Protein AF-0000000080738991 (afdb_homodimer)

Foldseek 3Di:
DWDKDFQAFLLALSVLVVVLQVVLPPPVVVLPPDDDDPPDPDDDDDDDPPPPDDDDDPDPPPPPPPDRIDTAPDLDDDDDPDDDPCNQDPDDLVLLLLFFFFPVLLVLLLVQLVAFACQQQVQDAPVVQVVQCPPQVRHPDSLLSLLSSLLSLLRGPPPVSLVPSQLLSVSSCSSNVVCLVVCVDVPLSSNLSSLLSQLLDDASQDPPCGHLQNSLVVSQVSLVVVVLLEDDPPDDPLVVLNSQSSNLSSLLSQLLSCSHRNHDGPDDPVSGDRDQHDLCSRNVDDCPPPVPSVPGRDSVLSSLSSLVSNLSNLLSLVRDPPRDDDDDLVVSVVSLVVSCVVSVLPDDDPPDDLSSLVSLLSSLLSLLSRLVPPPDPVSLVSNQVSLLSLLVSLVSCVVVVSLSNDGPSNLSSLSSSLSSLLVQLVVCVSVVVLVSNVVSLVSLVSSLVSLVVNCSSPVLSVLSSQQSVVSSVQSVQQSVCVVVVHDRPRDDDHRPCSPNRNRHRPPVSPVPPPPPVSGRDNRPPVVD/DWDKDFQAFLLALSVLVVVLQVVLPPPPVVLPPDDDDPDDPDDDDDDDDPPPDDDDDPDPPPPPPPDRIDTAPDLDDDDDPDDDPCNQDPDDLLLLLLFFFFPVLLVLLLVQLVAFACLQQVQDAPVVQVVQCVPQVRHPDSLLSLLSSLLSLLGGPPPVSLVPSQLLSVSSCSSNVVCLVVCVDVPLSSNLSSLLSQLLDDASQDPPCGHLQNSLVVSQVSLVVVVLLEDDPPDDPLVVLNSQSSNLSSLLSQLLSCSHRNHDGPDDPVSGDRDQHDLCSRNVDDCPPVVPSPPGRDSVLSSLSSLVSNLSNLLSLVRDPPRDDDDDLVVSVVSLVVSCVVSVLPDDDPPDDLSSLVSLLVSLLSLLSRLVPPPDPVSLVSNQVSLLSLLVSLVSCVVVVSLSNDGPSNLSSLSSSLSSLLVQLVVCVSVVVLVSNVVSLVSLVSSLVSLVVNCSSPVLSVLSSQQSVVSSVQSVQQSVCVVVVHDRPSPPDHRPCSCNRNRHRPPVSPCPDPPPVSGRDSGPPVVD

Sequence (1056 aa):
SFRIAYVGTPVSNLVHLVDLHRSFRQPYSSILGDQRPLSAPTGPDTHGSFQESADGSTSSDRIGGKPLHYPYPPIRQVKSWKPTPNSWVTQDLVTEVSSFPAQEVRDALVQAYFDHIHPFLPIVSKPEFLARYRTPDNPPPLLLFQSVLMAGAHACAHPLVATDRHAVQNRLFRRASMLYHMRHESDRMHLLQAAALFTWHIGDGDTVAGGPWYWAGIAVRIGTGLGAHRRSSQLPATEMAQYRRCWWSAFFCEVFSSLETGRPCAVRAEDIDQLPLQQEDITDTPVTDPTIAESGVSPDFLNHLVDLAYIGLDVISLNAPARDRLIDVASIDARLGLWSLRSGISTVAEDDDSWTCHLRMHYNLLLLHLHRNLHEQSSQSICSAAAQAIVTSLEKLTARDELRQCHFTSVSAVTAAGIQFAGEIRAAVTSQTFLVAINALERLSRLLRSTILLARHWPNAEAVHSVFEELHREYETLVTQRLQGEQVMVPESPPDWNRLLGGEGLHQFSNFTSDQDWMNINSWTDLLSFRIAYVGTPVSNLVHLVDLHRSFRQPYSSILGDQRPLSAPTGPDTHGSFQESADGSTSSDRIGGKPLHYPYPPIRQVKSWKPTPNSWVTQDLVTEVSSFPAQEVRDALVQAYFDHIHPFLPIVSKPEFLARYRTPDNPPPLLLFQSVLMAGAHACAHPLVATDRHAVQNRLFRRASMLYHMRHESDRMHLLQAAALFTWHIGDGDTVAGGPWYWAGIAVRIGTGLGAHRRSSQLPATEMAQYRRCWWSAFFCEVFSSLETGRPCAVRAEDIDQLPLQQEDITDTPVTDPTIAESGVSPDFLNHLVDLAYIGLDVISLNAPARDRLIDVASIDARLGLWSLRSGISTVAEDDDSWTCHLRMHYNLLLLHLHRNLHEQSSQSICSAAAQAIVTSLEKLTARDELRQCHFTSVSAVTAAGIQFAGEIRAAVTSQTFLVAINALERLSRLLRSTILLARHWPNAEAVHSVFEELHREYETLVTQRLQGEQVMVPESPPDWNRLLGGEGLHQFSNFTSDQDWMNINSWTDLL

Secondary structure (DSSP, 8-state):
-PEEEE--STTSHHHHHHHHHHHHHS-HHHHTT-------------------------------PPPSEEEE---SPPPPSSPPHHHH-SS-HHHHHT-B--HHHHHHHHHHIIIIITTTS--S-HHHHHHHHT-TTSPPPHHHHHHHHHHHHTT---HHHHTTHHHHHHHHHHHHHHHHHTTS---HHHHHHHHHHGGG---SS-SSSSHHHHHHHHHHHHHHHHTTTS--TTS-HHHHHHHHHHHHHHHHHHHHHHHHHTPPPS--GGG--PPPP-HHHHH-S--SSTT---SS--HHHHHHHHHHHHHHHHHHHHT-TT--S---HHHHHHHHHHHHHHHT-SS--TT--HHHHHHHHHHHHHHHHHHTT--SHHHHHHHHHHHHHHHHHHHHHHHTT-GGG--HHHHHHHHHHHHHHHHHHHHHHHTT-HHHHHHHHHHHHHHHHHHHHHTTT-HHHHHHHHHHHHHHHHHHHHHHHHHTT------SS---HHHHHS-----------TT-GGG-BS-SSTT-/-PEEEE--STTSHHHHHHHHHHHHHS-TTTTSS--------------------------S-------SEEEE---SPPPPSSPPHHHH-SS-HHHHHT-B--HHHHHHHHHHIIIIITTTS--S-HHHHHHHHT-TTSPPPHHHHHHHHHHHHTT---HHHHTTHHHHHHHHHHHHHHHHHTTS---HHHHHHHHHHGGG---SS-SSSSHHHHHHHHHHHHHHHHTTTS--TTS-HHHHHHHHHHHHHHHHHHHHHHHHHTPPPS--GGG--PPPP-HHHHH-S--SSTT---SS--HHHHHHHHHHHHHHHHHHHHT-TT--S---HHHHHHHHHHHHHHHT-SS--TT--HHHHHHHHHHHHHHHHHHTT--SHHHHHHHHHHHHHHHHHHHHHHHTT-GGG--HHHHHHHHHHHHHHHHHHHHHHHTT-HHHHHHHHHHHHHHHHHHHHHTTT-HHHHHHHHHHHHHHHHHHHHHHHHHTT------SS---HHHHHS-----------TT-GGG-BS-SSTT-

Radius of gyration: 30.53 Å; Cα contacts (8 Å, |Δi|>4): 1530; chains: 2; bounding box: 95×79×72 Å

pLDDT: mean 81.95, std 21.44, range [19.89, 98.75]

InterPro domains:
  IPR007219 Xylanolytic transcriptional activator, regulatory domain [PF04082] (111-284)
  IPR007219 Xylanolytic transcriptional activator, regulatory domain [SM00906] (212-282)
  IPR052073 Amide and Lactam Catabolism Regulators [PTHR47171] (67-475)

Solvent-accessible surface area (backbone atoms only — not comparable to full-atom values): 57435 Å² total; per-residue (Å²): 119,71,38,71,39,39,32,50,29,81,45,7,50,49,40,53,49,52,50,53,53,54,60,65,69,49,62,68,57,71,77,44,86,70,75,81,79,87,65,78,74,67,86,70,83,80,80,92,60,92,72,75,70,84,86,79,83,73,82,76,82,70,77,76,74,79,81,52,63,42,84,18,56,64,53,66,79,86,65,66,80,61,73,44,74,64,65,77,41,81,57,63,58,50,56,56,57,48,31,28,49,40,61,71,57,41,52,45,17,50,48,24,19,61,69,39,47,30,50,66,45,49,51,68,53,55,61,62,45,52,56,19,65,72,29,84,92,50,53,50,59,54,48,47,46,34,29,46,41,22,44,2,35,48,44,25,75,53,64,87,42,50,78,43,25,66,62,52,26,48,52,32,40,51,33,21,48,48,33,58,51,64,48,67,66,77,52,62,68,53,51,24,44,33,27,44,42,45,31,72,42,73,73,61,49,48,62,39,91,26,27,37,48,30,25,12,47,50,13,41,50,35,30,44,42,54,38,27,41,43,65,56,85,83,50,56,67,65,57,43,25,47,29,39,34,37,32,52,42,21,50,36,42,29,43,54,36,18,43,46,44,23,36,79,51,59,72,56,74,31,60,41,60,44,66,78,66,45,70,56,42,63,52,65,44,79,70,78,61,71,80,68,55,69,90,71,64,53,42,62,62,45,45,51,50,41,55,50,34,58,55,46,52,52,53,51,52,68,49,30,80,41,54,81,72,89,71,57,67,65,58,54,49,50,51,52,52,53,47,38,64,72,71,59,55,76,63,88,53,94,77,59,52,65,67,52,32,50,51,45,29,53,51,27,40,50,47,37,49,58,26,70,79,43,85,48,70,70,30,51,53,49,35,54,52,25,33,52,48,35,41,52,27,46,50,52,24,50,76,67,70,44,56,55,51,57,57,67,62,50,51,47,37,53,50,47,30,47,53,51,33,52,50,49,25,50,54,18,54,77,67,66,37,58,70,59,21,54,53,30,48,50,52,44,51,55,40,43,58,47,31,53,61,47,23,72,62,35,68,70,28,42,32,51,32,53,42,53,48,43,48,49,53,50,51,52,50,50,52,51,31,54,72,69,71,42,84,77,74,74,78,85,74,73,62,66,56,54,39,58,65,20,20,56,65,58,61,70,68,65,75,72,54,89,72,51,63,52,54,58,31,74,46,83,55,74,71,108,121,72,38,70,39,39,32,49,30,81,44,7,51,50,40,53,49,51,50,53,54,54,59,65,69,49,62,70,59,73,80,43,86,75,76,83,78,86,69,83,80,60,87,70,80,80,83,90,66,88,73,74,72,81,87,80,85,73,82,74,82,69,78,77,72,79,80,51,63,42,85,19,55,63,55,67,79,86,64,67,80,62,72,46,73,64,65,77,42,81,57,61,58,53,56,56,57,45,32,29,49,39,62,71,58,43,51,45,16,51,48,24,19,60,68,40,46,31,51,65,44,50,52,66,54,54,61,63,46,52,55,19,65,71,29,85,92,48,53,52,59,54,48,48,47,33,28,44,40,22,43,1,35,48,42,24,75,53,64,88,41,49,77,44,27,65,62,51,26,50,52,31,40,52,32,21,48,48,33,58,51,65,47,68,65,76,53,60,67,54,51,26,45,33,27,44,41,44,31,72,42,72,76,59,50,48,61,38,91,26,26,38,48,30,24,13,46,51,13,41,50,35,30,45,43,53,38,29,41,43,66,57,85,83,51,56,69,65,57,42,24,47,29,39,34,36,33,51,43,21,51,36,43,32,41,54,35,19,42,46,43,23,35,79,52,59,72,58,74,32,61,41,60,43,67,78,65,45,68,55,42,63,53,67,44,78,68,76,61,72,80,68,56,70,90,72,68,53,40,61,62,45,43,51,50,42,55,51,33,57,53,47,51,52,51,53,51,68,48,31,80,40,54,81,72,90,71,59,66,65,58,55,50,51,52,52,52,52,48,38,63,72,71,60,55,76,60,87,53,95,77,58,52,66,68,54,32,50,52,44,30,53,51,27,40,50,47,37,48,58,24,70,78,42,86,48,70,68,30,52,53,49,35,54,52,24,34,50,48,36,42,52,28,46,49,51,23,50,76,67,71,44,57,55,50,57,56,67,63,50,52,48,37,52,51,47,28,47,51,51,34,53,50,48,27,51,52,20,54,77,68,67,37,58,69,58,21,53,52,33,48,48,51,45,49,54,39,42,58,48,30,52,60,46,22,73,63,34,66,68,29,42,32,52,32,52,42,52,48,43,48,49,53,52,50,52,51,50,53,51,30,54,74,67,70,43,84,78,75,72,79,86,74,73,62,67,57,53,39,58,65,21,19,56,65,59,61,70,68,64,74,73,53,88,72,50,62,52,54,58,29,72,44,85,57,72,73,106

Organism: Fusarium oxysporum (strain Fo5176) (NCBI:txid660025)

Structure (mmCIF, N/CA/C/O backbone):
data_AF-0000000080738991-model_v1
#
loop_
_entity.id
_entity.type
_entity.pdbx_description
1 polymer 'Transcription factor domain-containing protein'
#
loop_
_atom_site.group_PDB
_atom_site.id
_atom_site.type_symbol
_atom_site.label_atom_id
_atom_site.label_alt_id
_atom_site.label_comp_id
_atom_site.label_asym_id
_atom_site.label_entity_id
_atom_site.label_seq_id
_atom_site.pdbx_PDB_ins_code
_atom_site.Cartn_x
_atom_site.Cartn_y
_atom_site.Cartn_z
_atom_site.occupancy
_atom_site.B_iso_or_equiv
_atom_site.auth_seq_id
_atom_site.auth_comp_id
_atom_site.auth_asym_id
_atom_site.auth_atom_id
_atom_site.pdbx_PDB_model_num
ATOM 1 N N . SER A 1 1 ? -24.594 7.113 -7.207 1 38.38 1 SER A N 1
ATOM 2 C CA . SER A 1 1 ? -24.484 6.078 -6.184 1 38.38 1 SER A CA 1
ATOM 3 C C . SER A 1 1 ? -23.656 6.551 -5 1 38.38 1 SER A C 1
ATOM 5 O O . SER A 1 1 ? -22.703 7.32 -5.176 1 38.38 1 SER A O 1
ATOM 7 N N . PHE A 1 2 ? -24.266 6.574 -3.904 1 47.69 2 PHE A N 1
ATOM 8 C CA . PHE A 1 2 ? -23.641 6.996 -2.656 1 47.69 2 PHE A CA 1
ATOM 9 C C . PHE A 1 2 ? -22.344 6.234 -2.416 1 47.69 2 PHE A C 1
ATOM 11 O O . PHE A 1 2 ? -22.234 5.051 -2.748 1 47.69 2 PHE A O 1
ATOM 18 N N . ARG A 1 3 ? -21.328 7.012 -2.164 1 65.94 3 ARG A N 1
ATOM 19 C CA . ARG A 1 3 ? -20.062 6.398 -1.773 1 65.94 3 ARG A CA 1
ATOM 20 C C . ARG A 1 3 ? -20.047 6.059 -0.286 1 65.94 3 ARG A C 1
ATOM 22 O O . ARG A 1 3 ? -20.781 6.672 0.5 1 65.94 3 ARG A O 1
ATOM 29 N N . ILE A 1 4 ? -19.828 4.914 0.108 1 74.69 4 ILE A N 1
ATOM 30 C CA . ILE A 1 4 ? -19.719 4.387 1.464 1 74.69 4 ILE A CA 1
ATOM 31 C C . ILE A 1 4 ? -18.359 4.75 2.059 1 74.69 4 ILE A C 1
ATOM 33 O O . ILE A 1 4 ? -17.328 4.582 1.406 1 74.69 4 ILE A O 1
ATOM 37 N N . ALA A 1 5 ? -18.531 5.523 3.184 1 84.19 5 ALA A N 1
ATOM 38 C CA . ALA A 1 5 ? -17.297 5.879 3.891 1 84.19 5 ALA A CA 1
ATOM 39 C C . ALA A 1 5 ? -17.094 4.98 5.105 1 84.19 5 ALA A C 1
ATOM 41 O O . ALA A 1 5 ? -18.047 4.66 5.82 1 84.19 5 ALA A O 1
ATOM 42 N N . TYR A 1 6 ? -15.953 4.527 5.262 1 90.94 6 TYR A N 1
ATOM 43 C CA . TYR A 1 6 ? -15.523 3.789 6.445 1 90.94 6 TYR A CA 1
ATOM 44 C C . TYR A 1 6 ? -14.945 4.734 7.496 1 90.94 6 TYR A C 1
ATOM 46 O O . TYR A 1 6 ? -14.016 5.488 7.219 1 90.94 6 TYR A O 1
ATOM 54 N N . VAL A 1 7 ? -15.492 4.684 8.719 1 90.06 7 VAL A N 1
ATOM 55 C CA . VAL A 1 7 ? -15.172 5.695 9.719 1 90.06 7 VAL A CA 1
ATOM 56 C C . VAL A 1 7 ? -13.883 5.32 10.445 1 90.06 7 VAL A C 1
ATOM 58 O O . VAL A 1 7 ? -13.281 6.156 11.125 1 90.06 7 VAL A O 1
ATOM 61 N N . GLY A 1 8 ? -13.422 4.07 10.359 1 92.69 8 GLY A N 1
ATOM 62 C CA . GLY A 1 8 ? -12.203 3.654 11.023 1 92.69 8 GLY A CA 1
ATOM 63 C C . GLY A 1 8 ? -12.43 3.162 12.438 1 92.69 8 GLY A C 1
ATOM 64 O O . GLY A 1 8 ? -13.547 2.797 12.805 1 92.69 8 GLY A O 1
ATOM 65 N N . THR A 1 9 ? -11.383 3.02 13.203 1 94.44 9 THR A N 1
ATOM 66 C CA . THR A 1 9 ? -11.414 2.617 14.602 1 94.44 9 THR A CA 1
ATOM 67 C C . THR A 1 9 ? -11.648 3.822 15.508 1 94.44 9 THR A C 1
ATOM 69 O O . THR A 1 9 ? -11.664 4.965 15.039 1 94.44 9 THR A O 1
ATOM 72 N N . PRO A 1 10 ? -11.773 3.625 16.734 1 90.81 10 PRO A N 1
ATOM 73 C CA . PRO A 1 10 ? -12.047 4.734 17.656 1 90.81 10 PRO A CA 1
ATOM 74 C C . PRO A 1 10 ? -10.883 5.715 17.75 1 9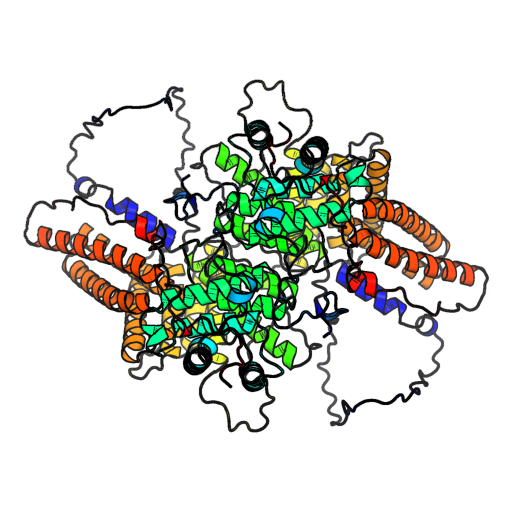0.81 10 PRO A C 1
ATOM 76 O O . PRO A 1 10 ? -11.023 6.789 18.344 1 90.81 10 PRO A O 1
ATOM 79 N N . VAL A 1 11 ? -9.82 5.426 17.156 1 93.25 11 VAL A N 1
ATOM 80 C CA . VAL A 1 11 ? -8.695 6.355 17.188 1 93.25 11 VAL A CA 1
ATOM 81 C C . VAL A 1 11 ? -8.945 7.492 16.203 1 93.25 11 VAL A C 1
ATOM 83 O O . VAL A 1 11 ? -8.375 8.578 16.328 1 93.25 11 VAL A O 1
ATOM 86 N N . SER A 1 12 ? -9.82 7.301 15.273 1 93.88 12 SER A N 1
ATOM 87 C CA . SER A 1 12 ? -10.008 8.211 14.148 1 93.88 12 SER A CA 1
ATOM 88 C C . SER A 1 12 ? -10.789 9.453 14.57 1 93.88 12 SER A C 1
ATOM 90 O O . SER A 1 12 ? -11.672 9.383 15.422 1 93.88 12 SER A O 1
ATOM 92 N N . ASN A 1 13 ? -10.469 10.57 13.93 1 92.38 13 ASN A N 1
ATOM 93 C CA . ASN A 1 13 ? -11.258 11.781 14.102 1 92.38 13 ASN A CA 1
ATOM 94 C C . ASN A 1 13 ? -12.672 11.609 13.555 1 92.38 13 ASN A C 1
ATOM 96 O O . ASN A 1 13 ? -13.633 12.133 14.125 1 92.38 13 ASN A O 1
ATOM 100 N N . LEU A 1 14 ? -12.781 10.828 12.547 1 87.31 14 LEU A N 1
ATOM 101 C CA . LEU A 1 14 ? -14.062 10.703 11.867 1 87.31 14 LEU A CA 1
ATOM 102 C C . LEU A 1 14 ? -15.086 10.008 12.758 1 87.31 14 LEU A C 1
ATOM 104 O O . LEU A 1 14 ? -16.266 10.367 12.758 1 87.31 14 LEU A O 1
ATOM 108 N N . VAL A 1 15 ? -14.711 9.047 13.484 1 88.81 15 VAL A N 1
ATOM 109 C CA . VAL A 1 15 ? -15.625 8.344 14.383 1 88.81 15 VAL A CA 1
ATOM 110 C C . VAL A 1 15 ? -16.219 9.328 15.391 1 88.81 15 VAL A C 1
ATOM 112 O O . VAL A 1 15 ? -17.422 9.289 15.672 1 88.81 15 VAL A O 1
ATOM 115 N N . HIS A 1 16 ? -15.438 10.164 15.812 1 88.94 16 HIS A N 1
ATOM 116 C CA . HIS A 1 16 ? -15.875 11.109 16.828 1 88.94 16 HIS A CA 1
ATOM 117 C C . HIS A 1 16 ? -16.703 12.234 16.219 1 88.94 16 HIS A C 1
ATOM 119 O O . HIS A 1 16 ? -17.594 12.781 16.859 1 88.94 16 HIS A O 1
ATOM 125 N N . LEU A 1 17 ? -16.375 12.516 15.016 1 86.12 17 LEU A N 1
ATOM 126 C CA . LEU A 1 17 ? -17.188 13.508 14.305 1 86.12 17 LEU A CA 1
ATOM 127 C C . LEU A 1 17 ? -18.594 12.969 14.047 1 86.12 17 LEU A C 1
ATOM 129 O O . LEU A 1 17 ? -19.562 13.703 14.18 1 86.12 17 LEU A O 1
ATOM 133 N N . VAL A 1 18 ? -18.641 11.75 13.672 1 83.19 18 VAL A N 1
ATOM 134 C CA . VAL A 1 18 ? -19.922 11.117 13.43 1 83.19 18 VAL A CA 1
ATOM 135 C C . VAL A 1 18 ? -20.719 11.047 14.734 1 83.19 18 VAL A C 1
ATOM 137 O O . VAL A 1 18 ? -21.938 11.273 14.742 1 83.19 18 VAL A O 1
ATOM 140 N N . ASP A 1 19 ? -20.062 10.766 15.773 1 83 19 ASP A N 1
ATOM 141 C CA . ASP A 1 19 ? -20.719 10.719 17.078 1 83 19 ASP A CA 1
ATOM 142 C C . ASP A 1 19 ? -21.234 12.094 17.484 1 83 19 ASP A C 1
ATOM 144 O O . ASP A 1 19 ? -22.312 12.211 18.078 1 83 19 ASP A O 1
ATOM 148 N N . LEU A 1 20 ? -20.422 13.039 17.203 1 81.62 20 LEU A N 1
ATOM 149 C CA . LEU A 1 20 ? -20.844 14.406 17.484 1 81.62 20 LEU A CA 1
ATOM 150 C C . LEU A 1 20 ? -22.078 14.773 16.656 1 81.62 20 LEU A C 1
ATOM 152 O O . LEU A 1 20 ? -23 15.438 17.156 1 81.62 20 LEU A O 1
ATOM 156 N N . HIS A 1 21 ? -22.141 14.305 15.461 1 77 21 HIS A N 1
ATOM 157 C CA . HIS A 1 21 ? -23.266 14.57 14.57 1 77 21 HIS A CA 1
ATOM 158 C C . HIS A 1 21 ? -24.531 13.891 15.086 1 77 21 HIS A C 1
ATOM 160 O O . HIS A 1 21 ? -25.609 14.492 15.062 1 77 21 HIS A O 1
ATOM 166 N N . ARG A 1 22 ? -24.453 12.734 15.57 1 75.69 22 ARG A N 1
ATOM 167 C CA . ARG A 1 22 ? -25.594 11.977 16.078 1 75.69 22 ARG A CA 1
ATOM 168 C C . ARG A 1 22 ? -26.141 12.594 17.359 1 75.69 22 ARG A C 1
ATOM 170 O O . ARG A 1 22 ? -27.344 12.594 17.594 1 75.69 22 ARG A O 1
ATOM 177 N N . SER A 1 23 ? -25.281 13.031 18.109 1 71.38 23 SER A N 1
ATOM 178 C CA . SER A 1 23 ? -25.672 13.602 19.391 1 71.38 23 SER A CA 1
ATOM 179 C C . SER A 1 23 ? -26.438 14.906 19.188 1 71.38 23 SER A C 1
ATOM 181 O O . SER A 1 23 ? -27.266 15.289 20.031 1 71.38 23 SER A O 1
ATOM 183 N N . PHE A 1 24 ? -26.219 15.492 18.109 1 65.38 24 PHE A N 1
ATOM 184 C CA . PHE A 1 24 ? -26.891 16.766 17.844 1 65.38 24 PHE A CA 1
ATOM 185 C C . PHE A 1 24 ? -28.281 16.531 17.297 1 65.38 24 PHE A C 1
ATOM 187 O O . PHE A 1 24 ? -29.172 17.359 17.469 1 65.38 24 PHE A O 1
ATOM 194 N N . ARG A 1 25 ? -28.516 15.406 16.609 1 59.06 25 ARG A N 1
ATOM 195 C CA . ARG A 1 25 ? -29.844 15.094 16.078 1 59.06 25 ARG A CA 1
ATOM 196 C C . ARG A 1 25 ? -30.797 14.641 17.188 1 59.06 25 ARG A C 1
ATOM 198 O O . ARG A 1 25 ? -32 14.633 17.016 1 59.06 25 ARG A O 1
ATOM 205 N N . GLN A 1 26 ? -30.297 14.203 18.297 1 53.22 26 GLN A N 1
ATOM 206 C CA . GLN A 1 26 ? -31.188 13.828 19.391 1 53.22 26 GLN A CA 1
ATOM 207 C C . GLN A 1 26 ? -31.734 15.055 20.109 1 53.22 26 GLN A C 1
ATOM 209 O O . GLN A 1 26 ? -30.984 15.977 20.438 1 53.22 26 GLN A O 1
ATOM 214 N N . PRO A 1 27 ? -33.125 15.352 19.953 1 45.72 27 PRO A N 1
ATOM 215 C CA . PRO A 1 27 ? -33.75 16.531 20.578 1 45.72 27 PRO A CA 1
ATOM 216 C C . PRO A 1 27 ? -33.281 16.75 22.016 1 45.72 27 PRO A C 1
ATOM 218 O O . PRO A 1 27 ? -33.094 15.781 22.75 1 45.72 27 PRO A O 1
ATOM 221 N N . TYR A 1 28 ? -32.688 17.875 22.312 1 43.38 28 TYR A N 1
ATOM 222 C CA . TYR A 1 28 ? -32.312 18.281 23.656 1 43.38 28 TYR A CA 1
ATOM 223 C C . TYR A 1 28 ? -33.438 17.969 24.656 1 43.38 28 TYR A C 1
ATOM 225 O O . TYR A 1 28 ? -33.219 17.953 25.859 1 43.38 28 TYR A O 1
ATOM 233 N N . SER A 1 29 ? -34.719 18.016 24.25 1 41.38 29 SER A N 1
ATOM 234 C CA . SER A 1 29 ? -35.844 17.734 25.156 1 41.38 29 SER A CA 1
ATOM 235 C C . SER A 1 29 ? -35.688 16.328 25.75 1 41.38 29 SER A C 1
ATOM 237 O O . SER A 1 29 ? -36.125 16.094 26.891 1 41.38 29 SER A O 1
ATOM 239 N N . SER A 1 30 ? -35.375 15.375 25 1 41.19 30 SER A N 1
ATOM 240 C CA . SER A 1 30 ? -35.281 14.039 25.562 1 41.19 30 SER A CA 1
ATOM 241 C C . SER A 1 30 ? -34.125 13.93 26.562 1 41.19 30 SER A C 1
ATOM 243 O O . SER A 1 30 ? -34.062 12.953 27.312 1 41.19 30 SER A O 1
ATOM 245 N N . ILE A 1 31 ? -33.062 14.617 26.375 1 40.38 31 ILE A N 1
ATOM 246 C CA . ILE A 1 31 ? -32.062 14.664 27.453 1 40.38 31 ILE A CA 1
ATOM 247 C C . ILE A 1 31 ? -32.656 15.367 28.672 1 40.38 31 ILE A C 1
ATOM 249 O O . ILE A 1 31 ? -32.219 15.141 29.797 1 40.38 31 ILE A O 1
ATOM 253 N N . LEU A 1 32 ? -33.531 16.422 28.531 1 35.84 32 LEU A N 1
ATOM 254 C CA . LEU A 1 32 ? -34.281 16.906 29.672 1 35.84 32 LEU A CA 1
ATOM 255 C C . LEU A 1 32 ? -35.562 16.094 29.859 1 35.84 32 LEU A C 1
ATOM 257 O O . LEU A 1 32 ? -36.219 15.75 28.891 1 35.84 32 LEU A O 1
ATOM 261 N N . GLY A 1 33 ? -35.969 15.305 31.094 1 33.34 33 GLY A N 1
ATOM 262 C CA . GLY A 1 33 ? -36.906 14.438 31.781 1 33.34 33 GLY A CA 1
ATOM 263 C C . GLY A 1 33 ? -38.281 14.445 31.156 1 33.34 33 GLY A C 1
ATOM 264 O O . GLY A 1 33 ? -39.25 13.922 31.734 1 33.34 33 GLY A O 1
ATOM 265 N N . ASP A 1 34 ? -38.781 15.406 30.484 1 34.03 34 ASP A N 1
ATOM 266 C CA . ASP A 1 34 ? -40.219 15.219 30.234 1 34.03 34 ASP A CA 1
ATOM 267 C C . ASP A 1 34 ? -40.438 14.109 29.203 1 34.03 34 ASP A C 1
ATOM 269 O O . ASP A 1 34 ? -39.75 14.039 28.188 1 34.03 34 ASP A O 1
ATOM 273 N N . GLN A 1 35 ? -41.281 13.008 29.578 1 29.67 35 GLN A N 1
ATOM 274 C CA . GLN A 1 35 ? -41.75 11.727 29.078 1 29.67 35 GLN A CA 1
ATOM 275 C C . GLN A 1 35 ? -42.562 11.906 27.797 1 29.67 35 GLN A C 1
ATOM 277 O O . GLN A 1 35 ? -43.312 11.016 27.406 1 29.67 35 GLN A O 1
ATOM 282 N N . ARG A 1 36 ? -43.031 13.047 27.266 1 30.64 36 ARG A N 1
ATOM 283 C CA . ARG A 1 36 ? -44.125 12.695 26.359 1 30.64 36 ARG A CA 1
ATOM 284 C C . ARG A 1 36 ? -43.656 11.797 25.219 1 30.64 36 ARG A C 1
ATOM 286 O O . ARG A 1 36 ? -42.469 11.883 24.828 1 30.64 36 ARG A O 1
ATOM 293 N N . PRO A 1 37 ? -44.656 10.758 24.719 1 26.48 37 PRO A N 1
ATOM 294 C CA . PRO A 1 37 ? -44.531 9.719 23.688 1 26.48 37 PRO A CA 1
ATOM 295 C C . PRO A 1 37 ? -44.188 10.289 22.312 1 26.48 37 PRO A C 1
ATOM 297 O O . PRO A 1 37 ? -44.594 11.414 21.984 1 26.48 37 PRO A O 1
ATOM 300 N N . LEU A 1 38 ? -43.062 10.031 21.688 1 27.31 38 LEU A N 1
ATOM 301 C CA . LEU A 1 38 ? -42.719 10.32 20.297 1 27.31 38 LEU A CA 1
ATOM 302 C C . LEU A 1 38 ? -43.875 9.953 19.359 1 27.31 38 LEU A C 1
ATOM 304 O O . LEU A 1 38 ? -44.156 8.773 19.172 1 27.31 38 LEU A O 1
ATOM 308 N N . SER A 1 39 ? -45.031 10.648 19.453 1 23.17 39 SER A N 1
ATOM 309 C CA . SER A 1 39 ? -46.062 10.266 18.484 1 23.17 39 SER A CA 1
ATOM 310 C C . SER A 1 39 ? -45.531 10.391 17.062 1 23.17 39 SER A C 1
ATOM 312 O O . SER A 1 39 ? -45.938 9.617 16.188 1 23.17 39 SER A O 1
ATOM 314 N N . ALA A 1 40 ? -44.875 11.352 16.688 1 23.83 40 ALA A N 1
ATOM 315 C CA . ALA A 1 40 ? -45.531 11.883 15.5 1 23.83 40 ALA A CA 1
ATOM 316 C C . ALA A 1 40 ? -45.094 11.141 14.25 1 23.83 40 ALA A C 1
ATOM 318 O O . ALA A 1 40 ? -43.938 11.328 13.797 1 23.83 40 ALA A O 1
ATOM 319 N N . PRO A 1 41 ? -44.906 9.812 13.852 1 25.05 41 PRO A N 1
ATOM 320 C CA . PRO A 1 41 ? -44.25 9.586 12.57 1 25.05 41 PRO A CA 1
ATOM 321 C C . PRO A 1 41 ? -45.062 10.047 11.375 1 25.05 41 PRO A C 1
ATOM 323 O O . PRO A 1 41 ? -44.75 9.727 10.234 1 25.05 41 PRO A O 1
ATOM 326 N N . THR A 1 42 ? -45.781 11.039 11.336 1 23.23 42 THR A N 1
ATOM 327 C CA . THR A 1 42 ? -46.781 11.031 10.281 1 23.23 42 THR A CA 1
ATOM 328 C C . THR A 1 42 ? -46.125 11.117 8.906 1 23.23 42 THR A C 1
ATOM 330 O O . THR A 1 42 ? -46.75 10.789 7.895 1 23.23 42 THR A O 1
ATOM 333 N N . GLY A 1 43 ? -45.219 11.953 8.617 1 22.06 43 GLY A N 1
ATOM 334 C CA . GLY A 1 43 ? -45.438 12.406 7.246 1 22.06 43 GLY A CA 1
ATOM 335 C C . GLY A 1 43 ? -45.188 11.312 6.219 1 22.06 43 GLY A C 1
ATOM 336 O O . GLY A 1 43 ? -44.344 10.453 6.398 1 22.06 43 GLY A O 1
ATOM 337 N N . PRO A 1 44 ? -46.188 10.844 5.258 1 24.34 44 PRO A N 1
ATOM 338 C CA . PRO A 1 44 ? -46.375 9.766 4.277 1 24.34 44 PRO A CA 1
ATOM 339 C C . PRO A 1 44 ? -45.375 9.852 3.107 1 24.34 44 PRO A C 1
ATOM 341 O O . PRO A 1 44 ? -45.438 9.023 2.199 1 24.34 44 PRO A O 1
ATOM 344 N N . ASP A 1 45 ? -44.656 10.766 2.801 1 22.67 45 ASP A N 1
ATOM 345 C CA . ASP A 1 45 ? -44.594 10.914 1.351 1 22.67 45 ASP A CA 1
ATOM 346 C C . ASP A 1 45 ? -44.281 9.578 0.671 1 22.67 45 ASP A C 1
ATOM 348 O O . ASP A 1 45 ? -43.719 8.68 1.289 1 22.67 45 ASP A O 1
ATOM 352 N N . THR A 1 46 ? -44.312 9.391 -0.726 1 21.58 46 THR A N 1
ATOM 353 C CA . THR A 1 46 ? -44.625 8.391 -1.739 1 21.58 46 THR A CA 1
ATOM 354 C C . THR A 1 46 ? -43.594 7.254 -1.697 1 21.58 46 THR A C 1
ATOM 356 O O . THR A 1 46 ? -43.969 6.078 -1.721 1 21.58 46 THR A O 1
ATOM 359 N N . HIS A 1 47 ? -42.5 7.309 -2.572 1 22.5 47 HIS A N 1
ATOM 360 C CA . HIS A 1 47 ? -42.094 6.23 -3.459 1 22.5 47 HIS A CA 1
ATOM 361 C C . HIS A 1 47 ? -41.656 5.008 -2.664 1 22.5 47 HIS A C 1
ATOM 363 O O . HIS A 1 47 ? -41.312 5.121 -1.486 1 22.5 47 HIS A O 1
ATOM 369 N N . GLY A 1 48 ? -41.031 3.762 -3.389 1 21.14 48 GLY A N 1
ATOM 370 C CA . GLY A 1 48 ? -41.375 2.377 -3.09 1 21.14 48 GLY A CA 1
ATOM 371 C C . GLY A 1 48 ? -40.969 1.953 -1.694 1 21.14 48 GLY A C 1
ATOM 372 O O . GLY A 1 48 ? -40.219 2.662 -1.021 1 21.14 48 GLY A O 1
ATOM 373 N N . SER A 1 49 ? -41.25 0.578 -1.344 1 21.23 49 SER A N 1
ATOM 374 C CA . SER A 1 49 ? -41.75 -0.555 -0.561 1 21.23 49 SER A CA 1
ATOM 375 C C . SER A 1 49 ? -40.625 -1.199 0.236 1 21.23 49 SER A C 1
ATOM 377 O O . SER A 1 49 ? -40.75 -2.334 0.699 1 21.23 49 SER A O 1
ATOM 379 N N . PHE A 1 50 ? -39.406 -0.82 0.467 1 21.95 50 PHE A N 1
ATOM 380 C CA . PHE A 1 50 ? -38.844 -1.938 1.207 1 21.95 50 PHE A CA 1
ATOM 381 C C . PHE A 1 50 ? -39.781 -2.414 2.295 1 21.95 50 PHE A C 1
ATOM 383 O O . PHE A 1 50 ? -40 -1.719 3.291 1 21.95 50 PHE A O 1
ATOM 390 N N . GLN A 1 51 ? -40.938 -3.037 1.908 1 21.19 51 GLN A N 1
ATOM 391 C CA . GLN A 1 51 ? -41.906 -3.666 2.82 1 21.19 51 GLN A CA 1
ATOM 392 C C . GLN A 1 51 ? -41.156 -4.402 3.945 1 21.19 51 GLN A C 1
ATOM 394 O O . GLN A 1 51 ? -40.281 -5.223 3.689 1 21.19 51 GLN A O 1
ATOM 399 N N . GLU A 1 52 ? -41.312 -3.92 5.102 1 23.09 52 GLU A N 1
ATOM 400 C CA . GLU A 1 52 ? -41.125 -4.363 6.48 1 23.09 52 GLU A CA 1
ATOM 401 C C . GLU A 1 52 ? -41.844 -5.691 6.734 1 23.09 52 GLU A C 1
ATOM 403 O O . GLU A 1 52 ? -42.094 -6.059 7.887 1 23.09 52 GLU A O 1
ATOM 408 N N . SER A 1 53 ? -42.219 -6.609 5.832 1 21.38 53 SER A N 1
ATOM 409 C CA . SER A 1 53 ? -43.188 -7.488 6.469 1 21.38 53 SER A CA 1
ATOM 410 C C . SER A 1 53 ? -42.594 -8.211 7.668 1 21.38 53 SER A C 1
ATOM 412 O O . SER A 1 53 ? -43.281 -8.531 8.633 1 21.38 53 SER A O 1
ATOM 414 N N . ALA A 1 54 ? -41.531 -9.047 7.473 1 20.41 54 ALA A N 1
ATOM 415 C CA . ALA A 1 54 ? -41.75 -10.359 8.078 1 20.41 54 ALA A CA 1
ATOM 416 C C . ALA A 1 54 ? -41.938 -10.242 9.586 1 20.41 54 ALA A C 1
ATOM 418 O O . ALA A 1 54 ? -41.594 -9.211 10.18 1 20.41 54 ALA A O 1
ATOM 419 N N . ASP A 1 55 ? -41.938 -11.516 10.375 1 20.58 55 ASP A N 1
ATOM 420 C CA . ASP A 1 55 ? -42.281 -12.258 11.594 1 20.58 55 ASP A CA 1
ATOM 421 C C . ASP A 1 55 ? -41.375 -11.836 12.758 1 20.58 55 ASP A C 1
ATOM 423 O O . ASP A 1 55 ? -40.281 -11.328 12.539 1 20.58 55 ASP A O 1
ATOM 427 N N . GLY A 1 56 ? -41.906 -11.914 14.109 1 20.58 56 GLY A N 1
ATOM 428 C CA . GLY A 1 56 ? -41.75 -11.602 15.516 1 20.58 56 GLY A CA 1
ATOM 429 C C . GLY A 1 56 ? -40.5 -12.18 16.125 1 20.58 56 GLY A C 1
ATOM 430 O O . GLY A 1 56 ? -40.312 -12.164 17.344 1 20.58 56 GLY A O 1
ATOM 431 N N . SER A 1 57 ? -39.719 -13.133 15.555 1 23.27 57 SER A N 1
ATOM 432 C CA . SER A 1 57 ? -38.938 -13.797 16.609 1 23.27 57 SER A CA 1
ATOM 433 C C . SER A 1 57 ? -37.906 -12.859 17.203 1 23.27 57 SER A C 1
ATOM 435 O O . SER A 1 57 ? -37.281 -12.07 16.484 1 23.27 57 SER A O 1
ATOM 437 N N . THR A 1 58 ? -37.875 -12.57 18.625 1 24.75 58 THR A N 1
ATOM 438 C CA . THR A 1 58 ? -37.25 -11.812 19.688 1 24.75 58 THR A CA 1
ATOM 439 C C . THR A 1 58 ? -35.719 -12.023 19.672 1 24.75 58 THR A C 1
ATOM 441 O O . THR A 1 58 ? -35.031 -11.617 20.609 1 24.75 58 THR A O 1
ATOM 444 N N . SER A 1 59 ? -35.062 -12.828 18.828 1 25.69 59 SER A N 1
ATOM 445 C CA . SER A 1 59 ? -33.781 -13.211 19.406 1 25.69 59 SER A CA 1
ATOM 446 C C . SER A 1 59 ? -32.906 -11.984 19.688 1 25.69 59 SER A C 1
ATOM 448 O O . SER A 1 59 ? -32.938 -11.008 18.938 1 25.69 59 SER A O 1
ATOM 450 N N . SER A 1 60 ? -32.344 -11.758 20.984 1 26.44 60 SER A N 1
ATOM 451 C CA . SER A 1 60 ? -31.5 -10.977 21.891 1 26.44 60 SER A CA 1
ATOM 452 C C . SER A 1 60 ? -30.188 -10.57 21.203 1 26.44 60 SER A C 1
ATOM 454 O O . SER A 1 60 ? -29.359 -9.891 21.812 1 26.44 60 SER A O 1
ATOM 456 N N . ASP A 1 61 ? -29.672 -11.305 20.297 1 31.06 61 ASP A N 1
ATOM 457 C CA . ASP A 1 61 ? -28.25 -11.164 20 1 31.06 61 ASP A CA 1
ATOM 458 C C . ASP A 1 61 ? -27.953 -9.812 19.359 1 31.06 61 ASP A C 1
ATOM 460 O O . ASP A 1 61 ? -26.969 -9.672 18.625 1 31.06 61 ASP A O 1
ATOM 464 N N . ARG A 1 62 ? -28.906 -8.867 19.359 1 31.64 62 ARG A N 1
ATOM 465 C CA . ARG A 1 62 ? -28.656 -7.594 18.703 1 31.64 62 ARG A CA 1
ATOM 466 C C . ARG A 1 62 ? -27.656 -6.75 19.5 1 31.64 62 ARG A C 1
ATOM 468 O O . ARG A 1 62 ? -28.062 -5.844 20.234 1 31.64 62 ARG A O 1
ATOM 475 N N . ILE A 1 63 ? -26.609 -7.238 20.234 1 36.84 63 ILE A N 1
ATOM 476 C CA . ILE A 1 63 ? -25.656 -6.281 20.766 1 36.84 63 ILE A CA 1
ATOM 477 C C . ILE A 1 63 ? -25.266 -5.281 19.688 1 36.84 63 ILE A C 1
ATOM 479 O O . ILE A 1 63 ? -24.641 -5.652 18.688 1 36.84 63 ILE A O 1
ATOM 483 N N . GLY A 1 64 ? -25.812 -4.145 19.281 1 44.03 64 GLY A N 1
ATOM 484 C CA . GLY A 1 64 ? -25.922 -3.051 18.328 1 44.03 64 GLY A CA 1
ATOM 485 C C . GLY A 1 64 ? -24.609 -2.312 18.109 1 44.03 64 GLY A C 1
ATOM 486 O O . GLY A 1 64 ? -24.359 -1.297 18.766 1 44.03 64 GLY A O 1
ATOM 487 N N . GLY A 1 65 ? -23.391 -2.781 17.844 1 57.25 65 GLY A N 1
ATOM 488 C CA . GLY A 1 65 ? -22.141 -2.072 17.609 1 57.25 65 GLY A CA 1
ATOM 489 C C . GLY A 1 65 ? -22.297 -0.909 16.641 1 57.25 65 GLY A C 1
ATOM 490 O O . GLY A 1 65 ? -23.266 -0.838 15.898 1 57.25 65 GLY A O 1
ATOM 491 N N . LYS A 1 66 ? -21.656 0.346 16.922 1 73.38 66 LYS A N 1
ATOM 492 C CA . LYS A 1 66 ? -21.688 1.567 16.125 1 73.38 66 LYS A CA 1
ATOM 493 C C . LYS A 1 66 ? -21.406 1.268 14.656 1 73.38 66 LYS A C 1
ATOM 495 O O . LYS A 1 66 ? -20.594 0.401 14.336 1 73.38 66 LYS A O 1
ATOM 500 N N . PRO A 1 67 ? -22.266 1.835 13.844 1 79.94 67 PRO A N 1
ATOM 501 C CA . PRO A 1 67 ? -22.062 1.599 12.406 1 79.94 67 PRO A CA 1
ATOM 502 C C . PRO A 1 67 ? -20.656 1.989 11.945 1 79.94 67 PRO A C 1
ATOM 504 O O . PRO A 1 67 ? -20.125 3.014 12.383 1 79.94 67 PRO A O 1
ATOM 507 N N . LEU A 1 68 ? -20.094 1.129 11.195 1 87.44 68 LEU A N 1
ATOM 508 C CA . LEU A 1 68 ? -18.75 1.343 10.68 1 87.44 68 LEU A CA 1
ATOM 509 C C . LEU A 1 68 ? -18.781 2.113 9.367 1 87.44 68 LEU A C 1
ATOM 511 O O . LEU A 1 68 ? -17.781 2.711 8.969 1 87.44 68 LEU A O 1
ATOM 515 N N . HIS A 1 69 ? -19.906 1.991 8.648 1 85.5 69 HIS A N 1
ATOM 516 C CA . HIS A 1 69 ? -20.016 2.59 7.32 1 85.5 69 HIS A CA 1
ATOM 517 C C . HIS A 1 69 ? -21.188 3.564 7.246 1 85.5 69 HIS A C 1
ATOM 519 O O . HIS A 1 69 ? -22.25 3.312 7.824 1 85.5 69 HIS A O 1
ATOM 525 N N . TYR A 1 70 ? -20.922 4.672 6.621 1 77.25 70 TYR A N 1
ATOM 526 C CA . TYR A 1 70 ? -21.953 5.695 6.438 1 77.25 70 TYR A CA 1
ATOM 527 C C . TYR A 1 70 ? -22 6.156 4.988 1 77.25 70 TYR A C 1
ATOM 529 O O . TYR A 1 70 ? -21 6.141 4.281 1 77.25 70 TYR A O 1
ATOM 537 N N . PRO A 1 71 ? -23.203 6.422 4.594 1 72.75 71 PRO A N 1
ATOM 538 C CA . PRO A 1 71 ? -23.297 6.938 3.225 1 72.75 71 PRO A CA 1
ATOM 539 C C . PRO A 1 71 ? -22.547 8.258 3.037 1 72.75 71 PRO A C 1
ATOM 541 O O . PRO A 1 71 ? -22.531 9.094 3.941 1 72.75 71 PRO A O 1
ATOM 544 N N . TYR A 1 72 ? -21.797 8.242 2.004 1 65.19 72 TYR A N 1
ATOM 545 C CA . TYR A 1 72 ? -21.016 9.422 1.633 1 65.19 72 TYR A CA 1
ATOM 546 C C . TYR A 1 72 ? -21.547 10.055 0.355 1 65.19 72 TYR A C 1
ATOM 548 O O . TYR A 1 72 ? -21.891 9.352 -0.597 1 65.19 72 TYR A O 1
ATOM 556 N N . PRO A 1 73 ? -21.781 11.383 0.469 1 61.69 73 PRO A N 1
ATOM 557 C CA . PRO A 1 73 ? -22.266 12.008 -0.765 1 61.69 73 PRO A CA 1
ATOM 558 C C . PRO A 1 73 ? -21.344 11.781 -1.952 1 61.69 73 PRO A C 1
ATOM 560 O O . PRO A 1 73 ? -20.141 11.586 -1.767 1 61.69 73 PRO A O 1
ATOM 563 N N . PRO A 1 74 ? -21.938 11.672 -3.125 1 58.28 74 PRO A N 1
ATOM 564 C CA . PRO A 1 74 ? -21.109 11.43 -4.305 1 58.28 74 PRO A CA 1
ATOM 565 C C . PRO A 1 74 ? -20.094 12.539 -4.547 1 58.28 74 PRO A C 1
ATOM 567 O O . PRO A 1 74 ? -20.438 13.727 -4.477 1 58.28 74 PRO A O 1
ATOM 570 N N . ILE A 1 75 ? -18.859 12.25 -4.512 1 55.84 75 ILE A N 1
ATOM 571 C CA . ILE A 1 75 ? -17.812 13.258 -4.613 1 55.84 75 ILE A CA 1
ATOM 572 C C . ILE A 1 75 ? -17.484 13.516 -6.086 1 55.84 75 ILE A C 1
ATOM 574 O O . ILE A 1 75 ? -17.109 14.633 -6.453 1 55.84 75 ILE A O 1
ATOM 578 N N . ARG A 1 76 ? -17.672 12.469 -6.949 1 60.53 76 ARG A N 1
ATOM 579 C CA . ARG A 1 76 ? -17.25 12.664 -8.336 1 60.53 76 ARG A CA 1
ATOM 580 C C . ARG A 1 76 ? -18.438 12.523 -9.289 1 60.53 76 ARG A C 1
ATOM 582 O O . ARG A 1 76 ? -19.391 11.789 -9 1 60.53 76 ARG A O 1
ATOM 589 N N . GLN A 1 77 ? -18.359 13.344 -10.227 1 60.34 77 GLN A N 1
ATOM 590 C CA . GLN A 1 77 ? -19.344 13.242 -11.297 1 60.34 77 GLN A CA 1
ATOM 591 C C . GLN A 1 77 ? -19.188 11.93 -12.062 1 60.34 77 GLN A C 1
ATOM 593 O O . GLN A 1 77 ? -18.078 11.422 -12.211 1 60.34 77 GLN A O 1
ATOM 598 N N . VAL A 1 78 ? -20.359 11.406 -12.328 1 62.03 78 VAL A N 1
ATOM 599 C CA . VAL A 1 78 ? -20.344 10.188 -13.141 1 62.03 78 VAL A CA 1
ATOM 600 C C . VAL A 1 78 ? -19.844 10.508 -14.539 1 62.03 78 VAL A C 1
ATOM 602 O O . VAL A 1 78 ? -20.328 11.43 -15.195 1 62.03 78 VAL A O 1
ATOM 605 N N . LYS A 1 79 ? -18.766 9.922 -14.875 1 68.19 79 LYS A N 1
ATOM 606 C CA . LYS A 1 79 ? -18.203 10.094 -16.219 1 68.19 79 LYS A CA 1
ATOM 607 C C . LYS A 1 79 ? -18.875 9.156 -17.219 1 68.19 79 LYS A C 1
ATOM 609 O O . LYS A 1 79 ? -19.516 8.18 -16.828 1 68.19 79 LYS A O 1
ATOM 614 N N . SER A 1 80 ? -18.734 9.586 -18.469 1 76.19 80 SER A N 1
ATOM 615 C CA . SER A 1 80 ? -19.172 8.688 -19.531 1 76.19 80 SER A CA 1
ATOM 616 C C . SER A 1 80 ? -18.406 7.363 -19.484 1 76.19 80 SER A C 1
ATOM 618 O O . SER A 1 80 ? -17.297 7.301 -18.969 1 76.19 80 SER A O 1
ATOM 620 N N . TRP A 1 81 ? -19.125 6.461 -19.922 1 76.38 81 TRP A N 1
ATOM 621 C CA . TRP A 1 81 ? -18.516 5.137 -19.891 1 76.38 81 TRP A CA 1
ATOM 622 C C . TRP A 1 81 ? -17.203 5.125 -20.656 1 76.38 81 TRP A C 1
ATOM 624 O O . TRP A 1 81 ? -16.188 4.637 -20.156 1 76.38 81 TRP A O 1
ATOM 634 N N . LYS A 1 82 ? -17.203 5.691 -21.875 1 77.06 82 LYS A N 1
ATOM 635 C CA . LYS A 1 82 ? -15.969 5.84 -22.656 1 77.06 82 LYS A CA 1
ATOM 636 C C . LYS A 1 82 ? -15.367 7.227 -22.469 1 77.06 82 LYS A C 1
ATOM 638 O O . LYS A 1 82 ? -16.094 8.219 -22.406 1 77.06 82 LYS A O 1
ATOM 643 N N . PRO A 1 83 ? -14.039 7.176 -22.328 1 76.88 83 PRO A N 1
ATOM 644 C CA . PRO A 1 83 ? -13.406 8.492 -22.25 1 76.88 83 PRO A CA 1
ATOM 645 C C . PRO A 1 83 ? -13.562 9.305 -23.531 1 76.88 83 PRO A C 1
ATOM 647 O O . PRO A 1 83 ? -13.641 8.727 -24.625 1 76.88 83 PRO A O 1
ATOM 650 N N . THR A 1 84 ? -13.781 10.516 -23.328 1 71 84 THR A N 1
ATOM 651 C CA . THR A 1 84 ? -13.82 11.438 -24.453 1 71 84 THR A CA 1
ATOM 652 C C . THR A 1 84 ? -12.484 12.164 -24.609 1 71 84 THR A C 1
ATOM 654 O O . THR A 1 84 ? -11.727 12.281 -23.641 1 71 84 THR A O 1
ATOM 657 N N . PRO A 1 85 ? -12.109 12.398 -25.812 1 63.84 85 PRO A N 1
ATOM 658 C CA . PRO A 1 85 ? -10.844 13.094 -26.016 1 63.84 85 PRO A CA 1
ATOM 659 C C . PRO A 1 85 ? -10.648 14.258 -25.047 1 63.84 85 PRO A C 1
ATOM 661 O O . PRO A 1 85 ? -9.516 14.602 -24.703 1 63.84 85 PRO A O 1
ATOM 664 N N . ASN A 1 86 ? -11.695 14.75 -24.547 1 60.31 86 ASN A N 1
ATOM 665 C CA . ASN A 1 86 ? -11.609 15.898 -23.641 1 60.31 86 ASN A CA 1
ATOM 666 C C . ASN A 1 86 ? -11.586 15.461 -22.188 1 60.31 86 ASN A C 1
ATOM 668 O O . ASN A 1 86 ? -11.508 16.297 -21.281 1 60.31 86 ASN A O 1
ATOM 672 N N . SER A 1 87 ? -11.75 14.234 -22.047 1 60.03 87 SER A N 1
ATOM 673 C CA . SER A 1 87 ? -11.914 13.742 -20.688 1 60.03 87 SER A CA 1
ATOM 674 C C . SER A 1 87 ? -10.648 13.961 -19.859 1 60.03 87 SER A C 1
ATOM 676 O O . SER A 1 87 ? -10.727 14.234 -18.656 1 60.03 87 SER A O 1
ATOM 678 N N . TRP A 1 88 ? -9.594 13.734 -20.422 1 57.06 88 TRP A N 1
ATOM 679 C CA . TRP A 1 88 ? -8.406 13.852 -19.594 1 57.06 88 TRP A CA 1
ATOM 680 C C . TRP A 1 88 ? -7.57 15.062 -20 1 57.06 88 TRP A C 1
ATOM 682 O O . TRP A 1 88 ? -7.035 15.766 -19.141 1 57.06 88 TRP A O 1
ATOM 692 N N . VAL A 1 89 ? -7.176 15.023 -21.281 1 53.38 89 VAL A N 1
ATOM 693 C CA . VAL A 1 89 ? -6.199 16.047 -21.641 1 53.38 89 VAL A CA 1
ATOM 694 C C . VAL A 1 89 ? -6.762 16.938 -22.75 1 53.38 89 VAL A C 1
ATOM 696 O O . VAL A 1 89 ? -7.145 16.438 -23.812 1 53.38 89 VAL A O 1
ATOM 699 N N . THR A 1 90 ? -7.406 18.062 -22.266 1 48.44 90 THR A N 1
ATOM 700 C CA . THR A 1 90 ? -7.785 19.078 -23.25 1 48.44 90 THR A CA 1
ATOM 701 C C . THR A 1 90 ? -6.699 19.234 -24.312 1 48.44 90 THR A C 1
ATOM 703 O O . THR A 1 90 ? -7 19.516 -25.469 1 48.44 90 THR A O 1
ATOM 706 N N . GLN A 1 91 ? -5.402 19.547 -23.844 1 53.59 91 GLN A N 1
ATOM 707 C CA . GLN A 1 91 ? -4.254 19.719 -24.719 1 53.59 91 GLN A CA 1
ATOM 708 C C . GLN A 1 91 ? -3.494 18.406 -24.906 1 53.59 91 GLN A C 1
ATOM 710 O O . GLN A 1 91 ? -3.736 17.438 -24.188 1 53.59 91 GLN A O 1
ATOM 715 N N . ASP A 1 92 ? -2.656 18.344 -25.797 1 66.94 92 ASP A N 1
ATOM 716 C CA . ASP A 1 92 ? -1.682 17.281 -26.031 1 66.94 92 ASP A CA 1
ATOM 717 C C . ASP A 1 92 ? -1 16.859 -24.734 1 66.94 92 ASP A C 1
ATOM 719 O O . ASP A 1 92 ? -0.384 17.688 -24.062 1 66.94 92 ASP A O 1
ATOM 723 N N . LEU A 1 93 ? -1.312 15.789 -24.156 1 71.5 93 LEU A N 1
ATOM 724 C CA . LEU A 1 93 ? -0.825 15.234 -22.906 1 71.5 93 LEU A CA 1
ATOM 725 C C . LEU A 1 93 ? 0.676 15.469 -22.75 1 71.5 93 LEU A C 1
ATOM 727 O O . LEU A 1 93 ? 1.147 15.836 -21.672 1 71.5 93 LEU A O 1
ATOM 731 N N . VAL A 1 94 ? 1.362 15.344 -23.812 1 74.56 94 VAL A N 1
ATOM 732 C CA . VAL A 1 94 ? 2.814 15.484 -23.781 1 74.56 94 VAL A CA 1
ATOM 733 C C . VAL A 1 94 ? 3.189 16.938 -23.5 1 74.56 94 VAL A C 1
ATOM 735 O O . VAL A 1 94 ? 4.098 17.203 -22.703 1 74.56 94 VAL A O 1
ATOM 738 N N . THR A 1 95 ? 2.465 17.766 -24.094 1 77.38 95 THR A N 1
ATOM 739 C CA . THR A 1 95 ? 2.734 19.188 -23.891 1 77.38 95 THR A CA 1
ATOM 740 C C . THR A 1 95 ? 2.383 19.594 -22.453 1 77.38 95 THR A C 1
ATOM 742 O O . THR A 1 95 ? 3.104 20.375 -21.844 1 77.38 95 THR A O 1
ATOM 745 N N . GLU A 1 96 ? 1.391 19.016 -21.984 1 79.06 96 GLU A N 1
ATOM 746 C CA . GLU A 1 96 ? 0.937 19.375 -20.656 1 79.06 96 GLU A CA 1
ATOM 747 C C . GLU A 1 96 ? 1.939 18.922 -19.594 1 79.06 96 GLU A C 1
ATOM 749 O O . GLU A 1 96 ? 2.316 19.719 -18.719 1 79.06 96 GLU A O 1
ATOM 754 N N . VAL A 1 97 ? 2.396 17.734 -19.672 1 81.81 97 VAL A N 1
ATOM 755 C CA . VAL A 1 97 ? 3.246 17.172 -18.625 1 81.81 97 VAL A CA 1
ATOM 756 C C . VAL A 1 97 ? 4.66 17.75 -18.75 1 81.81 97 VAL A C 1
ATOM 758 O O . VAL A 1 97 ? 5.438 17.703 -17.781 1 81.81 97 VAL A O 1
ATOM 761 N N . SER A 1 98 ? 4.945 18.359 -19.938 1 83.12 98 SER A N 1
ATOM 762 C CA . SER A 1 98 ? 6.277 18.891 -20.172 1 83.12 98 SER A CA 1
ATOM 763 C C . SER A 1 98 ? 6.309 20.406 -19.984 1 83.12 98 SER A C 1
ATOM 765 O O . SER A 1 98 ? 7.324 21.047 -20.25 1 83.12 98 SER A O 1
ATOM 767 N N . SER A 1 99 ? 5.234 20.906 -19.531 1 86.25 99 SER A N 1
ATOM 768 C CA . SER A 1 99 ? 5.156 22.344 -19.344 1 86.25 99 SER A CA 1
ATOM 769 C C . SER A 1 99 ? 5.645 22.75 -17.953 1 86.25 99 SER A C 1
ATOM 771 O O . SER A 1 99 ? 5.512 21.969 -17 1 86.25 99 SER A O 1
ATOM 773 N N . PHE A 1 100 ? 6.211 23.922 -17.922 1 90.62 100 PHE A N 1
ATOM 774 C CA . PHE A 1 100 ? 6.727 24.469 -16.672 1 90.62 100 PHE A CA 1
ATOM 775 C C . PHE A 1 100 ? 6.262 25.906 -16.469 1 90.62 100 PHE A C 1
ATOM 777 O O . PHE A 1 100 ? 5.965 26.609 -17.438 1 90.62 100 PHE A O 1
ATOM 784 N N . PRO A 1 101 ? 6.199 26.297 -15.219 1 91.56 101 PRO A N 1
ATOM 785 C CA . PRO A 1 101 ? 5.977 27.719 -14.977 1 91.56 101 PRO A CA 1
ATOM 786 C C . PRO A 1 101 ? 7.137 28.594 -15.461 1 91.56 101 PRO A C 1
ATOM 788 O O . PRO A 1 101 ? 8.227 28.078 -15.719 1 91.56 101 PRO A O 1
ATOM 791 N N . ALA A 1 102 ? 6.812 29.906 -15.57 1 91.75 102 ALA A N 1
ATOM 792 C CA . ALA A 1 102 ? 7.875 30.859 -15.898 1 91.75 102 ALA A CA 1
ATOM 793 C C . ALA A 1 102 ? 9.047 30.719 -14.93 1 91.75 102 ALA A C 1
ATOM 795 O O . ALA A 1 102 ? 8.867 30.312 -13.781 1 91.75 102 ALA A O 1
ATOM 796 N N . GLN A 1 103 ? 10.25 31.109 -15.344 1 90.94 103 GLN A N 1
ATOM 797 C CA . GLN A 1 103 ? 11.484 30.875 -14.602 1 90.94 103 GLN A CA 1
ATOM 798 C C . GLN A 1 103 ? 11.406 31.5 -13.211 1 90.94 103 GLN A C 1
ATOM 800 O O . GLN A 1 103 ? 11.789 30.875 -12.219 1 90.94 103 GLN A O 1
ATOM 805 N N . GLU A 1 104 ? 10.906 32.688 -13.195 1 92.69 104 GLU A N 1
ATOM 806 C CA . GLU A 1 104 ? 10.836 33.406 -11.914 1 92.69 104 GLU A CA 1
ATOM 807 C C . GLU A 1 104 ? 9.938 32.656 -10.93 1 92.69 104 GLU A C 1
ATOM 809 O O . GLU A 1 104 ? 10.273 32.531 -9.742 1 92.69 104 GLU A O 1
ATOM 814 N N . VAL A 1 105 ? 8.852 32.219 -11.414 1 95.5 105 VAL A N 1
ATOM 815 C CA . VAL A 1 105 ? 7.902 31.484 -10.578 1 95.5 105 VAL A CA 1
ATOM 816 C C . VAL A 1 105 ? 8.484 30.125 -10.211 1 95.5 105 VAL A C 1
ATOM 818 O O . VAL A 1 105 ? 8.336 29.672 -9.07 1 95.5 105 VAL A O 1
ATOM 821 N N . ARG A 1 106 ? 9.141 29.5 -11.133 1 95.31 106 ARG A N 1
ATOM 822 C CA . ARG A 1 106 ? 9.773 28.219 -10.906 1 95.31 106 ARG A CA 1
ATOM 823 C C . ARG A 1 106 ? 10.828 28.312 -9.805 1 95.31 106 ARG A C 1
ATOM 825 O O . ARG A 1 106 ? 10.883 27.453 -8.922 1 95.31 106 ARG A O 1
ATOM 832 N N . ASP A 1 107 ? 11.633 29.328 -9.875 1 96.19 107 ASP A N 1
ATOM 833 C CA . ASP A 1 107 ? 12.648 29.562 -8.852 1 96.19 107 ASP A CA 1
ATOM 834 C C . ASP A 1 107 ? 12.008 29.766 -7.48 1 96.19 107 ASP A C 1
ATOM 836 O O . ASP A 1 107 ? 12.5 29.266 -6.473 1 96.19 107 ASP A O 1
ATOM 840 N N . ALA A 1 108 ? 10.945 30.5 -7.492 1 97.75 108 ALA A N 1
ATOM 841 C CA . ALA A 1 108 ? 10.242 30.766 -6.238 1 97.75 108 ALA A CA 1
ATOM 842 C C . ALA A 1 108 ? 9.664 29.484 -5.652 1 97.75 108 ALA A C 1
ATOM 844 O O . ALA A 1 108 ? 9.68 29.281 -4.438 1 97.75 108 ALA A O 1
ATOM 845 N N . LEU A 1 109 ? 9.148 28.625 -6.512 1 98.12 109 LEU A N 1
ATOM 846 C CA . LEU A 1 109 ? 8.57 27.359 -6.078 1 98.12 109 LEU A CA 1
ATOM 847 C C . LEU A 1 109 ? 9.641 26.453 -5.496 1 98.12 109 LEU A C 1
ATOM 849 O O . LEU A 1 109 ? 9.445 25.844 -4.438 1 98.12 109 LEU A O 1
ATOM 853 N N . VAL A 1 110 ? 10.75 26.328 -6.164 1 97.31 110 VAL A N 1
ATOM 854 C CA . VAL A 1 110 ? 11.844 25.484 -5.707 1 97.31 110 VAL A CA 1
ATOM 855 C C . VAL A 1 110 ? 12.383 26 -4.379 1 97.31 110 VAL A C 1
ATOM 857 O O . VAL A 1 110 ? 12.633 25.219 -3.455 1 97.31 110 VAL A O 1
ATOM 860 N N . GLN A 1 111 ? 12.484 27.312 -4.312 1 96.94 111 GLN A N 1
ATOM 861 C CA . GLN A 1 111 ? 12.961 27.906 -3.076 1 96.94 111 GLN A CA 1
ATOM 862 C C . GLN A 1 111 ? 11.984 27.656 -1.929 1 96.94 111 GLN A C 1
ATOM 864 O O . GLN A 1 111 ? 12.406 27.344 -0.811 1 96.94 111 GLN A O 1
ATOM 869 N N . ALA A 1 112 ? 10.766 27.828 -2.176 1 97.88 112 ALA A N 1
ATOM 870 C CA . ALA A 1 112 ? 9.75 27.609 -1.153 1 97.88 112 ALA A CA 1
ATOM 871 C C . ALA A 1 112 ? 9.789 26.156 -0.654 1 97.88 112 ALA A C 1
ATOM 873 O O . ALA A 1 112 ? 9.625 25.906 0.542 1 97.88 112 ALA A O 1
ATOM 874 N N . TYR A 1 113 ? 9.977 25.219 -1.555 1 97.81 113 TYR A N 1
ATOM 875 C CA . TYR A 1 113 ? 10.07 23.828 -1.167 1 97.81 113 TYR A CA 1
ATOM 876 C C . TYR A 1 113 ? 11.219 23.609 -0.186 1 97.81 113 TYR A C 1
ATOM 878 O O . TYR A 1 113 ? 11.023 23.031 0.892 1 97.81 113 TYR A O 1
ATOM 886 N N . PHE A 1 114 ? 12.359 24.016 -0.51 1 95.19 114 PHE A N 1
ATOM 887 C CA . PHE A 1 114 ? 13.531 23.688 0.284 1 95.19 114 PHE A CA 1
ATOM 888 C C . PHE A 1 114 ? 13.578 24.516 1.562 1 95.19 114 PHE A C 1
ATOM 890 O O . PHE A 1 114 ? 14.133 24.078 2.572 1 95.19 114 PHE A O 1
ATOM 897 N N . ASP A 1 115 ? 12.852 25.656 1.587 1 94.44 115 ASP A N 1
ATOM 898 C CA . ASP A 1 115 ? 12.867 26.516 2.77 1 94.44 115 ASP A CA 1
ATOM 899 C C . ASP A 1 115 ? 11.844 26.047 3.801 1 94.44 115 ASP A C 1
ATOM 901 O O . ASP A 1 115 ? 12.078 26.141 5.008 1 94.44 115 ASP A O 1
ATOM 905 N N . HIS A 1 116 ? 10.734 25.531 3.33 1 95.5 116 HIS A N 1
ATOM 906 C CA . HIS A 1 116 ? 9.617 25.391 4.262 1 95.5 116 HIS A CA 1
ATOM 907 C C . HIS A 1 116 ? 9.117 23.953 4.316 1 95.5 116 HIS A C 1
ATOM 909 O O . HIS A 1 116 ? 8.57 23.516 5.332 1 95.5 116 HIS A O 1
ATOM 915 N N . ILE A 1 117 ? 9.258 23.219 3.227 1 96.5 117 ILE A N 1
ATOM 916 C CA . ILE A 1 117 ? 8.703 21.875 3.146 1 96.5 117 ILE A CA 1
ATOM 917 C C . ILE A 1 117 ? 9.781 20.844 3.486 1 96.5 117 ILE A C 1
ATOM 919 O O . ILE A 1 117 ? 9.57 19.969 4.32 1 96.5 117 ILE A O 1
ATOM 923 N N . HIS A 1 118 ? 10.945 21.031 2.93 1 95.31 118 HIS A N 1
ATOM 924 C CA . HIS A 1 118 ? 12.078 20.109 3.021 1 95.31 118 HIS A CA 1
ATOM 925 C C . HIS A 1 118 ? 12.523 19.938 4.469 1 95.31 118 HIS A C 1
ATOM 927 O O . HIS A 1 118 ? 12.852 18.812 4.883 1 95.31 118 HIS A O 1
ATOM 933 N N . PRO A 1 119 ? 12.508 20.969 5.238 1 93.75 119 PRO A N 1
ATOM 934 C CA . PRO A 1 119 ? 12.961 20.766 6.621 1 93.75 119 PRO A CA 1
ATOM 935 C C . PRO A 1 119 ? 12.023 19.875 7.426 1 93.75 119 PRO A C 1
ATOM 937 O O . PRO A 1 119 ? 12.453 19.203 8.367 1 93.75 119 PRO A O 1
ATOM 940 N N . PHE A 1 120 ? 10.758 19.938 7.102 1 95.56 120 PHE A N 1
ATOM 941 C CA . PHE A 1 120 ? 9.805 19.062 7.777 1 95.56 120 PHE A CA 1
ATOM 942 C C . PHE A 1 120 ? 10.008 17.609 7.355 1 95.56 120 PHE A C 1
ATOM 944 O O . PHE A 1 120 ? 10.141 16.719 8.203 1 95.56 120 PHE A O 1
ATOM 951 N N . LEU A 1 121 ? 10 17.297 6.082 1 96.31 121 LEU A N 1
ATOM 952 C CA . LEU A 1 121 ? 10.234 15.984 5.484 1 96.31 121 LEU A CA 1
ATOM 953 C C . LEU A 1 121 ? 11.297 16.062 4.398 1 96.31 121 LEU A C 1
ATOM 955 O O . LEU A 1 121 ? 10.992 16.344 3.236 1 96.31 121 LEU A O 1
ATOM 959 N N . PRO A 1 122 ? 12.523 15.75 4.734 1 95.5 122 PRO A N 1
ATOM 960 C CA . PRO A 1 122 ? 13.617 15.883 3.773 1 95.5 122 PRO A CA 1
ATOM 961 C C . PRO A 1 122 ? 13.656 14.734 2.764 1 95.5 122 PRO A C 1
ATOM 963 O O . PRO A 1 122 ? 14.625 13.969 2.729 1 95.5 122 PRO A O 1
ATOM 966 N N . ILE A 1 123 ? 12.773 14.734 1.847 1 96.44 123 ILE A N 1
ATOM 967 C CA . ILE A 1 123 ? 12.547 13.625 0.925 1 96.44 123 ILE A CA 1
ATOM 968 C C . ILE A 1 123 ? 13.586 13.664 -0.192 1 96.44 123 ILE A C 1
ATOM 970 O O . ILE A 1 123 ? 14.133 12.625 -0.577 1 96.44 123 ILE A O 1
ATOM 974 N N . VAL A 1 124 ? 13.898 14.859 -0.679 1 94.81 124 VAL A N 1
ATOM 975 C CA . VAL A 1 124 ? 14.781 15.023 -1.83 1 94.81 124 VAL A CA 1
ATOM 976 C C . VAL A 1 124 ? 16.125 15.594 -1.375 1 94.81 124 VAL A C 1
ATOM 978 O O . VAL A 1 124 ? 16.172 16.469 -0.511 1 94.81 124 VAL A O 1
ATOM 981 N N . SER A 1 125 ? 17.188 15.07 -1.948 1 91.94 125 SER A N 1
ATOM 982 C CA . SER A 1 125 ? 18.5 15.648 -1.677 1 91.94 125 SER A CA 1
ATOM 983 C C . SER A 1 125 ? 18.609 17.062 -2.227 1 91.94 125 SER A C 1
ATOM 985 O O . SER A 1 125 ? 18.562 17.281 -3.441 1 91.94 125 SER A O 1
ATOM 987 N N . LYS A 1 126 ? 18.828 18 -1.347 1 92.19 126 LYS A N 1
ATOM 988 C CA . LYS A 1 126 ? 18.875 19.406 -1.745 1 92.19 126 LYS A CA 1
ATOM 989 C C . LYS A 1 126 ? 20.078 19.688 -2.633 1 92.19 126 LYS A C 1
ATOM 991 O O . LYS A 1 126 ? 19.938 20.234 -3.732 1 92.19 126 LYS A O 1
ATOM 996 N N . PRO A 1 127 ? 21.281 19.188 -2.268 1 88.75 127 PRO A N 1
ATOM 997 C CA . PRO A 1 127 ? 22.422 19.484 -3.127 1 88.75 127 PRO A CA 1
ATOM 998 C C . PRO A 1 127 ? 22.312 18.828 -4.504 1 88.75 127 PRO A C 1
ATOM 1000 O O . PRO A 1 127 ? 22.641 19.453 -5.516 1 88.75 127 PRO A O 1
ATOM 1003 N N . GLU A 1 128 ? 21.812 17.609 -4.496 1 88.81 128 GLU A N 1
ATOM 1004 C CA . GLU A 1 128 ? 21.688 16.922 -5.773 1 88.81 128 GLU A CA 1
ATOM 1005 C C . GLU A 1 128 ? 20.641 17.578 -6.664 1 88.81 128 GLU A C 1
ATOM 1007 O O . GLU A 1 128 ? 20.859 17.766 -7.863 1 88.81 128 GLU A O 1
ATOM 1012 N N . PHE A 1 129 ? 19.531 17.922 -6.117 1 93.56 129 PHE A N 1
ATOM 1013 C CA . PHE A 1 129 ? 18.453 18.531 -6.887 1 93.56 129 PHE A CA 1
ATOM 1014 C C . PHE A 1 129 ? 18.859 19.891 -7.426 1 93.56 129 PHE A C 1
ATOM 1016 O O . PHE A 1 129 ? 18.656 20.203 -8.602 1 93.56 129 PHE A O 1
ATOM 1023 N N . LEU A 1 130 ? 19.469 20.703 -6.609 1 93.44 130 LEU A N 1
ATOM 1024 C CA . LEU A 1 130 ? 19.828 22.062 -7.008 1 93.44 130 LEU A CA 1
ATOM 1025 C C . LEU A 1 130 ? 20.953 22.047 -8.039 1 93.44 130 LEU A C 1
ATOM 1027 O O . LEU A 1 130 ? 21 22.891 -8.93 1 93.44 130 LEU A O 1
ATOM 1031 N N . ALA A 1 131 ? 21.891 21.062 -7.895 1 91.25 131 ALA A N 1
ATOM 1032 C CA . ALA A 1 131 ? 22.938 20.922 -8.898 1 91.25 131 ALA A CA 1
ATOM 1033 C C . ALA A 1 131 ? 22.344 20.641 -10.281 1 91.25 131 ALA A C 1
ATOM 1035 O O . ALA A 1 131 ? 22.75 21.234 -11.273 1 91.25 131 ALA A O 1
ATOM 1036 N N . ARG A 1 132 ? 21.359 19.75 -10.281 1 91.81 132 ARG A N 1
ATOM 1037 C CA . ARG A 1 132 ? 20.719 19.391 -11.547 1 91.81 132 ARG A CA 1
ATOM 1038 C C . ARG A 1 132 ? 19.812 20.516 -12.031 1 91.81 132 ARG A C 1
ATOM 1040 O O . ARG A 1 132 ? 19.672 20.719 -13.242 1 91.81 132 ARG A O 1
ATOM 1047 N N . TYR A 1 133 ? 19.188 21.219 -11.102 1 92.31 133 TYR A N 1
ATOM 1048 C CA . TYR A 1 133 ? 18.297 22.344 -11.43 1 92.31 133 TYR A CA 1
ATOM 1049 C C . TYR A 1 133 ? 19.078 23.453 -12.125 1 92.31 133 TYR A C 1
ATOM 1051 O O . TYR A 1 133 ? 18.531 24.141 -12.992 1 92.31 133 TYR A O 1
ATOM 1059 N N . ARG A 1 134 ? 20.344 23.531 -11.844 1 91.06 134 ARG A N 1
ATOM 1060 C CA . ARG A 1 134 ? 21.188 24.594 -12.383 1 91.06 134 ARG A CA 1
ATOM 1061 C C . ARG A 1 134 ? 21.875 24.141 -13.664 1 91.06 134 ARG A C 1
ATOM 1063 O O . ARG A 1 134 ? 22.562 24.938 -14.312 1 91.06 134 ARG A O 1
ATOM 1070 N N . THR A 1 135 ? 21.703 22.891 -14.07 1 89.88 135 THR A N 1
ATOM 1071 C CA . THR A 1 135 ? 22.328 22.359 -15.266 1 89.88 135 THR A CA 1
ATOM 1072 C C . THR A 1 135 ? 21.281 22.016 -16.328 1 89.88 135 THR A C 1
ATOM 1074 O O . THR A 1 135 ? 20.734 20.922 -16.344 1 89.88 135 THR A O 1
ATOM 1077 N N . PRO A 1 136 ? 21.125 22.859 -17.297 1 84.38 136 PRO A N 1
ATOM 1078 C CA . PRO A 1 136 ? 20.062 22.672 -18.297 1 84.38 136 PRO A CA 1
ATOM 1079 C C . PRO A 1 136 ? 20.219 21.391 -19.094 1 84.38 136 PRO A C 1
ATOM 1081 O O . PRO A 1 136 ? 19.219 20.812 -19.547 1 84.38 136 PRO A O 1
ATOM 1084 N N . ASP A 1 137 ? 21.391 20.859 -19.219 1 87.25 137 ASP A N 1
ATOM 1085 C CA . ASP A 1 137 ? 21.625 19.672 -20.031 1 87.25 137 ASP A CA 1
ATOM 1086 C C . ASP A 1 137 ? 21.359 18.391 -19.219 1 87.25 137 ASP A C 1
ATOM 1088 O O . ASP A 1 137 ? 21.25 17.312 -19.781 1 87.25 137 ASP A O 1
ATOM 1092 N N . ASN A 1 138 ? 21.188 18.609 -17.922 1 89.94 138 ASN A N 1
ATOM 1093 C CA . ASN A 1 138 ? 20.922 17.484 -17.031 1 89.94 138 ASN A CA 1
ATOM 1094 C C . ASN A 1 138 ? 19.953 17.859 -15.914 1 89.94 138 ASN A C 1
ATOM 1096 O O . ASN A 1 138 ? 20.297 17.812 -14.734 1 89.94 138 ASN A O 1
ATOM 1100 N N . PRO A 1 139 ? 18.781 18.125 -16.312 1 91.44 139 PRO A N 1
ATOM 1101 C CA . PRO A 1 139 ? 17.797 18.562 -15.32 1 91.44 139 PRO A CA 1
ATOM 1102 C C . PRO A 1 139 ? 17.375 17.422 -14.391 1 91.44 139 PRO A C 1
ATOM 1104 O O . PRO A 1 139 ? 17.672 16.25 -14.656 1 91.44 139 PRO A O 1
ATOM 1107 N N . PRO A 1 140 ? 16.75 17.766 -13.258 1 92.69 140 PRO A N 1
ATOM 1108 C CA . PRO A 1 140 ? 16.188 16.703 -12.414 1 92.69 140 PRO A CA 1
ATOM 1109 C C . PRO A 1 140 ? 15.164 15.844 -13.156 1 92.69 140 PRO A C 1
ATOM 1111 O O . PRO A 1 140 ? 14.555 16.297 -14.125 1 92.69 140 PRO A O 1
ATOM 1114 N N . PRO A 1 141 ? 15.039 14.57 -12.688 1 92.06 141 PRO A N 1
ATOM 1115 C CA . PRO A 1 141 ? 13.992 13.758 -13.32 1 92.06 141 PRO A CA 1
ATOM 1116 C C . PRO A 1 141 ? 12.648 14.469 -13.367 1 92.06 141 PRO A C 1
ATOM 1118 O O . PRO A 1 141 ? 12.242 15.102 -12.391 1 92.06 141 PRO A O 1
ATOM 1121 N N . LEU A 1 142 ? 11.992 14.406 -14.508 1 93.12 142 LEU A N 1
ATOM 1122 C CA . LEU A 1 142 ? 10.812 15.227 -14.781 1 93.12 142 LEU A CA 1
ATOM 1123 C C . LEU A 1 142 ? 9.742 15.008 -13.719 1 93.12 142 LEU A C 1
ATOM 1125 O O . LEU A 1 142 ? 9.133 15.961 -13.242 1 93.12 142 LEU A O 1
ATOM 1129 N N . LEU A 1 143 ? 9.438 13.742 -13.391 1 94.75 143 LEU A N 1
ATOM 1130 C CA . LEU A 1 143 ? 8.453 13.438 -12.367 1 94.75 143 LEU A CA 1
ATOM 1131 C C . LEU A 1 143 ? 8.82 14.094 -11.039 1 94.75 143 LEU A C 1
ATOM 1133 O O . LEU A 1 143 ? 7.977 14.727 -10.398 1 94.75 143 LEU A O 1
ATOM 1137 N N . LEU A 1 144 ? 10.031 13.945 -10.641 1 95.81 144 LEU A N 1
ATOM 1138 C CA . LEU A 1 144 ? 10.492 14.531 -9.383 1 95.81 144 LEU A CA 1
ATOM 1139 C C . LEU A 1 144 ? 10.43 16.047 -9.438 1 95.81 144 LEU A C 1
ATOM 1141 O O . LEU A 1 144 ? 10.07 16.703 -8.453 1 95.81 144 LEU A O 1
ATOM 1145 N N . PHE A 1 145 ? 10.836 16.531 -10.578 1 95.88 145 PHE A N 1
ATOM 1146 C CA . PHE A 1 145 ? 10.82 17.969 -10.773 1 95.88 145 PHE A CA 1
ATOM 1147 C C . PHE A 1 145 ? 9.414 18.531 -10.578 1 95.88 145 PHE A C 1
ATOM 1149 O O . PHE A 1 145 ? 9.211 19.438 -9.773 1 95.88 145 PHE A O 1
ATOM 1156 N N . GLN A 1 146 ? 8.438 17.984 -11.25 1 96.19 146 GLN A N 1
ATOM 1157 C CA . GLN A 1 146 ? 7.051 18.406 -11.125 1 96.19 146 GLN A CA 1
ATOM 1158 C C . GLN A 1 146 ? 6.543 18.234 -9.695 1 96.19 146 GLN A C 1
ATOM 1160 O O . GLN A 1 146 ? 5.781 19.062 -9.195 1 96.19 146 GLN A O 1
ATOM 1165 N N . SER A 1 147 ? 6.93 17.172 -9.047 1 98.06 147 SER A N 1
ATOM 1166 C CA . SER A 1 147 ? 6.496 16.891 -7.684 1 98.06 147 SER A CA 1
ATOM 1167 C C . SER A 1 147 ? 7.043 17.922 -6.707 1 98.06 147 SER A C 1
ATOM 1169 O O . SER A 1 147 ? 6.344 18.344 -5.781 1 98.06 147 SER A O 1
ATOM 1171 N N . VAL A 1 148 ? 8.273 18.312 -6.91 1 98.25 148 VAL A N 1
ATOM 1172 C CA . VAL A 1 148 ? 8.891 19.312 -6.055 1 98.25 148 VAL A CA 1
ATOM 1173 C C . VAL A 1 148 ? 8.188 20.656 -6.246 1 98.25 148 VAL A C 1
ATOM 1175 O O . VAL A 1 148 ? 7.922 21.375 -5.273 1 98.25 148 VAL A O 1
ATOM 1178 N N . LEU A 1 149 ? 7.871 20.984 -7.484 1 98 149 LEU A N 1
ATOM 1179 C CA . LEU A 1 149 ? 7.133 22.219 -7.754 1 98 149 LEU A CA 1
ATOM 1180 C C . LEU A 1 149 ? 5.766 22.188 -7.086 1 98 149 LEU A C 1
ATOM 1182 O O . LEU A 1 149 ? 5.324 23.172 -6.508 1 98 149 LEU A O 1
ATOM 1186 N N . MET A 1 150 ? 5.117 21.078 -7.148 1 98.06 150 MET A N 1
ATOM 1187 C CA . MET A 1 150 ? 3.805 20.922 -6.527 1 98.06 150 MET A CA 1
ATOM 1188 C C . MET A 1 150 ? 3.883 21.156 -5.023 1 98.06 150 MET A C 1
ATOM 1190 O O . MET A 1 150 ? 3.096 21.922 -4.469 1 98.06 150 MET A O 1
ATOM 1194 N N . ALA A 1 151 ? 4.82 20.5 -4.379 1 98.5 151 ALA A N 1
ATOM 1195 C CA . ALA A 1 151 ? 4.98 20.641 -2.936 1 98.5 151 ALA A CA 1
ATOM 1196 C C . ALA A 1 151 ? 5.367 22.078 -2.574 1 98.5 151 ALA A C 1
ATOM 1198 O O . ALA A 1 151 ? 4.926 22.609 -1.551 1 98.5 151 ALA A O 1
ATOM 1199 N N . GLY A 1 152 ? 6.184 22.672 -3.42 1 98.56 152 GLY A N 1
ATOM 1200 C CA . GLY A 1 152 ? 6.582 24.047 -3.193 1 98.56 152 GLY A CA 1
ATOM 1201 C C . GLY A 1 152 ? 5.422 25.031 -3.268 1 98.56 152 GLY A C 1
ATOM 1202 O O . GLY A 1 152 ? 5.414 26.047 -2.576 1 98.56 152 GLY A O 1
ATOM 1203 N N . ALA A 1 153 ? 4.469 24.703 -4.09 1 98.19 153 ALA A N 1
ATOM 1204 C CA . ALA A 1 153 ? 3.311 25.578 -4.254 1 98.19 153 ALA A CA 1
ATOM 1205 C C . ALA A 1 153 ? 2.531 25.703 -2.947 1 98.19 153 ALA A C 1
ATOM 1207 O O . ALA A 1 153 ? 1.883 26.719 -2.699 1 98.19 153 ALA A O 1
ATOM 1208 N N . HIS A 1 154 ? 2.668 24.719 -2.158 1 97.75 154 HIS A N 1
ATOM 1209 C CA . HIS A 1 154 ? 1.992 24.719 -0.865 1 97.75 154 HIS A CA 1
ATOM 1210 C C . HIS A 1 154 ? 2.443 25.891 -0.006 1 97.75 154 HIS A C 1
ATOM 1212 O O . HIS A 1 154 ? 1.646 26.469 0.746 1 97.75 154 HIS A O 1
ATOM 1218 N N . ALA A 1 155 ? 3.688 26.312 -0.156 1 97.75 155 ALA A N 1
ATOM 1219 C CA . ALA A 1 155 ? 4.262 27.281 0.762 1 97.75 155 ALA A CA 1
ATOM 1220 C C . ALA A 1 155 ? 4.73 28.531 0.013 1 97.75 155 ALA A C 1
ATOM 1222 O O . ALA A 1 155 ? 5.18 29.5 0.628 1 97.75 155 ALA A O 1
ATOM 1223 N N . CYS A 1 156 ? 4.559 28.578 -1.249 1 98.12 156 CYS A N 1
ATOM 1224 C CA . CYS A 1 156 ? 5.137 29.625 -2.07 1 98.12 156 CYS A CA 1
ATOM 1225 C C . CYS A 1 156 ? 4.434 30.953 -1.82 1 98.12 156 CYS A C 1
ATOM 1227 O O . CYS A 1 156 ? 3.205 31.031 -1.823 1 98.12 156 CYS A O 1
ATOM 1229 N N . ALA A 1 157 ? 5.211 32 -1.666 1 96.62 157 ALA A N 1
ATOM 1230 C CA . ALA A 1 157 ? 4.664 33.312 -1.353 1 96.62 157 ALA A CA 1
ATOM 1231 C C . ALA A 1 157 ? 4.539 34.188 -2.609 1 96.62 157 ALA A C 1
ATOM 1233 O O . ALA A 1 157 ? 3.963 35.281 -2.57 1 96.62 157 ALA A O 1
ATOM 1234 N N . HIS A 1 158 ? 5.113 33.719 -3.742 1 96.75 158 HIS A N 1
ATOM 1235 C CA . HIS A 1 158 ? 5 34.5 -4.977 1 96.75 158 HIS A CA 1
ATOM 1236 C C . HIS A 1 158 ? 3.547 34.812 -5.285 1 96.75 158 HIS A C 1
ATOM 1238 O O . HIS A 1 158 ? 2.678 33.938 -5.227 1 96.75 158 HIS A O 1
ATOM 1244 N N . PRO A 1 159 ? 3.254 36.031 -5.613 1 95.94 159 PRO A N 1
ATOM 1245 C CA . PRO A 1 159 ? 1.868 36.469 -5.781 1 95.94 159 PRO A CA 1
ATOM 1246 C C . PRO A 1 159 ? 1.112 35.656 -6.828 1 95.94 159 PRO A C 1
ATOM 1248 O O . PRO A 1 159 ? -0.078 35.375 -6.66 1 95.94 159 PRO A O 1
ATOM 1251 N N . LEU A 1 160 ? 1.764 35.25 -7.902 1 93.62 160 LEU A N 1
ATOM 1252 C CA . LEU A 1 160 ? 1.111 34.5 -8.961 1 93.62 160 LEU A CA 1
ATOM 1253 C C . LEU A 1 160 ? 0.68 33.125 -8.445 1 93.62 160 LEU A C 1
ATOM 1255 O O . LEU A 1 160 ? -0.225 32.5 -9.016 1 93.62 160 LEU A O 1
ATOM 1259 N N . VAL A 1 161 ? 1.31 32.594 -7.418 1 95.94 161 VAL A N 1
ATOM 1260 C CA . VAL A 1 161 ? 0.979 31.312 -6.836 1 95.94 161 VAL A CA 1
ATOM 1261 C C . VAL A 1 161 ? 0.042 31.5 -5.645 1 95.94 161 VAL A C 1
ATOM 1263 O O . VAL A 1 161 ? -0.992 30.844 -5.551 1 95.94 161 VAL A O 1
ATOM 1266 N N . ALA A 1 162 ? 0.302 32.469 -4.812 1 94.38 162 ALA A N 1
ATOM 1267 C CA . ALA A 1 162 ? -0.395 32.688 -3.545 1 94.38 162 ALA A CA 1
ATOM 1268 C C . ALA A 1 162 ? -1.853 33.062 -3.777 1 94.38 162 ALA A C 1
ATOM 1270 O O . ALA A 1 162 ? -2.727 32.719 -2.975 1 94.38 162 ALA A O 1
ATOM 1271 N N . THR A 1 163 ? -2.131 33.781 -4.848 1 92.25 163 THR A N 1
ATOM 1272 C CA . THR A 1 163 ? -3.482 34.25 -5.145 1 92.25 163 THR A CA 1
ATOM 1273 C C . THR A 1 163 ? -4.414 33.062 -5.414 1 92.25 163 THR A C 1
ATOM 1275 O O . THR A 1 163 ? -5.578 33.094 -5.004 1 92.25 163 THR A O 1
ATOM 1278 N N . ASP A 1 164 ? -3.889 32.094 -6.082 1 92.06 164 ASP A N 1
ATOM 1279 C CA . ASP A 1 164 ? -4.656 30.891 -6.395 1 92.06 164 ASP A CA 1
ATOM 1280 C C . ASP A 1 164 ? -3.842 29.641 -6.117 1 92.06 164 ASP A C 1
ATOM 1282 O O . ASP A 1 164 ? -3.684 28.781 -7 1 92.06 164 ASP A O 1
ATOM 1286 N N . ARG A 1 165 ? -3.445 29.516 -4.957 1 94.56 165 ARG A N 1
ATOM 1287 C CA . ARG A 1 165 ? -2.516 28.469 -4.539 1 94.56 165 ARG A CA 1
ATOM 1288 C C . ARG A 1 165 ? -3.072 27.078 -4.844 1 94.56 165 ARG A C 1
ATOM 1290 O O . ARG A 1 165 ? -2.375 26.25 -5.414 1 94.56 165 ARG A O 1
ATOM 1297 N N . HIS A 1 166 ? -4.297 26.859 -4.52 1 91.88 166 HIS A N 1
ATOM 1298 C CA . HIS A 1 166 ? -4.895 25.547 -4.688 1 91.88 166 HIS A CA 1
ATOM 1299 C C . HIS A 1 166 ? -4.992 25.172 -6.16 1 91.88 166 HIS A C 1
ATOM 1301 O O . HIS A 1 166 ? -4.754 24.016 -6.527 1 91.88 166 HIS A O 1
ATOM 1307 N N . ALA A 1 167 ? -5.344 26.109 -6.965 1 90.94 167 ALA A N 1
ATOM 1308 C CA . ALA A 1 167 ? -5.441 25.844 -8.398 1 90.94 167 ALA A CA 1
ATOM 1309 C C . ALA A 1 167 ? -4.074 25.516 -8.992 1 90.94 167 ALA A C 1
ATOM 1311 O O . ALA A 1 167 ? -3.953 24.625 -9.828 1 90.94 167 ALA A O 1
ATOM 1312 N N . VAL A 1 168 ? -3.074 26.297 -8.602 1 94.25 168 VAL A N 1
ATOM 1313 C CA . VAL A 1 168 ? -1.718 26.078 -9.086 1 94.25 168 VAL A CA 1
ATOM 1314 C C . VAL A 1 168 ? -1.228 24.703 -8.641 1 94.25 168 VAL A C 1
ATOM 1316 O O . VAL A 1 168 ? -0.686 23.938 -9.438 1 94.25 168 VAL A O 1
ATOM 1319 N N . GLN A 1 169 ? -1.413 24.391 -7.371 1 95.44 169 GLN A N 1
ATOM 1320 C CA . GLN A 1 169 ? -0.99 23.109 -6.824 1 95.44 169 GLN A CA 1
ATOM 1321 C C . GLN A 1 169 ? -1.694 21.953 -7.531 1 95.44 169 GLN A C 1
ATOM 1323 O O . GLN A 1 169 ? -1.077 20.922 -7.816 1 95.44 169 GLN A O 1
ATOM 1328 N N . ASN A 1 170 ? -2.949 22.094 -7.809 1 91.5 170 ASN A N 1
ATOM 1329 C CA . ASN A 1 170 ? -3.719 21.062 -8.492 1 91.5 170 ASN A CA 1
ATOM 1330 C C . ASN A 1 170 ? -3.186 20.812 -9.898 1 91.5 170 ASN A C 1
ATOM 1332 O O . ASN A 1 170 ? -3.137 19.672 -10.352 1 91.5 170 ASN A O 1
ATOM 1336 N N . ARG A 1 171 ? -2.852 21.844 -10.562 1 90.06 171 ARG A N 1
ATOM 1337 C CA . ARG A 1 171 ? -2.311 21.703 -11.914 1 90.06 171 ARG A CA 1
ATOM 1338 C C . ARG A 1 171 ? -0.976 20.969 -11.891 1 90.06 171 ARG A C 1
ATOM 1340 O O . ARG A 1 171 ? -0.737 20.078 -12.711 1 90.06 171 ARG A O 1
ATOM 1347 N N . LEU A 1 172 ? -0.17 21.375 -11.023 1 94.31 172 LEU A N 1
ATOM 1348 C CA . LEU A 1 172 ? 1.133 20.734 -10.906 1 94.31 172 LEU A CA 1
ATOM 1349 C C . LEU A 1 172 ? 0.982 19.281 -10.469 1 94.31 172 LEU A C 1
ATOM 1351 O O . LEU A 1 172 ? 1.72 18.406 -10.938 1 94.31 172 LEU A O 1
ATOM 1355 N N . PHE A 1 173 ? 0.01 19.031 -9.578 1 94.75 173 PHE A N 1
ATOM 1356 C CA . PHE A 1 173 ? -0.264 17.656 -9.156 1 94.75 173 PHE A CA 1
ATOM 1357 C C . PHE A 1 173 ? -0.734 16.812 -10.336 1 94.75 173 PHE A C 1
ATOM 1359 O O . PHE A 1 173 ? -0.311 15.672 -10.492 1 94.75 173 PHE A O 1
ATOM 1366 N N . ARG A 1 174 ? -1.564 17.344 -11.078 1 88.25 174 ARG A N 1
ATOM 1367 C CA . ARG A 1 174 ? -2.066 16.625 -12.242 1 88.25 174 ARG A CA 1
ATOM 1368 C C . ARG A 1 174 ? -0.926 16.234 -13.18 1 88.25 174 ARG A C 1
ATOM 1370 O O . ARG A 1 174 ? -0.885 15.109 -13.688 1 88.25 174 ARG A O 1
ATOM 1377 N N . ARG A 1 175 ? -0.014 17.141 -13.391 1 88.44 175 ARG A N 1
ATOM 1378 C CA . ARG A 1 175 ? 1.14 16.859 -14.242 1 88.44 175 ARG A CA 1
ATOM 1379 C C . ARG A 1 175 ? 1.998 15.742 -13.648 1 88.44 175 ARG A C 1
ATOM 1381 O O . ARG A 1 175 ? 2.342 14.781 -14.336 1 88.44 175 ARG A O 1
ATOM 1388 N N . ALA A 1 176 ? 2.311 15.914 -12.383 1 93.75 176 ALA A N 1
ATOM 1389 C CA . ALA A 1 176 ? 3.164 14.938 -11.711 1 93.75 176 ALA A CA 1
ATOM 1390 C C . ALA A 1 176 ? 2.477 13.578 -11.617 1 93.75 176 ALA A C 1
ATOM 1392 O O . ALA A 1 176 ? 3.105 12.547 -11.844 1 93.75 176 ALA A O 1
ATOM 1393 N N . SER A 1 177 ? 1.221 13.617 -11.289 1 90.25 177 SER A N 1
ATOM 1394 C CA . SER A 1 177 ? 0.474 12.375 -11.133 1 90.25 177 SER A CA 1
ATOM 1395 C C . SER A 1 177 ? 0.356 11.633 -12.461 1 90.25 177 SER A C 1
ATOM 1397 O O . SER A 1 177 ? 0.388 10.406 -12.5 1 90.25 177 SER A O 1
ATOM 1399 N N . MET A 1 178 ? 0.208 12.336 -13.516 1 85 178 MET A N 1
ATOM 1400 C CA . MET A 1 178 ? 0.155 11.711 -14.836 1 85 178 MET A CA 1
ATOM 1401 C C . MET A 1 178 ? 1.487 11.055 -15.18 1 85 178 MET A C 1
ATOM 1403 O O . MET A 1 178 ? 1.516 9.938 -15.703 1 85 178 MET A O 1
ATOM 1407 N N . LEU A 1 179 ? 2.516 11.758 -14.938 1 88.06 179 LEU A N 1
ATOM 1408 C CA . LEU A 1 179 ? 3.838 11.188 -15.156 1 88.06 179 LEU A CA 1
ATOM 1409 C C . LEU A 1 179 ? 4.023 9.922 -14.32 1 88.06 179 LEU A C 1
ATOM 1411 O O . LEU A 1 179 ? 4.613 8.945 -14.789 1 88.06 179 LEU A O 1
ATOM 1415 N N . TYR A 1 180 ? 3.516 9.984 -13.102 1 90.56 180 TYR A N 1
ATOM 1416 C CA . TYR A 1 180 ? 3.615 8.859 -12.18 1 90.56 180 TYR A CA 1
ATOM 1417 C C . TYR A 1 180 ? 2.848 7.652 -12.719 1 90.56 180 TYR A C 1
ATOM 1419 O O . TYR A 1 180 ? 3.381 6.543 -12.773 1 90.56 180 TYR A O 1
ATOM 1427 N N . HIS A 1 181 ? 1.682 7.914 -13.148 1 79.25 181 HIS A N 1
ATOM 1428 C CA . HIS A 1 181 ? 0.782 6.844 -13.562 1 79.25 181 HIS A CA 1
ATOM 1429 C C . HIS A 1 181 ? 1.195 6.277 -14.914 1 79.25 181 HIS A C 1
ATOM 1431 O O . HIS A 1 181 ? 1.001 5.086 -15.18 1 79.25 181 HIS A O 1
ATOM 1437 N N . MET A 1 182 ? 1.81 7.062 -15.656 1 76.88 182 MET A N 1
ATOM 1438 C CA . MET A 1 182 ? 2.244 6.605 -16.969 1 76.88 182 MET A CA 1
ATOM 1439 C C . MET A 1 182 ? 3.629 5.969 -16.891 1 76.88 182 MET A C 1
ATOM 1441 O O . MET A 1 182 ? 4.16 5.504 -17.906 1 76.88 182 MET A O 1
ATOM 1445 N N . ARG A 1 183 ? 4.16 5.953 -15.789 1 79.81 183 ARG A N 1
ATOM 1446 C CA . ARG A 1 183 ? 5.469 5.355 -15.539 1 79.81 183 ARG A CA 1
ATOM 1447 C C . ARG A 1 183 ? 6.516 5.918 -16.484 1 79.81 183 ARG A C 1
ATOM 1449 O O . ARG A 1 183 ? 7.25 5.164 -17.141 1 79.81 183 ARG A O 1
ATOM 1456 N N . HIS A 1 184 ? 6.426 7.188 -16.578 1 78.56 184 HIS A N 1
ATOM 1457 C CA . HIS A 1 184 ? 7.465 7.828 -17.375 1 78.56 184 HIS A CA 1
ATOM 1458 C C . HIS A 1 184 ? 8.844 7.574 -16.781 1 78.56 184 HIS A C 1
ATOM 1460 O O . HIS A 1 184 ? 9.805 7.344 -17.516 1 78.56 184 HIS A O 1
ATOM 1466 N N . GLU A 1 185 ? 8.859 7.789 -15.469 1 79.12 185 GLU A N 1
ATOM 1467 C CA . GLU A 1 185 ? 10.055 7.367 -14.75 1 79.12 185 GLU A CA 1
ATOM 1468 C C . GLU A 1 185 ? 9.875 5.988 -14.125 1 79.12 185 GLU A C 1
ATOM 1470 O O . GLU A 1 185 ? 8.797 5.664 -13.625 1 79.12 185 GLU A O 1
ATOM 1475 N N . SER A 1 186 ? 10.953 5.254 -14.227 1 79.69 186 SER A N 1
ATOM 1476 C CA . SER A 1 186 ? 10.836 3.891 -13.719 1 79.69 186 SER A CA 1
ATOM 1477 C C . SER A 1 186 ? 11.711 3.682 -12.484 1 79.69 186 SER A C 1
ATOM 1479 O O . SER A 1 186 ? 11.625 2.639 -11.836 1 79.69 186 SER A O 1
ATOM 1481 N N . ASP A 1 187 ? 12.484 4.727 -12.211 1 87.44 187 ASP A N 1
ATOM 1482 C CA . ASP A 1 187 ? 13.281 4.59 -10.992 1 87.44 187 ASP A CA 1
ATOM 1483 C C . ASP A 1 187 ? 12.391 4.523 -9.758 1 87.44 187 ASP A C 1
ATOM 1485 O O . ASP A 1 187 ? 11.609 5.449 -9.492 1 87.44 187 ASP A O 1
ATOM 1489 N N . ARG A 1 188 ? 12.539 3.492 -9.023 1 91.12 188 ARG A N 1
ATOM 1490 C CA . ARG A 1 188 ? 11.648 3.234 -7.898 1 91.12 188 ARG A CA 1
ATOM 1491 C C . ARG A 1 188 ? 11.844 4.273 -6.797 1 91.12 188 ARG A C 1
ATOM 1493 O O . ARG A 1 188 ? 10.891 4.629 -6.102 1 91.12 188 ARG A O 1
ATOM 1500 N N . MET A 1 189 ? 13.086 4.738 -6.668 1 91.94 189 MET A N 1
ATOM 1501 C CA . MET A 1 189 ? 13.328 5.773 -5.664 1 91.94 189 MET A CA 1
ATOM 1502 C C . MET A 1 189 ? 12.625 7.07 -6.039 1 91.94 189 MET A C 1
ATOM 1504 O O . MET A 1 189 ? 12.062 7.746 -5.176 1 91.94 189 MET A O 1
ATOM 1508 N N . HIS A 1 190 ? 12.609 7.414 -7.293 1 94.12 190 HIS A N 1
ATOM 1509 C CA . HIS A 1 190 ? 11.883 8.602 -7.738 1 94.12 190 HIS A CA 1
ATOM 1510 C C . HIS A 1 190 ? 10.383 8.438 -7.535 1 94.12 190 HIS A C 1
ATOM 1512 O O . HIS A 1 190 ? 9.695 9.398 -7.191 1 94.12 190 HIS A O 1
ATOM 1518 N N . LEU A 1 191 ? 9.945 7.23 -7.777 1 95 191 LEU A N 1
ATOM 1519 C CA . LEU A 1 191 ? 8.531 6.965 -7.547 1 95 191 LEU A CA 1
ATOM 1520 C C . LEU A 1 191 ? 8.188 7.113 -6.066 1 95 191 LEU A C 1
ATOM 1522 O O . LEU A 1 191 ? 7.156 7.699 -5.719 1 95 191 LEU A O 1
ATOM 1526 N N . LEU A 1 192 ? 9.031 6.562 -5.25 1 97.25 192 LEU A N 1
ATOM 1527 C CA . LEU A 1 192 ? 8.836 6.68 -3.809 1 97.25 192 LEU A CA 1
ATOM 1528 C C . LEU A 1 192 ? 8.82 8.141 -3.379 1 97.25 192 LEU A C 1
ATOM 1530 O O . LEU A 1 192 ? 7.949 8.562 -2.619 1 97.25 192 LEU A O 1
ATOM 1534 N N . GLN A 1 193 ? 9.742 8.891 -3.854 1 97.69 193 GLN A N 1
ATOM 1535 C CA . GLN A 1 193 ? 9.852 10.305 -3.506 1 97.69 193 GLN A CA 1
ATOM 1536 C C . GLN A 1 193 ? 8.617 11.086 -3.973 1 97.69 193 GLN A C 1
ATOM 1538 O O . GLN A 1 193 ? 8.078 11.898 -3.229 1 97.69 193 GLN A O 1
ATOM 1543 N N . ALA A 1 194 ? 8.234 10.805 -5.172 1 98 194 ALA A N 1
ATOM 1544 C CA . ALA A 1 194 ? 7.047 11.484 -5.691 1 98 194 ALA A CA 1
ATOM 1545 C C . ALA A 1 194 ? 5.816 11.156 -4.852 1 98 194 ALA A C 1
ATOM 1547 O O . ALA A 1 194 ? 5.059 12.055 -4.48 1 98 194 ALA A O 1
ATOM 1548 N N . ALA A 1 195 ? 5.641 9.875 -4.547 1 98.19 195 ALA A N 1
ATOM 1549 C CA . ALA A 1 195 ? 4.5 9.461 -3.734 1 98.19 195 ALA A CA 1
ATOM 1550 C C . ALA A 1 195 ? 4.508 10.164 -2.381 1 98.19 195 ALA A C 1
ATOM 1552 O O . ALA A 1 195 ? 3.467 10.625 -1.905 1 98.19 195 ALA A O 1
ATOM 1553 N N . ALA A 1 196 ? 5.609 10.266 -1.768 1 98.62 196 ALA A N 1
ATOM 1554 C CA . ALA A 1 196 ? 5.738 10.953 -0.486 1 98.62 196 ALA A CA 1
ATOM 1555 C C . ALA A 1 196 ? 5.406 12.438 -0.624 1 98.62 196 ALA A C 1
ATOM 1557 O O . ALA A 1 196 ? 4.73 13.008 0.233 1 98.62 196 ALA A O 1
ATOM 1558 N N . LEU A 1 197 ? 5.855 13.008 -1.695 1 98.69 197 LEU A N 1
ATOM 1559 C CA . LEU A 1 197 ? 5.594 14.422 -1.915 1 98.69 197 LEU A CA 1
ATOM 1560 C C . LEU A 1 197 ? 4.113 14.664 -2.197 1 98.69 197 LEU A C 1
ATOM 1562 O O . LEU A 1 197 ? 3.576 15.719 -1.856 1 98.69 197 LEU A O 1
ATOM 1566 N N . PHE A 1 198 ? 3.451 13.68 -2.766 1 98 198 PHE A N 1
ATOM 1567 C CA . PHE A 1 198 ? 2.031 13.805 -3.072 1 98 198 PHE A CA 1
ATOM 1568 C C . PHE A 1 198 ? 1.208 13.922 -1.796 1 98 198 PHE A C 1
ATOM 1570 O O . PHE A 1 198 ? 0.047 14.336 -1.835 1 98 198 PHE A O 1
ATOM 1577 N N . THR A 1 199 ? 1.782 13.586 -0.649 1 98.25 199 THR A N 1
ATOM 1578 C CA . THR A 1 199 ? 1.058 13.711 0.61 1 98.25 199 THR A CA 1
ATOM 1579 C C . THR A 1 199 ? 0.83 15.18 0.959 1 98.25 199 THR A C 1
ATOM 1581 O O . THR A 1 199 ? 0.024 15.5 1.837 1 98.25 199 THR A O 1
ATOM 1584 N N . TRP A 1 200 ? 1.484 16.094 0.253 1 98 200 TRP A N 1
ATOM 1585 C CA . TRP A 1 200 ? 1.314 17.516 0.489 1 98 200 TRP A CA 1
ATOM 1586 C C . TRP A 1 200 ? 0.125 18.062 -0.296 1 98 200 TRP A C 1
ATOM 1588 O O . TRP A 1 200 ? -0.158 19.266 -0.254 1 98 200 TRP A O 1
ATOM 1598 N N . HIS A 1 201 ? -0.58 17.156 -0.964 1 95.25 201 HIS A N 1
ATOM 1599 C CA . HIS A 1 201 ? -1.714 17.578 -1.781 1 95.25 201 HIS A CA 1
ATOM 1600 C C . HIS A 1 201 ? -2.977 16.797 -1.404 1 95.25 201 HIS A C 1
ATOM 1602 O O . HIS A 1 201 ? -2.92 15.602 -1.134 1 95.25 201 HIS A O 1
ATOM 1608 N N . ILE A 1 202 ? -4.051 17.578 -1.296 1 89.94 202 ILE A N 1
ATOM 1609 C CA . ILE A 1 202 ? -5.359 16.953 -1.149 1 89.94 202 ILE A CA 1
ATOM 1610 C C . ILE A 1 202 ? -6.293 17.453 -2.252 1 89.94 202 ILE A C 1
ATOM 1612 O O . ILE A 1 202 ? -6.438 18.656 -2.457 1 89.94 202 ILE A O 1
ATOM 1616 N N . GLY A 1 203 ? -6.723 16.625 -3.1 1 77.5 203 GLY A N 1
ATOM 1617 C CA . GLY A 1 203 ? -7.547 16.969 -4.242 1 77.5 203 GLY A CA 1
ATOM 1618 C C . GLY A 1 203 ? -9.031 16.953 -3.936 1 77.5 203 GLY A C 1
ATOM 1619 O O . GLY A 1 203 ? -9.484 17.609 -2.99 1 77.5 203 GLY A O 1
ATOM 1620 N N . ASP A 1 204 ? -9.711 16.094 -4.605 1 68.38 204 ASP A N 1
ATOM 1621 C CA . ASP A 1 204 ? -11.172 16.062 -4.68 1 68.38 204 ASP A CA 1
ATOM 1622 C C . ASP A 1 204 ? -11.773 15.422 -3.436 1 68.38 204 ASP A C 1
ATOM 1624 O O . ASP A 1 204 ? -12.93 15 -3.445 1 68.38 204 ASP A O 1
ATOM 1628 N N . GLY A 1 205 ? -11 15.312 -2.406 1 74.38 205 GLY A N 1
ATOM 1629 C CA . GLY A 1 205 ? -11.594 14.82 -1.17 1 74.38 205 GLY A CA 1
ATOM 1630 C C . GLY A 1 205 ? -11.547 13.312 -1.046 1 74.38 205 GLY A C 1
ATOM 1631 O O . GLY A 1 205 ? -11.922 12.758 -0.011 1 74.38 205 GLY A O 1
ATOM 1632 N N . ASP A 1 206 ? -11.109 12.602 -2.049 1 80.69 206 ASP A N 1
ATOM 1633 C CA . ASP A 1 206 ? -10.945 11.156 -1.924 1 80.69 206 ASP A CA 1
ATOM 1634 C C . ASP A 1 206 ? -9.828 10.812 -0.939 1 80.69 206 ASP A C 1
ATOM 1636 O O . ASP A 1 206 ? -8.664 11.141 -1.178 1 80.69 206 ASP A O 1
ATOM 1640 N N . THR A 1 207 ? -10.227 10.148 0.095 1 85.75 207 THR A N 1
ATOM 1641 C CA . THR A 1 207 ? -9.227 9.828 1.108 1 85.75 207 THR A CA 1
ATOM 1642 C C . THR A 1 207 ? -8.812 8.367 1.014 1 85.75 207 THR A C 1
ATOM 1644 O O . THR A 1 207 ? -7.98 7.895 1.794 1 85.75 207 THR A O 1
ATOM 1647 N N . VAL A 1 208 ? -9.477 7.621 0.112 1 92 208 VAL A N 1
ATOM 1648 C CA . VAL A 1 208 ? -9.211 6.191 0.019 1 92 208 VAL A CA 1
ATOM 1649 C C . VAL A 1 208 ? -8.227 5.922 -1.121 1 92 208 VAL A C 1
ATOM 1651 O O . VAL A 1 208 ? -7.211 5.25 -0.928 1 92 208 VAL A O 1
ATOM 1654 N N . ALA A 1 209 ? -8.508 6.438 -2.312 1 90.5 209 ALA A N 1
ATOM 1655 C CA . ALA A 1 209 ? -7.652 6.238 -3.479 1 90.5 209 ALA A CA 1
ATOM 1656 C C . ALA A 1 209 ? -6.957 7.539 -3.879 1 90.5 209 ALA A C 1
ATOM 1658 O O . ALA A 1 209 ? -6.73 7.789 -5.066 1 90.5 209 ALA A O 1
ATOM 1659 N N . GLY A 1 210 ? -6.746 8.336 -2.916 1 89.69 210 GLY A N 1
ATOM 1660 C CA . GLY A 1 210 ? -6.062 9.617 -3.031 1 89.69 210 GLY A CA 1
ATOM 1661 C C . GLY A 1 210 ? -5.773 10.258 -1.688 1 89.69 210 GLY A C 1
ATOM 1662 O O . GLY A 1 210 ? -6.039 9.664 -0.64 1 89.69 210 GLY A O 1
ATOM 1663 N N . GLY A 1 211 ? -5.156 11.375 -1.714 1 92.81 211 GLY A N 1
ATOM 1664 C CA . GLY A 1 211 ? -4.867 12.086 -0.479 1 92.81 211 GLY A CA 1
ATOM 1665 C C . GLY A 1 211 ? -3.664 11.539 0.26 1 92.81 211 GLY A C 1
ATOM 1666 O O . GLY A 1 211 ? -3.027 10.586 -0.202 1 92.81 211 GLY A O 1
ATOM 1667 N N . PRO A 1 212 ? -3.461 12.086 1.373 1 96.12 212 PRO A N 1
ATOM 1668 C CA . PRO A 1 212 ? -2.23 11.766 2.096 1 96.12 212 PRO A CA 1
ATOM 1669 C C . PRO A 1 212 ? -2.174 10.305 2.541 1 96.12 212 PRO A C 1
ATOM 1671 O O . PRO A 1 212 ? -1.115 9.672 2.471 1 96.12 212 PRO A O 1
ATOM 1674 N N . TRP A 1 213 ? -3.273 9.742 3.031 1 96.94 213 TRP A N 1
ATOM 1675 C CA . TRP A 1 213 ? -3.268 8.359 3.494 1 96.94 213 TRP A CA 1
ATOM 1676 C C . TRP A 1 213 ? -2.906 7.406 2.361 1 96.94 213 TRP A C 1
ATOM 1678 O O . TRP A 1 213 ? -2.068 6.516 2.531 1 96.94 213 TRP A O 1
ATOM 1688 N N . TYR A 1 214 ? -3.506 7.594 1.201 1 96.69 214 TYR A N 1
ATOM 1689 C CA . TYR A 1 214 ? -3.256 6.727 0.057 1 96.69 214 TYR A CA 1
ATOM 1690 C C . TYR A 1 214 ? -1.801 6.812 -0.388 1 96.69 214 TYR A C 1
ATOM 1692 O O . TYR A 1 214 ? -1.125 5.793 -0.532 1 96.69 214 TYR A O 1
ATOM 1700 N N . TRP A 1 215 ? -1.328 8 -0.571 1 97.94 215 TRP A N 1
ATOM 1701 C CA . TRP A 1 215 ? 0.009 8.195 -1.122 1 97.94 215 TRP A CA 1
ATOM 1702 C C . TRP A 1 215 ? 1.077 7.797 -0.109 1 97.94 215 TRP A C 1
ATOM 1704 O O . TRP A 1 215 ? 2.143 7.301 -0.482 1 97.94 215 TRP A O 1
ATOM 1714 N N . ALA A 1 216 ? 0.804 8.039 1.195 1 98.5 216 ALA A N 1
ATOM 1715 C CA . ALA A 1 216 ? 1.727 7.527 2.205 1 98.5 216 ALA A CA 1
ATOM 1716 C C . ALA A 1 216 ? 1.862 6.012 2.107 1 98.5 216 ALA A C 1
ATOM 1718 O O . ALA A 1 216 ? 2.967 5.473 2.207 1 98.5 216 ALA A O 1
ATOM 1719 N N . GLY A 1 217 ? 0.73 5.375 1.892 1 98.44 217 GLY A N 1
ATOM 1720 C CA . GLY A 1 217 ? 0.75 3.932 1.726 1 98.44 217 GLY A CA 1
ATOM 1721 C C . GLY A 1 217 ? 1.553 3.48 0.521 1 98.44 217 GLY A C 1
ATOM 1722 O O . GLY A 1 217 ? 2.293 2.498 0.594 1 98.44 217 GLY A O 1
ATOM 1723 N N . ILE A 1 218 ? 1.409 4.195 -0.581 1 97.88 218 ILE A N 1
ATOM 1724 C CA . ILE A 1 218 ? 2.15 3.859 -1.792 1 97.88 218 ILE A CA 1
ATOM 1725 C C . ILE A 1 218 ? 3.646 4.051 -1.552 1 97.88 218 ILE A C 1
ATOM 1727 O O . ILE A 1 218 ? 4.461 3.225 -1.974 1 97.88 218 ILE A O 1
ATOM 1731 N N . ALA A 1 219 ? 3.996 5.152 -0.895 1 98.69 219 ALA A N 1
ATOM 1732 C CA . ALA A 1 219 ? 5.398 5.41 -0.581 1 98.69 219 ALA A CA 1
ATOM 1733 C C . ALA A 1 219 ? 5.984 4.289 0.274 1 98.69 219 ALA A C 1
ATOM 1735 O O . ALA A 1 219 ? 7.086 3.805 0.004 1 98.69 219 ALA A O 1
ATOM 1736 N N . VAL A 1 220 ? 5.238 3.834 1.271 1 98.75 220 VAL A N 1
ATOM 1737 C CA . VAL A 1 220 ? 5.691 2.76 2.148 1 98.75 220 VAL A CA 1
ATOM 1738 C C . VAL A 1 220 ? 5.812 1.46 1.357 1 98.75 220 VAL A C 1
ATOM 1740 O O . VAL A 1 220 ? 6.766 0.699 1.544 1 98.75 220 VAL A O 1
ATOM 1743 N N . ARG A 1 221 ? 4.836 1.244 0.478 1 98.56 221 ARG A N 1
ATOM 1744 C CA . ARG A 1 221 ? 4.844 0.032 -0.334 1 98.56 221 ARG A CA 1
ATOM 1745 C C . ARG A 1 221 ? 6.098 -0.036 -1.201 1 98.56 221 ARG A C 1
ATOM 1747 O O . ARG A 1 221 ? 6.793 -1.054 -1.216 1 98.56 221 ARG A O 1
ATOM 1754 N N . ILE A 1 222 ? 6.422 1.012 -1.886 1 97.38 222 ILE A N 1
ATOM 1755 C CA . ILE A 1 222 ? 7.609 1.042 -2.734 1 97.38 222 ILE A CA 1
ATOM 1756 C C . ILE A 1 222 ? 8.867 1.011 -1.864 1 97.38 222 ILE A C 1
ATOM 1758 O O . ILE A 1 222 ? 9.836 0.318 -2.188 1 97.38 222 ILE A O 1
ATOM 1762 N N . GLY A 1 223 ? 8.828 1.72 -0.728 1 98.06 223 GLY A N 1
ATOM 1763 C CA . GLY A 1 223 ? 9.969 1.732 0.175 1 98.06 223 GLY A CA 1
ATOM 1764 C C . GLY A 1 223 ? 10.32 0.357 0.711 1 98.06 223 GLY A C 1
ATOM 1765 O O . GLY A 1 223 ? 11.492 -0.007 0.776 1 98.06 223 GLY A O 1
ATOM 1766 N N . THR A 1 224 ? 9.305 -0.431 1.109 1 98.06 224 THR A N 1
ATOM 1767 C CA . THR A 1 224 ? 9.555 -1.775 1.613 1 98.06 224 THR A CA 1
ATOM 1768 C C . THR A 1 224 ? 10 -2.701 0.484 1 98.06 224 THR A C 1
ATOM 1770 O O . THR A 1 224 ? 10.766 -3.641 0.707 1 98.06 224 THR A O 1
ATOM 1773 N N . GLY A 1 225 ? 9.508 -2.4 -0.688 1 96.56 225 GLY A N 1
ATOM 1774 C CA . GLY A 1 225 ? 9.984 -3.154 -1.838 1 96.56 225 GLY A CA 1
ATOM 1775 C C . GLY A 1 225 ? 11.453 -2.936 -2.131 1 96.56 225 GLY A C 1
ATOM 1776 O O . GLY A 1 225 ? 12.156 -3.861 -2.549 1 96.56 225 GLY A O 1
ATOM 1777 N N . LEU A 1 226 ? 11.914 -1.72 -1.827 1 94.5 226 LEU A N 1
ATOM 1778 C CA . LEU A 1 226 ? 13.305 -1.346 -2.064 1 94.5 226 LEU A CA 1
ATOM 1779 C C . LEU A 1 226 ? 14.195 -1.789 -0.907 1 94.5 226 LEU A C 1
ATOM 1781 O O . LEU A 1 226 ? 15.422 -1.808 -1.031 1 94.5 226 LEU A O 1
ATOM 1785 N N . GLY A 1 227 ? 13.586 -2.137 0.153 1 96.12 227 GLY A N 1
ATOM 1786 C CA . GLY A 1 227 ? 14.344 -2.457 1.35 1 96.12 227 GLY A CA 1
ATOM 1787 C C . GLY A 1 227 ? 14.836 -1.229 2.092 1 96.12 227 GLY A C 1
ATOM 1788 O O . GLY A 1 227 ? 15.836 -1.292 2.809 1 96.12 227 GLY A O 1
ATOM 1789 N N . ALA A 1 228 ? 14.133 -0.104 1.925 1 96.75 228 ALA A N 1
ATOM 1790 C CA . ALA A 1 228 ? 14.562 1.144 2.553 1 96.75 228 ALA A CA 1
ATOM 1791 C C . ALA A 1 228 ? 14.383 1.082 4.066 1 96.75 228 ALA A C 1
ATOM 1793 O O . ALA A 1 228 ? 14.992 1.866 4.801 1 96.75 228 ALA A O 1
ATOM 1794 N N . HIS A 1 229 ? 13.555 0.206 4.613 1 97.75 229 HIS A N 1
ATOM 1795 C CA . HIS A 1 229 ? 13.273 0.065 6.039 1 97.75 229 HIS A CA 1
ATOM 1796 C C . HIS A 1 229 ? 14.375 -0.714 6.742 1 97.75 229 HIS A C 1
ATOM 1798 O O . HIS A 1 229 ? 14.352 -0.869 7.965 1 97.75 229 HIS A O 1
ATOM 1804 N N . ARG A 1 230 ? 15.328 -1.207 5.961 1 96.25 230 ARG A N 1
ATOM 1805 C CA . ARG A 1 230 ? 16.391 -2.07 6.48 1 96.25 230 ARG A CA 1
ATOM 1806 C C . ARG A 1 230 ? 17.719 -1.325 6.559 1 96.25 230 ARG A C 1
ATOM 1808 O O . ARG A 1 230 ? 18 -0.472 5.719 1 96.25 230 ARG A O 1
ATOM 1815 N N . ARG A 1 231 ? 18.484 -1.746 7.512 1 92.69 231 ARG A N 1
ATOM 1816 C CA . ARG A 1 231 ? 19.859 -1.247 7.613 1 92.69 231 ARG A CA 1
ATOM 1817 C C . ARG A 1 231 ? 20.781 -1.986 6.648 1 92.69 231 ARG A C 1
ATOM 1819 O O . ARG A 1 231 ? 20.938 -3.205 6.75 1 92.69 231 ARG A O 1
ATOM 1826 N N . SER A 1 232 ? 21.219 -1.233 5.672 1 83.06 232 SER A N 1
ATOM 1827 C CA . SER A 1 232 ? 22.109 -1.881 4.707 1 83.06 232 SER A CA 1
ATOM 1828 C C . SER A 1 232 ? 23.484 -1.217 4.684 1 83.06 232 SER A C 1
ATOM 1830 O O . SER A 1 232 ? 23.641 -0.117 4.145 1 83.06 232 SER A O 1
ATOM 1832 N N . SER A 1 233 ? 24.453 -1.875 5.105 1 79.56 233 SER A N 1
ATOM 1833 C CA . SER A 1 233 ? 25.797 -1.317 5.172 1 79.56 233 SER A CA 1
ATOM 1834 C C . SER A 1 233 ? 26.516 -1.448 3.834 1 79.56 233 SER A C 1
ATOM 1836 O O . SER A 1 233 ? 27.516 -0.777 3.596 1 79.56 233 SER A O 1
ATOM 1838 N N . GLN A 1 234 ? 25.938 -2.203 2.953 1 80.44 234 GLN A N 1
ATOM 1839 C CA . GLN A 1 234 ? 26.625 -2.473 1.696 1 80.44 234 GLN A CA 1
ATOM 1840 C C . GLN A 1 234 ? 26.25 -1.444 0.632 1 80.44 234 GLN A C 1
ATOM 1842 O O . GLN A 1 234 ? 26.938 -1.327 -0.389 1 80.44 234 GLN A O 1
ATOM 1847 N N . LEU A 1 235 ? 25.266 -0.666 0.869 1 84.69 235 LEU A N 1
ATOM 1848 C CA . LEU A 1 235 ? 24.875 0.359 -0.092 1 84.69 235 LEU A CA 1
ATOM 1849 C C . LEU A 1 235 ? 25.812 1.554 -0.032 1 84.69 235 LEU A C 1
ATOM 1851 O O . LEU A 1 235 ? 26.344 1.886 1.035 1 84.69 235 LEU A O 1
ATOM 1855 N N . PRO A 1 236 ? 26.062 2.141 -1.22 1 82.88 236 PRO A N 1
ATOM 1856 C CA . PRO A 1 236 ? 26.844 3.385 -1.188 1 82.88 236 PRO A CA 1
ATOM 1857 C C . PRO A 1 236 ? 26.219 4.441 -0.282 1 82.88 236 PRO A C 1
ATOM 1859 O O . PRO A 1 236 ? 25 4.441 -0.072 1 82.88 236 PRO A O 1
ATOM 1862 N N . ALA A 1 237 ? 27.031 5.309 0.156 1 83.75 237 ALA A N 1
ATOM 1863 C CA . ALA A 1 237 ? 26.625 6.297 1.153 1 83.75 237 ALA A CA 1
ATOM 1864 C C . ALA A 1 237 ? 25.484 7.16 0.636 1 83.75 237 ALA A C 1
ATOM 1866 O O . ALA A 1 237 ? 24.562 7.492 1.384 1 83.75 237 ALA A O 1
ATOM 1867 N N . THR A 1 238 ? 25.547 7.52 -0.593 1 84 238 THR A N 1
ATOM 1868 C CA . THR A 1 238 ? 24.531 8.391 -1.173 1 84 238 THR A CA 1
ATOM 1869 C C . THR A 1 238 ? 23.172 7.684 -1.205 1 84 238 THR A C 1
ATOM 1871 O O . THR A 1 238 ? 22.156 8.289 -0.898 1 84 238 THR A O 1
ATOM 1874 N N . GLU A 1 239 ? 23.219 6.426 -1.587 1 86.94 239 GLU A N 1
ATOM 1875 C CA . GLU A 1 239 ? 21.984 5.648 -1.625 1 86.94 239 GLU A CA 1
ATOM 1876 C C . GLU A 1 239 ? 21.438 5.398 -0.219 1 86.94 239 GLU A C 1
ATOM 1878 O O . GLU A 1 239 ? 20.234 5.477 0.01 1 86.94 239 GLU A O 1
ATOM 1883 N N . MET A 1 240 ? 22.328 5.152 0.604 1 90.25 240 MET A N 1
ATOM 1884 C CA . MET A 1 240 ? 21.922 4.895 1.981 1 90.25 240 MET A CA 1
ATOM 1885 C C . MET A 1 240 ? 21.25 6.125 2.592 1 90.25 240 MET A C 1
ATOM 1887 O O . MET A 1 240 ? 20.25 6.008 3.303 1 90.25 240 MET A O 1
ATOM 1891 N N . ALA A 1 241 ? 21.828 7.258 2.314 1 91.75 241 ALA A N 1
ATOM 1892 C CA . ALA A 1 241 ? 21.266 8.508 2.816 1 91.75 241 ALA A CA 1
ATOM 1893 C C . ALA A 1 241 ? 19.875 8.742 2.246 1 91.75 241 ALA A C 1
ATOM 1895 O O . ALA A 1 241 ? 18.969 9.18 2.963 1 91.75 241 ALA A O 1
ATOM 1896 N N . GLN A 1 242 ? 19.719 8.461 1.023 1 92.38 242 GLN A N 1
ATOM 1897 C CA . GLN A 1 242 ? 18.438 8.617 0.365 1 92.38 242 GLN A CA 1
ATOM 1898 C C . GLN A 1 242 ? 17.391 7.66 0.947 1 92.38 242 GLN A C 1
ATOM 1900 O O . GLN A 1 242 ? 16.25 8.039 1.16 1 92.38 242 GLN A O 1
ATOM 1905 N N . TYR A 1 243 ? 17.828 6.379 1.162 1 94.81 243 TYR A N 1
ATOM 1906 C CA . TYR A 1 243 ? 16.938 5.383 1.747 1 94.81 243 TYR A CA 1
ATOM 1907 C C . TYR A 1 243 ? 16.453 5.824 3.121 1 94.81 243 TYR A C 1
ATOM 1909 O O . TYR A 1 243 ? 15.25 5.742 3.418 1 94.81 243 TYR A O 1
ATOM 1917 N N . ARG A 1 244 ? 17.328 6.367 3.912 1 95.81 244 ARG A N 1
ATOM 1918 C CA . ARG A 1 244 ? 16.969 6.762 5.27 1 95.81 244 ARG A CA 1
ATOM 1919 C C . ARG A 1 244 ? 16.016 7.945 5.266 1 95.81 244 ARG A C 1
ATOM 1921 O O . ARG A 1 244 ? 14.977 7.918 5.938 1 95.81 244 ARG A O 1
ATOM 1928 N N . ARG A 1 245 ? 16.281 8.977 4.484 1 95.62 245 ARG A N 1
ATOM 1929 C CA . ARG A 1 245 ? 15.43 10.164 4.422 1 95.62 245 ARG A CA 1
ATOM 1930 C C . ARG A 1 245 ? 14.023 9.812 3.943 1 95.62 245 ARG A C 1
ATOM 1932 O O . ARG A 1 245 ? 13.031 10.195 4.57 1 95.62 245 ARG A O 1
ATOM 1939 N N . CYS A 1 246 ? 14 9.062 2.906 1 97.31 246 CYS A N 1
ATOM 1940 C CA . CYS A 1 246 ? 12.711 8.742 2.295 1 97.31 246 CYS A CA 1
ATOM 1941 C C . CYS A 1 246 ? 11.914 7.793 3.18 1 97.31 246 CYS A C 1
ATOM 1943 O O . CYS A 1 246 ? 10.703 7.969 3.348 1 97.31 246 CYS A O 1
ATOM 1945 N N . TRP A 1 247 ? 12.586 6.809 3.764 1 98.25 247 TRP A N 1
ATOM 1946 C CA . TRP A 1 247 ? 11.867 5.832 4.578 1 98.25 247 TRP A CA 1
ATOM 1947 C C . TRP A 1 247 ? 11.227 6.5 5.789 1 98.25 247 TRP A C 1
ATOM 1949 O O . TRP A 1 247 ? 10.031 6.328 6.039 1 98.25 247 TRP A O 1
ATOM 1959 N N . TRP A 1 248 ? 11.992 7.281 6.492 1 98.5 248 TRP A N 1
ATOM 1960 C CA . TRP A 1 248 ? 11.469 7.848 7.734 1 98.5 248 TRP A CA 1
ATOM 1961 C C . TRP A 1 248 ? 10.406 8.898 7.449 1 98.5 248 TRP A C 1
ATOM 1963 O O . TRP A 1 248 ? 9.453 9.047 8.211 1 98.5 248 TRP A O 1
ATOM 1973 N N . SER A 1 249 ? 10.562 9.641 6.324 1 98.38 249 SER A N 1
ATOM 1974 C CA . SER A 1 249 ? 9.492 10.547 5.914 1 98.38 249 SER A CA 1
ATOM 1975 C C . SER A 1 249 ? 8.203 9.781 5.621 1 98.38 249 SER A C 1
ATOM 1977 O O . SER A 1 249 ? 7.133 10.172 6.086 1 98.38 249 SER A O 1
ATOM 1979 N N . ALA A 1 250 ? 8.359 8.68 4.891 1 98.75 250 ALA A N 1
ATOM 1980 C CA . ALA A 1 250 ? 7.203 7.863 4.539 1 98.75 250 ALA A CA 1
ATOM 1981 C C . ALA A 1 250 ? 6.609 7.195 5.777 1 98.75 250 ALA A C 1
ATOM 1983 O O . ALA A 1 250 ? 5.387 7.102 5.91 1 98.75 250 ALA A O 1
ATOM 1984 N N . PHE A 1 251 ? 7.508 6.711 6.707 1 98.69 251 PHE A N 1
ATOM 1985 C CA . PHE A 1 251 ? 7.09 6.066 7.945 1 98.69 251 PHE A CA 1
ATOM 1986 C C . PHE A 1 251 ? 6.227 7.004 8.773 1 98.69 251 PHE A C 1
ATOM 1988 O O . PHE A 1 251 ? 5.137 6.625 9.219 1 98.69 251 PHE A O 1
ATOM 1995 N N . PHE A 1 252 ? 6.703 8.242 8.914 1 98.75 252 PHE A N 1
ATOM 1996 C CA . PHE A 1 252 ? 5.961 9.25 9.672 1 98.75 252 PHE A CA 1
ATOM 1997 C C . PHE A 1 252 ? 4.59 9.484 9.047 1 98.75 252 PHE A C 1
ATOM 1999 O O . PHE A 1 252 ? 3.576 9.477 9.75 1 98.75 252 PHE A O 1
ATOM 2006 N N . CYS A 1 253 ? 4.52 9.688 7.719 1 98.75 253 CYS A N 1
ATOM 2007 C CA . CYS A 1 253 ? 3.266 9.969 7.023 1 98.75 253 CYS A CA 1
ATOM 2008 C C . CYS A 1 253 ? 2.279 8.82 7.195 1 98.75 253 CYS A C 1
ATOM 2010 O O . CYS A 1 253 ? 1.091 9.039 7.426 1 98.75 253 CYS A O 1
ATOM 2012 N N . GLU A 1 254 ? 2.793 7.633 7.102 1 98.69 254 GLU A N 1
ATOM 2013 C CA . GLU A 1 254 ? 1.946 6.445 7.184 1 98.69 254 GLU A CA 1
ATOM 2014 C C . GLU A 1 254 ? 1.301 6.324 8.562 1 98.69 254 GLU A C 1
ATOM 2016 O O . GLU A 1 254 ? 0.09 6.121 8.664 1 98.69 254 GLU A O 1
ATOM 2021 N N . VAL A 1 255 ? 2.045 6.477 9.578 1 98.75 255 VAL A N 1
ATOM 2022 C CA . VAL A 1 255 ? 1.546 6.273 10.938 1 98.75 255 VAL A CA 1
ATOM 2023 C C . VAL A 1 255 ? 0.527 7.355 11.281 1 98.75 255 VAL A C 1
ATOM 2025 O O . VAL A 1 255 ? -0.573 7.055 11.75 1 98.75 255 VAL A O 1
ATOM 2028 N N . PHE A 1 256 ? 0.84 8.586 10.977 1 98.69 256 PHE A N 1
ATOM 2029 C CA . PHE A 1 256 ? -0.04 9.672 11.391 1 98.69 256 PHE A CA 1
ATOM 2030 C C . PHE A 1 256 ? -1.292 9.711 10.523 1 98.69 256 PHE A C 1
ATOM 2032 O O . PHE A 1 256 ? -2.365 10.094 10.984 1 98.69 256 PHE A O 1
ATOM 2039 N N . SER A 1 257 ? -1.167 9.312 9.258 1 98.12 257 SER A N 1
ATOM 2040 C CA . SER A 1 257 ? -2.381 9.234 8.453 1 98.12 257 SER A CA 1
ATOM 2041 C C . SER A 1 257 ? -3.285 8.102 8.922 1 98.12 257 SER A C 1
ATOM 2043 O O . SER A 1 257 ? -4.512 8.219 8.891 1 98.12 257 SER A O 1
ATOM 2045 N N . SER A 1 258 ? -2.666 7.012 9.352 1 98.25 258 SER A N 1
ATOM 2046 C CA . SER A 1 258 ? -3.445 5.906 9.898 1 98.25 258 SER A CA 1
ATOM 2047 C C . SER A 1 258 ? -4.133 6.301 11.195 1 98.25 258 SER A C 1
ATOM 2049 O O . SER A 1 258 ? -5.273 5.902 11.445 1 98.25 258 SER A O 1
ATOM 2051 N N . LEU A 1 259 ? -3.492 7.078 12.031 1 97.94 259 LEU A N 1
ATOM 2052 C CA . LEU A 1 259 ? -4.098 7.59 13.258 1 97.94 259 LEU A CA 1
ATOM 2053 C C . LEU A 1 259 ? -5.301 8.469 12.938 1 97.94 259 LEU A C 1
ATOM 2055 O O . LEU A 1 259 ? -6.367 8.312 13.539 1 97.94 259 LEU A O 1
ATOM 2059 N N . GLU A 1 260 ? -5.117 9.312 12 1 96.69 260 GLU A N 1
ATOM 2060 C CA . GLU A 1 260 ? -6.164 10.266 11.633 1 96.69 260 GLU A CA 1
ATOM 2061 C C . GLU A 1 260 ? -7.402 9.539 11.109 1 96.69 260 GLU A C 1
ATOM 2063 O O . GLU A 1 260 ? -8.531 9.891 11.469 1 96.69 260 GLU A O 1
ATOM 2068 N N . THR A 1 261 ? -7.188 8.531 10.32 1 95.56 261 THR A N 1
ATOM 2069 C CA . THR A 1 261 ? -8.289 7.875 9.617 1 95.56 261 THR A CA 1
ATOM 2070 C C . THR A 1 261 ? -8.805 6.684 10.414 1 95.56 261 THR A C 1
ATOM 2072 O O . THR A 1 261 ? -9.93 6.219 10.188 1 95.56 261 THR A O 1
ATOM 2075 N N . GLY A 1 262 ? -7.996 6.207 11.336 1 96.69 262 GLY A N 1
ATOM 2076 C CA . GLY A 1 262 ? -8.359 5 12.062 1 96.69 262 GLY A CA 1
ATOM 2077 C C . GLY A 1 262 ? -8.25 3.744 11.219 1 96.69 262 GLY A C 1
ATOM 2078 O O . GLY A 1 262 ? -8.867 2.723 11.539 1 96.69 262 GLY A O 1
ATOM 2079 N N . ARG A 1 263 ? -7.578 3.84 10.102 1 97.44 263 ARG A N 1
ATOM 2080 C CA . ARG A 1 263 ? -7.348 2.701 9.219 1 97.44 263 ARG A CA 1
ATOM 2081 C C . ARG A 1 263 ? -6.074 1.956 9.602 1 97.44 263 ARG A C 1
ATOM 2083 O O . ARG A 1 263 ? -5.207 2.51 10.273 1 97.44 263 ARG A O 1
ATOM 2090 N N . PRO A 1 264 ? -5.988 0.644 9.195 1 97 264 PRO A N 1
ATOM 2091 C CA . PRO A 1 264 ? -4.789 -0.12 9.547 1 97 264 PRO A CA 1
ATOM 2092 C C . PRO A 1 264 ? -3.508 0.499 8.984 1 97 264 PRO A C 1
ATOM 2094 O O . PRO A 1 264 ? -3.512 1.032 7.871 1 97 264 PRO A O 1
ATOM 2097 N N . CYS A 1 265 ? -2.516 0.457 9.789 1 97.75 265 CYS A N 1
ATOM 2098 C CA . CYS A 1 265 ? -1.204 0.936 9.367 1 97.75 265 CYS A CA 1
ATOM 2099 C C . CYS A 1 265 ? -0.449 -0.145 8.602 1 97.75 265 CYS A C 1
ATOM 2101 O O . CYS A 1 265 ? -0.463 -1.313 8.992 1 97.75 265 CYS A O 1
ATOM 2103 N N . ALA A 1 266 ? 0.223 0.212 7.559 1 97.31 266 ALA A N 1
ATOM 2104 C CA . ALA A 1 266 ? 0.89 -0.754 6.691 1 97.31 266 ALA A CA 1
ATOM 2105 C C . ALA A 1 266 ? 2.289 -1.08 7.203 1 97.31 266 ALA A C 1
ATOM 2107 O O . ALA A 1 266 ? 2.975 -1.941 6.652 1 97.31 266 ALA A O 1
ATOM 2108 N N . VAL A 1 267 ? 2.709 -0.399 8.219 1 97.56 267 VAL A N 1
ATOM 2109 C CA . VAL A 1 267 ? 4.055 -0.631 8.734 1 97.56 267 VAL A CA 1
ATOM 2110 C C . VAL A 1 267 ? 3.98 -1.276 10.117 1 97.56 267 VAL A C 1
ATOM 2112 O O . VAL A 1 267 ? 3.059 -1.003 10.883 1 97.56 267 VAL A O 1
ATOM 2115 N N . ARG A 1 268 ? 4.91 -2.16 10.414 1 95.12 268 ARG A N 1
ATOM 2116 C CA . ARG A 1 268 ? 5.094 -2.775 11.719 1 95.12 268 ARG A CA 1
ATOM 2117 C C . ARG A 1 268 ? 6.5 -2.518 12.25 1 95.12 268 ARG A C 1
ATOM 2119 O O . ARG A 1 268 ? 7.477 -2.576 11.5 1 95.12 268 ARG A O 1
ATOM 2126 N N . ALA A 1 269 ? 6.531 -2.283 13.492 1 95.38 269 ALA A N 1
ATOM 2127 C CA . ALA A 1 269 ? 7.812 -1.966 14.125 1 95.38 269 ALA A CA 1
ATOM 2128 C C . ALA A 1 269 ? 8.805 -3.117 13.961 1 95.38 269 ALA A C 1
ATOM 2130 O O . ALA A 1 269 ? 10 -2.893 13.758 1 95.38 269 ALA A O 1
ATOM 2131 N N . GLU A 1 270 ? 8.352 -4.328 13.945 1 94.56 270 GLU A N 1
ATOM 2132 C CA . GLU A 1 270 ? 9.227 -5.492 13.93 1 94.56 270 GLU A CA 1
ATOM 2133 C C . GLU A 1 270 ? 9.906 -5.652 12.57 1 94.56 270 GLU A C 1
ATOM 2135 O O . GLU A 1 270 ? 10.906 -6.359 12.453 1 94.56 270 GLU A O 1
ATOM 2140 N N . ASP A 1 271 ? 9.359 -5.035 11.578 1 96.56 271 ASP A N 1
ATOM 2141 C CA . ASP A 1 271 ? 9.914 -5.184 10.234 1 96.56 271 ASP A CA 1
ATOM 2142 C C . ASP A 1 271 ? 11.039 -4.184 9.992 1 96.56 271 ASP A C 1
ATOM 2144 O O . ASP A 1 271 ? 11.727 -4.254 8.969 1 96.56 271 ASP A O 1
ATOM 2148 N N . ILE A 1 272 ? 11.289 -3.23 10.914 1 97.38 272 ILE A N 1
ATOM 2149 C CA . ILE A 1 272 ? 12.148 -2.084 10.641 1 97.38 272 ILE A CA 1
ATOM 2150 C C . ILE A 1 272 ? 13.414 -2.174 11.492 1 97.38 272 ILE A C 1
ATOM 2152 O O . ILE A 1 272 ? 13.336 -2.293 12.719 1 97.38 272 ILE A O 1
ATOM 2156 N N . ASP A 1 273 ? 14.555 -2.137 10.898 1 96.06 273 ASP A N 1
ATOM 2157 C CA . ASP A 1 273 ? 15.805 -2.01 11.641 1 96.06 273 ASP A CA 1
ATOM 2158 C C . ASP A 1 273 ? 16.672 -0.895 11.062 1 96.06 273 ASP A C 1
ATOM 2160 O O . ASP A 1 273 ? 17.891 -0.888 11.258 1 96.06 273 ASP A O 1
ATOM 2164 N N . GLN A 1 274 ? 16.094 -0.024 10.273 1 96.56 274 GLN A N 1
ATOM 2165 C CA . GLN A 1 274 ? 16.797 1.123 9.703 1 96.56 274 GLN A CA 1
ATOM 2166 C C . GLN A 1 274 ? 17.281 2.076 10.789 1 96.56 274 GLN A C 1
ATOM 2168 O O . GLN A 1 274 ? 16.625 2.238 11.82 1 96.56 274 GLN A O 1
ATOM 2173 N N . LEU A 1 275 ? 18.359 2.76 10.578 1 95.31 275 LEU A N 1
ATOM 2174 C CA . LEU A 1 275 ? 18.953 3.674 11.547 1 95.31 275 LEU A CA 1
ATOM 2175 C C . LEU A 1 275 ? 18.312 5.055 11.453 1 95.31 275 LEU A C 1
ATOM 2177 O O . LEU A 1 275 ? 17.812 5.441 10.391 1 95.31 275 LEU A O 1
ATOM 2181 N N . PRO A 1 276 ? 18.234 5.781 12.562 1 95.88 276 PRO A N 1
ATOM 2182 C CA . PRO A 1 276 ? 17.734 7.156 12.5 1 95.88 276 PRO A CA 1
ATOM 2183 C C . PRO A 1 276 ? 18.547 8.039 11.555 1 95.88 276 PRO A C 1
ATOM 2185 O O . PRO A 1 276 ? 19.672 7.676 11.172 1 95.88 276 PRO A O 1
ATOM 2188 N N . LEU A 1 277 ? 17.938 9.148 11.242 1 94.5 277 LEU A N 1
ATOM 2189 C CA . LEU A 1 277 ? 18.594 10.102 10.367 1 94.5 277 LEU A CA 1
ATOM 2190 C C . LEU A 1 277 ? 19.828 10.695 11.039 1 94.5 277 LEU A C 1
ATOM 2192 O O . LEU A 1 277 ? 19.812 10.969 12.242 1 94.5 277 LEU A O 1
ATOM 2196 N N . GLN A 1 278 ? 20.844 10.828 10.242 1 91.56 278 GLN A N 1
ATOM 2197 C CA . GLN A 1 278 ? 22.062 11.5 10.672 1 91.56 278 GLN A CA 1
ATOM 2198 C C . GLN A 1 278 ? 22.281 12.797 9.891 1 91.56 278 GLN A C 1
ATOM 2200 O O . GLN A 1 278 ? 21.656 13.016 8.859 1 91.56 278 GLN A O 1
ATOM 2205 N N . GLN A 1 279 ? 23.156 13.625 10.359 1 87.31 279 GLN A N 1
ATOM 2206 C CA . GLN A 1 279 ? 23.422 14.914 9.727 1 87.31 279 GLN A CA 1
ATOM 2207 C C . GLN A 1 279 ? 23.922 14.742 8.297 1 87.31 279 GLN A C 1
ATOM 2209 O O . GLN A 1 279 ? 23.594 15.539 7.422 1 87.31 279 GLN A O 1
ATOM 2214 N N . GLU A 1 280 ? 24.609 13.68 8.062 1 84.44 280 GLU A N 1
ATOM 2215 C CA . GLU A 1 280 ? 25.188 13.414 6.75 1 84.44 280 GLU A CA 1
ATOM 2216 C C . GLU A 1 280 ? 24.094 13.078 5.73 1 84.44 280 GLU A C 1
ATOM 2218 O O . GLU A 1 280 ? 24.281 13.273 4.531 1 84.44 280 GLU A O 1
ATOM 2223 N N . ASP A 1 281 ? 22.984 12.617 6.219 1 88.38 281 ASP A N 1
ATOM 2224 C CA . ASP A 1 281 ? 21.891 12.227 5.332 1 88.38 281 ASP A CA 1
ATOM 2225 C C . ASP A 1 281 ? 21.203 13.445 4.734 1 88.38 281 ASP A C 1
ATOM 2227 O O . ASP A 1 281 ? 20.594 13.367 3.67 1 88.38 281 ASP A O 1
ATOM 2231 N N . ILE A 1 282 ? 21.25 14.523 5.441 1 81.38 282 ILE A N 1
ATOM 2232 C CA . ILE A 1 282 ? 20.531 15.727 5.039 1 81.38 282 ILE A CA 1
ATOM 2233 C C . ILE A 1 282 ? 21.359 16.5 4.02 1 81.38 282 ILE A C 1
ATOM 2235 O O . ILE A 1 282 ? 20.828 17.031 3.043 1 81.38 282 ILE A O 1
ATOM 2239 N N . THR A 1 283 ? 22.641 16.625 4.242 1 63.53 283 THR A N 1
ATOM 2240 C CA . THR A 1 283 ? 23.516 17.438 3.398 1 63.53 283 THR A CA 1
ATOM 2241 C C . THR A 1 283 ? 24.047 16.625 2.23 1 63.53 283 THR A C 1
ATOM 2243 O O . THR A 1 283 ? 24.578 17.172 1.268 1 63.53 283 THR A O 1
ATOM 2246 N N . ASP A 1 284 ? 23.578 15.367 2.025 1 55.47 284 ASP A N 1
ATOM 2247 C CA . ASP A 1 284 ? 24.078 14.367 1.081 1 55.47 284 ASP A CA 1
ATOM 2248 C C . ASP A 1 284 ? 25.578 14.539 0.834 1 55.47 284 ASP A C 1
ATOM 2250 O O . ASP A 1 284 ? 26.156 13.844 -0.001 1 55.47 284 ASP A O 1
ATOM 2254 N N . THR A 1 285 ? 26.234 15.727 1.062 1 49.22 285 THR A N 1
ATOM 2255 C CA . THR A 1 285 ? 27.672 15.953 0.853 1 49.22 285 THR A CA 1
ATOM 2256 C C . THR A 1 285 ? 28.453 15.695 2.139 1 49.22 285 THR A C 1
ATOM 2258 O O . THR A 1 285 ? 28 16.062 3.227 1 49.22 285 THR A O 1
ATOM 2261 N N . PRO A 1 286 ? 29.297 14.711 1.986 1 44.25 286 PRO A N 1
ATOM 2262 C CA . PRO A 1 286 ? 30.172 14.57 3.146 1 44.25 286 PRO A CA 1
ATOM 2263 C C . PRO A 1 286 ? 30.656 15.914 3.697 1 44.25 286 PRO A C 1
ATOM 2265 O O . PRO A 1 286 ? 30.891 16.844 2.932 1 44.25 286 PRO A O 1
ATOM 2268 N N . VAL A 1 287 ? 30.188 16.281 4.852 1 42.66 287 VAL A N 1
ATOM 2269 C CA . VAL A 1 287 ? 30.562 17.531 5.508 1 42.66 287 VAL A CA 1
ATOM 2270 C C . VAL A 1 287 ? 32.031 17.797 5.305 1 42.66 287 VAL A C 1
ATOM 2272 O O . VAL A 1 287 ? 32.906 17.078 5.832 1 42.66 287 VAL A O 1
ATOM 2275 N N . THR A 1 288 ? 32.594 18.062 4.258 1 41.69 288 THR A N 1
ATOM 2276 C CA . THR A 1 288 ? 33.969 18.531 4.406 1 41.69 288 THR A CA 1
ATOM 2277 C C . THR A 1 288 ? 34.031 19.672 5.418 1 41.69 288 THR A C 1
ATOM 2279 O O . THR A 1 288 ? 35.031 19.828 6.105 1 41.69 288 THR A O 1
ATOM 2282 N N . ASP A 1 289 ? 33.344 20.922 5.168 1 37.34 289 ASP A N 1
ATOM 2283 C CA . ASP A 1 289 ? 33.469 22.062 6.062 1 37.34 289 ASP A CA 1
ATOM 2284 C C . ASP A 1 289 ? 32.281 22.109 7.039 1 37.34 289 ASP A C 1
ATOM 2286 O O . ASP A 1 289 ? 31.141 22.312 6.633 1 37.34 289 ASP A O 1
ATOM 2290 N N . PRO A 1 290 ? 32.438 21.484 8.133 1 42.88 290 PRO A N 1
ATOM 2291 C CA . PRO A 1 290 ? 31.453 21.516 9.234 1 42.88 290 PRO A CA 1
ATOM 2292 C C . PRO A 1 290 ? 30.797 22.891 9.398 1 42.88 290 PRO A C 1
ATOM 2294 O O . PRO A 1 290 ? 29.797 23.016 10.109 1 42.88 290 PRO A O 1
ATOM 2297 N N . THR A 1 291 ? 31.516 23.906 9.094 1 40.75 291 THR A N 1
ATOM 2298 C CA . THR A 1 291 ? 31.062 25.266 9.352 1 40.75 291 THR A CA 1
ATOM 2299 C C . THR A 1 291 ? 29.828 25.594 8.523 1 40.75 291 THR A C 1
ATOM 2301 O O . THR A 1 291 ? 29.172 26.609 8.742 1 40.75 291 THR A O 1
ATOM 2304 N N . ILE A 1 292 ? 29.797 25.141 7.367 1 38.06 292 ILE A N 1
ATOM 2305 C CA . ILE A 1 292 ? 28.625 25.453 6.566 1 38.06 292 ILE A CA 1
ATOM 2306 C C . ILE A 1 292 ? 27.453 24.562 7.008 1 38.06 292 ILE A C 1
ATOM 2308 O O . ILE A 1 292 ? 27.109 23.594 6.332 1 38.06 292 ILE A O 1
ATOM 2312 N N . ALA A 1 293 ? 27.578 24.031 8.141 1 45.25 293 ALA A N 1
ATOM 2313 C CA . ALA A 1 293 ? 26.328 23.484 8.656 1 45.25 293 ALA A CA 1
ATOM 2314 C C . ALA A 1 293 ? 25.141 24.359 8.266 1 45.25 293 ALA A C 1
ATOM 2316 O O . ALA A 1 293 ? 25.031 25.516 8.695 1 45.25 293 ALA A O 1
ATOM 2317 N N . GLU A 1 294 ? 24.656 24.188 7.031 1 47.91 294 GLU A N 1
ATOM 2318 C CA . GLU A 1 294 ? 23.484 24.922 6.609 1 47.91 294 GLU A CA 1
ATOM 2319 C C . GLU A 1 294 ? 22.484 25.062 7.75 1 47.91 294 GLU A C 1
ATOM 2321 O O . GLU A 1 294 ? 22.156 24.094 8.43 1 47.91 294 GLU A O 1
ATOM 2326 N N . SER A 1 295 ? 22.281 26.078 8.398 1 49.12 295 SER A N 1
ATOM 2327 C CA . SER A 1 295 ? 21.516 26.625 9.516 1 49.12 295 SER A CA 1
ATOM 2328 C C . SER A 1 295 ? 20.141 25.969 9.609 1 49.12 295 SER A C 1
ATOM 2330 O O . SER A 1 295 ? 19.469 26.078 10.641 1 49.12 295 SER A O 1
ATOM 2332 N N . GLY A 1 296 ? 19.656 25.109 8.641 1 56.5 296 GLY A N 1
ATOM 2333 C CA . GLY A 1 296 ? 18.219 25.047 8.766 1 56.5 296 GLY A CA 1
ATOM 2334 C C . GLY A 1 296 ? 17.703 23.641 9.031 1 56.5 296 GLY A C 1
ATOM 2335 O O . GLY A 1 296 ? 16.875 23.438 9.922 1 56.5 296 GLY A O 1
ATOM 2336 N N . VAL A 1 297 ? 18.234 22.578 8.312 1 63.22 297 VAL A N 1
ATOM 2337 C CA . VAL A 1 297 ? 17.516 21.312 8.438 1 63.22 297 VAL A CA 1
ATOM 2338 C C . VAL A 1 297 ? 18.281 20.391 9.391 1 63.22 297 VAL A C 1
ATOM 2340 O O . VAL A 1 297 ? 19.453 20.109 9.172 1 63.22 297 VAL A O 1
ATOM 2343 N N . SER A 1 298 ? 17.734 20.156 10.594 1 80.44 298 SER A N 1
ATOM 2344 C CA . SER A 1 298 ? 18.281 19.219 11.555 1 80.44 298 SER A CA 1
ATOM 2345 C C . SER A 1 298 ? 17.547 17.875 11.492 1 80.44 298 SER A C 1
ATOM 2347 O O . SER A 1 298 ? 16.328 17.844 11.383 1 80.44 298 SER A O 1
ATOM 2349 N N . PRO A 1 299 ? 18.375 16.781 11.453 1 91.44 299 PRO A N 1
ATOM 2350 C CA . PRO A 1 299 ? 17.734 15.477 11.469 1 91.44 299 PRO A CA 1
ATOM 2351 C C . PRO A 1 299 ? 16.938 15.219 12.75 1 91.44 299 PRO A C 1
ATOM 2353 O O . PRO A 1 299 ? 16.094 14.312 12.797 1 91.44 299 PRO A O 1
ATOM 2356 N N . ASP A 1 300 ? 17.25 16.047 13.781 1 93.12 300 ASP A N 1
ATOM 2357 C CA . ASP A 1 300 ? 16.641 15.812 15.086 1 93.12 300 ASP A CA 1
ATOM 2358 C C . ASP A 1 300 ? 15.133 16.016 15.039 1 93.12 300 ASP A C 1
ATOM 2360 O O . ASP A 1 300 ? 14.383 15.297 15.703 1 93.12 300 ASP A O 1
ATOM 2364 N N . PHE A 1 301 ? 14.75 16.984 14.32 1 95.31 301 PHE A N 1
ATOM 2365 C CA . PHE A 1 301 ? 13.32 17.266 14.242 1 95.31 301 PHE A CA 1
ATOM 2366 C C . PHE A 1 301 ? 12.555 16.047 13.758 1 95.31 301 PHE A C 1
ATOM 2368 O O . PHE A 1 301 ? 11.648 15.562 14.438 1 95.31 301 PHE A O 1
ATOM 2375 N N . LEU A 1 302 ? 12.945 15.461 12.594 1 96.69 302 LEU A N 1
ATOM 2376 C CA . LEU A 1 302 ? 12.25 14.297 12.055 1 96.69 302 LEU A CA 1
ATOM 2377 C C . LEU A 1 302 ? 12.461 13.078 12.945 1 96.69 302 LEU A C 1
ATOM 2379 O O . LEU A 1 302 ? 11.555 12.25 13.094 1 96.69 302 LEU A O 1
ATOM 2383 N N . ASN A 1 303 ? 13.633 12.945 13.5 1 97.69 303 ASN A N 1
ATOM 2384 C CA . ASN A 1 303 ? 13.883 11.82 14.398 1 97.69 303 ASN A CA 1
ATOM 2385 C C . ASN A 1 303 ? 12.914 11.828 15.578 1 97.69 303 ASN A C 1
ATOM 2387 O O . ASN A 1 303 ? 12.438 10.766 16 1 97.69 303 ASN A O 1
ATOM 2391 N N . HIS A 1 304 ? 12.648 13 16.125 1 97.62 304 HIS A N 1
ATOM 2392 C CA . HIS A 1 304 ? 11.672 13.102 17.203 1 97.62 304 HIS A CA 1
ATOM 2393 C C . HIS A 1 304 ? 10.281 12.688 16.719 1 97.62 304 HIS A C 1
ATOM 2395 O O . HIS A 1 304 ? 9.547 12.016 17.453 1 97.62 304 HIS A O 1
ATOM 2401 N N . LEU A 1 305 ? 9.93 13.156 15.57 1 98.25 305 LEU A N 1
ATOM 2402 C CA . LEU A 1 305 ? 8.625 12.789 15.031 1 98.25 305 LEU A CA 1
ATOM 2403 C C . LEU A 1 305 ? 8.539 11.289 14.781 1 98.25 305 LEU A C 1
ATOM 2405 O O . LEU A 1 305 ? 7.484 10.68 14.969 1 98.25 305 LEU A O 1
ATOM 2409 N N . VAL A 1 306 ? 9.625 10.688 14.328 1 98.5 306 VAL A N 1
ATOM 2410 C CA . VAL A 1 306 ? 9.688 9.242 14.094 1 98.5 306 VAL A CA 1
ATOM 2411 C C . VAL A 1 306 ? 9.492 8.5 15.414 1 98.5 306 VAL A C 1
ATOM 2413 O O . VAL A 1 306 ? 8.727 7.535 15.484 1 98.5 306 VAL A O 1
ATOM 2416 N N . ASP A 1 307 ? 10.164 8.945 16.438 1 98.44 307 ASP A N 1
ATOM 2417 C CA . ASP A 1 307 ? 9.984 8.344 17.766 1 98.44 307 ASP A CA 1
ATOM 2418 C C . ASP A 1 307 ? 8.531 8.422 18.219 1 98.44 307 ASP A C 1
ATOM 2420 O O . ASP A 1 307 ? 8 7.473 18.797 1 98.44 307 ASP A O 1
ATOM 2424 N N . LEU A 1 308 ? 7.996 9.562 18 1 98.62 308 LEU A N 1
ATOM 2425 C CA . LEU A 1 308 ? 6.59 9.75 18.344 1 98.62 308 LEU A CA 1
ATOM 2426 C C . LEU A 1 308 ? 5.707 8.805 17.531 1 98.62 308 LEU A C 1
ATOM 2428 O O . LEU A 1 308 ? 4.73 8.266 18.047 1 98.62 308 LEU A O 1
ATOM 2432 N N . ALA A 1 309 ? 6.008 8.633 16.281 1 98.69 309 ALA A N 1
ATOM 2433 C CA . ALA A 1 309 ? 5.25 7.746 15.398 1 98.69 309 ALA A CA 1
ATOM 2434 C C . ALA A 1 309 ? 5.32 6.301 15.891 1 98.69 309 ALA A C 1
ATOM 2436 O O . ALA A 1 309 ? 4.34 5.555 15.781 1 98.69 309 ALA A O 1
ATOM 2437 N N . TYR A 1 310 ? 6.461 5.867 16.422 1 98.12 310 TYR A N 1
ATOM 2438 C CA . TYR A 1 310 ? 6.566 4.527 17 1 98.12 310 TYR A CA 1
ATOM 2439 C C . TYR A 1 310 ? 5.578 4.344 18.141 1 98.12 310 TYR A C 1
ATOM 2441 O O . TYR A 1 310 ? 4.98 3.271 18.281 1 98.12 310 TYR A O 1
ATOM 2449 N N . ILE A 1 311 ? 5.43 5.363 18.938 1 98.12 311 ILE A N 1
ATOM 2450 C CA . ILE A 1 311 ? 4.422 5.305 19.984 1 98.12 311 ILE A CA 1
ATOM 2451 C C . ILE A 1 311 ? 3.029 5.254 19.375 1 98.12 311 ILE A C 1
ATOM 2453 O O . ILE A 1 311 ? 2.146 4.551 19.875 1 98.12 311 ILE A O 1
ATOM 2457 N N . GLY A 1 312 ? 2.848 6.027 18.312 1 98.25 312 GLY A N 1
ATOM 2458 C CA . GLY A 1 312 ? 1.59 6.016 17.578 1 98.25 312 GLY A CA 1
ATOM 2459 C C . GLY A 1 312 ? 1.183 4.633 17.109 1 98.25 312 GLY A C 1
ATOM 2460 O O . GLY A 1 312 ? -0.006 4.309 17.078 1 98.25 312 GLY A O 1
ATOM 2461 N N . LEU A 1 313 ? 2.17 3.775 16.719 1 96.81 313 LEU A N 1
ATOM 2462 C CA . LEU A 1 313 ? 1.878 2.406 16.312 1 96.81 313 LEU A CA 1
ATOM 2463 C C . LEU A 1 313 ? 1.185 1.638 17.438 1 96.81 313 LEU A C 1
ATOM 2465 O O . LEU A 1 313 ? 0.268 0.854 17.172 1 96.81 313 LEU A O 1
ATOM 2469 N N . ASP A 1 314 ? 1.583 1.87 18.625 1 95.62 314 ASP A N 1
ATOM 2470 C CA . ASP A 1 314 ? 0.977 1.186 19.75 1 95.62 314 ASP A CA 1
ATOM 2471 C C . ASP A 1 314 ? -0.437 1.698 20.016 1 95.62 314 ASP A C 1
ATOM 2473 O O . ASP A 1 314 ? -1.316 0.934 20.422 1 95.62 314 ASP A O 1
ATOM 2477 N N . VAL A 1 315 ? -0.587 3.01 19.812 1 96.81 315 VAL A N 1
ATOM 2478 C CA . VAL A 1 315 ? -1.92 3.58 19.969 1 96.81 315 VAL A CA 1
ATOM 2479 C C . VAL A 1 315 ? -2.871 2.969 18.953 1 96.81 315 VAL A C 1
ATOM 2481 O O . VAL A 1 315 ? -4.027 2.674 19.266 1 96.81 315 VAL A O 1
ATOM 2484 N N . ILE A 1 316 ? -2.41 2.793 17.719 1 96.44 316 ILE A N 1
ATOM 2485 C CA . ILE A 1 316 ? -3.209 2.164 16.672 1 96.44 316 ILE A CA 1
ATOM 2486 C C . ILE A 1 316 ? -3.559 0.734 17.078 1 96.44 316 ILE A C 1
ATOM 2488 O O . ILE A 1 316 ? -4.715 0.317 16.984 1 96.44 316 ILE A O 1
ATOM 2492 N N . SER A 1 317 ? -2.594 -0.015 17.609 1 94.12 317 SER A N 1
ATOM 2493 C CA . SER A 1 317 ? -2.795 -1.405 18 1 94.12 317 SER A CA 1
ATOM 2494 C C . SER A 1 317 ? -3.775 -1.514 19.172 1 94.12 317 SER A C 1
ATOM 2496 O O . SER A 1 317 ? -4.527 -2.484 19.266 1 94.12 317 SER A O 1
ATOM 2498 N N . LEU A 1 318 ? -3.771 -0.543 20.047 1 93.62 318 LEU A N 1
ATOM 2499 C CA . LEU A 1 318 ? -4.668 -0.503 21.188 1 93.62 318 LEU A CA 1
ATOM 2500 C C . LEU A 1 318 ? -6.125 -0.493 20.75 1 93.62 318 LEU A C 1
ATOM 2502 O O . LEU A 1 318 ? -7.004 -0.971 21.469 1 93.62 318 LEU A O 1
ATOM 2506 N N . ASN A 1 319 ? -6.355 0.031 19.562 1 93 319 ASN A N 1
ATOM 2507 C CA . ASN A 1 319 ? -7.727 0.201 19.094 1 93 319 ASN A CA 1
ATOM 2508 C C . ASN A 1 319 ? -8.07 -0.802 17.984 1 93 319 ASN A C 1
ATOM 2510 O O . ASN A 1 319 ? -9.125 -0.702 17.359 1 93 319 ASN A O 1
ATOM 2514 N N . ALA A 1 320 ? -7.219 -1.787 17.766 1 92.75 320 ALA A N 1
ATOM 2515 C CA . ALA A 1 320 ? -7.453 -2.785 16.719 1 92.75 320 ALA A CA 1
ATOM 2516 C C . ALA A 1 320 ? -8.648 -3.668 17.062 1 92.75 320 ALA A C 1
ATOM 2518 O O . ALA A 1 320 ? -8.836 -4.047 18.219 1 92.75 320 ALA A O 1
ATOM 2519 N N . PRO A 1 321 ? -9.461 -4.031 16.125 1 91.12 321 PRO A N 1
ATOM 2520 C CA . PRO A 1 321 ? -10.711 -4.758 16.391 1 91.12 321 PRO A CA 1
ATOM 2521 C C . PRO A 1 321 ? -10.469 -6.172 16.922 1 91.12 321 PRO A C 1
ATOM 2523 O O . PRO A 1 321 ? -11.258 -6.68 17.719 1 91.12 321 PRO A O 1
ATOM 2526 N N . ALA A 1 322 ? -9.461 -6.855 16.469 1 90.69 322 ALA A N 1
ATOM 2527 C CA . ALA A 1 322 ? -9.164 -8.219 16.891 1 90.69 322 ALA A CA 1
ATOM 2528 C C . ALA A 1 322 ? -7.844 -8.273 17.656 1 90.69 322 ALA A C 1
ATOM 2530 O O . ALA A 1 322 ? -7.016 -9.156 17.422 1 90.69 322 ALA A O 1
ATOM 2531 N N . ARG A 1 323 ? -7.711 -7.352 18.562 1 83.38 323 ARG A N 1
ATOM 2532 C CA . ARG A 1 323 ? -6.457 -7.258 19.297 1 83.38 323 ARG A CA 1
ATOM 2533 C C . ARG A 1 323 ? -6.254 -8.477 20.188 1 83.38 323 ARG A C 1
ATOM 2535 O O . ARG A 1 323 ? -7.172 -8.898 20.906 1 83.38 323 ARG A O 1
ATOM 2542 N N . ASP A 1 324 ? -5.066 -9.008 20.016 1 75.19 324 ASP A N 1
ATOM 2543 C CA . ASP A 1 324 ? -4.734 -10.18 20.828 1 75.19 324 ASP A CA 1
ATOM 2544 C C . ASP A 1 324 ? -3.764 -9.82 21.938 1 75.19 324 ASP A C 1
ATOM 2546 O O . ASP A 1 324 ? -3.805 -10.414 23.016 1 75.19 324 ASP A O 1
ATOM 2550 N N . ARG A 1 325 ? -2.996 -8.805 21.672 1 76.25 325 ARG A N 1
ATOM 2551 C CA . ARG A 1 325 ? -1.941 -8.461 22.609 1 76.25 325 ARG A CA 1
ATOM 2552 C C . ARG A 1 325 ? -2.441 -7.457 23.641 1 76.25 325 ARG A C 1
ATOM 2554 O O . ARG A 1 325 ? -3.217 -6.555 23.328 1 76.25 325 ARG A O 1
ATOM 2561 N N . LEU A 1 326 ? -2.057 -7.758 24.797 1 79.69 326 LEU A N 1
ATOM 2562 C CA . LEU A 1 326 ? -2.357 -6.789 25.844 1 79.69 326 LEU A CA 1
ATOM 2563 C C . LEU A 1 326 ? -1.398 -5.605 25.781 1 79.69 326 LEU A C 1
ATOM 2565 O O . LEU A 1 326 ? -0.18 -5.789 25.844 1 79.69 326 LEU A O 1
ATOM 2569 N N . ILE A 1 327 ? -1.896 -4.504 25.438 1 82.19 327 ILE A N 1
ATOM 2570 C CA . ILE A 1 327 ? -1.116 -3.27 25.422 1 82.19 327 ILE A CA 1
ATOM 2571 C C . ILE A 1 327 ? -1.481 -2.424 26.641 1 82.19 327 ILE A C 1
ATOM 2573 O O . ILE A 1 327 ? -2.658 -2.143 26.891 1 82.19 327 ILE A O 1
ATOM 2577 N N . ASP A 1 328 ? -0.499 -2.08 27.391 1 90.38 328 ASP A N 1
ATOM 2578 C CA . ASP A 1 328 ? -0.675 -1.308 28.609 1 90.38 328 ASP A CA 1
ATOM 2579 C C . ASP A 1 328 ? -0.679 0.191 28.328 1 90.38 328 ASP A C 1
ATOM 2581 O O . ASP A 1 328 ? 0.349 0.759 27.953 1 90.38 328 ASP A O 1
ATOM 2585 N N . VAL A 1 329 ? -1.791 0.851 28.609 1 92.38 329 VAL A N 1
ATOM 2586 C CA . VAL A 1 329 ? -1.956 2.283 28.391 1 92.38 329 VAL A CA 1
ATOM 2587 C C . VAL A 1 329 ? -0.951 3.059 29.234 1 92.38 329 VAL A C 1
ATOM 2589 O O . VAL A 1 329 ? -0.415 4.078 28.797 1 92.38 329 VAL A O 1
ATOM 2592 N N . ALA A 1 330 ? -0.679 2.588 30.422 1 93.31 330 ALA A N 1
ATOM 2593 C CA . ALA A 1 330 ? 0.271 3.242 31.312 1 93.31 330 ALA A CA 1
ATOM 2594 C C . ALA A 1 330 ? 1.669 3.275 30.703 1 93.31 330 ALA A C 1
ATOM 2596 O O . ALA A 1 330 ? 2.404 4.25 30.875 1 93.31 330 ALA A O 1
ATOM 2597 N N . SER A 1 331 ? 1.97 2.164 30.062 1 95.12 331 SER A N 1
ATOM 2598 C CA . SER A 1 331 ? 3.266 2.107 29.391 1 95.12 331 SER A CA 1
ATOM 2599 C C . SER A 1 331 ? 3.355 3.143 28.266 1 95.12 331 SER A C 1
ATOM 2601 O O . SER A 1 331 ? 4.398 3.775 28.094 1 95.12 331 SER A O 1
ATOM 2603 N N . ILE A 1 332 ? 2.295 3.311 27.484 1 96.25 332 ILE A N 1
ATOM 2604 C CA . ILE A 1 332 ? 2.246 4.297 26.422 1 96.25 332 ILE A CA 1
ATOM 2605 C C . ILE A 1 332 ? 2.371 5.703 27 1 96.25 332 ILE A C 1
ATOM 2607 O O . ILE A 1 332 ? 3.125 6.531 26.484 1 96.25 332 ILE A O 1
ATOM 2611 N N . ASP A 1 333 ? 1.748 5.98 28.109 1 96 333 ASP A N 1
ATOM 2612 C CA . ASP A 1 333 ? 1.802 7.277 28.781 1 96 333 ASP A CA 1
ATOM 2613 C C . ASP A 1 333 ? 3.217 7.59 29.25 1 96 333 ASP A C 1
ATOM 2615 O O . ASP A 1 333 ? 3.678 8.727 29.141 1 96 333 ASP A O 1
ATOM 2619 N N . ALA A 1 334 ? 3.789 6.586 29.828 1 97.06 334 ALA A N 1
ATOM 2620 C CA . ALA A 1 334 ? 5.156 6.77 30.312 1 97.06 334 ALA A CA 1
ATOM 2621 C C . ALA A 1 334 ? 6.094 7.133 29.172 1 97.06 334 ALA A C 1
ATOM 2623 O O . ALA A 1 334 ? 6.965 7.996 29.312 1 97.06 334 ALA A O 1
ATOM 2624 N N . ARG A 1 335 ? 5.949 6.469 28.047 1 97.69 335 ARG A N 1
ATOM 2625 C CA . ARG A 1 335 ? 6.789 6.738 26.891 1 97.69 335 ARG A CA 1
ATOM 2626 C C . ARG A 1 335 ? 6.52 8.133 26.328 1 97.69 335 ARG A C 1
ATOM 2628 O O . ARG A 1 335 ? 7.441 8.812 25.875 1 97.69 335 ARG A O 1
ATOM 2635 N N . LEU A 1 336 ? 5.27 8.578 26.328 1 97.62 336 LEU A N 1
ATOM 2636 C CA . LEU A 1 336 ? 4.926 9.93 25.906 1 97.62 336 LEU A CA 1
ATOM 2637 C C . LEU A 1 336 ? 5.547 10.969 26.844 1 97.62 336 LEU A C 1
ATOM 2639 O O . LEU A 1 336 ? 6.062 11.992 26.375 1 97.62 336 LEU A O 1
ATOM 2643 N N . GLY A 1 337 ? 5.5 10.672 28.141 1 96.81 337 GLY A N 1
ATOM 2644 C CA . GLY A 1 337 ? 6.156 11.555 29.094 1 96.81 337 GLY A CA 1
ATOM 2645 C C . GLY A 1 337 ? 7.648 11.688 28.844 1 96.81 337 GLY A C 1
ATOM 2646 O O . GLY A 1 337 ? 8.188 12.797 28.844 1 96.81 337 GLY A O 1
ATOM 2647 N N . LEU A 1 338 ? 8.305 10.547 28.641 1 97.12 338 LEU A N 1
ATOM 2648 C CA . LEU A 1 338 ? 9.742 10.547 28.375 1 97.12 338 LEU A CA 1
ATOM 2649 C C . LEU A 1 338 ? 10.055 11.281 27.078 1 97.12 338 LEU A C 1
ATOM 2651 O O . LEU A 1 338 ? 11.047 12.008 27 1 97.12 338 LEU A O 1
ATOM 2655 N N . TRP A 1 339 ? 9.234 11.07 26.109 1 97.81 339 TRP A N 1
ATOM 2656 C CA . TRP A 1 339 ? 9.406 11.742 24.828 1 97.81 339 TRP A CA 1
ATOM 2657 C C . TRP A 1 339 ? 9.344 13.258 24.984 1 97.81 339 TRP A C 1
ATOM 2659 O O . TRP A 1 339 ? 10.148 13.984 24.391 1 97.81 339 TRP A O 1
ATOM 2669 N N . SER A 1 340 ? 8.398 13.789 25.734 1 96.38 340 SER A N 1
ATOM 2670 C CA . SER A 1 340 ? 8.234 15.219 25.953 1 96.38 340 SER A CA 1
ATOM 2671 C C . SER A 1 340 ? 9.469 15.812 26.625 1 96.38 340 SER A C 1
ATOM 2673 O O . SER A 1 340 ? 9.906 16.906 26.281 1 96.38 340 SER A O 1
ATOM 2675 N N . LEU A 1 341 ? 10.086 15.078 27.5 1 94.12 341 LEU A N 1
ATOM 2676 C CA . LEU A 1 341 ? 11.281 15.539 28.203 1 94.12 341 LEU A CA 1
ATOM 2677 C C . LEU A 1 341 ? 12.484 15.57 27.266 1 94.12 341 LEU A C 1
ATOM 2679 O O . LEU A 1 341 ? 13.258 16.531 27.281 1 94.12 341 LEU A O 1
ATOM 2683 N N . ARG A 1 342 ? 12.555 14.594 26.422 1 93.25 342 ARG A N 1
ATOM 2684 C CA . ARG A 1 342 ? 13.703 14.453 25.531 1 93.25 342 ARG A CA 1
ATOM 2685 C C . ARG A 1 342 ? 13.641 15.453 24.391 1 93.25 342 ARG A C 1
ATOM 2687 O O . ARG A 1 342 ? 14.672 15.906 23.891 1 93.25 342 ARG A O 1
ATOM 2694 N N . SER A 1 343 ? 12.492 15.781 23.969 1 92.44 343 SER A N 1
ATOM 2695 C CA . SER A 1 343 ? 12.328 16.656 22.812 1 92.44 343 SER A CA 1
ATOM 2696 C C . SER A 1 343 ? 12.453 18.125 23.219 1 92.44 343 SER A C 1
ATOM 2698 O O . SER A 1 343 ? 12.602 19 22.359 1 92.44 343 SER A O 1
ATOM 2700 N N . GLY A 1 344 ? 12.328 18.453 24.516 1 86.81 344 GLY A N 1
ATOM 2701 C CA . GLY A 1 344 ? 12.5 19.812 25.016 1 86.81 344 GLY A CA 1
ATOM 2702 C C . GLY A 1 344 ? 11.25 20.656 24.875 1 86.81 344 GLY A C 1
ATOM 2703 O O . GLY A 1 344 ? 11.32 21.891 24.906 1 86.81 344 GLY A O 1
ATOM 2704 N N . ILE A 1 345 ? 10.094 20.047 24.688 1 88.44 345 ILE A N 1
ATOM 2705 C CA . ILE A 1 345 ? 8.883 20.828 24.438 1 88.44 345 ILE A CA 1
ATOM 2706 C C . ILE A 1 345 ? 8.18 21.109 25.766 1 88.44 345 ILE A C 1
ATOM 2708 O O . ILE A 1 345 ? 7.145 21.766 25.797 1 88.44 345 ILE A O 1
ATOM 2712 N N . SER A 1 346 ? 8.625 20.672 26.859 1 80.12 346 SER A N 1
ATOM 2713 C CA . SER A 1 346 ? 7.938 20.719 28.141 1 80.12 346 SER A CA 1
ATOM 2714 C C . SER A 1 346 ? 7.773 22.156 28.625 1 80.12 346 SER A C 1
ATOM 2716 O O . SER A 1 346 ? 6.852 22.453 29.391 1 80.12 346 SER A O 1
ATOM 2718 N N . THR A 1 347 ? 8.602 22.938 28.188 1 76.31 347 THR A N 1
ATOM 2719 C CA . THR A 1 347 ? 8.484 24.344 28.594 1 76.31 347 THR A CA 1
ATOM 2720 C C . THR A 1 347 ? 8.125 25.219 27.406 1 76.31 347 THR A C 1
ATOM 2722 O O . THR A 1 347 ? 8.727 25.125 26.344 1 76.31 347 THR A O 1
ATOM 2725 N N . VAL A 1 348 ? 6.988 25.875 27.609 1 75.31 348 VAL A N 1
ATOM 2726 C CA . VAL A 1 348 ? 6.57 26.797 26.547 1 75.31 348 VAL A CA 1
ATOM 2727 C C . VAL A 1 348 ? 7.266 28.141 26.734 1 75.31 348 VAL A C 1
ATOM 2729 O O . VAL A 1 348 ? 7.148 28.781 27.781 1 75.31 348 VAL A O 1
ATOM 2732 N N . ALA A 1 349 ? 8.047 28.359 25.734 1 73.12 349 ALA A N 1
ATOM 2733 C CA . ALA A 1 349 ? 8.742 29.641 25.781 1 73.12 349 ALA A CA 1
ATOM 2734 C C . ALA A 1 349 ? 8.219 30.578 24.688 1 73.12 349 ALA A C 1
ATOM 2736 O O . ALA A 1 349 ? 7.668 30.125 23.688 1 73.12 349 ALA A O 1
ATOM 2737 N N . GLU A 1 350 ? 8.266 31.828 25.047 1 77.44 350 GLU A N 1
ATOM 2738 C CA . GLU A 1 350 ? 7.809 32.844 24.109 1 77.44 350 GLU A CA 1
ATOM 2739 C C . GLU A 1 350 ? 8.617 32.781 22.812 1 77.44 350 GLU A C 1
ATOM 2741 O O . GLU A 1 350 ? 8.086 33.094 21.734 1 77.44 350 GLU A O 1
ATOM 2746 N N . ASP A 1 351 ? 9.727 32.312 22.922 1 82.81 351 ASP A N 1
ATOM 2747 C CA . ASP A 1 351 ? 10.602 32.375 21.766 1 82.81 351 ASP A CA 1
ATOM 2748 C C . ASP A 1 351 ? 10.781 31.016 21.141 1 82.81 351 ASP A C 1
ATOM 2750 O O . ASP A 1 351 ? 11.805 30.734 20.5 1 82.81 351 ASP A O 1
ATOM 2754 N N . ASP A 1 352 ? 9.867 30.234 21.344 1 87.69 352 ASP A N 1
ATOM 2755 C CA . ASP A 1 352 ? 9.945 28.906 20.719 1 87.69 352 ASP A CA 1
ATOM 2756 C C . ASP A 1 352 ? 9.984 29.031 19.203 1 87.69 352 ASP A C 1
ATOM 2758 O O . ASP A 1 352 ? 9.25 29.844 18.609 1 87.69 352 ASP A O 1
ATOM 2762 N N . ASP A 1 353 ? 10.891 28.312 18.609 1 89.56 353 ASP A N 1
ATOM 2763 C CA . ASP A 1 353 ? 10.945 28.328 17.156 1 89.56 353 ASP A CA 1
ATOM 2764 C C . ASP A 1 353 ? 9.797 27.516 16.547 1 89.56 353 ASP A C 1
ATOM 2766 O O . ASP A 1 353 ? 9.078 26.828 17.281 1 89.56 353 ASP A O 1
ATOM 2770 N N . SER A 1 354 ? 9.594 27.641 15.305 1 94.25 354 SER A N 1
ATOM 2771 C CA . SER A 1 354 ? 8.453 27.031 14.625 1 94.25 354 SER A CA 1
ATOM 2772 C C . SER A 1 354 ? 8.5 25.516 14.742 1 94.25 354 SER A C 1
ATOM 2774 O O . SER A 1 354 ? 7.461 24.875 14.914 1 94.25 354 SER A O 1
ATOM 2776 N N . TRP A 1 355 ? 9.656 24.875 14.695 1 94.06 355 TRP A N 1
ATOM 2777 C CA . TRP A 1 355 ? 9.781 23.422 14.719 1 94.06 355 TRP A CA 1
ATOM 2778 C C . TRP A 1 355 ? 9.43 22.875 16.094 1 94.06 355 TRP A C 1
ATOM 2780 O O . TRP A 1 355 ? 8.859 21.797 16.219 1 94.06 355 TRP A O 1
ATOM 2790 N N . THR A 1 356 ? 9.758 23.625 17.109 1 94.56 356 THR A N 1
ATOM 2791 C CA . THR A 1 356 ? 9.328 23.25 18.453 1 94.56 356 THR A CA 1
ATOM 2792 C C . THR A 1 356 ? 7.809 23.266 18.562 1 94.56 356 THR A C 1
ATOM 2794 O O . THR A 1 356 ? 7.215 22.406 19.203 1 94.56 356 THR A O 1
ATOM 2797 N N . CYS A 1 357 ? 7.164 24.266 17.953 1 96.19 357 CYS A N 1
ATOM 2798 C CA . CYS A 1 357 ? 5.707 24.344 17.938 1 96.19 357 CYS A CA 1
ATOM 2799 C C . CYS A 1 357 ? 5.109 23.125 17.219 1 96.19 357 CYS A C 1
ATOM 2801 O O . CYS A 1 357 ? 4.094 22.594 17.656 1 96.19 357 CYS A O 1
ATOM 2803 N N . HIS A 1 358 ? 5.766 22.703 16.125 1 97.5 358 HIS A N 1
ATOM 2804 C CA . HIS A 1 358 ? 5.312 21.531 15.406 1 97.5 358 HIS A CA 1
ATOM 2805 C C . HIS A 1 358 ? 5.414 20.281 16.281 1 97.5 358 HIS A C 1
ATOM 2807 O O . HIS A 1 358 ? 4.5 19.453 16.297 1 97.5 358 HIS A O 1
ATOM 2813 N N . LEU A 1 359 ? 6.516 20.109 16.953 1 97.56 359 LEU A N 1
ATOM 2814 C CA . LEU A 1 359 ? 6.684 18.969 17.844 1 97.56 359 LEU A CA 1
ATOM 2815 C C . LEU A 1 359 ? 5.609 18.953 18.922 1 97.56 359 LEU A C 1
ATOM 2817 O O . LEU A 1 359 ? 5.023 17.906 19.203 1 97.56 359 LEU A O 1
ATOM 2821 N N . ARG A 1 360 ? 5.375 20.078 19.469 1 97.31 360 ARG A N 1
ATOM 2822 C CA . ARG A 1 360 ? 4.355 20.188 20.516 1 97.31 360 ARG A CA 1
ATOM 2823 C C . ARG A 1 360 ? 2.975 19.844 19.969 1 97.31 360 ARG A C 1
ATOM 2825 O O . ARG A 1 360 ? 2.188 19.172 20.625 1 97.31 360 ARG A O 1
ATOM 2832 N N . MET A 1 361 ? 2.672 20.344 18.828 1 98 361 MET A N 1
ATOM 2833 C CA . MET A 1 361 ? 1.38 20.078 18.203 1 98 361 MET A CA 1
ATOM 2834 C C . MET A 1 361 ? 1.184 18.578 17.984 1 98 361 MET A C 1
ATOM 2836 O O . MET A 1 361 ? 0.13 18.031 18.312 1 98 361 MET A O 1
ATOM 2840 N N . HIS A 1 362 ? 2.193 17.891 17.484 1 98.62 362 HIS A N 1
ATOM 2841 C CA . HIS A 1 362 ? 2.078 16.469 17.188 1 98.62 362 HIS A CA 1
ATOM 2842 C C . HIS A 1 362 ? 2.029 15.641 18.469 1 98.62 362 HIS A C 1
ATOM 2844 O O . HIS A 1 362 ? 1.322 14.633 18.531 1 98.62 362 HIS A O 1
ATOM 2850 N N . TYR A 1 363 ? 2.783 16.078 19.453 1 98.56 363 TYR A N 1
ATOM 2851 C CA . TYR A 1 363 ? 2.721 15.422 20.75 1 98.56 363 TYR A CA 1
ATOM 2852 C C . TYR A 1 363 ? 1.31 15.477 21.328 1 98.56 363 TYR A C 1
ATOM 2854 O O . TYR A 1 363 ? 0.764 14.453 21.75 1 98.56 363 TYR A O 1
ATOM 2862 N N . ASN A 1 364 ? 0.764 16.609 21.312 1 98.38 364 ASN A N 1
ATOM 2863 C CA . ASN A 1 364 ? -0.566 16.797 21.891 1 98.38 364 ASN A CA 1
ATOM 2864 C C . ASN A 1 364 ? -1.641 16.125 21.031 1 98.38 364 ASN A C 1
ATOM 2866 O O . ASN A 1 364 ? -2.648 15.648 21.547 1 98.38 364 ASN A O 1
ATOM 2870 N N . LEU A 1 365 ? -1.434 16.109 19.719 1 98.69 365 LEU A N 1
ATOM 2871 C CA . LEU A 1 365 ? -2.33 15.352 18.859 1 98.69 365 LEU A CA 1
ATOM 2872 C C . LEU A 1 365 ? -2.355 13.875 19.25 1 98.69 365 LEU A C 1
ATOM 2874 O O . LEU A 1 365 ? -3.426 13.266 19.312 1 98.69 365 LEU A O 1
ATOM 2878 N N . LEU A 1 366 ? -1.198 13.305 19.531 1 98.62 366 LEU A N 1
ATOM 2879 C CA . LEU A 1 366 ? -1.13 11.898 19.906 1 98.62 366 LEU A CA 1
ATOM 2880 C C . LEU A 1 366 ? -1.8 11.664 21.25 1 98.62 366 LEU A C 1
ATOM 2882 O O . LEU A 1 366 ? -2.445 10.633 21.469 1 98.62 366 LEU A O 1
ATOM 2886 N N . LEU A 1 367 ? -1.644 12.633 22.188 1 98.06 367 LEU A N 1
ATOM 2887 C CA . LEU A 1 367 ? -2.338 12.539 23.469 1 98.06 367 LEU A CA 1
ATOM 2888 C C . LEU A 1 367 ? -3.848 12.461 23.266 1 98.06 367 LEU A C 1
ATOM 2890 O O . LEU A 1 367 ? -4.531 11.695 23.938 1 98.06 367 LEU A O 1
ATOM 2894 N N . LEU A 1 368 ? -4.332 13.266 22.359 1 98 368 LEU A N 1
ATOM 2895 C CA . LEU A 1 368 ? -5.762 13.234 22.078 1 98 368 LEU A CA 1
ATOM 2896 C C . LEU A 1 368 ? -6.176 11.883 21.516 1 98 368 LEU A C 1
ATOM 2898 O O . LEU A 1 368 ? -7.195 11.32 21.922 1 98 368 LEU A O 1
ATOM 2902 N N . HIS A 1 369 ? -5.402 11.32 20.594 1 97.5 369 HIS A N 1
ATOM 2903 C CA . HIS A 1 369 ? -5.703 10.016 20.016 1 97.5 369 HIS A CA 1
ATOM 2904 C C . HIS A 1 369 ? -5.73 8.93 21.078 1 97.5 369 HIS A C 1
ATOM 2906 O O . HIS A 1 369 ? -6.504 7.973 20.984 1 97.5 369 HIS A O 1
ATOM 2912 N N . LEU A 1 370 ? -4.895 9.055 22.062 1 96.56 370 LEU A N 1
ATOM 2913 C CA . LEU A 1 370 ? -4.77 8.039 23.109 1 96.56 370 LEU A CA 1
ATOM 2914 C C . LEU A 1 370 ? -5.883 8.172 24.141 1 96.56 370 LEU A C 1
ATOM 2916 O O . LEU A 1 370 ? -6.555 7.191 24.469 1 96.56 370 LEU A O 1
ATOM 2920 N N . HIS A 1 371 ? -6.18 9.406 24.594 1 96.06 371 HIS A N 1
ATOM 2921 C CA . HIS A 1 371 ? -6.941 9.594 25.828 1 96.06 371 HIS A CA 1
ATOM 2922 C C . HIS A 1 371 ? -8.414 9.852 25.516 1 96.06 371 HIS A C 1
ATOM 2924 O O . HIS A 1 371 ? -9.266 9.703 26.391 1 96.06 371 HIS A O 1
ATOM 2930 N N . ARG A 1 372 ? -8.727 10.203 24.375 1 92.25 372 ARG A N 1
ATOM 2931 C CA . ARG A 1 372 ? -10.109 10.578 24.109 1 92.25 372 ARG A CA 1
ATOM 2932 C C . ARG A 1 372 ? -11.039 9.383 24.234 1 92.25 372 ARG A C 1
ATOM 2934 O O . ARG A 1 372 ? -12.25 9.547 24.422 1 92.25 372 ARG A O 1
ATOM 2941 N N . ASN A 1 373 ? -10.469 8.211 24.156 1 88.31 373 ASN A N 1
ATOM 2942 C CA . ASN A 1 373 ? -11.289 7.008 24.281 1 88.31 373 ASN A CA 1
ATOM 2943 C C . ASN A 1 373 ? -11.242 6.445 25.703 1 88.31 373 ASN A C 1
ATOM 2945 O O . ASN A 1 373 ? -11.891 5.438 25.984 1 88.31 373 ASN A O 1
ATOM 2949 N N . LEU A 1 374 ? -10.5 7.141 26.516 1 88.62 374 LEU A N 1
ATOM 2950 C CA . LEU A 1 374 ? -10.398 6.703 27.906 1 88.62 374 LEU A CA 1
ATOM 2951 C C . LEU A 1 374 ? -11.367 7.477 28.797 1 88.62 374 LEU A C 1
ATOM 2953 O O . LEU A 1 374 ? -11.547 8.688 28.625 1 88.62 374 LEU A O 1
ATOM 2957 N N . HIS A 1 375 ? -12.164 6.914 29.578 1 84.12 375 HIS A N 1
ATOM 2958 C CA . HIS A 1 375 ? -13.266 7.531 30.312 1 84.12 375 HIS A CA 1
ATOM 2959 C C . HIS A 1 375 ? -12.812 8 31.688 1 84.12 375 HIS A C 1
ATOM 2961 O O . HIS A 1 375 ? -13.578 8.641 32.406 1 84.12 375 HIS A O 1
ATOM 2967 N N . GLU A 1 376 ? -11.625 7.941 31.969 1 87.69 376 GLU A N 1
ATOM 2968 C CA . GLU A 1 376 ? -11.133 8.422 33.25 1 87.69 376 GLU A CA 1
ATOM 2969 C C . GLU A 1 376 ? -11.07 9.945 33.312 1 87.69 376 GLU A C 1
ATOM 2971 O O . GLU A 1 376 ? -10.812 10.586 32.281 1 87.69 376 GLU A O 1
ATOM 2976 N N . GLN A 1 377 ? -11.328 10.523 34.438 1 86.81 377 GLN A N 1
ATOM 2977 C CA . GLN A 1 377 ? -11.32 11.969 34.594 1 86.81 377 GLN A CA 1
ATOM 2978 C C . GLN A 1 377 ? -9.945 12.555 34.281 1 86.81 377 GLN A C 1
ATOM 2980 O O . GLN A 1 377 ? -9.844 13.648 33.719 1 86.81 377 GLN A O 1
ATOM 2985 N N . SER A 1 378 ? -8.984 11.906 34.656 1 90.12 378 SER A N 1
ATOM 2986 C CA . SER A 1 378 ? -7.637 12.367 34.344 1 90.12 378 SER A CA 1
ATOM 2987 C C . SER A 1 378 ? -7.422 12.477 32.844 1 90.12 378 SER A C 1
ATOM 2989 O O . SER A 1 378 ? -6.766 13.406 32.375 1 90.12 378 SER A O 1
ATOM 2991 N N . SER A 1 379 ? -8 11.602 32.125 1 93 379 SER A N 1
ATOM 2992 C CA . SER A 1 379 ? -7.871 11.594 30.672 1 93 379 SER A CA 1
ATOM 2993 C C . SER A 1 379 ? -8.586 12.789 30.047 1 93 379 SER A C 1
ATOM 2995 O O . SER A 1 379 ? -8.102 13.367 29.062 1 93 379 SER A O 1
ATOM 2997 N N . GLN A 1 380 ? -9.68 13.156 30.609 1 92.06 380 GLN A N 1
ATOM 2998 C CA . GLN A 1 380 ? -10.414 14.305 30.078 1 92.06 380 GLN A CA 1
ATOM 2999 C C . GLN A 1 380 ? -9.625 15.594 30.281 1 92.06 380 GLN A C 1
ATOM 3001 O O . GLN A 1 380 ? -9.625 16.469 29.406 1 92.06 380 GLN A O 1
ATOM 3006 N N . SER A 1 381 ? -9 15.711 31.391 1 94.75 381 SER A N 1
ATOM 3007 C CA . SER A 1 381 ? -8.172 16.875 31.656 1 94.75 381 SER A CA 1
ATOM 3008 C C . SER A 1 381 ? -6.98 16.953 30.703 1 94.75 381 SER A C 1
ATOM 3010 O O . SER A 1 381 ? -6.605 18.031 30.25 1 94.75 381 SER A O 1
ATOM 3012 N N . ILE A 1 382 ? -6.461 15.75 30.5 1 96.69 382 ILE A N 1
ATOM 3013 C CA . ILE A 1 382 ? -5.336 15.68 29.578 1 96.69 382 ILE A CA 1
ATOM 3014 C C . ILE A 1 382 ? -5.777 16.109 28.172 1 96.69 382 ILE A C 1
ATOM 3016 O O . ILE A 1 382 ? -5.078 16.859 27.5 1 96.69 382 ILE A O 1
ATOM 3020 N N . CYS A 1 383 ? -6.902 15.664 27.766 1 97.5 383 CYS A N 1
ATOM 3021 C CA . CYS A 1 383 ? -7.418 16 26.438 1 97.5 383 CYS A CA 1
ATOM 3022 C C . CYS A 1 383 ? -7.664 17.5 26.328 1 97.5 383 CYS A C 1
ATOM 3024 O O . CYS A 1 383 ? -7.352 18.109 25.297 1 97.5 383 CYS A O 1
ATOM 3026 N N . S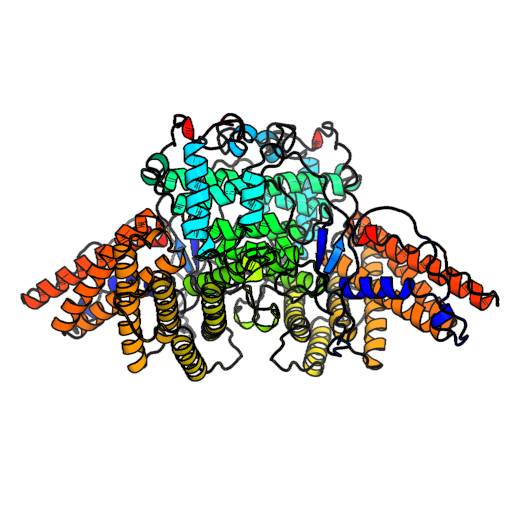ER A 1 384 ? -8.227 18.094 27.344 1 96.81 384 SER A N 1
ATOM 3027 C CA . SER A 1 384 ? -8.5 19.516 27.344 1 96.81 384 SER A CA 1
ATOM 3028 C C . SER A 1 384 ? -7.207 20.328 27.219 1 96.81 384 SER A C 1
ATOM 3030 O O . SER A 1 384 ? -7.121 21.266 26.422 1 96.81 384 SER A O 1
ATOM 3032 N N . ALA A 1 385 ? -6.301 19.953 28.031 1 96.75 385 ALA A N 1
ATOM 3033 C CA . ALA A 1 385 ? -5.012 20.625 28 1 96.75 385 ALA A CA 1
ATOM 3034 C C . ALA A 1 385 ? -4.32 20.453 26.656 1 96.75 385 ALA A C 1
ATOM 3036 O O . ALA A 1 385 ? -3.684 21.375 26.141 1 96.75 385 ALA A O 1
ATOM 3037 N N . ALA A 1 386 ? -4.383 19.25 26.125 1 98.06 386 ALA A N 1
ATOM 3038 C CA . ALA A 1 386 ? -3.764 18.953 24.844 1 98.06 386 ALA A CA 1
ATOM 3039 C C . ALA A 1 386 ? -4.387 19.781 23.719 1 98.06 386 ALA A C 1
ATOM 3041 O O . ALA A 1 386 ? -3.68 20.312 22.859 1 98.06 386 ALA A O 1
ATOM 3042 N N . ALA A 1 387 ? -5.672 19.875 23.703 1 98.44 387 ALA A N 1
ATOM 3043 C CA . ALA A 1 387 ? -6.363 20.688 22.703 1 98.44 387 ALA A CA 1
ATOM 3044 C C . ALA A 1 387 ? -5.941 22.141 22.781 1 98.44 387 ALA A C 1
ATOM 3046 O O . ALA A 1 387 ? -5.715 22.797 21.766 1 98.44 387 ALA A O 1
ATOM 3047 N N . GLN A 1 388 ? -5.84 22.656 24 1 97.31 388 GLN A N 1
ATOM 3048 C CA . GLN A 1 388 ? -5.406 24.047 24.203 1 97.31 388 GLN A CA 1
ATOM 3049 C C . GLN A 1 388 ? -3.98 24.25 23.688 1 97.31 388 GLN A C 1
ATOM 3051 O O . GLN A 1 388 ? -3.666 25.281 23.109 1 97.31 388 GLN A O 1
ATOM 3056 N N . ALA A 1 389 ? -3.174 23.266 23.984 1 97 389 ALA A N 1
ATOM 3057 C CA . ALA A 1 389 ? -1.788 23.344 23.531 1 97 389 ALA A CA 1
ATOM 3058 C C . ALA A 1 389 ? -1.71 23.375 22 1 97 389 ALA A C 1
ATOM 3060 O O . ALA A 1 389 ? -0.834 24.031 21.438 1 97 389 ALA A O 1
ATOM 3061 N N . ILE A 1 390 ? -2.52 22.656 21.297 1 98.25 390 ILE A N 1
ATOM 3062 C CA . ILE A 1 390 ? -2.578 22.672 19.844 1 98.25 390 ILE A CA 1
ATOM 3063 C C . ILE A 1 390 ? -2.938 24.062 19.344 1 98.25 390 ILE A C 1
ATOM 3065 O O . ILE A 1 390 ? -2.297 24.594 18.438 1 98.25 390 ILE A O 1
ATOM 3069 N N . VAL A 1 391 ? -3.924 24.719 19.984 1 98.06 391 VAL A N 1
ATOM 3070 C CA . VAL A 1 391 ? -4.328 26.062 19.609 1 98.06 391 VAL A CA 1
ATOM 3071 C C . VAL A 1 391 ? -3.154 27.016 19.781 1 98.06 391 VAL A C 1
ATOM 3073 O O . VAL A 1 391 ? -2.863 27.828 18.906 1 98.06 391 VAL A O 1
ATOM 3076 N N . THR A 1 392 ? -2.545 26.906 20.922 1 96.19 392 THR A N 1
ATOM 3077 C CA . THR A 1 392 ? -1.409 27.781 21.219 1 96.19 392 THR A CA 1
ATOM 3078 C C . THR A 1 392 ? -0.308 27.594 20.172 1 96.19 392 THR A C 1
ATOM 3080 O O . THR A 1 392 ? 0.291 28.562 19.719 1 96.19 392 THR A O 1
ATOM 3083 N N . SER A 1 393 ? -0.006 26.344 19.812 1 96.88 393 SER A N 1
ATOM 3084 C CA . SER A 1 393 ? 1.007 26.047 18.797 1 96.88 393 SER A CA 1
ATOM 3085 C C . SER A 1 393 ? 0.637 26.672 17.453 1 96.88 393 SER A C 1
ATOM 3087 O O . SER A 1 393 ? 1.487 27.25 16.781 1 96.88 393 SER A O 1
ATOM 3089 N N . LEU A 1 394 ? -0.575 26.578 17.078 1 97.62 394 LEU A N 1
ATOM 3090 C CA . LEU A 1 394 ? -1.033 27.125 15.812 1 97.62 394 LEU A CA 1
ATOM 3091 C C . LEU A 1 394 ? -0.97 28.656 15.828 1 97.62 394 LEU A C 1
ATOM 3093 O O . LEU A 1 394 ? -0.606 29.266 14.828 1 97.62 394 LEU A O 1
ATOM 3097 N N . GLU A 1 395 ? -1.334 29.25 16.938 1 96.69 395 GLU A N 1
ATOM 3098 C CA . GLU A 1 395 ? -1.268 30.703 17.078 1 96.69 395 GLU A CA 1
ATOM 3099 C C . GLU A 1 395 ? 0.171 31.203 16.969 1 96.69 395 GLU A C 1
ATOM 3101 O O . GLU A 1 395 ? 0.432 32.219 16.359 1 96.69 395 GLU A O 1
ATOM 3106 N N . LYS A 1 396 ? 1.022 30.484 17.578 1 96.19 396 LYS A N 1
ATOM 3107 C CA . LYS A 1 396 ? 2.432 30.859 17.5 1 96.19 396 LYS A CA 1
ATOM 3108 C C . LYS A 1 396 ? 2.953 30.719 16.078 1 96.19 396 LYS A C 1
ATOM 3110 O O . LYS A 1 396 ? 3.715 31.562 15.602 1 96.19 396 LYS A O 1
ATOM 3115 N N . LEU A 1 397 ? 2.602 29.672 15.398 1 97.06 397 LEU A N 1
ATOM 3116 C CA . LEU A 1 397 ? 2.988 29.5 14 1 97.06 397 LEU A CA 1
ATOM 3117 C C . LEU A 1 397 ? 2.422 30.625 13.133 1 97.06 397 LEU A C 1
ATOM 3119 O O . LEU A 1 397 ? 3.088 31.094 12.211 1 97.06 397 LEU A O 1
ATOM 3123 N N . THR A 1 398 ? 1.21 31.031 13.438 1 96.69 398 THR A N 1
ATOM 3124 C CA . THR A 1 398 ? 0.565 32.125 12.711 1 96.69 398 THR A CA 1
ATOM 3125 C C . THR A 1 398 ? 1.311 33.438 12.938 1 96.69 398 THR A C 1
ATOM 3127 O O . THR A 1 398 ? 1.557 34.188 11.992 1 96.69 398 THR A O 1
ATOM 3130 N N . ALA A 1 399 ? 1.626 33.656 14.164 1 94.94 399 ALA A N 1
ATOM 3131 C CA . ALA A 1 399 ? 2.324 34.906 14.523 1 94.94 399 ALA A CA 1
ATOM 3132 C C . ALA A 1 399 ? 3.676 34.969 13.82 1 94.94 399 ALA A C 1
ATOM 3134 O O . ALA A 1 399 ? 4.137 36.062 13.484 1 94.94 399 ALA A O 1
ATOM 3135 N N . ARG A 1 400 ? 4.258 33.844 13.508 1 94.12 400 ARG A N 1
ATOM 3136 C CA . ARG A 1 400 ? 5.562 33.781 12.852 1 94.12 400 ARG A CA 1
ATOM 3137 C C . ARG A 1 400 ? 5.414 33.656 11.344 1 94.12 400 ARG A C 1
ATOM 3139 O O . ARG A 1 400 ? 6.41 33.594 10.617 1 94.12 400 ARG A O 1
ATOM 3146 N N . ASP A 1 401 ? 4.234 33.594 10.875 1 94.38 401 ASP A N 1
ATOM 3147 C CA . ASP A 1 401 ? 3.93 33.375 9.461 1 94.38 401 ASP A CA 1
ATOM 3148 C C . ASP A 1 401 ? 4.52 32.062 8.969 1 94.38 401 ASP A C 1
ATOM 3150 O O . ASP A 1 401 ? 5.148 32.031 7.906 1 94.38 401 ASP A O 1
ATOM 3154 N N . GLU A 1 402 ? 4.375 30.984 9.805 1 96.81 402 GLU A N 1
ATOM 3155 C CA . GLU A 1 402 ? 4.961 29.703 9.477 1 96.81 402 GLU A CA 1
ATOM 3156 C C . GLU A 1 402 ? 3.889 28.625 9.344 1 96.81 402 GLU A C 1
ATOM 3158 O O . GLU A 1 402 ? 4.184 27.422 9.422 1 96.81 402 GLU A O 1
ATOM 3163 N N . LEU A 1 403 ? 2.629 29.047 9.109 1 97.56 403 LEU A N 1
ATOM 3164 C CA . LEU A 1 403 ? 1.569 28.078 8.867 1 97.56 403 LEU A CA 1
ATOM 3165 C C . LEU A 1 403 ? 1.82 27.297 7.578 1 97.56 403 LEU A C 1
ATOM 3167 O O . LEU A 1 403 ? 1.318 26.188 7.406 1 97.56 403 LEU A O 1
ATOM 3171 N N . ARG A 1 404 ? 2.598 27.922 6.703 1 97.38 404 ARG A N 1
ATOM 3172 C CA . ARG A 1 404 ? 2.922 27.312 5.422 1 97.38 404 ARG A CA 1
ATOM 3173 C C . ARG A 1 404 ? 3.756 26.047 5.609 1 97.38 404 ARG A C 1
ATOM 3175 O O . ARG A 1 404 ? 3.871 25.234 4.695 1 97.38 404 ARG A O 1
ATOM 3182 N N . GLN A 1 405 ? 4.305 25.828 6.824 1 97.19 405 GLN A N 1
ATOM 3183 C CA . GLN A 1 405 ? 5.109 24.656 7.129 1 97.19 405 GLN A CA 1
ATOM 3184 C C . GLN A 1 405 ? 4.227 23.484 7.555 1 97.19 405 GLN A C 1
ATOM 3186 O O . GLN A 1 405 ? 4.688 22.344 7.613 1 97.19 405 GLN A O 1
ATOM 3191 N N . CYS A 1 406 ? 2.98 23.734 7.773 1 98.31 406 CYS A N 1
ATOM 3192 C CA . CYS A 1 406 ? 2.086 22.719 8.32 1 98.31 406 CYS A CA 1
ATOM 3193 C C . CYS A 1 406 ? 1.8 21.641 7.293 1 98.31 406 CYS A C 1
ATOM 3195 O O . CYS A 1 406 ? 1.481 21.938 6.141 1 98.31 406 CYS A O 1
ATOM 3197 N N . HIS A 1 407 ? 1.98 20.422 7.68 1 97.62 407 HIS A N 1
ATOM 3198 C CA . HIS A 1 407 ? 1.63 19.25 6.879 1 97.62 407 HIS A CA 1
ATOM 3199 C C . HIS A 1 407 ? 0.178 18.844 7.102 1 97.62 407 HIS A C 1
ATOM 3201 O O . HIS A 1 407 ? -0.568 19.547 7.789 1 97.62 407 HIS A O 1
ATOM 3207 N N . PHE A 1 408 ? -0.286 17.719 6.473 1 97.38 408 PHE A N 1
ATOM 3208 C CA . PHE A 1 408 ? -1.683 17.312 6.586 1 97.38 408 PHE A CA 1
ATOM 3209 C C . PHE A 1 408 ? -2.037 17 8.031 1 97.38 408 PHE A C 1
ATOM 3211 O O . PHE A 1 408 ? -3.207 17.062 8.422 1 97.38 408 PHE A O 1
ATOM 3218 N N . THR A 1 409 ? -1.132 16.672 8.859 1 98.31 409 THR A N 1
ATOM 3219 C CA . THR A 1 409 ? -1.334 16.328 10.258 1 98.31 409 THR A CA 1
ATOM 3220 C C . THR A 1 409 ? -1.856 17.516 11.055 1 98.31 409 THR A C 1
ATOM 3222 O O . THR A 1 409 ? -2.514 17.344 12.086 1 98.31 409 THR A O 1
ATOM 3225 N N . SER A 1 410 ? -1.53 18.719 10.625 1 98.44 410 SER A N 1
ATOM 3226 C CA . SER A 1 410 ? -2.039 19.906 11.312 1 98.44 410 SER A CA 1
ATOM 3227 C C . SER A 1 410 ? -3.555 20.016 11.188 1 98.44 410 SER A C 1
ATOM 3229 O O . SER A 1 410 ? -4.23 20.469 12.109 1 98.44 410 SER A O 1
ATOM 3231 N N . VAL A 1 411 ? -4.055 19.609 10.031 1 97.06 411 VAL A N 1
ATOM 3232 C CA . VAL A 1 411 ? -5.504 19.594 9.875 1 97.06 411 VAL A CA 1
ATOM 3233 C C . VAL A 1 411 ? -6.109 18.547 10.805 1 97.06 411 VAL A C 1
ATOM 3235 O O . VAL A 1 411 ? -7.172 18.766 11.391 1 97.06 411 VAL A O 1
ATOM 3238 N N . SER A 1 412 ? -5.383 17.453 10.922 1 97.69 412 SER A N 1
ATOM 3239 C CA . SER A 1 412 ? -5.801 16.438 11.875 1 97.69 412 SER A CA 1
ATOM 3240 C C . SER A 1 412 ? -5.832 16.984 13.297 1 97.69 412 SER A C 1
ATOM 3242 O O . SER A 1 412 ? -6.738 16.688 14.07 1 97.69 412 SER A O 1
ATOM 3244 N N . ALA A 1 413 ? -4.883 17.781 13.594 1 98.56 413 ALA A N 1
ATOM 3245 C CA . ALA A 1 413 ? -4.781 18.359 14.93 1 98.56 413 ALA A CA 1
ATOM 3246 C C . ALA A 1 413 ? -5.922 19.328 15.195 1 98.56 413 ALA A C 1
ATOM 3248 O O . ALA A 1 413 ? -6.527 19.312 16.266 1 98.56 413 ALA A O 1
ATOM 3249 N N . VAL A 1 414 ? -6.234 20.156 14.242 1 98.31 414 VAL A N 1
ATOM 3250 C CA . VAL A 1 414 ? -7.32 21.125 14.375 1 98.31 414 VAL A CA 1
ATOM 3251 C C . VAL A 1 414 ? -8.648 20.391 14.531 1 98.31 414 VAL A C 1
ATOM 3253 O O . VAL A 1 414 ? -9.492 20.781 15.344 1 98.31 414 VAL A O 1
ATOM 3256 N N . THR A 1 415 ? -8.781 19.344 13.766 1 97.31 415 THR A N 1
ATOM 3257 C CA . THR A 1 415 ? -10.008 18.562 13.836 1 97.31 415 THR A CA 1
ATOM 3258 C C . THR A 1 415 ? -10.164 17.922 15.211 1 97.31 415 THR A C 1
ATOM 3260 O O . THR A 1 415 ? -11.234 17.969 15.82 1 97.31 415 THR A O 1
ATOM 3263 N N . ALA A 1 416 ? -9.102 17.359 15.656 1 98.06 416 ALA A N 1
ATOM 3264 C CA . ALA A 1 416 ? -9.125 16.703 16.969 1 98.06 416 ALA A CA 1
ATOM 3265 C C . ALA A 1 416 ? -9.422 17.688 18.078 1 98.06 416 ALA A C 1
ATOM 3267 O O . ALA A 1 416 ? -10.227 17.422 18.969 1 98.06 416 ALA A O 1
ATOM 3268 N N . ALA A 1 417 ? -8.781 18.812 18.031 1 98.38 417 ALA A N 1
ATOM 3269 C CA . ALA A 1 417 ? -9.008 19.844 19.031 1 98.38 417 ALA A CA 1
ATOM 3270 C C . ALA A 1 417 ? -10.438 20.359 18.969 1 98.38 417 ALA A C 1
ATOM 3272 O O . ALA A 1 417 ? -11.07 20.609 20 1 98.38 417 ALA A O 1
ATOM 3273 N N . GLY A 1 418 ? -10.945 20.547 17.75 1 97.69 418 GLY A N 1
ATOM 3274 C CA . GLY A 1 418 ? -12.32 20.984 17.578 1 97.69 418 GLY A CA 1
ATOM 3275 C C . GLY A 1 418 ? -13.328 20.031 18.188 1 97.69 418 GLY A C 1
ATOM 3276 O O . GLY A 1 418 ? -14.273 20.453 18.844 1 97.69 418 GLY A O 1
ATOM 3277 N N . ILE A 1 419 ? -13.109 18.812 17.938 1 95.88 419 ILE A N 1
ATOM 3278 C CA . ILE A 1 419 ? -13.977 17.781 18.5 1 95.88 419 ILE A CA 1
ATOM 3279 C C . ILE A 1 419 ? -13.945 17.844 20.016 1 95.88 419 ILE A C 1
ATOM 3281 O O . ILE A 1 419 ? -14.992 17.766 20.672 1 95.88 419 ILE A O 1
ATOM 3285 N N . GLN A 1 420 ? -12.742 17.984 20.562 1 96.56 420 GLN A N 1
ATOM 3286 C CA . GLN A 1 420 ? -12.594 18.062 22.016 1 96.56 420 GLN A CA 1
ATOM 3287 C C . GLN A 1 420 ? -13.352 19.25 22.594 1 96.56 420 GLN A C 1
ATOM 3289 O O . GLN A 1 420 ? -14.109 19.094 23.562 1 96.56 420 GLN A O 1
ATOM 3294 N N . PHE A 1 421 ? -13.195 20.406 22.016 1 97.06 421 PHE A N 1
ATOM 3295 C CA . PHE A 1 421 ? -13.852 21.609 22.516 1 97.06 421 PHE A CA 1
ATOM 3296 C C . PHE A 1 421 ? -15.359 21.516 22.359 1 97.06 421 PHE A C 1
ATOM 3298 O O . PHE A 1 421 ? -16.109 21.906 23.266 1 97.06 421 PHE A O 1
ATOM 3305 N N . ALA A 1 422 ? -15.789 21 21.25 1 94.38 422 ALA A N 1
ATOM 3306 C CA . ALA A 1 422 ? -17.219 20.812 21.047 1 94.38 422 ALA A CA 1
ATOM 3307 C C . ALA A 1 422 ? -17.812 19.891 22.094 1 94.38 422 ALA A C 1
ATOM 3309 O O . ALA A 1 422 ? -18.906 20.125 22.609 1 94.38 422 ALA A O 1
ATOM 3310 N N . GLY A 1 423 ? -17.062 18.828 22.375 1 92.44 423 GLY A N 1
ATOM 3311 C CA . GLY A 1 423 ? -17.5 17.922 23.422 1 92.44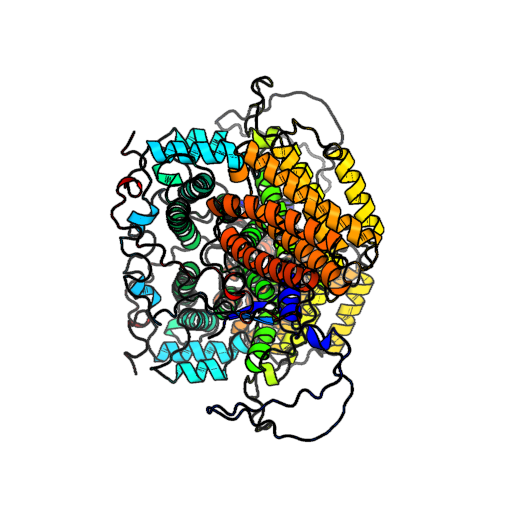 423 GLY A CA 1
ATOM 3312 C C . GLY A 1 423 ? -17.578 18.578 24.781 1 92.44 423 GLY A C 1
ATOM 3313 O O . GLY A 1 423 ? -18.5 18.312 25.562 1 92.44 423 GLY A O 1
ATOM 3314 N N . GLU A 1 424 ? -16.672 19.422 25.078 1 94.06 424 GLU A N 1
ATOM 3315 C CA . GLU A 1 424 ? -16.641 20.125 26.359 1 94.06 424 GLU A CA 1
ATOM 3316 C C . GLU A 1 424 ? -17.797 21.094 26.469 1 94.06 424 GLU A C 1
ATOM 3318 O O . GLU A 1 424 ? -18.391 21.234 27.547 1 94.06 424 GLU A O 1
ATOM 3323 N N . ILE A 1 425 ? -18.109 21.781 25.422 1 94.19 425 ILE A N 1
ATOM 3324 C CA . ILE A 1 425 ? -19.219 22.719 25.422 1 94.19 425 ILE A CA 1
ATOM 3325 C C . ILE A 1 425 ? -20.531 21.969 25.656 1 94.19 425 ILE A C 1
ATOM 3327 O O . ILE A 1 425 ? -21.344 22.375 26.5 1 94.19 425 ILE A O 1
ATOM 3331 N N . ARG A 1 426 ? -20.672 20.922 24.984 1 89.5 426 ARG A N 1
ATOM 3332 C CA . ARG A 1 426 ? -21.875 20.125 25.125 1 89.5 426 ARG A CA 1
ATOM 3333 C C . ARG A 1 426 ? -22.031 19.625 26.562 1 89.5 426 ARG A C 1
ATOM 3335 O O . ARG A 1 426 ? -23.125 19.703 27.125 1 89.5 426 ARG A O 1
ATOM 3342 N N . ALA A 1 427 ? -20.953 19.078 27.047 1 89.19 427 ALA A N 1
ATOM 3343 C CA . ALA A 1 427 ? -20.984 18.578 28.422 1 89.19 427 ALA A CA 1
ATOM 3344 C C . ALA A 1 427 ? -21.328 19.688 29.406 1 89.19 427 ALA A C 1
ATOM 3346 O O . ALA A 1 427 ? -22.078 19.484 30.359 1 89.19 427 ALA A O 1
ATOM 3347 N N . ALA A 1 428 ? -20.797 20.828 29.188 1 91.81 428 ALA A N 1
ATOM 3348 C CA . ALA A 1 428 ? -21.031 21.969 30.078 1 91.81 428 ALA A CA 1
ATOM 3349 C C . ALA A 1 428 ? -22.469 22.469 29.984 1 91.81 428 ALA A C 1
ATOM 3351 O O . ALA A 1 428 ? -23.078 22.828 30.984 1 91.81 428 ALA A O 1
ATOM 3352 N N . VAL A 1 429 ? -23.016 22.422 28.812 1 86.56 429 VAL A N 1
ATOM 3353 C CA . VAL A 1 429 ? -24.391 22.859 28.609 1 86.56 429 VAL A CA 1
ATOM 3354 C C . VAL A 1 429 ? -25.344 21.859 29.25 1 86.56 429 VAL A C 1
ATOM 3356 O O . VAL A 1 429 ? -26.312 22.25 29.891 1 86.56 429 VAL A O 1
ATOM 3359 N N . THR A 1 430 ? -25.078 20.594 29.047 1 84.88 430 THR A N 1
ATOM 3360 C CA . THR A 1 430 ? -25.922 19.547 29.609 1 84.88 430 THR A CA 1
ATOM 3361 C C . THR A 1 430 ? -25.891 19.594 31.141 1 84.88 430 THR A C 1
ATOM 3363 O O . THR A 1 430 ? -26.922 19.344 31.781 1 84.88 430 THR A O 1
ATOM 3366 N N . SER A 1 431 ? -24.781 19.969 31.703 1 89.69 431 SER A N 1
ATOM 3367 C CA . SER A 1 431 ? -24.641 20.016 33.156 1 89.69 431 SER A CA 1
ATOM 3368 C C . SER A 1 431 ? -25.016 21.406 33.688 1 89.69 431 SER A C 1
ATOM 3370 O O . SER A 1 431 ? -24.875 21.672 34.875 1 89.69 431 SER A O 1
ATOM 3372 N N . GLN A 1 432 ? -25.375 22.281 32.844 1 87.44 432 GLN A N 1
ATOM 3373 C CA . GLN A 1 432 ? -25.812 23.641 33.156 1 87.44 432 GLN A CA 1
ATOM 3374 C C . GLN A 1 432 ? -24.703 24.422 33.844 1 87.44 432 GLN A C 1
ATOM 3376 O O . GLN A 1 432 ? -24.953 25.156 34.781 1 87.44 432 GLN A O 1
ATOM 3381 N N . THR A 1 433 ? -23.484 24.125 33.469 1 91.25 433 THR A N 1
ATOM 3382 C CA . THR A 1 433 ? -22.328 24.906 33.906 1 91.25 433 THR A CA 1
ATOM 3383 C C . THR A 1 433 ? -21.922 25.891 32.812 1 91.25 433 THR A C 1
ATOM 3385 O O . THR A 1 433 ? -20.969 25.656 32.062 1 91.25 433 THR A O 1
ATOM 3388 N N . PHE A 1 434 ? -22.484 27.031 32.812 1 88.62 434 PHE A N 1
ATOM 3389 C CA . PHE A 1 434 ? -22.453 27.922 31.656 1 88.62 434 PHE A CA 1
ATOM 3390 C C . PHE A 1 434 ? -21.141 28.672 31.578 1 88.62 434 PHE A C 1
ATOM 3392 O O . PHE A 1 434 ? -20.656 29 30.5 1 88.62 434 PHE A O 1
ATOM 3399 N N . LEU A 1 435 ? -20.531 28.953 32.75 1 89.81 435 LEU A N 1
ATOM 3400 C CA . LEU A 1 435 ? -19.234 29.609 32.719 1 89.81 435 LEU A CA 1
ATOM 3401 C C . LEU A 1 435 ? -18.203 28.734 32 1 89.81 435 LEU A C 1
ATOM 3403 O O . LEU A 1 435 ? -17.359 29.25 31.25 1 89.81 435 LEU A O 1
ATOM 3407 N N . VAL A 1 436 ? -18.297 27.516 32.281 1 91.38 436 VAL A N 1
ATOM 3408 C CA . VAL A 1 436 ? -17.406 26.562 31.625 1 91.38 436 VAL A CA 1
ATOM 3409 C C . VAL A 1 436 ? -17.719 26.531 30.125 1 91.38 436 VAL A C 1
ATOM 3411 O O . VAL A 1 436 ? -16.797 26.469 29.312 1 91.38 436 VAL A O 1
ATOM 3414 N N . ALA A 1 437 ? -18.906 26.578 29.75 1 93.94 437 ALA A N 1
ATOM 3415 C CA . ALA A 1 437 ? -19.328 26.562 28.344 1 93.94 437 ALA A CA 1
ATOM 3416 C C . ALA A 1 437 ? -18.812 27.797 27.609 1 93.94 437 ALA A C 1
ATOM 3418 O O . ALA A 1 437 ? -18.359 27.688 26.453 1 93.94 437 ALA A O 1
ATOM 3419 N N . ILE A 1 438 ? -18.922 28.922 28.281 1 94.38 438 ILE A N 1
ATOM 3420 C CA . ILE A 1 438 ? -18.484 30.172 27.672 1 94.38 438 ILE A CA 1
ATOM 3421 C C . ILE A 1 438 ? -16.969 30.125 27.406 1 94.38 438 ILE A C 1
ATOM 3423 O O . ILE A 1 438 ? -16.5 30.547 26.359 1 94.38 438 ILE A O 1
ATOM 3427 N N . ASN A 1 439 ? -16.25 29.609 28.359 1 94.75 439 ASN A N 1
ATOM 3428 C CA . ASN A 1 439 ? -14.805 29.484 28.188 1 94.75 439 ASN A CA 1
ATOM 3429 C C . ASN A 1 439 ? -14.461 28.547 27.031 1 94.75 439 ASN A C 1
ATOM 3431 O O . ASN A 1 439 ? -13.531 28.797 26.266 1 94.75 439 ASN A O 1
ATOM 3435 N N . ALA A 1 440 ? -15.133 27.453 26.984 1 95.5 440 ALA A N 1
ATOM 3436 C CA . ALA A 1 440 ? -14.906 26.484 25.922 1 95.5 440 ALA A CA 1
ATOM 3437 C C . ALA A 1 440 ? -15.266 27.094 24.562 1 95.5 440 ALA A C 1
ATOM 3439 O O . ALA A 1 440 ? -14.625 26.797 23.547 1 95.5 440 ALA A O 1
ATOM 3440 N N . LEU A 1 441 ? -16.297 27.859 24.531 1 96.38 441 LEU A N 1
ATOM 3441 C CA . LEU A 1 441 ? -16.688 28.562 23.312 1 96.38 441 LEU A CA 1
ATOM 3442 C C . LEU A 1 441 ? -15.57 29.5 22.844 1 96.38 441 LEU A C 1
ATOM 3444 O O . LEU A 1 441 ? -15.312 29.625 21.656 1 96.38 441 LEU A O 1
ATOM 3448 N N . GLU A 1 442 ? -14.992 30.125 23.766 1 97.19 442 GLU A N 1
ATOM 3449 C CA . GLU A 1 442 ? -13.883 31.016 23.438 1 97.19 442 GLU A CA 1
ATOM 3450 C C . GLU A 1 442 ? -12.703 30.234 22.859 1 97.19 442 GLU A C 1
ATOM 3452 O O . GLU A 1 442 ? -12.039 30.688 21.938 1 97.19 442 GLU A O 1
ATOM 3457 N N . ARG A 1 443 ? -12.391 29.156 23.484 1 97.19 443 ARG A N 1
ATOM 3458 C CA . ARG A 1 443 ? -11.312 28.312 22.984 1 97.19 443 ARG A CA 1
ATOM 3459 C C . ARG A 1 443 ? -11.602 27.828 21.562 1 97.19 443 ARG A C 1
ATOM 3461 O O . ARG A 1 443 ? -10.711 27.812 20.719 1 97.19 443 ARG A O 1
ATOM 3468 N N . LEU A 1 444 ? -12.781 27.391 21.328 1 98.06 444 LEU A N 1
ATOM 3469 C CA . LEU A 1 444 ? -13.18 26.953 19.984 1 98.06 444 LEU A CA 1
ATOM 3470 C C . LEU A 1 444 ? -13.062 28.094 18.984 1 98.06 444 LEU A C 1
ATOM 3472 O O . LEU A 1 444 ? -12.656 27.891 17.844 1 98.06 444 LEU A O 1
ATOM 3476 N N . SER A 1 445 ? -13.469 29.281 19.438 1 97.94 445 SER A N 1
ATOM 3477 C CA . SER A 1 445 ? -13.359 30.453 18.578 1 97.94 445 SER A CA 1
ATOM 3478 C C . SER A 1 445 ? -11.906 30.719 18.188 1 97.94 445 SER A C 1
ATOM 3480 O O . SER A 1 445 ? -11.617 31.062 17.047 1 97.94 445 SER A O 1
ATOM 3482 N N . ARG A 1 446 ? -11.008 30.625 19.156 1 97.94 446 ARG A N 1
ATOM 3483 C CA . ARG A 1 446 ? -9.586 30.797 18.891 1 97.94 446 ARG A CA 1
ATOM 3484 C C . ARG A 1 446 ? -9.094 29.75 17.875 1 97.94 446 ARG A C 1
ATOM 3486 O O . ARG A 1 446 ? -8.32 30.078 16.969 1 97.94 446 ARG A O 1
ATOM 3493 N N . LEU A 1 447 ? -9.531 28.562 18.062 1 98.44 447 LEU A N 1
ATOM 3494 C CA . LEU A 1 447 ? -9.172 27.5 17.125 1 98.44 447 LEU A CA 1
ATOM 3495 C C . LEU A 1 447 ? -9.656 27.828 15.719 1 98.44 447 LEU A C 1
ATOM 3497 O O . LEU A 1 447 ? -8.922 27.625 14.742 1 98.44 447 LEU A O 1
ATOM 3501 N N . LEU A 1 448 ? -10.867 28.312 15.609 1 98.25 448 LEU A N 1
ATOM 3502 C CA . LEU A 1 448 ? -11.469 28.625 14.32 1 98.25 448 LEU A CA 1
ATOM 3503 C C . LEU A 1 448 ? -10.68 29.719 13.602 1 98.25 448 LEU A C 1
ATOM 3505 O O . LEU A 1 448 ? -10.523 29.672 12.383 1 98.25 448 LEU A O 1
ATOM 3509 N N . ARG A 1 449 ? -10.156 30.656 14.344 1 98 449 ARG A N 1
ATOM 3510 C CA . ARG A 1 449 ? -9.352 31.719 13.75 1 98 449 ARG A CA 1
ATOM 3511 C C . ARG A 1 449 ? -8.094 31.156 13.102 1 98 449 ARG A C 1
ATOM 3513 O O . ARG A 1 449 ? -7.707 31.578 12.016 1 98 449 ARG A O 1
ATOM 3520 N N . SER A 1 450 ? -7.504 30.234 13.781 1 97.62 450 SER A N 1
ATOM 3521 C CA . SER A 1 450 ? -6.312 29.594 13.227 1 97.62 450 SER A CA 1
ATOM 3522 C C . SER A 1 450 ? -6.668 28.672 12.07 1 97.62 450 SER A C 1
ATOM 3524 O O . SER A 1 450 ? -5.91 28.562 11.109 1 97.62 450 SER A O 1
ATOM 3526 N N . THR A 1 451 ? -7.801 28.016 12.133 1 98.12 451 THR A N 1
ATOM 3527 C CA . THR A 1 451 ? -8.219 27.031 11.141 1 98.12 451 THR A CA 1
ATOM 3528 C C . THR A 1 451 ? -8.469 27.703 9.789 1 98.12 451 THR A C 1
ATOM 3530 O O . THR A 1 451 ? -8.109 27.172 8.742 1 98.12 451 THR A O 1
ATOM 3533 N N . ILE A 1 452 ? -9.086 28.844 9.812 1 97.56 452 ILE A N 1
ATOM 3534 C CA . ILE A 1 452 ? -9.406 29.516 8.555 1 97.56 452 ILE A CA 1
ATOM 3535 C C . ILE A 1 452 ? -8.125 29.969 7.867 1 97.56 452 ILE A C 1
ATOM 3537 O O . ILE A 1 452 ? -8.039 29.984 6.637 1 97.56 452 ILE A O 1
ATOM 3541 N N . LEU A 1 453 ? -7.125 30.359 8.641 1 97.62 453 LEU A N 1
ATOM 3542 C CA . LEU A 1 453 ? -5.828 30.703 8.07 1 97.62 453 LEU A CA 1
ATOM 3543 C C . LEU A 1 453 ? -5.137 29.469 7.5 1 97.62 453 LEU A C 1
ATOM 3545 O O . LEU A 1 453 ? -4.492 29.531 6.449 1 97.62 453 LEU A O 1
ATOM 3549 N N . LEU A 1 454 ? -5.266 28.375 8.195 1 97.56 454 LEU A N 1
ATOM 3550 C CA . LEU A 1 454 ? -4.699 27.109 7.727 1 97.56 454 LEU A CA 1
ATOM 3551 C C . LEU A 1 454 ? -5.332 26.688 6.406 1 97.56 454 LEU A C 1
ATOM 3553 O O . LEU A 1 454 ? -4.684 26.031 5.586 1 97.56 454 LEU A O 1
ATOM 3557 N N . ALA A 1 455 ? -6.582 27.078 6.137 1 95.38 455 ALA A N 1
ATOM 3558 C CA . ALA A 1 455 ? -7.336 26.734 4.938 1 95.38 455 ALA A CA 1
ATOM 3559 C C . ALA A 1 455 ? -6.699 27.328 3.689 1 95.38 455 ALA A C 1
ATOM 3561 O O . ALA A 1 455 ? -6.941 26.859 2.574 1 95.38 455 ALA A O 1
ATOM 3562 N N . ARG A 1 456 ? -5.844 28.312 3.879 1 95.12 456 ARG A N 1
ATOM 3563 C CA . ARG A 1 456 ? -5.121 28.891 2.756 1 95.12 456 ARG A CA 1
ATOM 3564 C C . ARG A 1 456 ? -4.133 27.891 2.164 1 95.12 456 ARG A C 1
ATOM 3566 O O . ARG A 1 456 ? -3.764 27.984 0.992 1 95.12 456 ARG A O 1
ATOM 3573 N N . HIS A 1 457 ? -3.736 26.969 2.959 1 96 457 HIS A N 1
ATOM 3574 C CA . HIS A 1 457 ? -2.738 26 2.533 1 96 457 HIS A CA 1
ATOM 3575 C C . HIS A 1 457 ? -3.361 24.625 2.34 1 96 457 HIS A C 1
ATOM 3577 O O . HIS A 1 457 ? -2.889 23.828 1.52 1 96 457 HIS A O 1
ATOM 3583 N N . TRP A 1 458 ? -4.363 24.359 3.133 1 95.88 458 TRP A N 1
ATOM 3584 C CA . TRP A 1 458 ? -5.066 23.078 3.059 1 95.88 458 TRP A CA 1
ATOM 3585 C C . TRP A 1 458 ? -6.559 23.297 2.832 1 95.88 458 TRP A C 1
ATOM 3587 O O . TRP A 1 458 ? -7.285 23.688 3.75 1 95.88 458 TRP A O 1
ATOM 3597 N N . PRO A 1 459 ? -7.023 22.938 1.65 1 90.75 459 PRO A N 1
ATOM 3598 C CA . PRO A 1 459 ? -8.43 23.219 1.341 1 90.75 459 PRO A CA 1
ATOM 3599 C C . PRO A 1 459 ? -9.391 22.484 2.266 1 90.75 459 PRO A C 1
ATOM 3601 O O . PRO A 1 459 ? -10.477 23 2.562 1 90.75 459 PRO A O 1
ATOM 3604 N N . ASN A 1 460 ? -9.07 21.312 2.711 1 90.75 460 ASN A N 1
ATOM 3605 C CA . ASN A 1 460 ? -9.977 20.562 3.574 1 90.75 460 ASN A CA 1
ATOM 3606 C C . ASN A 1 460 ? -10.102 21.203 4.953 1 90.75 460 ASN A C 1
ATOM 3608 O O . ASN A 1 460 ? -11.023 20.891 5.707 1 90.75 460 ASN A O 1
ATOM 3612 N N . ALA A 1 461 ? -9.203 22.094 5.305 1 94.31 461 ALA A N 1
ATOM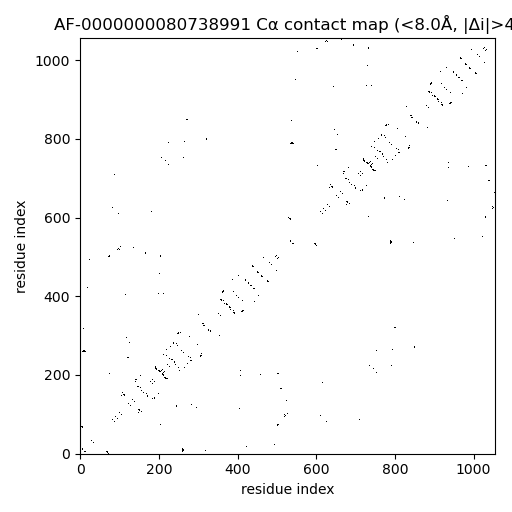 3613 C CA . ALA A 1 461 ? -9.328 22.844 6.555 1 94.31 461 ALA A CA 1
ATOM 3614 C C . ALA A 1 461 ? -10.531 23.781 6.512 1 94.31 461 ALA A C 1
ATOM 3616 O O . ALA A 1 461 ? -11.086 24.141 7.555 1 94.31 461 ALA A O 1
ATOM 3617 N N . GLU A 1 462 ? -10.891 24.141 5.34 1 92.19 462 GLU A N 1
ATOM 3618 C CA . GLU A 1 462 ? -12.078 24.984 5.199 1 92.19 462 GLU A CA 1
ATOM 3619 C C . GLU A 1 462 ? -13.344 24.219 5.598 1 92.19 462 GLU A C 1
ATOM 3621 O O . GLU A 1 462 ? -14.242 24.781 6.23 1 92.19 462 GLU A O 1
ATOM 3626 N N . ALA A 1 463 ? -13.398 23.016 5.168 1 87.31 463 ALA A N 1
ATOM 3627 C CA . ALA A 1 463 ? -14.531 22.172 5.555 1 87.31 463 ALA A CA 1
ATOM 3628 C C . ALA A 1 463 ? -14.586 21.984 7.066 1 87.31 463 ALA A C 1
ATOM 3630 O O . ALA A 1 463 ? -15.656 22.047 7.668 1 87.31 463 ALA A O 1
ATOM 3631 N N . VAL A 1 464 ? -13.461 21.781 7.645 1 92.19 464 VAL A N 1
ATOM 3632 C CA . VAL A 1 464 ? -13.375 21.625 9.094 1 92.19 464 VAL A CA 1
ATOM 3633 C C . VAL A 1 464 ? -13.82 22.906 9.781 1 92.19 464 VAL A C 1
ATOM 3635 O O . VAL A 1 464 ? -14.594 22.875 10.742 1 92.19 464 VAL A O 1
ATOM 3638 N N . HIS A 1 465 ? -13.344 24 9.25 1 95.12 465 HIS A N 1
ATOM 3639 C CA . HIS A 1 465 ? -13.719 25.297 9.805 1 95.12 465 HIS A CA 1
ATOM 3640 C C . HIS A 1 465 ? -15.227 25.5 9.766 1 95.12 465 HIS A C 1
ATOM 3642 O O . HIS A 1 465 ? -15.836 25.922 10.75 1 95.12 465 HIS A O 1
ATOM 3648 N N . SER A 1 466 ? -15.828 25.172 8.703 1 91.81 466 SER A N 1
ATOM 3649 C CA . SER A 1 466 ? -17.25 25.406 8.508 1 91.81 466 SER A CA 1
ATOM 3650 C C . SER A 1 466 ? -18.078 24.578 9.484 1 91.81 466 SER A C 1
ATOM 3652 O O . SER A 1 466 ? -19.078 25.078 10.031 1 91.81 466 SER A O 1
ATOM 3654 N N . VAL A 1 467 ? -17.703 23.391 9.672 1 88.94 467 VAL A N 1
ATOM 3655 C CA . VAL A 1 467 ? -18.438 22.5 10.57 1 88.94 467 VAL A CA 1
ATOM 3656 C C . VAL A 1 467 ? -18.375 23.031 12 1 88.94 467 VAL A C 1
ATOM 3658 O O . VAL A 1 467 ? -19.391 23.141 12.68 1 88.94 467 VAL A O 1
ATOM 3661 N N . PHE A 1 468 ? -17.203 23.391 12.453 1 94.19 468 PHE A N 1
ATOM 3662 C CA . PHE A 1 468 ? -17.047 23.812 13.836 1 94.19 468 PHE A CA 1
ATOM 3663 C C . PHE A 1 468 ? -17.547 25.234 14.047 1 94.19 468 PHE A C 1
ATOM 3665 O O . PHE A 1 468 ? -17.922 25.609 15.164 1 94.19 468 PHE A O 1
ATOM 3672 N N . GLU A 1 469 ? -17.484 25.969 12.969 1 94.94 469 GLU A N 1
ATOM 3673 C CA . GLU A 1 469 ? -18.094 27.297 13.062 1 94.94 469 GLU A CA 1
ATOM 3674 C C . GLU A 1 469 ? -19.609 27.188 13.281 1 94.94 469 GLU A C 1
ATOM 3676 O O . GLU A 1 469 ? -20.172 27.938 14.086 1 94.94 469 GLU A O 1
ATOM 3681 N N . GLU A 1 470 ? -20.188 26.328 12.578 1 89.94 470 GLU A N 1
ATOM 3682 C CA . GLU A 1 470 ? -21.625 26.109 12.75 1 89.94 470 GLU A CA 1
ATOM 3683 C C . GLU A 1 470 ? -21.938 25.594 14.156 1 89.94 470 GLU A C 1
ATOM 3685 O O . GLU A 1 470 ? -22.953 25.984 14.75 1 89.94 470 GLU A O 1
ATOM 3690 N N . LEU A 1 471 ? -21.172 24.734 14.617 1 90.06 471 LEU A N 1
ATOM 3691 C CA . LEU A 1 471 ? -21.359 24.234 15.977 1 90.06 471 LEU A CA 1
ATOM 3692 C C . LEU A 1 471 ? -21.172 25.359 17 1 90.06 471 LEU A C 1
ATOM 3694 O O . LEU A 1 471 ? -21.922 25.438 17.969 1 90.06 471 LEU A O 1
ATOM 3698 N N . HIS A 1 472 ? -20.172 26.156 16.766 1 93.62 472 HIS A N 1
ATOM 3699 C CA . HIS A 1 472 ? -19.922 27.297 17.656 1 93.62 472 HIS A CA 1
ATOM 3700 C C . HIS A 1 472 ? -21.125 28.203 17.734 1 93.62 472 HIS A C 1
ATOM 3702 O O . HIS A 1 472 ? -21.531 28.609 18.828 1 93.62 472 HIS A O 1
ATOM 3708 N N . ARG A 1 473 ? -21.719 28.469 16.641 1 92.06 473 ARG A N 1
ATOM 3709 C CA . ARG A 1 473 ? -22.891 29.344 16.594 1 92.06 473 ARG A CA 1
ATOM 3710 C C . ARG A 1 473 ? -24.078 28.719 17.297 1 92.06 473 ARG A C 1
ATOM 3712 O O . ARG A 1 473 ? -24.797 29.391 18.047 1 92.06 473 ARG A O 1
ATOM 3719 N N . GLU A 1 474 ? -24.25 27.5 17.078 1 87.44 474 GLU A N 1
ATOM 3720 C CA . GLU A 1 474 ? -25.359 26.781 17.719 1 87.44 474 GLU A CA 1
ATOM 3721 C C . GLU A 1 474 ? -25.203 26.766 19.234 1 87.44 474 GLU A C 1
ATOM 3723 O O . GLU A 1 474 ? -26.172 27.031 19.953 1 87.44 474 GLU A O 1
ATOM 3728 N N . TYR A 1 475 ? -24.062 26.484 19.672 1 89.31 475 TYR A N 1
ATOM 3729 C CA . TYR A 1 475 ? -23.844 26.406 21.109 1 89.31 475 TYR A CA 1
ATOM 3730 C C . TYR A 1 475 ? -23.922 27.781 21.75 1 89.31 475 TYR A C 1
ATOM 3732 O O . TYR A 1 475 ? -24.375 27.922 22.891 1 89.31 475 TYR A O 1
ATOM 3740 N N . GLU A 1 476 ? -23.391 28.734 21.031 1 91.19 476 GLU A N 1
ATOM 3741 C CA . GLU A 1 476 ? -23.484 30.109 21.531 1 91.19 476 GLU A CA 1
ATOM 3742 C C . GLU A 1 476 ? -24.938 30.531 21.703 1 91.19 476 GLU A C 1
ATOM 3744 O O . GLU A 1 476 ? -25.281 31.156 22.703 1 91.19 476 GLU A O 1
ATOM 3749 N N . THR A 1 477 ? -25.75 30.125 20.766 1 88.19 477 THR A N 1
ATOM 3750 C CA . THR A 1 477 ? -27.172 30.438 20.844 1 88.19 477 THR A CA 1
ATOM 3751 C C . THR A 1 477 ? -27.812 29.703 22.016 1 88.19 477 THR A C 1
ATOM 3753 O O . THR A 1 477 ? -28.609 30.281 22.766 1 88.19 477 THR A O 1
ATOM 3756 N N . LEU A 1 478 ? -27.469 28.516 22.172 1 84.31 478 LEU A N 1
ATOM 3757 C CA . LEU A 1 478 ? -28.031 27.703 23.234 1 84.31 478 LEU A CA 1
ATOM 3758 C C . LEU A 1 478 ? -27.641 28.266 24.609 1 84.31 478 LEU A C 1
ATOM 3760 O O . LEU A 1 478 ? -28.469 28.328 25.516 1 84.31 478 LEU A O 1
ATOM 3764 N N . VAL A 1 479 ? -26.469 28.641 24.734 1 88.12 479 VAL A N 1
ATOM 3765 C CA . VAL A 1 479 ? -25.969 29.172 26 1 88.12 479 VAL A CA 1
ATOM 3766 C C . VAL A 1 479 ? -26.641 30.5 26.312 1 88.12 479 VAL A C 1
ATOM 3768 O O . VAL A 1 479 ? -27.031 30.766 27.453 1 88.12 479 VAL A O 1
ATOM 3771 N N . THR A 1 480 ? -26.812 31.297 25.297 1 88.38 480 THR A N 1
ATOM 3772 C CA . THR A 1 480 ? -27.453 32.594 25.469 1 88.38 480 THR A CA 1
ATOM 3773 C C . THR A 1 480 ? -28.906 32.438 25.875 1 88.38 480 THR A C 1
ATOM 3775 O O . THR A 1 480 ? -29.406 33.125 26.766 1 88.38 480 THR A O 1
ATOM 3778 N N . GLN A 1 481 ? -29.578 31.5 25.266 1 84.06 481 GLN A N 1
ATOM 3779 C CA . GLN A 1 481 ? -30.984 31.234 25.562 1 84.06 481 GLN A CA 1
ATOM 3780 C C . GLN A 1 481 ? -31.172 30.734 26.984 1 84.06 481 GLN A C 1
ATOM 3782 O O . GLN A 1 481 ? -32.094 31.141 27.688 1 84.06 481 GLN A O 1
ATOM 3787 N N . ARG A 1 482 ? -30.359 29.922 27.359 1 81.44 482 ARG A N 1
ATOM 3788 C CA . ARG A 1 482 ? -30.469 29.344 28.688 1 81.44 482 ARG A CA 1
ATOM 3789 C C . ARG A 1 482 ? -30.141 30.391 29.766 1 81.44 482 ARG A C 1
ATOM 3791 O O . ARG A 1 482 ? -30.672 30.328 30.875 1 81.44 482 ARG A O 1
ATOM 3798 N N . LEU A 1 483 ? -29.25 31.172 29.469 1 82.19 483 LEU A N 1
ATOM 3799 C CA . LEU A 1 483 ? -28.891 32.219 30.406 1 82.19 483 LEU A CA 1
ATOM 3800 C C . LEU A 1 483 ? -30 33.281 30.5 1 82.19 483 LEU A C 1
ATOM 3802 O O . LEU A 1 483 ? -30.172 33.906 31.562 1 82.19 483 LEU A O 1
ATOM 3806 N N . GLN A 1 484 ? -30.734 33.406 29.375 1 80.94 484 GLN A N 1
ATOM 3807 C CA . GLN A 1 484 ? -31.828 34.375 29.359 1 80.94 484 GLN A CA 1
ATOM 3808 C C . GLN A 1 484 ? -33.125 33.75 29.891 1 80.94 484 GLN A C 1
ATOM 3810 O O . GLN A 1 484 ? -34.125 34.438 30.062 1 80.94 484 GLN A O 1
ATOM 3815 N N . GLY A 1 485 ? -33.125 32.5 30.406 1 69.44 485 GLY A N 1
ATOM 3816 C CA . GLY A 1 485 ? -34.281 31.844 30.938 1 69.44 485 GLY A CA 1
ATOM 3817 C C . GLY A 1 485 ? -35.281 31.438 29.859 1 69.44 485 GLY A C 1
ATOM 3818 O O . GLY A 1 485 ? -36.438 31.203 30.156 1 69.44 485 GLY A O 1
ATOM 3819 N N . GLU A 1 486 ? -34.906 31.547 28.625 1 60.47 486 GLU A N 1
ATOM 3820 C CA . GLU A 1 486 ? -35.781 31.25 27.516 1 60.47 486 GLU A CA 1
ATOM 3821 C C . GLU A 1 486 ? -35.781 29.75 27.188 1 60.47 486 GLU A C 1
ATOM 3823 O O . GLU A 1 486 ? -34.812 29.062 27.5 1 60.47 486 GLU A O 1
ATOM 3828 N N . GLN A 1 487 ? -37.062 29.109 26.859 1 53.78 487 GLN A N 1
ATOM 3829 C CA . GLN A 1 487 ? -37.156 27.734 26.406 1 53.78 487 GLN A CA 1
ATOM 3830 C C . GLN A 1 487 ? -36.25 27.484 25.203 1 53.78 487 GLN A C 1
ATOM 3832 O O . GLN A 1 487 ? -36.188 28.297 24.281 1 53.78 487 GLN A O 1
ATOM 3837 N N . VAL A 1 488 ? -35.312 26.672 25.312 1 54.72 488 VAL A N 1
ATOM 3838 C CA . VAL A 1 488 ? -34.25 26.266 24.375 1 54.72 488 VAL A CA 1
ATOM 3839 C C . VAL A 1 488 ? -34.875 25.906 23.031 1 54.72 488 VAL A C 1
ATOM 3841 O O . VAL A 1 488 ? -35.656 24.969 22.922 1 54.72 488 VAL A O 1
ATOM 3844 N N . MET A 1 489 ? -35.062 26.875 21.984 1 47.75 489 MET A N 1
ATOM 3845 C CA . MET A 1 489 ? -35.375 26.484 20.609 1 47.75 489 MET A CA 1
ATOM 3846 C C . MET A 1 489 ? -34.188 25.844 19.938 1 47.75 489 MET A C 1
ATOM 3848 O O . MET A 1 489 ? -33.094 26.438 19.875 1 47.75 489 MET A O 1
ATOM 3852 N N . VAL A 1 490 ? -34.094 24.562 19.922 1 49.16 490 VAL A N 1
ATOM 3853 C CA . VAL A 1 490 ? -33.062 23.812 19.203 1 49.16 490 VAL A CA 1
ATOM 3854 C C . VAL A 1 490 ? -32.938 24.375 17.781 1 49.16 490 VAL A C 1
ATOM 3856 O O . VAL A 1 490 ? -33.906 24.5 17.062 1 49.16 490 VAL A O 1
ATOM 3859 N N . PRO A 1 491 ? -31.875 25 17.531 1 51.31 491 PRO A N 1
ATOM 3860 C CA . PRO A 1 491 ? -31.734 25.5 16.156 1 51.31 491 PRO A CA 1
ATOM 3861 C C . PRO A 1 491 ? -32.094 24.438 15.109 1 51.31 491 PRO A C 1
ATOM 3863 O O . PRO A 1 491 ? -31.828 23.25 15.305 1 51.31 491 PRO A O 1
ATOM 3866 N N . GLU A 1 492 ? -32.969 24.766 14.109 1 50.12 492 GLU A N 1
ATOM 3867 C CA . GLU A 1 492 ? -33.625 23.938 13.109 1 50.12 492 GLU A CA 1
ATOM 3868 C C . GLU A 1 492 ? -32.625 23.234 12.195 1 50.12 492 GLU A C 1
ATOM 3870 O O . GLU A 1 492 ? -32.875 22.141 11.703 1 50.12 492 GLU A O 1
ATOM 3875 N N . SER A 1 493 ? -31.438 23.969 11.805 1 52.5 493 SER A N 1
ATOM 3876 C CA . SER A 1 493 ? -30.75 23.297 10.719 1 52.5 493 SER A CA 1
ATOM 3877 C C . SER A 1 493 ? -29.438 22.672 11.195 1 52.5 493 SER A C 1
ATOM 3879 O O . SER A 1 493 ? -28.562 23.375 11.711 1 52.5 493 SER A O 1
ATOM 3881 N N . PRO A 1 494 ? -29.312 21.406 11.312 1 58.94 494 PRO A N 1
ATOM 3882 C CA . PRO A 1 494 ? -28.062 20.734 11.664 1 58.94 494 PRO A CA 1
ATOM 3883 C C . PRO A 1 494 ? -26.891 21.188 10.812 1 58.94 494 PRO A C 1
ATOM 3885 O O . PRO A 1 494 ? -27.078 21.688 9.703 1 58.94 494 PRO A O 1
ATOM 3888 N N . PRO A 1 495 ? -25.641 21.344 11.492 1 64.12 495 PRO A N 1
ATOM 3889 C CA . PRO A 1 495 ? -24.438 21.656 10.711 1 64.12 495 PRO A CA 1
ATOM 3890 C C . PRO A 1 495 ? -24.359 20.875 9.406 1 64.12 495 PRO A C 1
ATOM 3892 O O . PRO A 1 495 ? -24.859 19.75 9.328 1 64.12 495 PRO A O 1
ATOM 3895 N N . ASP A 1 496 ? -23.906 21.531 8.32 1 64.38 496 ASP A N 1
ATOM 3896 C CA . ASP A 1 496 ? -23.75 20.875 7.031 1 64.38 496 ASP A CA 1
ATOM 3897 C C . ASP A 1 496 ? -22.625 19.844 7.07 1 64.38 496 ASP A C 1
ATOM 3899 O O . ASP A 1 496 ? -21.516 20.109 6.594 1 64.38 496 ASP A O 1
ATOM 3903 N N . TRP A 1 497 ? -22.953 18.75 7.574 1 65.75 497 TRP A N 1
ATOM 3904 C CA . TRP A 1 497 ? -22 17.656 7.742 1 65.75 497 TRP A CA 1
ATOM 3905 C C . TRP A 1 497 ? -21.516 17.156 6.391 1 65.75 497 TRP A C 1
ATOM 3907 O O . TRP A 1 497 ? -20.453 16.516 6.297 1 65.75 497 TRP A O 1
ATOM 3917 N N . ASN A 1 498 ? -22.172 17.438 5.367 1 65.44 498 ASN A N 1
ATOM 3918 C CA . ASN A 1 498 ? -21.828 16.953 4.035 1 65.44 498 ASN A CA 1
ATOM 3919 C C . ASN A 1 498 ? -20.531 17.594 3.537 1 65.44 498 ASN A C 1
ATOM 3921 O O . ASN A 1 498 ? -19.812 16.984 2.73 1 65.44 498 ASN A O 1
ATOM 3925 N N . ARG A 1 499 ? -20.312 18.672 4.062 1 64.62 499 ARG A N 1
ATOM 3926 C CA . ARG A 1 499 ? -19.078 19.344 3.658 1 64.62 499 ARG A CA 1
ATOM 3927 C C . ARG A 1 499 ? -17.844 18.609 4.168 1 64.62 499 ARG A C 1
ATOM 3929 O O . ARG A 1 499 ? -16.812 18.562 3.494 1 64.62 499 ARG A O 1
ATOM 3936 N N . LEU A 1 500 ? -17.984 18.188 5.277 1 61.91 500 LEU A N 1
ATOM 3937 C CA . LEU A 1 500 ? -16.859 17.516 5.91 1 61.91 500 LEU A CA 1
ATOM 3938 C C . LEU A 1 500 ? -16.75 16.078 5.414 1 61.91 500 LEU A C 1
ATOM 3940 O O . LEU A 1 500 ? -15.648 15.586 5.16 1 61.91 500 LEU A O 1
ATOM 3944 N N . LEU A 1 501 ? -17.953 15.539 5.43 1 60.34 501 LEU A N 1
ATOM 3945 C CA . LEU A 1 501 ? -17.938 14.117 5.121 1 60.34 501 LEU A CA 1
ATOM 3946 C C . LEU A 1 501 ? -17.938 13.883 3.613 1 60.34 501 LEU A C 1
ATOM 3948 O O . LEU A 1 501 ? -17.516 12.828 3.143 1 60.34 501 LEU A O 1
ATOM 3952 N N . GLY A 1 502 ? -18.609 14.82 2.889 1 54.81 502 GLY A N 1
ATOM 3953 C CA . GLY A 1 502 ? -18.75 14.68 1.447 1 54.81 502 GLY A CA 1
ATOM 3954 C C . GLY A 1 502 ? -17.594 15.266 0.672 1 54.81 502 GLY A C 1
ATOM 3955 O O . GLY A 1 502 ? -17.484 15.07 -0.54 1 54.81 502 GLY A O 1
ATOM 3956 N N . GLY A 1 503 ? -16.438 15.492 1.304 1 48.59 503 GLY A N 1
ATOM 3957 C CA . GLY A 1 503 ? -15.336 16.156 0.637 1 48.59 503 GLY A CA 1
ATOM 3958 C C . GLY A 1 503 ? -15.742 17.422 -0.092 1 48.59 503 GLY A C 1
ATOM 3959 O O . GLY A 1 503 ? -16.922 17.625 -0.385 1 48.59 503 GLY A O 1
ATOM 3960 N N . GLU A 1 504 ? -15.195 18.547 0.072 1 44.25 504 GLU A N 1
ATOM 3961 C CA . GLU A 1 504 ? -15.547 19.781 -0.63 1 44.25 504 GLU A CA 1
ATOM 3962 C C . GLU A 1 504 ? -15.859 19.5 -2.1 1 44.25 504 GLU A C 1
ATOM 3964 O O . GLU A 1 504 ? -15.18 18.703 -2.744 1 44.25 504 GLU A O 1
ATOM 3969 N N . GLY A 1 505 ? -17.156 19.641 -2.395 1 40.94 505 GLY A N 1
ATOM 3970 C CA . GLY A 1 505 ? -17.5 19.656 -3.809 1 40.94 505 GLY A CA 1
ATOM 3971 C C . GLY A 1 505 ? -16.391 20.219 -4.68 1 40.94 505 GLY A C 1
ATOM 3972 O O . GLY A 1 505 ? -15.539 20.984 -4.211 1 40.94 505 GLY A O 1
ATOM 3973 N N . LEU A 1 506 ? -15.969 19.359 -5.559 1 39.81 506 LEU A N 1
ATOM 3974 C CA . LEU A 1 506 ? -15.094 19.922 -6.574 1 39.81 506 LEU A CA 1
ATOM 3975 C C . LEU A 1 506 ? -15.438 21.375 -6.84 1 39.81 506 LEU A C 1
ATOM 3977 O O . LEU A 1 506 ? -16.516 21.688 -7.375 1 39.81 506 LEU A O 1
ATOM 3981 N N . HIS A 1 507 ? -15.367 22.203 -5.879 1 39.69 507 HIS A N 1
ATOM 3982 C CA . HIS A 1 507 ? -15.414 23.469 -6.605 1 39.69 507 HIS A CA 1
ATOM 3983 C C . HIS A 1 507 ? -14.852 23.312 -8.016 1 39.69 507 HIS A C 1
ATOM 3985 O O . HIS A 1 507 ? -13.852 22.609 -8.211 1 39.69 507 HIS A O 1
ATOM 3991 N N . GLN A 1 508 ? -15.812 23.281 -8.938 1 37.25 508 GLN A N 1
ATOM 3992 C CA . GLN A 1 508 ? -15.336 23.438 -10.305 1 37.25 508 GLN A CA 1
ATOM 3993 C C . GLN A 1 508 ? -13.977 24.141 -10.336 1 37.25 508 GLN A C 1
ATOM 3995 O O . GLN A 1 508 ? -13.875 25.312 -9.977 1 37.25 508 GLN A O 1
ATOM 4000 N N . PHE A 1 509 ? -12.992 23.438 -9.797 1 37.81 509 PHE A N 1
ATOM 4001 C CA . PHE A 1 509 ? -11.75 24.125 -10.109 1 37.81 509 PHE A CA 1
ATOM 4002 C C . PHE A 1 509 ? -11.93 25.031 -11.32 1 37.81 509 PHE A C 1
ATOM 4004 O O . PHE A 1 509 ? -12.406 24.594 -12.367 1 37.81 509 PHE A O 1
ATOM 4011 N N . SER A 1 510 ? -12.32 26.156 -11.031 1 37.81 510 SER A N 1
ATOM 4012 C CA . SER A 1 510 ? -12.367 27.125 -12.125 1 37.81 510 SER A CA 1
ATOM 4013 C C . SER A 1 510 ? -11.406 26.75 -13.242 1 37.81 510 SER A C 1
ATOM 4015 O O . SER A 1 510 ? -10.312 26.234 -12.984 1 37.81 510 SER A O 1
ATOM 4017 N N . ASN A 1 511 ? -12.023 26.406 -14.375 1 39.56 511 ASN A N 1
ATOM 4018 C CA . ASN A 1 511 ? -11.273 26.344 -15.625 1 39.56 511 ASN A CA 1
ATOM 4019 C C . ASN A 1 511 ? -10 27.188 -15.562 1 39.56 511 ASN A C 1
ATOM 4021 O O . ASN A 1 511 ? -10.062 28.406 -15.523 1 39.56 511 ASN A O 1
ATOM 4025 N N . PHE A 1 512 ? -9.125 26.797 -14.711 1 41.03 512 PHE A N 1
ATOM 4026 C CA . PHE A 1 512 ? -7.84 27.438 -14.992 1 41.03 512 PHE A CA 1
ATOM 4027 C C . PHE A 1 512 ? -7.742 27.812 -16.469 1 41.03 512 PHE A C 1
ATOM 4029 O O . PHE A 1 512 ? -7.672 26.938 -17.344 1 41.03 512 PHE A O 1
ATOM 4036 N N . THR A 1 513 ? -8.445 28.734 -16.812 1 43.53 513 THR A N 1
ATOM 4037 C CA . THR A 1 513 ? -8.375 29.281 -18.156 1 43.53 513 THR A CA 1
ATOM 4038 C C . THR A 1 513 ? -6.965 29.109 -18.734 1 43.53 513 THR A C 1
ATOM 4040 O O . THR A 1 513 ? -5.98 29.25 -18 1 43.53 513 THR A O 1
ATOM 4043 N N . SER A 1 514 ? -6.887 28.359 -19.766 1 48.84 514 SER A N 1
ATOM 4044 C CA . SER A 1 514 ? -5.809 28.344 -20.75 1 48.84 514 SER A CA 1
ATOM 4045 C C . SER A 1 514 ? -4.988 29.625 -20.688 1 48.84 514 SER A C 1
ATOM 4047 O O . SER A 1 514 ? -3.916 29.703 -21.297 1 48.84 514 SER A O 1
ATOM 4049 N N . ASP A 1 515 ? -5.508 30.516 -19.828 1 55.5 515 ASP A N 1
ATOM 4050 C CA . ASP A 1 515 ? -4.938 31.844 -20.078 1 55.5 515 ASP A CA 1
ATOM 4051 C C . ASP A 1 515 ? -3.754 32.125 -19.156 1 55.5 515 ASP A C 1
ATOM 4053 O O . ASP A 1 515 ? -3.297 33.25 -19.047 1 55.5 515 ASP A O 1
ATOM 4057 N N . GLN A 1 516 ? -3.43 31.094 -18.375 1 68.81 516 GLN A N 1
ATOM 4058 C CA . GLN A 1 516 ? -2.258 31.484 -17.594 1 68.81 516 GLN A CA 1
ATOM 4059 C C . GLN A 1 516 ? -0.968 31.094 -18.312 1 68.81 516 GLN A C 1
ATOM 4061 O O . GLN A 1 516 ? -0.346 30.094 -17.969 1 68.81 516 GLN A O 1
ATOM 4066 N N . ASP A 1 517 ? -0.518 31.859 -19.094 1 79.62 517 ASP A N 1
ATOM 4067 C CA . ASP A 1 517 ? 0.616 31.656 -20 1 79.62 517 ASP A CA 1
ATOM 4068 C C . ASP A 1 517 ? 1.894 31.375 -19.203 1 79.62 517 ASP A C 1
ATOM 4070 O O . ASP A 1 517 ? 2.777 30.656 -19.688 1 79.62 517 ASP A O 1
ATOM 4074 N N . TRP A 1 518 ? 1.739 31.859 -17.828 1 82.19 518 TRP A N 1
ATOM 4075 C CA . TRP A 1 518 ? 2.969 31.703 -17.047 1 82.19 518 TRP A CA 1
ATOM 4076 C C . TRP A 1 518 ? 3.117 30.266 -16.562 1 82.19 518 TRP A C 1
ATOM 4078 O O . TRP A 1 518 ? 4.203 29.844 -16.141 1 82.19 518 TRP A O 1
ATOM 4088 N N . MET A 1 519 ? 2.084 29.422 -16.625 1 84.12 519 MET A N 1
ATOM 4089 C CA . MET A 1 519 ? 2.104 28.047 -16.141 1 84.12 519 MET A CA 1
ATOM 4090 C C . MET A 1 519 ? 2.416 27.078 -17.281 1 84.12 519 MET A C 1
ATOM 4092 O O . MET A 1 519 ? 2.75 25.922 -17.047 1 84.12 519 MET A O 1
ATOM 4096 N N . ASN A 1 520 ? 2.445 27.516 -18.469 1 79.94 520 ASN A N 1
ATOM 4097 C CA . ASN A 1 520 ? 2.545 26.609 -19.609 1 79.94 520 ASN A CA 1
ATOM 4098 C C . ASN A 1 520 ? 3.66 27.047 -20.562 1 79.94 520 ASN A C 1
ATOM 4100 O O . ASN A 1 520 ? 3.406 27.344 -21.734 1 79.94 520 ASN A O 1
ATOM 4104 N N . ILE A 1 521 ? 4.875 27.016 -20.047 1 79.06 521 ILE A N 1
ATOM 4105 C CA . ILE A 1 521 ? 6.047 27.25 -20.891 1 79.06 521 ILE A CA 1
ATOM 4106 C C . ILE A 1 521 ? 6.645 25.922 -21.328 1 79.06 521 ILE A C 1
ATOM 4108 O O . ILE A 1 521 ? 6.844 25.016 -20.516 1 79.06 521 ILE A O 1
ATOM 4112 N N . ASN A 1 522 ? 6.82 25.672 -22.625 1 66.75 522 ASN A N 1
ATOM 4113 C CA . ASN A 1 522 ? 7.172 24.391 -23.219 1 66.75 522 ASN A CA 1
ATOM 4114 C C . ASN A 1 522 ? 8.586 23.953 -22.828 1 66.75 522 ASN A C 1
ATOM 4116 O O . ASN A 1 522 ? 8.93 22.781 -22.938 1 66.75 522 ASN A O 1
ATOM 4120 N N . SER A 1 523 ? 9.562 24.922 -22.641 1 66.69 523 SER A N 1
ATOM 4121 C CA . SER A 1 523 ? 10.914 24.469 -22.312 1 66.69 523 SER A CA 1
ATOM 4122 C C . SER A 1 523 ? 11.367 25.031 -20.969 1 66.69 523 SER A C 1
ATOM 4124 O O . SER A 1 523 ? 11.172 26.219 -20.688 1 66.69 523 SER A O 1
ATOM 4126 N N . TRP A 1 524 ? 11.758 24.094 -20.234 1 61.69 524 TRP A N 1
ATOM 4127 C CA . TRP A 1 524 ? 12.336 24.547 -18.984 1 61.69 524 TRP A CA 1
ATOM 4128 C C . TRP A 1 524 ? 13.531 25.453 -19.234 1 61.69 524 TRP A C 1
ATOM 4130 O O . TRP A 1 524 ? 13.898 26.25 -18.359 1 61.69 524 TRP A O 1
ATOM 4140 N N . THR A 1 525 ? 14.203 25.25 -20.484 1 59.28 525 THR A N 1
ATOM 4141 C CA . THR A 1 525 ? 15.359 26.078 -20.859 1 59.28 525 THR A CA 1
ATOM 4142 C C . THR A 1 525 ? 14.914 27.422 -21.422 1 59.28 525 THR A C 1
ATOM 4144 O O . THR A 1 525 ? 15.734 28.312 -21.641 1 59.28 525 THR A O 1
ATOM 4147 N N . ASP A 1 526 ? 13.836 27.406 -21.969 1 52.41 526 ASP A N 1
ATOM 4148 C CA . ASP A 1 526 ? 13.469 28.594 -22.734 1 52.41 526 ASP A CA 1
ATOM 4149 C C . ASP A 1 526 ? 13.711 29.859 -21.906 1 52.41 526 ASP A C 1
ATOM 4151 O O . ASP A 1 526 ? 13.586 30.969 -22.422 1 52.41 526 ASP A O 1
ATOM 4155 N N . LEU A 1 527 ? 13.789 29.781 -20.547 1 41.25 527 LEU A N 1
ATOM 4156 C CA . LEU A 1 527 ? 14.148 31.062 -19.953 1 41.25 527 LEU A CA 1
ATOM 4157 C C . LEU A 1 527 ? 15.641 31.125 -19.656 1 41.25 527 LEU A C 1
ATOM 4159 O O . LEU A 1 527 ? 16.109 32.094 -19.031 1 41.25 527 LEU A O 1
ATOM 4163 N N . LEU A 1 528 ? 16.453 30.078 -19.922 1 36.91 528 LEU A N 1
ATOM 4164 C CA . LEU A 1 528 ? 17.859 30.312 -19.625 1 36.91 528 LEU A CA 1
ATOM 4165 C C . LEU A 1 528 ? 18.469 31.312 -20.594 1 36.91 528 LEU A C 1
ATOM 4167 O O . LEU A 1 528 ? 18.203 31.266 -21.797 1 36.91 528 LEU A O 1
ATOM 4171 N N . SER B 1 1 ? 21.781 3.039 -15.156 1 40 1 SER B N 1
ATOM 4172 C CA . SER B 1 1 ? 21.969 2.992 -13.703 1 40 1 SER B CA 1
ATOM 4173 C C . SER B 1 1 ? 21.406 1.698 -13.117 1 40 1 SER B C 1
ATOM 4175 O O . SER B 1 1 ? 20.422 1.155 -13.625 1 40 1 SER B O 1
ATOM 4177 N N . PHE B 1 2 ? 22.219 0.934 -12.523 1 49.91 2 PHE B N 1
ATOM 4178 C CA . PHE B 1 2 ? 21.922 -0.35 -11.898 1 49.91 2 PHE B CA 1
ATOM 4179 C C . PHE B 1 2 ? 20.766 -0.213 -10.906 1 49.91 2 PHE B C 1
ATOM 4181 O O . PHE B 1 2 ? 20.641 0.812 -10.227 1 49.91 2 PHE B O 1
ATOM 4188 N N . ARG B 1 3 ? 19.812 -1.114 -11.125 1 67.12 3 ARG B N 1
ATOM 4189 C CA . ARG B 1 3 ? 18.734 -1.157 -10.156 1 67.12 3 ARG B CA 1
ATOM 4190 C C . ARG B 1 3 ? 19.094 -2.029 -8.961 1 67.12 3 ARG B C 1
ATOM 4192 O O . ARG B 1 3 ? 19.875 -2.967 -9.086 1 67.12 3 ARG B O 1
ATOM 4199 N N . ILE B 1 4 ? 19.094 -1.583 -7.812 1 76 4 ILE B N 1
ATOM 4200 C CA . ILE B 1 4 ? 19.328 -2.256 -6.543 1 76 4 ILE B CA 1
ATOM 4201 C C . ILE B 1 4 ? 18.094 -3.074 -6.152 1 76 4 ILE B C 1
ATOM 4203 O O . ILE B 1 4 ? 16.969 -2.576 -6.211 1 76 4 ILE B O 1
ATOM 4207 N N . ALA B 1 5 ? 18.391 -4.402 -6.059 1 84.38 5 ALA B N 1
ATOM 4208 C CA . ALA B 1 5 ? 17.312 -5.285 -5.629 1 84.38 5 ALA B CA 1
ATOM 4209 C C . ALA B 1 5 ? 17.453 -5.637 -4.148 1 84.38 5 ALA B C 1
ATOM 4211 O O . ALA B 1 5 ? 18.547 -5.871 -3.656 1 84.38 5 ALA B O 1
ATOM 4212 N N . TYR B 1 6 ? 16.406 -5.578 -3.469 1 91 6 TYR B N 1
ATOM 4213 C CA . TYR B 1 6 ? 16.312 -6.027 -2.086 1 91 6 TYR B CA 1
ATOM 4214 C C . TYR B 1 6 ? 15.875 -7.484 -2.018 1 91 6 TYR B C 1
ATOM 4216 O O . TYR B 1 6 ? 14.836 -7.859 -2.568 1 91 6 TYR B O 1
ATOM 4224 N N . VAL B 1 7 ? 16.656 -8.336 -1.331 1 90.06 7 VAL B N 1
ATOM 4225 C CA . VAL B 1 7 ? 16.469 -9.773 -1.396 1 90.06 7 VAL B CA 1
ATOM 4226 C C . VAL B 1 7 ? 15.383 -10.195 -0.396 1 90.06 7 VAL B C 1
ATOM 4228 O O . VAL B 1 7 ? 14.859 -11.305 -0.471 1 90.06 7 VAL B O 1
ATOM 4231 N N . GLY B 1 8 ? 15.031 -9.359 0.58 1 92.75 8 GLY B N 1
ATOM 4232 C CA . GLY B 1 8 ? 14.016 -9.703 1.561 1 92.75 8 GLY B CA 1
ATOM 4233 C C . GLY B 1 8 ? 14.57 -10.422 2.771 1 92.75 8 GLY B C 1
ATOM 4234 O O . GLY B 1 8 ? 15.766 -10.344 3.053 1 92.75 8 GLY B O 1
ATOM 4235 N N . THR B 1 9 ? 13.727 -11.008 3.561 1 94.5 9 THR B N 1
ATOM 4236 C CA . THR B 1 9 ? 14.078 -11.797 4.734 1 94.5 9 THR B CA 1
ATOM 4237 C C . THR B 1 9 ? 14.383 -13.242 4.34 1 94.5 9 THR B C 1
ATOM 4239 O O . THR B 1 9 ? 14.195 -13.633 3.186 1 94.5 9 THR B O 1
ATOM 4242 N N . PRO B 1 10 ? 14.773 -14.023 5.242 1 90.75 10 PRO B N 1
ATOM 4243 C CA . PRO B 1 10 ? 15.117 -15.406 4.926 1 90.75 10 PRO B CA 1
ATOM 4244 C C . PRO B 1 10 ? 13.914 -16.234 4.492 1 90.75 10 PRO B C 1
ATOM 4246 O O . PRO B 1 10 ? 14.07 -17.359 4.016 1 90.75 10 PRO B O 1
ATOM 4249 N N . VAL B 1 11 ? 12.789 -15.711 4.547 1 93.06 11 VAL B N 1
ATOM 4250 C CA . VAL B 1 11 ? 11.609 -16.438 4.09 1 93.06 11 VAL B CA 1
ATOM 4251 C C . VAL B 1 11 ? 11.547 -16.406 2.566 1 93.06 11 VAL B C 1
ATOM 4253 O O . VAL B 1 11 ? 10.914 -17.266 1.949 1 93.06 11 VAL B O 1
ATOM 4256 N N . SER B 1 12 ? 12.227 -15.5 1.947 1 93.81 12 SER B N 1
ATOM 4257 C CA . SER B 1 12 ? 12.094 -15.227 0.519 1 93.81 12 SER B CA 1
ATOM 4258 C C . SER B 1 12 ? 12.82 -16.281 -0.31 1 93.81 12 SER B C 1
ATOM 4260 O O . SER B 1 12 ? 13.867 -16.781 0.104 1 93.81 12 SER B O 1
ATOM 4262 N N . ASN B 1 13 ? 12.289 -16.562 -1.48 1 92.38 13 ASN B N 1
ATOM 4263 C CA . ASN B 1 13 ? 12.977 -17.406 -2.443 1 92.38 13 ASN B CA 1
ATOM 4264 C C . ASN B 1 13 ? 14.266 -16.75 -2.947 1 92.38 13 ASN B C 1
ATOM 4266 O O . ASN B 1 13 ? 15.266 -17.438 -3.18 1 92.38 13 ASN B O 1
ATOM 4270 N N . LEU B 1 14 ? 14.227 -15.477 -3.01 1 87.19 14 LEU B N 1
ATOM 4271 C CA . LEU B 1 14 ? 15.352 -14.758 -3.604 1 87.19 14 LEU B CA 1
ATOM 4272 C C . LEU B 1 14 ? 16.594 -14.883 -2.73 1 87.19 14 LEU B C 1
ATOM 4274 O O . LEU B 1 14 ? 17.703 -15 -3.246 1 87.19 14 LEU B O 1
ATOM 4278 N N . VAL B 1 15 ? 16.469 -14.836 -1.473 1 88.75 15 VAL B N 1
ATOM 4279 C CA . VAL B 1 15 ? 17.609 -14.969 -0.567 1 88.75 15 VAL B CA 1
ATOM 4280 C C . VAL B 1 15 ? 18.297 -16.312 -0.801 1 88.75 15 VAL B C 1
ATOM 4282 O O . VAL B 1 15 ? 19.531 -16.391 -0.847 1 88.75 15 VAL B O 1
ATOM 4285 N N . HIS B 1 16 ? 17.547 -17.25 -1.012 1 88.94 16 HIS B N 1
ATOM 4286 C CA . HIS B 1 16 ? 18.094 -18.594 -1.179 1 88.94 16 HIS B CA 1
ATOM 4287 C C . HIS B 1 16 ? 18.656 -18.781 -2.578 1 88.94 16 HIS B C 1
ATOM 4289 O O . HIS B 1 16 ? 19.625 -19.531 -2.764 1 88.94 16 HIS B O 1
ATOM 4295 N N . LEU B 1 17 ? 18.078 -18.078 -3.482 1 86.38 17 LEU B N 1
ATOM 4296 C CA . LEU B 1 17 ? 18.625 -18.125 -4.832 1 86.38 17 LEU B CA 1
ATOM 4297 C C . LEU B 1 17 ? 20 -17.438 -4.883 1 86.38 17 LEU B C 1
ATOM 4299 O O . LEU B 1 17 ? 20.906 -17.922 -5.555 1 86.38 17 LEU B O 1
ATOM 4303 N N . VAL B 1 18 ? 20.062 -16.359 -4.199 1 83.12 18 VAL B N 1
ATOM 4304 C CA . VAL B 1 18 ? 21.344 -15.648 -4.141 1 83.12 18 VAL B CA 1
ATOM 4305 C C . VAL B 1 18 ? 22.375 -16.5 -3.432 1 83.12 18 VAL B C 1
ATOM 4307 O O . VAL B 1 18 ? 23.547 -16.547 -3.846 1 83.12 18 VAL B O 1
ATOM 4310 N N . ASP B 1 19 ? 21.984 -17.188 -2.432 1 83 19 ASP B N 1
ATOM 4311 C CA . ASP B 1 19 ? 22.891 -18.078 -1.713 1 83 19 ASP B CA 1
ATOM 4312 C C . ASP B 1 19 ? 23.344 -19.219 -2.605 1 83 19 ASP B C 1
ATOM 4314 O O . ASP B 1 19 ? 24.5 -19.641 -2.543 1 83 19 ASP B O 1
ATOM 4318 N N . LEU B 1 20 ? 22.406 -19.703 -3.32 1 81.94 20 LEU B N 1
ATOM 4319 C CA . LEU B 1 20 ? 22.734 -20.766 -4.266 1 81.94 20 LEU B CA 1
ATOM 4320 C C . LEU B 1 20 ? 23.734 -20.266 -5.309 1 81.94 20 LEU B C 1
ATOM 4322 O O . LEU B 1 20 ? 24.672 -20.984 -5.68 1 81.94 20 LEU B O 1
ATOM 4326 N N . HIS B 1 21 ? 23.594 -19.047 -5.73 1 77.38 21 HIS B N 1
ATOM 4327 C CA . HIS B 1 21 ? 24.484 -18.438 -6.707 1 77.38 21 HIS B CA 1
ATOM 4328 C C . HIS B 1 21 ? 25.891 -18.281 -6.141 1 77.38 21 HIS B C 1
ATOM 4330 O O . HIS B 1 21 ? 26.875 -18.562 -6.82 1 77.38 21 HIS B O 1
ATOM 4336 N N . ARG B 1 22 ? 26.016 -17.891 -4.938 1 76.06 22 ARG B N 1
ATOM 4337 C CA . ARG B 1 22 ? 27.297 -17.672 -4.285 1 76.06 22 ARG B CA 1
ATOM 4338 C C . ARG B 1 22 ? 28.016 -19 -4.051 1 76.06 22 ARG B C 1
ATOM 4340 O O . ARG B 1 22 ? 29.25 -19.062 -4.16 1 76.06 22 ARG B O 1
ATOM 4347 N N . SER B 1 23 ? 27.312 -19.922 -3.732 1 72.31 23 SER B N 1
ATOM 4348 C CA . SER B 1 23 ? 27.906 -21.219 -3.439 1 72.31 23 SER B CA 1
ATOM 4349 C C . SER B 1 23 ? 28.484 -21.859 -4.699 1 72.31 23 SER B C 1
ATOM 4351 O O . SER B 1 23 ? 29.406 -22.672 -4.621 1 72.31 23 SER B O 1
ATOM 4353 N N . PHE B 1 24 ? 27.969 -21.469 -5.766 1 65.75 24 PHE B N 1
ATOM 4354 C CA . PHE B 1 24 ? 28.438 -22.047 -7.023 1 65.75 24 PHE B CA 1
ATOM 4355 C C . PHE B 1 24 ? 29.719 -21.344 -7.48 1 65.75 24 PHE B C 1
ATOM 4357 O O . PHE B 1 24 ? 30.547 -21.938 -8.172 1 65.75 24 PHE B O 1
ATOM 4364 N N . ARG B 1 25 ? 29.938 -20.094 -7.117 1 59.59 25 ARG B N 1
ATOM 4365 C CA . ARG B 1 25 ? 31.156 -19.359 -7.484 1 59.59 25 ARG B CA 1
ATOM 4366 C C . ARG B 1 25 ? 32.344 -19.812 -6.645 1 59.59 25 ARG B C 1
ATOM 4368 O O . ARG B 1 25 ? 33.5 -19.562 -7.008 1 59.59 25 ARG B O 1
ATOM 4375 N N . GLN B 1 26 ? 32.125 -20.391 -5.504 1 53.53 26 GLN B N 1
ATOM 4376 C CA . GLN B 1 26 ? 33.25 -20.875 -4.703 1 53.53 26 GLN B CA 1
ATOM 4377 C C . GLN B 1 26 ? 33.812 -22.188 -5.273 1 53.53 26 GLN B C 1
ATOM 4379 O O . GLN B 1 26 ? 33.062 -23.109 -5.59 1 53.53 26 GLN B O 1
ATOM 4384 N N . PRO B 1 27 ? 35.094 -22.172 -5.879 1 46.03 27 PRO B N 1
ATOM 4385 C CA . PRO B 1 27 ? 35.719 -23.359 -6.488 1 46.03 27 PRO B CA 1
ATOM 4386 C C . PRO B 1 27 ? 35.531 -24.609 -5.637 1 46.03 27 PRO B C 1
ATOM 4388 O O . PRO B 1 27 ? 35.562 -24.547 -4.406 1 46.03 27 PRO B O 1
ATOM 4391 N N . TYR B 1 28 ? 34.906 -25.641 -6.148 1 43.56 28 TYR B N 1
ATOM 4392 C CA . TYR B 1 28 ? 34.781 -26.953 -5.527 1 43.56 28 TYR B CA 1
ATOM 4393 C C . TYR B 1 28 ? 36.094 -27.406 -4.902 1 43.56 28 TYR B C 1
ATOM 4395 O O . TYR B 1 28 ? 36.125 -28.312 -4.082 1 43.56 28 TYR B O 1
ATOM 4403 N N . SER B 1 29 ? 37.312 -27.031 -5.426 1 41.28 29 SER B N 1
ATOM 4404 C CA . SER B 1 29 ? 38.594 -27.422 -4.867 1 41.28 29 SER B CA 1
ATOM 4405 C C . SER B 1 29 ? 38.719 -26.969 -3.416 1 41.28 29 SER B C 1
ATOM 4407 O O . SER B 1 29 ? 39.406 -27.609 -2.625 1 41.28 29 SER B O 1
ATOM 4409 N N . SER B 1 30 ? 38.281 -25.812 -3.062 1 41.31 30 SER B N 1
ATOM 4410 C CA . SER B 1 30 ? 38.469 -25.375 -1.682 1 41.31 30 SER B CA 1
ATOM 4411 C C . SER B 1 30 ? 37.594 -26.172 -0.732 1 41.31 30 SER B C 1
ATOM 4413 O O . SER B 1 30 ? 37.719 -26.078 0.489 1 41.31 30 SER B O 1
ATOM 4415 N N . ILE B 1 31 ? 36.469 -26.672 -1.08 1 40.78 31 ILE B N 1
ATOM 4416 C CA . ILE B 1 31 ? 35.719 -27.609 -0.23 1 40.78 31 ILE B CA 1
ATOM 4417 C C . ILE B 1 31 ? 36.5 -28.906 -0.114 1 40.78 31 ILE B C 1
ATOM 4419 O O . ILE B 1 31 ? 36.312 -29.672 0.836 1 40.78 31 ILE B O 1
ATOM 4423 N N . LEU B 1 32 ? 37.375 -29.422 -1.166 1 37.78 32 LEU B N 1
ATOM 4424 C CA . LEU B 1 32 ? 38.344 -30.484 -0.926 1 37.78 32 LEU B CA 1
ATOM 4425 C C . LEU B 1 32 ? 39.625 -29.938 -0.333 1 37.78 32 LEU B C 1
ATOM 4427 O O . LEU B 1 32 ? 39.938 -28.75 -0.489 1 37.78 32 LEU B O 1
ATOM 4431 N N . GLY B 1 33 ? 40.5 -30.656 0.736 1 33.53 33 GLY B N 1
ATOM 4432 C CA . GLY B 1 33 ? 41.656 -30.516 1.625 1 33.53 33 GLY B CA 1
ATOM 4433 C C . GLY B 1 33 ? 42.844 -29.875 0.953 1 33.53 33 GLY B C 1
ATOM 4434 O O . GLY B 1 33 ? 43.938 -29.859 1.51 1 33.53 33 GLY B O 1
ATOM 4435 N N . ASP B 1 34 ? 43.125 -30 -0.326 1 33.44 34 ASP B N 1
ATOM 4436 C CA . ASP B 1 34 ? 44.5 -29.562 -0.605 1 33.44 34 ASP B CA 1
ATOM 4437 C C . ASP B 1 34 ? 44.625 -28.047 -0.41 1 33.44 34 ASP B C 1
ATOM 4439 O O . ASP B 1 34 ? 43.75 -27.281 -0.811 1 33.44 34 ASP B O 1
ATOM 4443 N N . GLN B 1 35 ? 45.719 -27.594 0.395 1 28.59 35 GLN B N 1
ATOM 4444 C CA . GLN B 1 35 ? 46.312 -26.375 0.944 1 28.59 35 GLN B CA 1
ATOM 4445 C C . GLN B 1 35 ? 46.75 -25.422 -0.167 1 28.59 35 GLN B C 1
ATOM 4447 O O . GLN B 1 35 ? 47.406 -24.422 0.094 1 28.59 35 GLN B O 1
ATOM 4452 N N . ARG B 1 36 ? 47.031 -25.75 -1.516 1 28.53 36 ARG B N 1
ATOM 4453 C CA . ARG B 1 36 ? 47.969 -24.719 -1.996 1 28.53 36 ARG B CA 1
ATOM 4454 C C . ARG B 1 36 ? 47.344 -23.328 -1.862 1 28.53 36 ARG B C 1
ATOM 4456 O O . ARG B 1 36 ? 46.125 -23.188 -1.813 1 28.53 36 ARG B O 1
ATOM 4463 N N . PRO B 1 37 ? 48.344 -22.203 -2.326 1 24.66 37 PRO B N 1
ATOM 4464 C CA . PRO B 1 37 ? 48.531 -20.75 -2.193 1 24.66 37 PRO B CA 1
ATOM 4465 C C . PRO B 1 37 ? 47.5 -19.953 -2.955 1 24.66 37 PRO B C 1
ATOM 4467 O O . PRO B 1 37 ? 46.969 -20.406 -3.982 1 24.66 37 PRO B O 1
ATOM 4470 N N . LEU B 1 38 ? 46.656 -19.078 -2.426 1 26.17 38 LEU B N 1
ATOM 4471 C CA . LEU B 1 38 ? 45.875 -17.984 -2.992 1 26.17 38 LEU B CA 1
ATOM 4472 C C . LEU B 1 38 ? 46.719 -17.188 -3.986 1 26.17 38 LEU B C 1
ATOM 4474 O O . LEU B 1 38 ? 46.812 -15.961 -3.887 1 26.17 38 LEU B O 1
ATOM 4478 N N . SER B 1 39 ? 47.531 -17.859 -4.902 1 21.83 39 SER B N 1
ATOM 4479 C CA . SER B 1 39 ? 48.344 -16.812 -5.52 1 21.83 39 SER B CA 1
ATOM 4480 C C . SER B 1 39 ? 47.469 -15.734 -6.148 1 21.83 39 SER B C 1
ATOM 4482 O O . SER B 1 39 ? 47.562 -14.562 -5.77 1 21.83 39 SER B O 1
ATOM 4484 N N . ALA B 1 40 ? 47.469 -15.664 -7.492 1 20.8 40 ALA B N 1
ATOM 4485 C CA . ALA B 1 40 ? 47.875 -14.523 -8.312 1 20.8 40 ALA B CA 1
ATOM 4486 C C . ALA B 1 40 ? 46.656 -13.648 -8.648 1 20.8 40 ALA B C 1
ATOM 4488 O O . ALA B 1 40 ? 45.656 -14.133 -9.195 1 20.8 40 ALA B O 1
ATOM 4489 N N . PRO B 1 41 ? 46.344 -12.484 -7.867 1 24.36 41 PRO B N 1
ATOM 4490 C CA . PRO B 1 41 ? 45.406 -11.422 -8.289 1 24.36 41 PRO B CA 1
ATOM 4491 C C . PRO B 1 41 ? 45.812 -10.789 -9.625 1 24.36 41 PRO B C 1
ATOM 4493 O O . PRO B 1 41 ? 45.312 -9.734 -9.992 1 24.36 41 PRO B O 1
ATOM 4496 N N . THR B 1 42 ? 46.375 -11.469 -10.555 1 22.09 42 THR B N 1
ATOM 4497 C CA . THR B 1 42 ? 47.062 -10.578 -11.492 1 22.09 42 THR B CA 1
ATOM 4498 C C . THR B 1 42 ? 46.062 -9.609 -12.133 1 22.09 42 THR B C 1
ATOM 4500 O O . THR B 1 42 ? 46.406 -8.461 -12.406 1 22.09 42 THR B O 1
ATOM 4503 N N . GLY B 1 43 ? 45.156 -10 -12.914 1 21.17 43 GLY B N 1
ATOM 4504 C CA . GLY B 1 43 ? 45.125 -9.156 -14.102 1 21.17 43 GLY B CA 1
ATOM 4505 C C . GLY B 1 43 ? 44.656 -7.742 -13.805 1 21.17 43 GLY B C 1
ATOM 4506 O O . GLY B 1 43 ? 43.781 -7.535 -12.961 1 21.17 43 GLY B O 1
ATOM 4507 N N . PRO B 1 44 ? 45.531 -6.586 -14.023 1 24.14 44 PRO B N 1
ATOM 4508 C CA . PRO B 1 44 ? 45.562 -5.133 -13.844 1 24.14 44 PRO B CA 1
ATOM 4509 C C . PRO B 1 44 ? 44.438 -4.418 -14.578 1 24.14 44 PRO B C 1
ATOM 4511 O O . PRO B 1 44 ? 44.375 -3.188 -14.562 1 24.14 44 PRO B O 1
ATOM 4514 N N . ASP B 1 45 ? 43.75 -4.949 -15.383 1 21.77 45 ASP B N 1
ATOM 4515 C CA . ASP B 1 45 ? 43.438 -3.979 -16.438 1 21.77 45 ASP B CA 1
ATOM 4516 C C . ASP B 1 45 ? 42.938 -2.668 -15.828 1 21.77 45 ASP B C 1
ATOM 4518 O O . ASP B 1 45 ? 42.438 -2.65 -14.711 1 21.77 45 ASP B O 1
ATOM 4522 N N . THR B 1 46 ? 42.594 -1.62 -16.672 1 21.09 46 THR B N 1
ATOM 4523 C CA . THR B 1 46 ? 42.75 -0.168 -16.672 1 21.09 46 THR B CA 1
ATOM 4524 C C . THR B 1 46 ? 41.969 0.461 -15.531 1 21.09 46 THR B C 1
ATOM 4526 O O . THR B 1 46 ? 42.5 1.246 -14.75 1 21.09 46 THR B O 1
ATOM 4529 N N . HIS B 1 47 ? 40.938 1.372 -15.883 1 21.02 47 HIS B N 1
ATOM 4530 C CA . HIS B 1 47 ? 40.75 2.771 -15.523 1 21.02 47 HIS B CA 1
ATOM 4531 C C . HIS B 1 47 ? 40.344 2.912 -14.055 1 21.02 47 HIS B C 1
ATOM 4533 O O . HIS B 1 47 ? 39.969 1.93 -13.406 1 21.02 47 HIS B O 1
ATOM 4539 N N . GLY B 1 48 ? 39.5 4.23 -13.648 1 21.02 48 GLY B N 1
ATOM 4540 C CA . GLY B 1 48 ? 39.844 5.219 -12.625 1 21.02 48 GLY B CA 1
ATOM 4541 C C . GLY B 1 48 ? 39.656 4.699 -11.211 1 21.02 48 GLY B C 1
ATOM 4542 O O . GLY B 1 48 ? 39.094 3.625 -11.008 1 21.02 48 GLY B O 1
ATOM 4543 N N . SER B 1 49 ? 39.625 5.719 -10.219 1 20.81 49 SER B N 1
ATOM 4544 C CA . SER B 1 49 ? 40.188 6.188 -8.953 1 20.81 49 SER B CA 1
ATOM 4545 C C . SER B 1 49 ? 39.438 5.598 -7.766 1 20.81 49 SER B C 1
ATOM 4547 O O . SER B 1 49 ? 39.688 5.98 -6.617 1 20.81 49 SER B O 1
ATOM 4549 N N . PHE B 1 50 ? 38.469 4.754 -7.73 1 20.86 50 PHE B N 1
ATOM 4550 C CA . PHE B 1 50 ? 38.156 4.719 -6.312 1 20.86 50 PHE B CA 1
ATOM 4551 C C . PHE B 1 50 ? 39.344 4.332 -5.48 1 20.86 50 PHE B C 1
ATOM 4553 O O . PHE B 1 50 ? 39.781 3.176 -5.488 1 20.86 50 PHE B O 1
ATOM 4560 N N . GLN B 1 51 ? 40.406 5.176 -5.41 1 20.69 51 GLN B N 1
ATOM 4561 C CA . GLN B 1 51 ? 41.562 5.012 -4.543 1 20.69 51 GLN B CA 1
ATOM 4562 C C . GLN B 1 51 ? 41.156 4.484 -3.17 1 20.69 51 GLN B C 1
ATOM 4564 O O . GLN B 1 51 ? 40.281 5.062 -2.51 1 20.69 51 GLN B O 1
ATOM 4569 N N . GLU B 1 52 ? 41.531 3.338 -2.914 1 21.89 52 GLU B N 1
ATOM 4570 C CA . GLU B 1 52 ? 41.656 2.506 -1.719 1 21.89 52 GLU B CA 1
ATOM 4571 C C . GLU B 1 52 ? 42.531 3.168 -0.665 1 21.89 52 GLU B C 1
ATOM 4573 O O . GLU B 1 52 ? 43.031 2.506 0.259 1 21.89 52 GLU B O 1
ATOM 4578 N N . SER B 1 53 ? 42.812 4.477 -0.544 1 20.97 53 SER B N 1
ATOM 4579 C CA . SER B 1 53 ? 43.969 4.621 0.343 1 20.97 53 SER B CA 1
ATOM 4580 C C . SER B 1 53 ? 43.656 4.051 1.726 1 20.97 53 SER B C 1
ATOM 4582 O O . SER B 1 53 ? 44.562 3.568 2.41 1 20.97 53 SER B O 1
ATOM 4584 N N . ALA B 1 54 ? 42.656 4.535 2.424 1 19.89 54 ALA B N 1
ATOM 4585 C CA . ALA B 1 54 ? 43 4.906 3.787 1 19.89 54 ALA B CA 1
ATOM 4586 C C . ALA B 1 54 ? 43.469 3.691 4.582 1 19.89 54 ALA B C 1
ATOM 4588 O O . ALA B 1 54 ? 43.219 2.551 4.188 1 19.89 54 ALA B O 1
ATOM 4589 N N . ASP B 1 55 ? 43.688 3.877 6.035 1 20.17 55 ASP B N 1
ATOM 4590 C CA . ASP B 1 55 ? 44.375 3.473 7.262 1 20.17 55 ASP B CA 1
ATOM 4591 C C . ASP B 1 55 ? 43.781 2.182 7.82 1 20.17 55 ASP B C 1
ATOM 4593 O O . ASP B 1 55 ? 42.656 1.839 7.52 1 20.17 55 ASP B O 1
ATOM 4597 N N . GLY B 1 56 ? 44.625 1.353 8.695 1 20.47 56 GLY B N 1
ATOM 4598 C CA . GLY B 1 56 ? 44.844 0.086 9.375 1 20.47 56 GLY B CA 1
ATOM 4599 C C . GLY B 1 56 ? 43.812 -0.23 10.422 1 20.47 56 GLY B C 1
ATOM 4600 O O . GLY B 1 56 ? 43.938 -1.193 11.18 1 20.47 56 GLY B O 1
ATOM 4601 N N . SER B 1 57 ? 43.031 0.689 11.023 1 23.03 57 SER B N 1
ATOM 4602 C CA . SER B 1 57 ? 42.562 0.238 12.336 1 23.03 57 SER B CA 1
ATOM 4603 C C . SER B 1 57 ? 41.625 -0.955 12.227 1 23.03 57 SER B C 1
ATOM 4605 O O . SER B 1 57 ? 40.812 -1.015 11.305 1 23.03 57 SER B O 1
ATOM 4607 N N . THR B 1 58 ? 41.906 -2.168 12.953 1 24.77 58 THR B N 1
ATOM 4608 C CA . THR B 1 58 ? 41.469 -3.547 13.164 1 24.77 58 THR B CA 1
ATOM 4609 C C . THR B 1 58 ? 40.031 -3.6 13.633 1 24.77 58 THR B C 1
ATOM 4611 O O . THR B 1 58 ? 39.531 -4.66 14.023 1 24.77 58 THR B O 1
ATOM 4614 N N . SER B 1 59 ? 39.281 -2.537 13.953 1 25.56 59 SER B N 1
ATOM 4615 C CA . SER B 1 59 ? 38.188 -2.887 14.875 1 25.56 59 SER B CA 1
ATOM 4616 C C . SER B 1 59 ? 37.312 -3.986 14.297 1 25.56 59 SER B C 1
ATOM 4618 O O . SER B 1 59 ? 37.125 -4.059 13.078 1 25.56 59 SER B O 1
ATOM 4620 N N . SER B 1 60 ? 37 -5.141 15.086 1 26.55 60 SER B N 1
ATOM 4621 C CA . SER B 1 60 ? 36.281 -6.41 15.242 1 26.55 60 SER B CA 1
ATOM 4622 C C . SER B 1 60 ? 34.844 -6.305 14.758 1 26.55 60 SER B C 1
ATOM 4624 O O . SER B 1 60 ? 34.094 -7.281 14.812 1 26.55 60 SER B O 1
ATOM 4626 N N . ASP B 1 61 ? 34.25 -5.199 14.852 1 31.28 61 ASP B N 1
ATOM 4627 C CA . ASP B 1 61 ? 32.781 -5.188 14.805 1 31.28 61 ASP B CA 1
ATOM 4628 C C . ASP B 1 61 ? 32.281 -5.695 13.453 1 31.28 61 ASP B C 1
ATOM 4630 O O . ASP B 1 61 ? 31.203 -5.289 12.992 1 31.28 61 ASP B O 1
ATOM 4634 N N . ARG B 1 62 ? 33.156 -6.316 12.648 1 31.48 62 ARG B N 1
ATOM 4635 C CA . ARG B 1 62 ? 32.719 -6.738 11.328 1 31.48 62 ARG B CA 1
ATOM 4636 C C . ARG B 1 62 ? 31.781 -7.938 11.422 1 31.48 62 ARG B C 1
ATOM 4638 O O . ARG B 1 62 ? 32.188 -9.07 11.156 1 31.48 62 ARG B O 1
ATOM 4645 N N . ILE B 1 63 ? 30.969 -8.211 12.5 1 36.78 63 ILE B N 1
ATOM 4646 C CA . ILE B 1 63 ? 30.031 -9.312 12.32 1 36.78 63 ILE B CA 1
ATOM 4647 C C . ILE B 1 63 ? 29.328 -9.18 10.969 1 36.78 63 ILE B C 1
ATOM 4649 O O . ILE B 1 63 ? 28.578 -8.234 10.742 1 36.78 63 ILE B O 1
ATOM 4653 N N . GLY B 1 64 ? 29.672 -9.578 9.766 1 44.09 64 GLY B N 1
ATOM 4654 C CA . GLY B 1 64 ? 29.484 -9.57 8.328 1 44.09 64 GLY B CA 1
ATOM 4655 C C . GLY B 1 64 ? 28.094 -10.008 7.898 1 44.09 64 GLY B C 1
ATOM 4656 O O . GLY B 1 64 ? 27.875 -11.18 7.578 1 44.09 64 GLY B O 1
ATOM 4657 N N . GLY B 1 65 ? 26.891 -9.633 8.367 1 57.47 65 GLY B N 1
ATOM 4658 C CA . GLY B 1 65 ? 25.562 -10.031 7.934 1 57.47 65 GLY B CA 1
ATOM 4659 C C . GLY B 1 65 ? 25.406 -10.047 6.426 1 57.47 65 GLY B C 1
ATOM 4660 O O . GLY B 1 65 ? 26.203 -9.43 5.711 1 57.47 65 GLY B O 1
ATOM 4661 N N . LYS B 1 66 ? 24.719 -11.133 5.797 1 73.94 66 LYS B N 1
ATOM 4662 C CA . LYS B 1 66 ? 24.484 -11.32 4.367 1 73.94 66 LYS B CA 1
ATOM 4663 C C . LYS B 1 66 ? 23.938 -10.039 3.734 1 73.94 66 LYS B C 1
ATOM 4665 O O . LYS B 1 66 ? 23.156 -9.312 4.352 1 73.94 66 LYS B O 1
ATOM 4670 N N . PRO B 1 67 ? 24.562 -9.703 2.639 1 80.19 67 PRO B N 1
ATOM 4671 C CA . PRO B 1 67 ? 24.094 -8.484 1.972 1 80.19 67 PRO B CA 1
ATOM 4672 C C . PRO B 1 67 ? 22.594 -8.516 1.671 1 80.19 67 PRO B C 1
ATOM 4674 O O . PRO B 1 67 ? 22.062 -9.562 1.28 1 80.19 67 PRO B O 1
ATOM 4677 N N . LEU B 1 68 ? 21.984 -7.438 1.957 1 87.69 68 LEU B N 1
ATOM 4678 C CA . LEU B 1 68 ? 20.547 -7.316 1.752 1 87.69 68 LEU B CA 1
ATOM 4679 C C . LEU B 1 68 ? 20.25 -6.824 0.341 1 87.69 68 LEU B C 1
ATOM 4681 O O . LEU B 1 68 ? 19.141 -7.02 -0.158 1 87.69 68 LEU B O 1
ATOM 4685 N N . HIS B 1 69 ? 21.203 -6.094 -0.251 1 85.88 69 HIS B N 1
ATOM 4686 C CA . HIS B 1 69 ? 20.969 -5.477 -1.555 1 85.88 69 HIS B CA 1
ATOM 4687 C C . HIS B 1 69 ? 22.016 -5.941 -2.568 1 85.88 69 HIS B C 1
ATOM 4689 O O . HIS B 1 69 ? 23.188 -6.105 -2.23 1 85.88 69 HIS B O 1
ATOM 4695 N N . TYR B 1 70 ? 21.531 -6.215 -3.746 1 77.62 70 TYR B N 1
ATOM 4696 C CA . TYR B 1 70 ? 22.406 -6.648 -4.836 1 77.62 70 TYR B CA 1
ATOM 4697 C C . TYR B 1 70 ? 22.125 -5.855 -6.105 1 77.62 70 TYR B C 1
ATOM 4699 O O . TYR B 1 70 ? 21 -5.418 -6.336 1 77.62 70 TYR B O 1
ATOM 4707 N N . PRO B 1 71 ? 23.188 -5.613 -6.801 1 73.31 71 PRO B N 1
ATOM 4708 C CA . PRO B 1 71 ? 22.953 -4.922 -8.07 1 73.31 71 PRO B CA 1
ATOM 4709 C C . PRO B 1 71 ? 22.078 -5.727 -9.023 1 73.31 71 PRO B C 1
ATOM 4711 O O . PRO B 1 71 ? 22.188 -6.953 -9.086 1 73.31 71 PRO B O 1
ATOM 4714 N N . TYR B 1 72 ? 21.109 -5.027 -9.516 1 65.88 72 TYR B N 1
ATOM 4715 C CA . TYR B 1 72 ? 20.188 -5.609 -10.477 1 65.88 72 TYR B CA 1
ATOM 4716 C C . TYR B 1 72 ? 20.375 -5.012 -11.859 1 65.88 72 TYR B C 1
ATOM 4718 O O . TYR B 1 72 ? 20.594 -3.803 -12 1 65.88 72 TYR B O 1
ATOM 4726 N N . PRO B 1 73 ? 20.469 -5.941 -12.852 1 62.22 73 PRO B N 1
ATOM 4727 C CA . PRO B 1 73 ? 20.625 -5.371 -14.195 1 62.22 73 PRO B CA 1
ATOM 4728 C C . PRO B 1 73 ? 19.484 -4.418 -14.562 1 62.22 73 PRO B C 1
ATOM 4730 O O . PRO B 1 73 ? 18.391 -4.535 -14.023 1 62.22 73 PRO B O 1
ATOM 4733 N N . PRO B 1 74 ? 19.844 -3.422 -15.352 1 58.66 74 PRO B N 1
ATOM 4734 C CA . PRO B 1 74 ? 18.797 -2.455 -15.734 1 58.66 74 PRO B CA 1
ATOM 4735 C C . PRO B 1 74 ? 17.641 -3.102 -16.469 1 58.66 74 PRO B C 1
ATOM 4737 O O . PRO B 1 74 ? 17.844 -3.918 -17.375 1 58.66 74 PRO B O 1
ATOM 4740 N N . ILE B 1 75 ? 16.469 -2.998 -15.945 1 56.44 75 ILE B N 1
ATOM 4741 C CA . ILE B 1 75 ? 15.305 -3.674 -16.516 1 56.44 75 ILE B CA 1
ATOM 4742 C C . ILE B 1 75 ? 14.664 -2.791 -17.578 1 56.44 75 ILE B C 1
ATOM 4744 O O . ILE B 1 75 ? 14.102 -3.293 -18.547 1 56.44 75 ILE B O 1
ATOM 4748 N N . ARG B 1 76 ? 14.75 -1.44 -17.391 1 60.62 76 ARG B N 1
ATOM 4749 C CA . ARG B 1 76 ? 14.055 -0.573 -18.344 1 60.62 76 ARG B CA 1
ATOM 4750 C C . ARG B 1 76 ? 15.031 0.332 -19.078 1 60.62 76 ARG B C 1
ATOM 4752 O O . ARG B 1 76 ? 16.094 0.679 -18.547 1 60.62 76 ARG B O 1
ATOM 4759 N N . GLN B 1 77 ? 14.672 0.494 -20.281 1 60.78 77 GLN B N 1
ATOM 4760 C CA . GLN B 1 77 ? 15.453 1.437 -21.078 1 60.78 77 GLN B CA 1
ATOM 4761 C C . GLN B 1 77 ? 15.281 2.863 -20.562 1 60.78 77 GLN B C 1
ATOM 4763 O O . GLN B 1 77 ? 14.227 3.221 -20.031 1 60.78 77 GLN B O 1
ATOM 4768 N N . VAL B 1 78 ? 16.422 3.5 -20.594 1 62.31 78 VAL B N 1
ATOM 4769 C CA . VAL B 1 78 ? 16.391 4.902 -20.203 1 62.31 78 VAL B CA 1
ATOM 4770 C C . VAL B 1 78 ? 15.562 5.707 -21.203 1 62.31 78 VAL B C 1
ATOM 4772 O O . VAL B 1 78 ? 15.797 5.617 -22.422 1 62.31 78 VAL B O 1
ATOM 4775 N N . LYS B 1 79 ? 14.531 6.258 -20.734 1 68.38 79 LYS B N 1
ATOM 4776 C CA . LYS B 1 79 ? 13.688 7.098 -21.578 1 68.38 79 LYS B CA 1
ATOM 4777 C C . LYS B 1 79 ? 14.227 8.523 -21.656 1 68.38 79 LYS B C 1
ATOM 4779 O O . LYS B 1 79 ? 15.023 8.93 -20.812 1 68.38 79 LYS B O 1
ATOM 4784 N N . SER B 1 80 ? 13.797 9.188 -22.734 1 76.38 80 SER B N 1
ATOM 4785 C CA . SER B 1 80 ? 14.102 10.609 -22.812 1 76.38 80 SER B CA 1
ATOM 4786 C C . SER B 1 80 ? 13.492 11.367 -21.641 1 76.38 80 SER B C 1
ATOM 4788 O O . SER B 1 80 ? 12.516 10.922 -21.047 1 76.38 80 SER B O 1
ATOM 4790 N N . TRP B 1 81 ? 14.195 12.344 -21.375 1 76.12 81 TRP B N 1
ATOM 4791 C CA . TRP B 1 81 ? 13.727 13.133 -20.234 1 76.12 81 TRP B CA 1
ATOM 4792 C C . TRP B 1 81 ? 12.297 13.602 -20.453 1 76.12 81 TRP B C 1
ATOM 4794 O O . TRP B 1 81 ? 11.453 13.445 -19.562 1 76.12 81 TRP B O 1
ATOM 4804 N N . LYS B 1 82 ? 12.008 14.156 -21.641 1 77.06 82 LYS B N 1
ATOM 4805 C CA . LYS B 1 82 ? 10.641 14.531 -21.984 1 77.06 82 LYS B CA 1
ATOM 4806 C C . LYS B 1 82 ? 9.953 13.438 -22.781 1 77.06 82 LYS B C 1
ATOM 4808 O O . LYS B 1 82 ? 10.578 12.812 -23.641 1 77.06 82 LYS B O 1
ATOM 4813 N N . PRO B 1 83 ? 8.695 13.242 -22.391 1 76.56 83 PRO B N 1
ATOM 4814 C CA . PRO B 1 83 ? 7.969 12.258 -23.203 1 76.56 83 PRO B CA 1
ATOM 4815 C C . PRO B 1 83 ? 7.781 12.711 -24.641 1 76.56 83 PRO B C 1
ATOM 4817 O O . PRO B 1 83 ? 7.691 13.914 -24.906 1 76.56 83 PRO B O 1
ATOM 4820 N N . THR B 1 84 ? 7.918 11.789 -25.469 1 71.06 84 THR B N 1
ATOM 4821 C CA . THR B 1 84 ? 7.637 12.047 -26.875 1 71.06 84 THR B CA 1
ATOM 4822 C C . THR B 1 84 ? 6.238 11.555 -27.25 1 71.06 84 THR B C 1
ATOM 4824 O O . THR B 1 84 ? 5.684 10.688 -26.578 1 71.06 84 THR B O 1
ATOM 4827 N N . PRO B 1 85 ? 5.621 12.266 -28.094 1 64 85 PRO B N 1
ATOM 4828 C CA . PRO B 1 85 ? 4.273 11.844 -28.484 1 64 85 PRO B CA 1
ATOM 4829 C C . PRO B 1 85 ? 4.172 10.336 -28.719 1 64 85 PRO B C 1
ATOM 4831 O O . PRO B 1 85 ? 3.104 9.75 -28.516 1 64 85 PRO B O 1
ATOM 4834 N N . ASN B 1 86 ? 5.246 9.734 -28.984 1 60.47 86 ASN B N 1
ATOM 4835 C CA . ASN B 1 86 ? 5.23 8.305 -29.266 1 60.47 86 ASN B CA 1
ATOM 4836 C C . ASN B 1 86 ? 5.543 7.484 -28.016 1 60.47 86 ASN B C 1
ATOM 4838 O O . ASN B 1 86 ? 5.574 6.254 -28.062 1 60.47 86 ASN B O 1
ATOM 4842 N N . SER B 1 87 ? 5.852 8.195 -27.047 1 59.91 87 SER B N 1
ATOM 4843 C CA . SER B 1 87 ? 6.336 7.512 -25.859 1 59.91 87 SER B CA 1
ATOM 4844 C C . SER B 1 87 ? 5.25 6.637 -25.234 1 59.91 87 SER B C 1
ATOM 4846 O O . SER B 1 87 ? 5.535 5.566 -24.703 1 59.91 87 SER B O 1
ATOM 4848 N N . TRP B 1 88 ? 4.145 7.125 -25.203 1 57.09 88 TRP B N 1
ATOM 4849 C CA . TRP B 1 88 ? 3.137 6.32 -24.516 1 57.09 88 TRP B CA 1
ATOM 4850 C C . TRP B 1 88 ? 2.123 5.758 -25.516 1 57.09 88 TRP B C 1
ATOM 4852 O O . TRP B 1 88 ? 1.704 4.605 -25.391 1 57.09 88 TRP B O 1
ATOM 4862 N N . VAL B 1 89 ? 1.46 6.711 -26.219 1 53.09 89 VAL B N 1
ATOM 4863 C CA . VAL B 1 89 ? 0.334 6.223 -27.016 1 53.09 89 VAL B CA 1
ATOM 4864 C C . VAL B 1 89 ? 0.572 6.523 -28.484 1 53.09 89 VAL B C 1
ATOM 4866 O O . VAL B 1 89 ? 0.762 7.68 -28.875 1 53.09 89 VAL B O 1
ATOM 4869 N N . THR B 1 90 ? 1.212 5.473 -29.156 1 48.44 90 THR B N 1
ATOM 4870 C CA . THR B 1 90 ? 1.285 5.574 -30.609 1 48.44 90 THR B CA 1
ATOM 4871 C C . THR B 1 90 ? -0 6.172 -31.172 1 48.44 90 THR B C 1
ATOM 4873 O O . THR B 1 90 ? 0.033 6.898 -32.188 1 48.44 90 THR B O 1
ATOM 4876 N N . GLN B 1 91 ? -1.192 5.504 -30.859 1 53.56 91 GLN B N 1
ATOM 4877 C CA . GLN B 1 91 ? -2.508 5.941 -31.328 1 53.56 91 GLN B CA 1
ATOM 4878 C C . GLN B 1 91 ? -3.168 6.863 -30.297 1 53.56 91 GLN B C 1
ATOM 4880 O O . GLN B 1 91 ? -2.695 6.988 -29.172 1 53.56 91 GLN B O 1
ATOM 4885 N N . ASP B 1 92 ? -4.18 7.473 -30.641 1 67.06 92 ASP B N 1
ATOM 4886 C CA . ASP B 1 92 ? -5.082 8.25 -29.797 1 67.06 92 ASP B CA 1
ATOM 4887 C C . ASP B 1 92 ? -5.438 7.488 -28.531 1 67.06 92 ASP B C 1
ATOM 4889 O O . ASP B 1 92 ? -5.98 6.383 -28.594 1 67.06 92 ASP B O 1
ATOM 4893 N N . LEU B 1 93 ? -4.906 7.793 -27.422 1 71.5 93 LEU B N 1
ATOM 4894 C CA . LEU B 1 93 ? -5.074 7.164 -26.109 1 71.5 93 LEU B CA 1
ATOM 4895 C C . LEU B 1 93 ? -6.527 6.762 -25.891 1 71.5 93 LEU B C 1
ATOM 4897 O O . LEU B 1 93 ? -6.805 5.668 -25.391 1 71.5 93 LEU B O 1
ATOM 4901 N N . VAL B 1 94 ? -7.395 7.574 -26.312 1 74.62 94 VAL B N 1
ATOM 4902 C CA . VAL B 1 94 ? -8.82 7.332 -26.109 1 74.62 94 VAL B CA 1
ATOM 4903 C C . VAL B 1 94 ? -9.258 6.129 -26.938 1 74.62 94 VAL B C 1
ATOM 4905 O O . VAL B 1 94 ? -10.016 5.277 -26.453 1 74.62 94 VAL B O 1
ATOM 4908 N N . THR B 1 95 ? -8.75 6.098 -28.094 1 77.31 95 THR B N 1
ATOM 4909 C CA . THR B 1 95 ? -9.102 4.984 -28.969 1 77.31 95 THR B CA 1
ATOM 4910 C C . THR B 1 95 ? -8.516 3.68 -28.438 1 77.31 95 THR B C 1
ATOM 4912 O O . THR B 1 95 ? -9.164 2.633 -28.484 1 77.31 95 THR B O 1
ATOM 4915 N N . GLU B 1 96 ? -7.398 3.797 -27.906 1 79.06 96 GLU B N 1
ATOM 4916 C CA . GLU B 1 96 ? -6.719 2.6 -27.422 1 79.06 96 GLU B CA 1
ATOM 4917 C C . GLU B 1 96 ? -7.441 2.002 -26.219 1 79.06 96 GLU B C 1
ATOM 4919 O O . GLU B 1 96 ? -7.707 0.799 -26.188 1 79.06 96 GLU B O 1
ATOM 4924 N N . VAL B 1 97 ? -7.785 2.803 -25.281 1 81.94 97 VAL B N 1
ATOM 4925 C CA . VAL B 1 97 ? -8.344 2.299 -24.031 1 81.94 97 VAL B CA 1
ATOM 4926 C C . VAL B 1 97 ? -9.805 1.89 -24.25 1 81.94 97 VAL B C 1
ATOM 4928 O O . VAL B 1 97 ? -10.359 1.125 -23.453 1 81.94 97 VAL B O 1
ATOM 4931 N N . SER B 1 98 ? -10.383 2.363 -25.391 1 83.25 98 SER B N 1
ATOM 4932 C CA . SER B 1 98 ? -11.789 2.066 -25.672 1 83.25 98 SER B CA 1
ATOM 4933 C C . SER B 1 98 ? -11.922 0.935 -26.688 1 83.25 98 SER B C 1
ATOM 4935 O O . SER B 1 98 ? -13.023 0.629 -27.141 1 83.25 98 SER B O 1
ATOM 4937 N N . SER B 1 99 ? -10.828 0.362 -27 1 86.31 99 SER B N 1
ATOM 4938 C CA . SER B 1 99 ? -10.859 -0.72 -27.984 1 86.31 99 SER B CA 1
ATOM 4939 C C . SER B 1 99 ? -11.094 -2.068 -27.312 1 86.31 99 SER B C 1
ATOM 4941 O O . SER B 1 99 ? -10.695 -2.273 -26.156 1 86.31 99 SER B O 1
ATOM 4943 N N . PHE B 1 100 ? -11.758 -2.908 -28.062 1 90.69 100 PHE B N 1
ATOM 4944 C CA . PHE B 1 100 ? -12.062 -4.25 -27.578 1 90.69 100 PHE B CA 1
ATOM 4945 C C . PHE B 1 100 ? -11.703 -5.297 -28.625 1 90.69 100 PHE B C 1
ATOM 4947 O O . PHE B 1 100 ? -11.672 -5 -29.812 1 90.69 100 PHE B O 1
ATOM 4954 N N . PRO B 1 101 ? -11.438 -6.496 -28.141 1 91.44 101 PRO B N 1
ATOM 4955 C CA . PRO B 1 101 ? -11.305 -7.59 -29.109 1 91.44 101 PRO B CA 1
ATOM 4956 C C . PRO B 1 101 ? -12.617 -7.902 -29.828 1 91.44 101 PRO B C 1
ATOM 4958 O O . PRO B 1 101 ? -13.688 -7.473 -29.375 1 91.44 101 PRO B O 1
ATOM 4961 N N . ALA B 1 102 ? -12.453 -8.648 -30.953 1 91.75 102 ALA B N 1
ATOM 4962 C CA . ALA B 1 102 ? -13.648 -9.117 -31.656 1 91.75 102 ALA B CA 1
ATOM 4963 C C . ALA B 1 102 ? -14.57 -9.875 -30.703 1 91.75 102 ALA B C 1
ATOM 4965 O O . ALA B 1 102 ? -14.117 -10.461 -29.719 1 91.75 102 ALA B O 1
ATOM 4966 N N . GLN B 1 103 ? -15.859 -9.938 -31 1 91.12 103 GLN B N 1
ATOM 4967 C CA . GLN B 1 103 ? -16.875 -10.461 -30.109 1 91.12 103 GLN B CA 1
ATOM 4968 C C . GLN B 1 103 ? -16.578 -11.906 -29.719 1 91.12 103 GLN B C 1
ATOM 4970 O O . GLN B 1 103 ? -16.688 -12.273 -28.547 1 91.12 103 GLN B O 1
ATOM 4975 N N . GLU B 1 104 ? -16.188 -12.648 -30.719 1 92.75 104 GLU B N 1
ATOM 4976 C CA . GLU B 1 104 ? -15.914 -14.062 -30.453 1 92.75 104 GLU B CA 1
ATOM 4977 C C . GLU B 1 104 ? -14.766 -14.227 -29.469 1 92.75 104 GLU B C 1
ATOM 4979 O O . GLU B 1 104 ? -14.828 -15.07 -28.578 1 92.75 104 GLU B O 1
ATOM 4984 N N . VAL B 1 105 ? -13.766 -13.469 -29.688 1 95.5 105 VAL B N 1
ATOM 4985 C CA . VAL B 1 105 ? -12.602 -13.523 -28.797 1 95.5 105 VAL B CA 1
ATOM 4986 C C . VAL B 1 105 ? -12.969 -12.977 -27.422 1 95.5 105 VAL B C 1
ATOM 4988 O O . VAL B 1 105 ? -12.547 -13.516 -26.406 1 95.5 105 VAL B O 1
ATOM 4991 N N . ARG B 1 106 ? -13.75 -11.93 -27.406 1 95.31 106 ARG B N 1
ATOM 4992 C CA . ARG B 1 106 ? -14.195 -11.32 -26.156 1 95.31 106 ARG B CA 1
ATOM 4993 C C . ARG B 1 106 ? -15 -12.312 -25.312 1 95.31 106 ARG B C 1
ATOM 4995 O O . ARG B 1 106 ? -14.797 -12.422 -24.109 1 95.31 106 ARG B O 1
ATOM 5002 N N . ASP B 1 107 ? -15.898 -13.008 -25.969 1 96.19 107 ASP B N 1
ATOM 5003 C CA . ASP B 1 107 ? -16.688 -14.031 -25.297 1 96.19 107 ASP B CA 1
ATOM 5004 C C . ASP B 1 107 ? -15.797 -15.133 -24.719 1 96.19 107 ASP B C 1
ATOM 5006 O O . ASP B 1 107 ? -16.031 -15.602 -23.609 1 96.19 107 ASP B O 1
ATOM 5010 N N . ALA B 1 108 ? -14.828 -15.508 -25.5 1 97.75 108 ALA B N 1
ATOM 5011 C CA . ALA B 1 108 ? -13.914 -16.547 -25.062 1 97.75 108 ALA B CA 1
ATOM 5012 C C . ALA B 1 108 ? -13.117 -16.094 -23.844 1 97.75 108 ALA B C 1
ATOM 5014 O O . ALA B 1 108 ? -12.867 -16.875 -22.922 1 97.75 108 ALA B O 1
ATOM 5015 N N . LEU B 1 109 ? -12.703 -14.852 -23.844 1 98.12 109 LEU B N 1
ATOM 5016 C CA . LEU B 1 109 ? -11.938 -14.289 -22.734 1 98.12 109 LEU B CA 1
ATOM 5017 C C . LEU B 1 109 ? -12.773 -14.234 -21.469 1 98.12 109 LEU B C 1
ATOM 5019 O O . LEU B 1 109 ? -12.305 -14.617 -20.391 1 98.12 109 LEU B O 1
ATOM 5023 N N . VAL B 1 110 ? -13.984 -13.766 -21.562 1 97.31 110 VAL B N 1
ATOM 5024 C CA . VAL B 1 110 ? -14.875 -13.656 -20.422 1 97.31 110 VAL B CA 1
ATOM 5025 C C . VAL B 1 110 ? -15.18 -15.047 -19.859 1 97.31 110 VAL B C 1
ATOM 5027 O O . VAL B 1 110 ? -15.164 -15.258 -18.656 1 97.31 110 VAL B O 1
ATOM 5030 N N . GLN B 1 111 ? -15.391 -15.945 -20.797 1 97 111 GLN B N 1
ATOM 5031 C CA . GLN B 1 111 ? -15.664 -17.312 -20.375 1 97 111 GLN B CA 1
ATOM 5032 C C . GLN B 1 111 ? -14.453 -17.922 -19.656 1 97 111 GLN B C 1
ATOM 5034 O O . GLN B 1 111 ? -14.602 -18.594 -18.641 1 97 111 GLN B O 1
ATOM 5039 N N . ALA B 1 112 ? -13.328 -17.75 -20.203 1 97.88 112 ALA B N 1
ATOM 5040 C CA . ALA B 1 112 ? -12.102 -18.266 -19.594 1 97.88 112 ALA B CA 1
ATOM 5041 C C . ALA B 1 112 ? -11.906 -17.703 -18.188 1 97.88 112 ALA B C 1
ATOM 5043 O O . ALA B 1 112 ? -11.484 -18.422 -17.266 1 97.88 112 ALA B O 1
ATOM 5044 N N . TYR B 1 113 ? -12.188 -16.438 -18 1 97.88 113 TYR B N 1
ATOM 5045 C CA . TYR B 1 113 ? -12.07 -15.812 -16.688 1 97.88 113 TYR B CA 1
ATOM 5046 C C . TYR B 1 113 ? -12.961 -16.516 -15.672 1 97.88 113 TYR B C 1
ATOM 5048 O O . TYR B 1 113 ? -12.492 -16.938 -14.609 1 97.88 113 TYR B O 1
ATOM 5056 N N . PHE B 1 114 ? -14.172 -16.656 -15.945 1 95.19 114 PHE B N 1
ATOM 5057 C CA . PHE B 1 114 ? -15.133 -17.141 -14.961 1 95.19 114 PHE B CA 1
ATOM 5058 C C . PHE B 1 114 ? -14.984 -18.656 -14.773 1 95.19 114 PHE B C 1
ATOM 5060 O O . PHE B 1 114 ? -15.281 -19.172 -13.703 1 95.19 114 PHE B O 1
ATOM 5067 N N . ASP B 1 115 ? -14.383 -19.344 -15.766 1 94.56 115 ASP B N 1
ATOM 5068 C CA . ASP B 1 115 ? -14.234 -20.797 -15.664 1 94.56 115 ASP B CA 1
ATOM 5069 C C . ASP B 1 115 ? -12.984 -21.156 -14.875 1 94.56 115 ASP B C 1
ATOM 5071 O O . ASP B 1 115 ? -12.969 -22.156 -14.141 1 94.56 115 ASP B O 1
ATOM 5075 N N . HIS B 1 116 ? -11.945 -20.359 -15.008 1 95.5 116 HIS B N 1
ATOM 5076 C CA . HIS B 1 116 ? -10.656 -20.859 -14.539 1 95.5 116 HIS B CA 1
ATOM 5077 C C . HIS B 1 116 ? -10.031 -19.922 -13.531 1 95.5 116 HIS B C 1
ATOM 5079 O O . HIS B 1 116 ? -9.242 -20.344 -12.68 1 95.5 116 HIS B O 1
ATOM 5085 N N . ILE B 1 117 ? -10.312 -18.641 -13.648 1 96.56 117 ILE B N 1
ATOM 5086 C CA . ILE B 1 117 ? -9.664 -17.641 -12.797 1 96.56 117 ILE B CA 1
ATOM 5087 C C . ILE B 1 117 ? -10.547 -17.328 -11.594 1 96.56 117 ILE B C 1
ATOM 5089 O O . ILE B 1 117 ? -10.086 -17.359 -10.453 1 96.56 117 ILE B O 1
ATOM 5093 N N . HIS B 1 118 ? -11.82 -17.141 -11.836 1 95.38 118 HIS B N 1
ATOM 5094 C CA . HIS B 1 118 ? -12.812 -16.719 -10.867 1 95.38 118 HIS B CA 1
ATOM 5095 C C . HIS B 1 118 ? -12.938 -17.719 -9.727 1 95.38 118 HIS B C 1
ATOM 5097 O O . HIS B 1 118 ? -13.07 -17.344 -8.562 1 95.38 118 HIS B O 1
ATOM 5103 N N . PRO B 1 119 ? -12.867 -18.984 -10.023 1 93.75 119 PRO B N 1
ATOM 5104 C CA . PRO B 1 119 ? -13.008 -19.938 -8.922 1 93.75 119 PRO B CA 1
ATOM 5105 C C . PRO B 1 119 ? -11.844 -19.875 -7.934 1 93.75 119 PRO B C 1
ATOM 5107 O O . PRO B 1 119 ? -12.008 -20.172 -6.754 1 93.75 119 PRO B O 1
ATOM 5110 N N . PHE B 1 120 ? -10.68 -19.547 -8.445 1 95.56 120 PHE B N 1
ATOM 5111 C CA . PHE B 1 120 ? -9.531 -19.391 -7.562 1 95.56 120 PHE B CA 1
ATOM 5112 C C . PHE B 1 120 ? -9.672 -18.141 -6.695 1 95.56 120 PHE B C 1
ATOM 5114 O O . PHE B 1 120 ? -9.547 -18.219 -5.473 1 95.56 120 PHE B O 1
ATOM 5121 N N . LEU B 1 121 ? -9.906 -16.984 -7.258 1 96.31 121 LEU B N 1
ATOM 5122 C CA . LEU B 1 121 ? -10.133 -15.703 -6.602 1 96.31 121 LEU B CA 1
ATOM 5123 C C . LEU B 1 121 ? -11.398 -15.039 -7.129 1 96.31 121 LEU B C 1
ATOM 5125 O O . LEU B 1 121 ? -11.359 -14.32 -8.133 1 96.31 121 LEU B O 1
ATOM 5129 N N . PRO B 1 122 ? -12.484 -15.203 -6.43 1 95.5 122 PRO B N 1
ATOM 5130 C CA . PRO B 1 122 ? -13.766 -14.664 -6.91 1 95.5 122 PRO B CA 1
ATOM 5131 C C . PRO B 1 122 ? -13.898 -13.164 -6.676 1 95.5 122 PRO B C 1
ATOM 5133 O O . PRO B 1 122 ? -14.781 -12.727 -5.93 1 95.5 122 PRO B O 1
ATOM 5136 N N . ILE B 1 123 ? -13.227 -12.391 -7.43 1 96.44 123 ILE B N 1
ATOM 5137 C CA . ILE B 1 123 ? -13.094 -10.961 -7.223 1 96.44 123 ILE B CA 1
ATOM 5138 C C . ILE B 1 123 ? -14.336 -10.242 -7.734 1 96.44 123 ILE B C 1
ATOM 5140 O O . ILE B 1 123 ? -14.836 -9.312 -7.09 1 96.44 123 ILE B O 1
ATOM 5144 N N . VAL B 1 124 ? -14.859 -10.688 -8.875 1 94.81 124 VAL B N 1
ATOM 5145 C CA . VAL B 1 124 ? -15.969 -10.016 -9.539 1 94.81 124 VAL B CA 1
ATOM 5146 C C . VAL B 1 124 ? -17.234 -10.852 -9.398 1 94.81 124 VAL B C 1
ATOM 5148 O O . VAL B 1 124 ? -17.188 -12.078 -9.5 1 94.81 124 VAL B O 1
ATOM 5151 N N . SER B 1 125 ? -18.344 -10.172 -9.164 1 91.94 125 SER B N 1
ATOM 5152 C CA . SER B 1 125 ? -19.625 -10.875 -9.156 1 91.94 125 SER B CA 1
ATOM 5153 C C . SER B 1 125 ? -19.969 -11.406 -10.547 1 91.94 125 SER B C 1
ATOM 5155 O O . SER B 1 125 ? -20.188 -10.633 -11.477 1 91.94 125 SER B O 1
ATOM 5157 N N . LYS B 1 126 ? -20.094 -12.695 -10.648 1 92.25 126 LYS B N 1
ATOM 5158 C CA . LYS B 1 126 ? -20.359 -13.328 -11.938 1 92.25 126 LYS B CA 1
ATOM 5159 C C . LYS B 1 126 ? -21.734 -12.961 -12.461 1 92.25 126 LYS B C 1
ATOM 5161 O O . LYS B 1 126 ? -21.875 -12.477 -13.586 1 92.25 126 LYS B O 1
ATOM 5166 N N . PRO B 1 127 ? -22.781 -13.008 -11.625 1 88.88 127 PRO B N 1
ATOM 5167 C CA . PRO B 1 127 ? -24.094 -12.664 -12.148 1 88.88 127 PRO B CA 1
ATOM 5168 C C . PRO B 1 127 ? -24.203 -11.195 -12.547 1 88.88 127 PRO B C 1
ATOM 5170 O O . PRO B 1 127 ? -24.797 -10.875 -13.586 1 88.88 127 PRO B O 1
ATOM 5173 N N . GLU B 1 128 ? -23.609 -10.359 -11.734 1 88.81 128 GLU B N 1
ATOM 5174 C CA . GLU B 1 128 ? -23.688 -8.938 -12.047 1 88.81 128 GLU B CA 1
ATOM 5175 C C . GLU B 1 128 ? -22.906 -8.602 -13.312 1 88.81 128 GLU B C 1
ATOM 5177 O O . GLU B 1 128 ? -23.391 -7.844 -14.156 1 88.81 128 GLU B O 1
ATOM 5182 N N . PHE B 1 129 ? -21.734 -9.141 -13.461 1 93.56 129 PHE B N 1
ATOM 5183 C CA . PHE B 1 129 ? -20.906 -8.859 -14.617 1 93.56 129 PHE B CA 1
ATOM 5184 C C . PHE B 1 129 ? -21.547 -9.391 -15.891 1 93.56 129 PHE B C 1
ATOM 5186 O O . PHE B 1 129 ? -21.594 -8.688 -16.906 1 93.56 129 PHE B O 1
ATOM 5193 N N . LEU B 1 130 ? -22.047 -10.586 -15.852 1 93.5 130 LEU B N 1
ATOM 5194 C CA . LEU B 1 130 ? -22.609 -11.211 -17.047 1 93.5 130 LEU B CA 1
ATOM 5195 C C . LEU B 1 130 ? -23.906 -10.531 -17.453 1 93.5 130 LEU B C 1
ATOM 5197 O O . LEU B 1 130 ? -24.219 -10.43 -18.641 1 93.5 130 LEU B O 1
ATOM 5201 N N . ALA B 1 131 ? -24.688 -10.086 -16.438 1 91.38 131 ALA B N 1
ATOM 5202 C CA . ALA B 1 131 ? -25.906 -9.336 -16.75 1 91.38 131 ALA B CA 1
ATOM 5203 C C . ALA B 1 131 ? -25.578 -8.062 -17.531 1 91.38 131 ALA B C 1
ATOM 5205 O O . ALA B 1 131 ? -26.219 -7.75 -18.516 1 91.38 131 ALA B O 1
ATOM 5206 N N . ARG B 1 132 ? -24.531 -7.391 -17.078 1 91.75 132 ARG B N 1
ATOM 5207 C CA . ARG B 1 132 ? -24.125 -6.152 -17.734 1 91.75 132 ARG B CA 1
ATOM 5208 C C . ARG B 1 132 ? -23.453 -6.441 -19.062 1 91.75 132 ARG B C 1
ATOM 5210 O O . ARG B 1 132 ? -23.578 -5.66 -20.016 1 91.75 132 ARG B O 1
ATOM 5217 N N . TYR B 1 133 ? -22.719 -7.539 -19.141 1 92.5 133 TYR B N 1
ATOM 5218 C CA . TYR B 1 133 ? -22.031 -7.941 -20.359 1 92.5 133 TYR B CA 1
ATOM 5219 C C . TYR B 1 133 ? -23.031 -8.234 -21.469 1 92.5 133 TYR B C 1
ATOM 5221 O O . TYR B 1 133 ? -22.734 -7.992 -22.656 1 92.5 133 TYR B O 1
ATOM 5229 N N . ARG B 1 134 ? -24.219 -8.594 -21.078 1 91.25 134 ARG B N 1
ATOM 5230 C CA . ARG B 1 134 ? -25.234 -8.969 -22.062 1 91.25 134 ARG B CA 1
ATOM 5231 C C . ARG B 1 134 ? -26.125 -7.777 -22.391 1 91.25 134 ARG B C 1
ATOM 5233 O O . ARG B 1 134 ? -27.016 -7.875 -23.25 1 91.25 134 ARG B O 1
ATOM 5240 N N . THR B 1 135 ? -25.906 -6.637 -21.766 1 90.25 135 THR B N 1
ATOM 5241 C CA . THR B 1 135 ? -26.719 -5.438 -21.984 1 90.25 135 THR B CA 1
ATOM 5242 C C . THR B 1 135 ? -25.875 -4.328 -22.594 1 90.25 135 THR B C 1
ATOM 5244 O O . THR B 1 135 ? -25.25 -3.543 -21.891 1 90.25 135 THR B O 1
ATOM 5247 N N . PRO B 1 136 ? -25.969 -4.129 -23.891 1 84.94 136 PRO B N 1
ATOM 5248 C CA . PRO B 1 136 ? -25.109 -3.158 -24.578 1 84.94 136 PRO B CA 1
ATOM 5249 C C . PRO B 1 136 ? -25.328 -1.731 -24.078 1 84.94 136 PRO B C 1
ATOM 5251 O O . PRO B 1 136 ? -24.406 -0.914 -24.125 1 84.94 136 PRO B O 1
ATOM 5254 N N . ASP B 1 137 ? -26.453 -1.409 -23.531 1 87.62 137 ASP B N 1
ATOM 5255 C CA . ASP B 1 137 ? -26.766 -0.052 -23.078 1 87.62 137 ASP B CA 1
ATOM 5256 C C . ASP B 1 137 ? -26.219 0.199 -21.672 1 87.62 137 ASP B C 1
ATOM 5258 O O . ASP B 1 137 ? -26.141 1.347 -21.234 1 87.62 137 ASP B O 1
ATOM 5262 N N . ASN B 1 138 ? -25.797 -0.901 -21.062 1 90.12 138 ASN B N 1
ATOM 5263 C CA . ASN B 1 138 ? -25.266 -0.795 -19.703 1 90.12 138 ASN B CA 1
ATOM 5264 C C . ASN B 1 138 ? -24.125 -1.786 -19.484 1 90.12 138 ASN B C 1
ATOM 5266 O O . ASN B 1 138 ? -24.234 -2.672 -18.625 1 90.12 138 ASN B O 1
ATOM 5270 N N . PRO B 1 139 ? -23.109 -1.562 -20.172 1 91.56 139 PRO B N 1
ATOM 5271 C CA . PRO B 1 139 ? -21.984 -2.492 -20.062 1 91.56 139 PRO B CA 1
ATOM 5272 C C . PRO B 1 139 ? -21.266 -2.412 -18.719 1 91.56 139 PRO B C 1
ATOM 5274 O O . PRO B 1 139 ? -21.516 -1.479 -17.953 1 91.56 139 PRO B O 1
ATOM 5277 N N . PRO B 1 140 ? -20.469 -3.42 -18.391 1 92.69 140 PRO B N 1
ATOM 5278 C CA . PRO B 1 140 ? -19.641 -3.311 -17.172 1 92.69 140 PRO B CA 1
ATOM 5279 C C . PRO B 1 140 ? -18.719 -2.094 -17.188 1 92.69 140 PRO B C 1
ATOM 5281 O O . PRO B 1 140 ? -18.375 -1.597 -18.266 1 92.69 140 PRO B O 1
ATOM 5284 N N . PRO B 1 141 ? -18.391 -1.601 -15.969 1 92.06 141 PRO B N 1
ATOM 5285 C CA . PRO B 1 141 ? -17.422 -0.493 -15.969 1 92.06 141 PRO B CA 1
ATOM 5286 C C . PRO B 1 141 ? -16.188 -0.786 -16.797 1 92.06 141 PRO B C 1
ATOM 5288 O O . PRO B 1 141 ? -15.641 -1.893 -16.75 1 92.06 141 PRO B O 1
ATOM 5291 N N . LEU B 1 142 ? -15.773 0.172 -17.594 1 93.19 142 LEU B N 1
ATOM 5292 C CA . LEU B 1 142 ? -14.758 -0.045 -18.625 1 93.19 142 LEU B CA 1
ATOM 5293 C C . LEU B 1 142 ? -13.477 -0.595 -18.016 1 93.19 142 LEU B C 1
ATOM 5295 O O . LEU B 1 142 ? -12.875 -1.523 -18.547 1 93.19 142 LEU B O 1
ATOM 5299 N N . LEU B 1 143 ? -13 0.014 -16.922 1 94.81 143 LEU B N 1
ATOM 5300 C CA . LEU B 1 143 ? -11.797 -0.462 -16.234 1 94.81 143 LEU B CA 1
ATOM 5301 C C . LEU B 1 143 ? -11.945 -1.923 -15.828 1 94.81 143 LEU B C 1
ATOM 5303 O O . LEU B 1 143 ? -11.055 -2.736 -16.078 1 94.81 143 LEU B O 1
ATOM 5307 N N . LEU B 1 144 ? -13.031 -2.242 -15.227 1 95.88 144 LEU B N 1
ATOM 5308 C CA . LEU B 1 144 ? -13.273 -3.611 -14.781 1 95.88 144 LEU B CA 1
ATOM 5309 C C . LEU B 1 144 ? -13.367 -4.559 -15.977 1 95.88 144 LEU B C 1
ATOM 5311 O O . LEU B 1 144 ? -12.883 -5.688 -15.914 1 95.88 144 LEU B O 1
ATOM 5315 N N . PHE B 1 145 ? -14.039 -4.055 -16.953 1 96 145 PHE B N 1
ATOM 5316 C CA . PHE B 1 145 ? -14.195 -4.848 -18.172 1 96 145 PHE B CA 1
ATOM 5317 C C . PHE B 1 145 ? -12.844 -5.223 -18.75 1 96 145 PHE B C 1
ATOM 5319 O O . PHE B 1 145 ? -12.555 -6.402 -18.969 1 96 145 PHE B O 1
ATOM 5326 N N . GLN B 1 146 ? -11.984 -4.258 -18.969 1 96.25 146 GLN B N 1
ATOM 5327 C CA . GLN B 1 146 ? -10.648 -4.5 -19.5 1 96.25 146 GLN B CA 1
ATOM 5328 C C . GLN B 1 146 ? -9.844 -5.41 -18.562 1 96.25 146 GLN B C 1
ATOM 5330 O O . GLN B 1 146 ? -9.078 -6.258 -19.031 1 96.25 146 GLN B O 1
ATOM 5335 N N . SER B 1 147 ? -9.984 -5.25 -17.281 1 98.06 147 SER B N 1
ATOM 5336 C CA . SER B 1 147 ? -9.258 -6.051 -16.297 1 98.06 147 SER B CA 1
ATOM 5337 C C . SER B 1 147 ? -9.688 -7.516 -16.359 1 98.06 147 SER B C 1
ATOM 5339 O O . SER B 1 147 ? -8.859 -8.414 -16.234 1 98.06 147 SER B O 1
ATOM 5341 N N . VAL B 1 148 ? -10.961 -7.727 -16.516 1 98.19 148 VAL B N 1
ATOM 5342 C CA . VAL B 1 148 ? -11.484 -9.086 -16.609 1 98.19 148 VAL B CA 1
ATOM 5343 C C . VAL B 1 148 ? -10.969 -9.75 -17.891 1 98.19 148 VAL B C 1
ATOM 5345 O O . VAL B 1 148 ? -10.578 -10.922 -17.875 1 98.19 148 VAL B O 1
ATOM 5348 N N . LEU B 1 149 ? -10.953 -9.008 -18.984 1 98 149 LEU B N 1
ATOM 5349 C CA . LEU B 1 149 ? -10.406 -9.539 -20.219 1 98 149 LEU B CA 1
ATOM 5350 C C . LEU B 1 149 ? -8.93 -9.891 -20.062 1 98 149 LEU B C 1
ATOM 5352 O O . LEU B 1 149 ? -8.484 -10.938 -20.531 1 98 149 LEU B O 1
ATOM 5356 N N . MET B 1 150 ? -8.211 -9.055 -19.391 1 98.06 150 MET B N 1
ATOM 5357 C CA . MET B 1 150 ? -6.789 -9.297 -19.156 1 98.06 150 MET B CA 1
ATOM 5358 C C . MET B 1 150 ? -6.582 -10.586 -18.375 1 98.06 150 MET B C 1
ATOM 5360 O O . MET B 1 150 ? -5.773 -11.438 -18.766 1 98.06 150 MET B O 1
ATOM 5364 N N . ALA B 1 151 ? -7.301 -10.734 -17.281 1 98.5 151 ALA B N 1
ATOM 5365 C CA . ALA B 1 151 ? -7.172 -11.93 -16.453 1 98.5 151 ALA B CA 1
ATOM 5366 C C . ALA B 1 151 ? -7.609 -13.172 -17.234 1 98.5 151 ALA B C 1
ATOM 5368 O O . ALA B 1 151 ? -7.02 -14.25 -17.078 1 98.5 151 ALA B O 1
ATOM 5369 N N . GLY B 1 152 ? -8.633 -13 -18.047 1 98.56 152 GLY B N 1
ATOM 5370 C CA . GLY B 1 152 ? -9.102 -14.109 -18.859 1 98.56 152 GLY B CA 1
ATOM 5371 C C . GLY B 1 152 ? -8.078 -14.578 -19.875 1 98.56 152 GLY B C 1
ATOM 5372 O O . GLY B 1 152 ? -8.023 -15.766 -20.203 1 98.56 152 GLY B O 1
ATOM 5373 N N . ALA B 1 153 ? -7.297 -13.664 -20.344 1 98.19 153 ALA B N 1
ATOM 5374 C CA . ALA B 1 153 ? -6.281 -14 -21.344 1 98.19 153 ALA B CA 1
ATOM 5375 C C . ALA B 1 153 ? -5.27 -14.992 -20.766 1 98.19 153 ALA B C 1
ATOM 5377 O O . ALA B 1 153 ? -4.68 -15.781 -21.516 1 98.19 153 ALA B O 1
ATOM 5378 N N . HIS B 1 154 ? -5.137 -14.961 -19.5 1 97.69 154 HIS B N 1
ATOM 5379 C CA . HIS B 1 154 ? -4.215 -15.867 -18.828 1 97.69 154 HIS B CA 1
ATOM 5380 C C . HIS B 1 154 ? -4.586 -17.328 -19.094 1 97.69 154 HIS B C 1
ATOM 5382 O O . HIS B 1 154 ? -3.709 -18.172 -19.203 1 97.69 154 HIS B O 1
ATOM 5388 N N . ALA B 1 155 ? -5.871 -17.594 -19.234 1 97.75 155 ALA B N 1
ATOM 5389 C CA . ALA B 1 155 ? -6.336 -18.969 -19.281 1 97.75 155 ALA B CA 1
ATOM 5390 C C . ALA B 1 155 ? -7.062 -19.266 -20.578 1 97.75 155 ALA B C 1
ATOM 5392 O O . ALA B 1 155 ? -7.453 -20.422 -20.844 1 97.75 155 ALA B O 1
ATOM 5393 N N . CYS B 1 156 ? -7.164 -18.328 -21.438 1 98.12 156 CYS B N 1
ATOM 5394 C CA . CYS B 1 156 ? -8 -18.469 -22.625 1 98.12 156 CYS B CA 1
ATOM 5395 C C . CYS B 1 156 ? -7.387 -19.453 -23.609 1 98.12 156 CYS B C 1
ATOM 5397 O O . CYS B 1 156 ? -6.199 -19.375 -23.922 1 98.12 156 CYS B O 1
ATOM 5399 N N . ALA B 1 157 ? -8.203 -20.328 -24.141 1 96.56 157 ALA B N 1
ATOM 5400 C CA . ALA B 1 157 ? -7.734 -21.375 -25.047 1 96.56 157 ALA B CA 1
ATOM 5401 C C . ALA B 1 157 ? -7.953 -20.969 -26.5 1 96.56 157 ALA B C 1
ATOM 5403 O O . ALA B 1 157 ? -7.496 -21.672 -27.422 1 96.56 157 ALA B O 1
ATOM 5404 N N . HIS B 1 158 ? -8.703 -19.875 -26.75 1 96.69 158 HIS B N 1
ATOM 5405 C CA . HIS B 1 158 ? -8.922 -19.438 -28.125 1 96.69 158 HIS B CA 1
ATOM 5406 C C . HIS B 1 158 ? -7.602 -19.281 -28.875 1 96.69 158 HIS B C 1
ATOM 5408 O O . HIS B 1 158 ? -6.66 -18.672 -28.359 1 96.69 158 HIS B O 1
ATOM 5414 N N . PRO B 1 159 ? -7.504 -19.812 -30.047 1 95.75 159 PRO B N 1
ATOM 5415 C CA . PRO B 1 159 ? -6.23 -19.844 -30.766 1 95.75 159 PRO B CA 1
ATOM 5416 C C . PRO B 1 159 ? -5.637 -18.438 -30.969 1 95.75 159 PRO B C 1
ATOM 5418 O O . PRO B 1 159 ? -4.414 -18.281 -30.891 1 95.75 159 PRO B O 1
ATOM 5421 N N . LEU B 1 160 ? -6.441 -17.438 -31.203 1 93.56 160 LEU B N 1
ATOM 5422 C CA . LEU B 1 160 ? -5.953 -16.078 -31.422 1 93.56 160 LEU B CA 1
ATOM 5423 C C . LEU B 1 160 ? -5.305 -15.516 -30.156 1 93.56 160 LEU B C 1
ATOM 5425 O O . LEU B 1 160 ? -4.504 -14.578 -30.234 1 93.56 160 LEU B O 1
ATOM 5429 N N . VAL B 1 161 ? -5.652 -16.031 -29 1 95.81 161 VAL B N 1
ATOM 5430 C CA . VAL B 1 161 ? -5.09 -15.586 -27.734 1 95.81 161 VAL B CA 1
ATOM 5431 C C . VAL B 1 161 ? -3.949 -16.516 -27.312 1 95.81 161 VAL B C 1
ATOM 5433 O O . VAL B 1 161 ? -2.861 -16.047 -26.969 1 95.81 161 VAL B O 1
ATOM 5436 N N . ALA B 1 162 ? -4.121 -17.797 -27.469 1 94.19 162 ALA B N 1
ATOM 5437 C CA . ALA B 1 162 ? -3.201 -18.812 -26.969 1 94.19 162 ALA B CA 1
ATOM 5438 C C . ALA B 1 162 ? -1.866 -18.75 -27.703 1 94.19 162 ALA B C 1
ATOM 5440 O O . ALA B 1 162 ? -0.819 -19.062 -27.141 1 94.19 162 ALA B O 1
ATOM 5441 N N . THR B 1 163 ? -1.885 -18.391 -28.969 1 92.06 163 THR B N 1
ATOM 5442 C CA . THR B 1 163 ? -0.673 -18.344 -29.781 1 92.06 163 THR B CA 1
ATOM 5443 C C . THR B 1 163 ? 0.29 -17.281 -29.266 1 92.06 163 THR B C 1
ATOM 5445 O O . THR B 1 163 ? 1.505 -17.5 -29.25 1 92.06 163 THR B O 1
ATOM 5448 N N . ASP B 1 164 ? -0.268 -16.203 -28.844 1 92 164 ASP B N 1
ATOM 5449 C CA . ASP B 1 164 ? 0.53 -15.102 -28.297 1 92 164 ASP B CA 1
ATOM 5450 C C . ASP B 1 164 ? -0.087 -14.562 -27.016 1 92 164 ASP B C 1
ATOM 5452 O O . ASP B 1 164 ? -0.34 -13.367 -26.891 1 92 164 ASP B O 1
ATOM 5456 N N . ARG B 1 165 ? -0.227 -15.398 -26.109 1 94.5 165 ARG B N 1
ATOM 5457 C CA . ARG B 1 165 ? -0.945 -15.117 -24.875 1 94.5 165 ARG B CA 1
ATOM 5458 C C . ARG B 1 165 ? -0.332 -13.93 -24.141 1 94.5 165 ARG B C 1
ATOM 5460 O O . ARG B 1 165 ? -1.047 -13.016 -23.719 1 94.5 165 ARG B O 1
ATOM 5467 N N . HIS B 1 166 ? 0.95 -13.914 -24.016 1 91.81 166 HIS B N 1
ATOM 5468 C CA . HIS B 1 166 ? 1.624 -12.875 -23.266 1 91.81 166 HIS B CA 1
ATOM 5469 C C . HIS B 1 166 ? 1.454 -11.508 -23.922 1 91.81 166 HIS B C 1
ATOM 5471 O O . HIS B 1 166 ? 1.263 -10.508 -23.234 1 91.81 166 HIS B O 1
ATOM 5477 N N . ALA B 1 167 ? 1.538 -11.484 -25.203 1 91 167 ALA B N 1
ATOM 5478 C CA . ALA B 1 167 ? 1.361 -10.227 -25.922 1 91 167 ALA B CA 1
ATOM 5479 C C . ALA B 1 167 ? -0.061 -9.695 -25.766 1 91 167 ALA B C 1
ATOM 5481 O O . ALA B 1 167 ? -0.267 -8.492 -25.594 1 91 167 ALA B O 1
ATOM 5482 N N . VAL B 1 168 ? -1.031 -10.602 -25.891 1 94.19 168 VAL B N 1
ATOM 5483 C CA . VAL B 1 168 ? -2.432 -10.219 -25.75 1 94.19 168 VAL B CA 1
ATOM 5484 C C . VAL B 1 168 ? -2.682 -9.703 -24.344 1 94.19 168 VAL B C 1
ATOM 5486 O O . VAL B 1 168 ? -3.301 -8.656 -24.156 1 94.19 168 VAL B O 1
ATOM 5489 N N . GLN B 1 169 ? -2.211 -10.438 -23.359 1 95.44 169 GLN B N 1
ATOM 5490 C CA . GLN B 1 169 ? -2.385 -10.047 -21.953 1 95.44 169 GLN B CA 1
ATOM 5491 C C . GLN B 1 169 ? -1.732 -8.695 -21.672 1 95.44 169 GLN B C 1
ATOM 5493 O O . GLN B 1 169 ? -2.295 -7.867 -20.953 1 95.44 169 GLN B O 1
ATOM 5498 N N . ASN B 1 170 ? -0.575 -8.461 -22.219 1 91.56 170 ASN B N 1
ATOM 5499 C CA . ASN B 1 170 ? 0.132 -7.195 -22.047 1 91.56 170 ASN B CA 1
ATOM 5500 C C . ASN B 1 170 ? -0.653 -6.023 -22.625 1 91.56 170 ASN B C 1
ATOM 5502 O O . ASN B 1 170 ? -0.684 -4.941 -22.031 1 91.56 170 ASN B O 1
ATOM 5506 N N . ARG B 1 171 ? -1.213 -6.238 -23.75 1 90.12 171 ARG B N 1
ATOM 5507 C CA . ARG B 1 171 ? -2.002 -5.18 -24.375 1 90.12 171 ARG B CA 1
ATOM 5508 C C . ARG B 1 171 ? -3.227 -4.844 -23.531 1 90.12 171 ARG B C 1
ATOM 5510 O O . ARG B 1 171 ? -3.545 -3.67 -23.328 1 90.12 171 ARG B O 1
ATOM 5517 N N . LEU B 1 172 ? -3.873 -5.84 -23.125 1 94.31 172 LEU B N 1
ATOM 5518 C CA . LEU B 1 172 ? -5.059 -5.629 -22.297 1 94.31 172 LEU B CA 1
ATOM 5519 C C . LEU B 1 172 ? -4.684 -4.992 -20.969 1 94.31 172 LEU B C 1
ATOM 5521 O O . LEU B 1 172 ? -5.418 -4.145 -20.453 1 94.31 172 LEU B O 1
ATOM 5525 N N . PHE B 1 173 ? -3.537 -5.418 -20.422 1 94.56 173 PHE B N 1
ATOM 5526 C CA . PHE B 1 173 ? -3.055 -4.809 -19.188 1 94.56 173 PHE B CA 1
ATOM 5527 C C . PHE B 1 173 ? -2.762 -3.33 -19.391 1 94.56 173 PHE B C 1
ATOM 5529 O O . PHE B 1 173 ? -3.096 -2.502 -18.547 1 94.56 173 PHE B O 1
ATOM 5536 N N . ARG B 1 174 ? -2.145 -3.035 -20.422 1 88.44 174 ARG B N 1
ATOM 5537 C CA . ARG B 1 174 ? -1.828 -1.641 -20.703 1 88.44 174 ARG B CA 1
ATOM 5538 C C . ARG B 1 174 ? -3.094 -0.793 -20.766 1 88.44 174 ARG B C 1
ATOM 5540 O O . ARG B 1 174 ? -3.131 0.316 -20.234 1 88.44 174 ARG B O 1
ATOM 5547 N N . ARG B 1 175 ? -4.121 -1.309 -21.391 1 88.56 175 ARG B N 1
ATOM 5548 C CA . ARG B 1 175 ? -5.391 -0.596 -21.484 1 88.56 175 ARG B CA 1
ATOM 5549 C C . ARG B 1 175 ? -6 -0.396 -20.094 1 88.56 175 ARG B C 1
ATOM 5551 O O . ARG B 1 175 ? -6.383 0.718 -19.734 1 88.56 175 ARG B O 1
ATOM 5558 N N . ALA B 1 176 ? -6.055 -1.486 -19.375 1 93.81 176 ALA B N 1
ATOM 5559 C CA . ALA B 1 176 ? -6.66 -1.434 -18.047 1 93.81 176 ALA B CA 1
ATOM 5560 C C . ALA B 1 176 ? -5.84 -0.549 -17.109 1 93.81 176 ALA B C 1
ATOM 5562 O O . ALA B 1 176 ? -6.402 0.239 -16.344 1 93.81 176 ALA B O 1
ATOM 5563 N N . SER B 1 177 ? -4.551 -0.708 -17.188 1 90.31 177 SER B N 1
ATOM 5564 C CA . SER B 1 177 ? -3.674 0.062 -16.312 1 90.31 177 SER B CA 1
ATOM 5565 C C . SER B 1 177 ? -3.762 1.554 -16.609 1 90.31 177 SER B C 1
ATOM 5567 O O . SER B 1 177 ? -3.684 2.383 -15.695 1 90.31 177 SER B O 1
ATOM 5569 N N . MET B 1 178 ? -3.896 1.907 -17.844 1 85.06 178 MET B N 1
ATOM 5570 C CA . MET B 1 178 ? -4.055 3.311 -18.203 1 85.06 178 MET B CA 1
ATOM 5571 C C . MET B 1 178 ? -5.363 3.873 -17.656 1 85.06 178 MET B C 1
ATOM 5573 O O . MET B 1 178 ? -5.395 4.996 -17.156 1 85.06 178 MET B O 1
ATOM 5577 N N . LEU B 1 179 ? -6.375 3.131 -17.812 1 88.06 179 LEU B N 1
ATOM 5578 C CA . LEU B 1 179 ? -7.652 3.547 -17.25 1 88.06 179 LEU B CA 1
ATOM 5579 C C . LEU B 1 179 ? -7.547 3.727 -15.734 1 88.06 179 LEU B C 1
ATOM 5581 O O . LEU B 1 179 ? -8.117 4.664 -15.18 1 88.06 179 LEU B O 1
ATOM 5585 N N . TYR B 1 180 ? -6.816 2.814 -15.125 1 90.56 180 TYR B N 1
ATOM 5586 C CA . TYR B 1 180 ? -6.617 2.855 -13.68 1 90.56 180 TYR B CA 1
ATOM 5587 C C . TYR B 1 180 ? -5.863 4.113 -13.273 1 90.56 180 TYR B C 1
ATOM 5589 O O . TYR B 1 180 ? -6.289 4.832 -12.367 1 90.56 180 TYR B O 1
ATOM 5597 N N . HIS B 1 181 ? -4.836 4.371 -13.977 1 79.06 181 HIS B N 1
ATOM 5598 C CA . HIS B 1 181 ? -3.941 5.469 -13.617 1 79.06 181 HIS B CA 1
ATOM 5599 C C . HIS B 1 181 ? -4.566 6.82 -13.953 1 79.06 181 HIS B C 1
ATOM 5601 O O . HIS B 1 181 ? -4.312 7.812 -13.266 1 79.06 181 HIS B O 1
ATOM 5607 N N . MET B 1 182 ? -5.395 6.809 -14.883 1 76.88 182 MET B N 1
ATOM 5608 C CA . MET B 1 182 ? -6.043 8.055 -15.273 1 76.88 182 MET B CA 1
ATOM 5609 C C . MET B 1 182 ? -7.316 8.281 -14.469 1 76.88 182 MET B C 1
ATOM 5611 O O . MET B 1 182 ? -8 9.289 -14.648 1 76.88 182 MET B O 1
ATOM 5615 N N . ARG B 1 183 ? -7.609 7.402 -13.648 1 79.75 183 ARG B N 1
ATOM 5616 C CA . ARG B 1 183 ? -8.781 7.484 -12.773 1 79.75 183 ARG B CA 1
ATOM 5617 C C . ARG B 1 183 ? -10.047 7.73 -13.586 1 79.75 183 ARG B C 1
ATOM 5619 O O . ARG B 1 183 ? -10.828 8.633 -13.266 1 79.75 183 ARG B O 1
ATOM 5626 N N . HIS B 1 184 ? -10.094 6.977 -14.609 1 78.75 184 HIS B N 1
ATOM 5627 C CA . HIS B 1 184 ? -11.328 7.055 -15.375 1 78.75 184 HIS B CA 1
ATOM 5628 C C . HIS B 1 184 ? -12.531 6.648 -14.531 1 78.75 184 HIS B C 1
ATOM 5630 O O . HIS B 1 184 ? -13.594 7.27 -14.617 1 78.75 184 HIS B O 1
ATOM 5636 N N . GLU B 1 185 ? -12.297 5.508 -13.875 1 79.25 185 GLU B N 1
ATOM 5637 C CA . GLU B 1 185 ? -13.281 5.133 -12.859 1 79.25 185 GLU B CA 1
ATOM 5638 C C . GLU B 1 185 ? -12.852 5.598 -11.469 1 79.25 185 GLU B C 1
ATOM 5640 O O . GLU B 1 185 ? -11.664 5.543 -11.133 1 79.25 185 GLU B O 1
ATOM 5645 N N . SER B 1 186 ? -13.844 6.051 -10.773 1 79.5 186 SER B N 1
ATOM 5646 C CA . SER B 1 186 ? -13.508 6.578 -9.453 1 79.5 186 SER B CA 1
ATOM 5647 C C . SER B 1 186 ? -14.078 5.703 -8.344 1 79.5 186 SER B C 1
ATOM 5649 O O . SER B 1 186 ? -13.781 5.91 -7.168 1 79.5 186 SER B O 1
ATOM 5651 N N . ASP B 1 187 ? -14.875 4.734 -8.797 1 87.19 187 ASP B N 1
ATOM 5652 C CA . ASP B 1 187 ? -15.391 3.836 -7.77 1 87.19 187 ASP B CA 1
ATOM 5653 C C . ASP B 1 187 ? -14.258 3.035 -7.125 1 87.19 187 ASP B C 1
ATOM 5655 O O . ASP B 1 187 ? -13.531 2.312 -7.812 1 87.19 187 ASP B O 1
ATOM 5659 N N . ARG B 1 188 ? -14.164 3.145 -5.852 1 91 188 ARG B N 1
ATOM 5660 C CA . ARG B 1 188 ? -13.039 2.553 -5.133 1 91 188 ARG B CA 1
ATOM 5661 C C . ARG B 1 188 ? -13.102 1.03 -5.18 1 91 188 ARG B C 1
ATOM 5663 O O . ARG B 1 188 ? -12.062 0.364 -5.203 1 91 188 ARG B O 1
ATOM 5670 N N . MET B 1 189 ? -14.328 0.503 -5.195 1 91.81 189 MET B N 1
ATOM 5671 C CA . MET B 1 189 ? -14.453 -0.948 -5.297 1 91.81 189 MET B CA 1
ATOM 5672 C C . MET B 1 189 ? -13.953 -1.446 -6.648 1 91.81 189 MET B C 1
ATOM 5674 O O . MET B 1 189 ? -13.289 -2.48 -6.727 1 91.81 189 MET B O 1
ATOM 5678 N N . HIS B 1 190 ? -14.242 -0.731 -7.695 1 94.12 190 HIS B N 1
ATOM 5679 C CA . HIS B 1 190 ? -13.734 -1.1 -9.016 1 94.12 190 HIS B CA 1
ATOM 5680 C C . HIS B 1 190 ? -12.219 -1.009 -9.07 1 94.12 190 HIS B C 1
ATOM 5682 O O . HIS B 1 190 ? -11.562 -1.829 -9.719 1 94.12 190 HIS B O 1
ATOM 5688 N N . LEU B 1 191 ? -11.734 0.007 -8.406 1 95 191 LEU B N 1
ATOM 5689 C CA . LEU B 1 191 ? -10.281 0.14 -8.352 1 95 191 LEU B CA 1
ATOM 5690 C C . LEU B 1 191 ? -9.656 -1.033 -7.602 1 95 191 LEU B C 1
ATOM 5692 O O . LEU B 1 191 ? -8.641 -1.578 -8.031 1 95 191 LEU B O 1
ATOM 5696 N N . LEU B 1 192 ? -10.266 -1.37 -6.508 1 97.19 192 LEU B N 1
ATOM 5697 C CA . LEU B 1 192 ? -9.789 -2.512 -5.73 1 97.19 192 LEU B CA 1
ATOM 5698 C C . LEU B 1 192 ? -9.828 -3.789 -6.562 1 97.19 192 LEU B C 1
ATOM 5700 O O . LEU B 1 192 ? -8.859 -4.551 -6.582 1 97.19 192 LEU B O 1
ATOM 5704 N N . GLN B 1 193 ? -10.891 -4 -7.238 1 97.69 193 GLN B N 1
ATOM 5705 C CA . GLN B 1 193 ? -11.055 -5.195 -8.055 1 97.69 193 GLN B CA 1
ATOM 5706 C C . GLN B 1 193 ? -10.023 -5.234 -9.188 1 97.69 193 GLN B C 1
ATOM 5708 O O . GLN B 1 193 ? -9.422 -6.277 -9.438 1 97.69 193 GLN B O 1
ATOM 5713 N N . ALA B 1 194 ? -9.867 -4.121 -9.805 1 98 194 ALA B N 1
ATOM 5714 C CA . ALA B 1 194 ? -8.883 -4.062 -10.883 1 98 194 ALA B CA 1
ATOM 5715 C C . ALA B 1 194 ? -7.477 -4.363 -10.359 1 98 194 ALA B C 1
ATOM 5717 O O . ALA B 1 194 ? -6.746 -5.16 -10.953 1 98 194 ALA B O 1
ATOM 5718 N N . ALA B 1 195 ? -7.129 -3.74 -9.242 1 98.19 195 ALA B N 1
ATOM 5719 C CA . ALA B 1 195 ? -5.812 -3.975 -8.648 1 98.19 195 ALA B CA 1
ATOM 5720 C C . ALA B 1 195 ? -5.609 -5.453 -8.328 1 98.19 195 ALA B C 1
ATOM 5722 O O . ALA B 1 195 ? -4.539 -6.008 -8.586 1 98.19 195 ALA B O 1
ATOM 5723 N N . ALA B 1 196 ? -6.566 -6.082 -7.797 1 98.62 196 ALA B N 1
ATOM 5724 C CA . ALA B 1 196 ? -6.492 -7.508 -7.488 1 98.62 196 ALA B CA 1
ATOM 5725 C C . ALA B 1 196 ? -6.336 -8.336 -8.758 1 98.62 196 ALA B C 1
ATOM 5727 O O . ALA B 1 196 ? -5.559 -9.297 -8.789 1 98.62 196 ALA B O 1
ATOM 5728 N N . LEU B 1 197 ? -7.051 -7.949 -9.758 1 98.62 197 LEU B N 1
ATOM 5729 C CA . LEU B 1 197 ? -6.973 -8.68 -11.016 1 98.62 197 LEU B CA 1
ATOM 5730 C C . LEU B 1 197 ? -5.613 -8.484 -11.68 1 98.62 197 LEU B C 1
ATOM 5732 O O . LEU B 1 197 ? -5.117 -9.383 -12.367 1 98.62 197 LEU B O 1
ATOM 5736 N N . PHE B 1 198 ? -4.984 -7.355 -11.438 1 97.94 198 PHE B N 1
ATOM 5737 C CA . PHE B 1 198 ? -3.676 -7.074 -12.008 1 97.94 198 PHE B CA 1
ATOM 5738 C C . PHE B 1 198 ? -2.627 -8.039 -11.469 1 97.94 198 PHE B C 1
ATOM 5740 O O . PHE B 1 198 ? -1.544 -8.172 -12.039 1 97.94 198 PHE B O 1
ATOM 5747 N N . THR B 1 199 ? -2.918 -8.727 -10.375 1 98.25 199 THR B N 1
ATOM 5748 C CA . THR B 1 199 ? -1.966 -9.688 -9.828 1 98.25 199 THR B CA 1
ATOM 5749 C C . THR B 1 199 ? -1.812 -10.891 -10.758 1 98.25 199 THR B C 1
ATOM 5751 O O . THR B 1 199 ? -0.877 -11.68 -10.609 1 98.25 199 THR B O 1
ATOM 5754 N N . TRP B 1 200 ? -2.672 -11.008 -11.75 1 98 200 TRP B N 1
ATOM 5755 C CA . TRP B 1 200 ? -2.594 -12.102 -12.711 1 98 200 TRP B CA 1
ATOM 5756 C C . TRP B 1 200 ? -1.647 -11.75 -13.859 1 98 200 TRP B C 1
ATOM 5758 O O . TRP B 1 200 ? -1.47 -12.547 -14.789 1 98 200 TRP B O 1
ATOM 5768 N N . HIS B 1 201 ? -1.016 -10.594 -13.742 1 95.19 201 HIS B N 1
ATOM 5769 C CA . HIS B 1 201 ? -0.116 -10.148 -14.797 1 95.19 201 HIS B CA 1
ATOM 5770 C C . HIS B 1 201 ? 1.264 -9.805 -14.242 1 95.19 201 HIS B C 1
ATOM 5772 O O . HIS B 1 201 ? 1.377 -9.227 -13.156 1 95.19 201 HIS B O 1
ATOM 5778 N N . ILE B 1 202 ? 2.264 -10.297 -14.977 1 89.75 202 ILE B N 1
ATOM 5779 C CA . ILE B 1 202 ? 3.629 -9.875 -14.68 1 89.75 202 ILE B CA 1
ATOM 5780 C C . ILE B 1 202 ? 4.27 -9.281 -15.93 1 89.75 202 ILE B C 1
ATOM 5782 O O . ILE B 1 202 ? 4.25 -9.898 -17 1 89.75 202 ILE B O 1
ATOM 5786 N N . GLY B 1 203 ? 4.598 -8.055 -15.922 1 77.56 203 GLY B N 1
ATOM 5787 C CA . GLY B 1 203 ? 5.141 -7.352 -17.078 1 77.56 203 GLY B CA 1
ATOM 5788 C C . GLY B 1 203 ? 6.652 -7.434 -17.156 1 77.56 203 GLY B C 1
ATOM 5789 O O . GLY B 1 203 ? 7.223 -8.523 -17.141 1 77.56 203 GLY B O 1
ATOM 5790 N N . ASP B 1 204 ? 7.266 -6.305 -17.078 1 68.81 204 ASP B N 1
ATOM 5791 C CA . ASP B 1 204 ? 8.672 -6.09 -17.391 1 68.81 204 ASP B CA 1
ATOM 5792 C C . ASP B 1 204 ? 9.57 -6.535 -16.234 1 68.81 204 ASP B C 1
ATOM 5794 O O . ASP B 1 204 ? 10.734 -6.125 -16.156 1 68.81 204 ASP B O 1
ATOM 5798 N N . GLY B 1 205 ? 9.047 -7.332 -15.367 1 74.81 205 GLY B N 1
ATOM 5799 C CA . GLY B 1 205 ? 9.922 -7.879 -14.336 1 74.81 205 GLY B CA 1
ATOM 5800 C C . GLY B 1 205 ? 10.031 -6.988 -13.117 1 74.81 205 GLY B C 1
ATOM 5801 O O . GLY B 1 205 ? 10.656 -7.367 -12.125 1 74.81 205 GLY B O 1
ATOM 5802 N N . ASP B 1 206 ? 9.477 -5.809 -13.141 1 81.5 206 ASP B N 1
ATOM 5803 C CA . ASP B 1 206 ? 9.461 -4.977 -11.938 1 81.5 206 ASP B CA 1
ATOM 5804 C C . ASP B 1 206 ? 8.609 -5.605 -10.844 1 81.5 206 ASP B C 1
ATOM 5806 O O . ASP B 1 206 ? 7.395 -5.758 -11 1 81.5 206 ASP B O 1
ATOM 5810 N N . THR B 1 207 ? 9.266 -5.906 -9.766 1 86.06 207 THR B N 1
ATOM 5811 C CA . THR B 1 207 ? 8.523 -6.555 -8.688 1 86.06 207 THR B CA 1
ATOM 5812 C C . THR B 1 207 ? 8.242 -5.57 -7.559 1 86.06 207 THR B C 1
ATOM 5814 O O . THR B 1 207 ? 7.629 -5.934 -6.551 1 86.06 207 THR B O 1
ATOM 5817 N N . VAL B 1 208 ? 8.773 -4.344 -7.707 1 92.25 208 VAL B N 1
ATOM 5818 C CA . VAL B 1 208 ? 8.625 -3.367 -6.633 1 92.25 208 VAL B CA 1
ATOM 5819 C C . VAL B 1 208 ? 7.461 -2.428 -6.945 1 92.25 208 VAL B C 1
ATOM 5821 O O . VAL B 1 208 ? 6.57 -2.232 -6.117 1 92.25 208 VAL B O 1
ATOM 5824 N N . ALA B 1 209 ? 7.445 -1.845 -8.141 1 90.75 209 ALA B N 1
ATOM 5825 C CA . ALA B 1 209 ? 6.391 -0.918 -8.547 1 90.75 209 ALA B CA 1
ATOM 5826 C C . ALA B 1 209 ? 5.512 -1.53 -9.633 1 90.75 209 ALA B C 1
ATOM 5828 O O . ALA B 1 209 ? 5.02 -0.82 -10.508 1 90.75 209 ALA B O 1
ATOM 5829 N N . GLY B 1 210 ? 5.434 -2.795 -9.578 1 89.94 210 GLY B N 1
ATOM 5830 C CA . GLY B 1 210 ? 4.625 -3.607 -10.477 1 89.94 210 GLY B CA 1
ATOM 5831 C C . GLY B 1 210 ? 4.559 -5.066 -10.062 1 89.94 210 GLY B C 1
ATOM 5832 O O . GLY B 1 210 ? 5.086 -5.445 -9.016 1 89.94 210 GLY B O 1
ATOM 5833 N N . GLY B 1 211 ? 3.846 -5.828 -10.797 1 92.81 211 GLY B N 1
ATOM 5834 C CA . GLY B 1 211 ? 3.748 -7.25 -10.5 1 92.81 211 GLY B CA 1
ATOM 5835 C C . GLY B 1 211 ? 2.777 -7.559 -9.375 1 92.81 211 GLY B C 1
ATOM 5836 O O . GLY B 1 211 ? 2.152 -6.652 -8.82 1 92.81 211 GLY B O 1
ATOM 5837 N N . PRO B 1 212 ? 2.744 -8.773 -9.047 1 96.12 212 PRO B N 1
ATOM 5838 C CA . PRO B 1 212 ? 1.721 -9.219 -8.102 1 96.12 212 PRO B CA 1
ATOM 5839 C C . PRO B 1 212 ? 1.895 -8.602 -6.711 1 96.12 212 PRO B C 1
ATOM 5841 O O . PRO B 1 212 ? 0.908 -8.242 -6.066 1 96.12 212 PRO B O 1
ATOM 5844 N N . TRP B 1 213 ? 3.117 -8.5 -6.203 1 97 213 TRP B N 1
ATOM 5845 C CA . TRP B 1 213 ? 3.336 -7.953 -4.871 1 97 213 TRP B CA 1
ATOM 5846 C C . TRP B 1 213 ? 2.846 -6.512 -4.789 1 97 213 TRP B C 1
ATOM 5848 O O . TRP B 1 213 ? 2.15 -6.137 -3.842 1 97 213 TRP B O 1
ATOM 5858 N N . TYR B 1 214 ? 3.176 -5.707 -5.785 1 96.81 214 TYR B N 1
ATOM 5859 C CA . TYR B 1 214 ? 2.781 -4.301 -5.797 1 96.81 214 TYR B CA 1
ATOM 5860 C C . TYR B 1 214 ? 1.265 -4.16 -5.848 1 96.81 214 TYR B C 1
ATOM 5862 O O . TYR B 1 214 ? 0.673 -3.451 -5.031 1 96.81 214 TYR B O 1
ATOM 5870 N N . TRP B 1 215 ? 0.654 -4.848 -6.75 1 97.94 215 TRP B N 1
ATOM 5871 C CA . TRP B 1 215 ? -0.779 -4.684 -6.969 1 97.94 215 TRP B CA 1
ATOM 5872 C C . TRP B 1 215 ? -1.578 -5.285 -5.82 1 97.94 215 TRP B C 1
ATOM 5874 O O . TRP B 1 215 ? -2.645 -4.781 -5.465 1 97.94 215 TRP B O 1
ATOM 5884 N N . ALA B 1 216 ? -1.074 -6.395 -5.242 1 98.5 216 ALA B N 1
ATOM 5885 C CA . ALA B 1 216 ? -1.719 -6.906 -4.035 1 98.5 216 ALA B CA 1
ATOM 5886 C C . ALA B 1 216 ? -1.726 -5.859 -2.93 1 98.5 216 ALA B C 1
ATOM 5888 O O . ALA B 1 216 ? -2.73 -5.688 -2.234 1 98.5 216 ALA B O 1
ATOM 5889 N N . GLY B 1 217 ? -0.603 -5.172 -2.822 1 98.44 217 GLY B N 1
ATOM 5890 C CA . GLY B 1 217 ? -0.52 -4.105 -1.836 1 98.44 217 GLY B CA 1
ATOM 5891 C C . GLY B 1 217 ? -1.505 -2.982 -2.088 1 98.44 217 GLY B C 1
ATOM 5892 O O . GLY B 1 217 ? -2.121 -2.467 -1.152 1 98.44 217 GLY B O 1
ATOM 5893 N N . ILE B 1 218 ? -1.656 -2.611 -3.342 1 97.88 218 ILE B N 1
ATOM 5894 C CA . ILE B 1 218 ? -2.594 -1.551 -3.699 1 97.88 218 ILE B CA 1
ATOM 5895 C C . ILE B 1 218 ? -4.02 -1.997 -3.387 1 97.88 218 ILE B C 1
ATOM 5897 O O . ILE B 1 218 ? -4.82 -1.219 -2.865 1 97.88 218 ILE B O 1
ATOM 5901 N N . ALA B 1 219 ? -4.328 -3.242 -3.73 1 98.69 219 ALA B N 1
ATOM 5902 C CA . ALA B 1 219 ? -5.656 -3.777 -3.441 1 98.69 219 ALA B CA 1
ATOM 5903 C C . ALA B 1 219 ? -5.949 -3.744 -1.944 1 98.69 219 ALA B C 1
ATOM 5905 O O . ALA B 1 219 ? -7.035 -3.332 -1.526 1 98.69 219 ALA B O 1
ATOM 5906 N N . VAL B 1 220 ? -4.98 -4.125 -1.131 1 98.75 220 VAL B N 1
ATOM 5907 C CA . VAL B 1 220 ? -5.145 -4.129 0.319 1 98.75 220 VAL B CA 1
ATOM 5908 C C . VAL B 1 220 ? -5.301 -2.697 0.826 1 98.75 220 VAL B C 1
ATOM 5910 O O . VAL B 1 220 ? -6.121 -2.432 1.71 1 98.75 220 VAL B O 1
ATOM 5913 N N . ARG B 1 221 ? -4.504 -1.802 0.241 1 98.56 221 ARG B N 1
ATOM 5914 C CA . ARG B 1 221 ? -4.566 -0.401 0.645 1 98.56 221 ARG B CA 1
ATOM 5915 C C . ARG B 1 221 ? -5.957 0.177 0.406 1 98.56 221 ARG B C 1
ATOM 5917 O O . ARG B 1 221 ? -6.547 0.784 1.303 1 98.56 221 ARG B O 1
ATOM 5924 N N . ILE B 1 222 ? -6.512 -0.034 -0.74 1 97.25 222 ILE B N 1
ATOM 5925 C CA . ILE B 1 222 ? -7.844 0.47 -1.053 1 97.25 222 ILE B CA 1
ATOM 5926 C C . ILE B 1 222 ? -8.883 -0.281 -0.228 1 97.25 222 ILE B C 1
ATOM 5928 O O . ILE B 1 222 ? -9.828 0.321 0.288 1 97.25 222 ILE B O 1
ATOM 5932 N N . GLY B 1 223 ? -8.688 -1.587 -0.062 1 98 223 GLY B N 1
ATOM 5933 C CA . GLY B 1 223 ? -9.617 -2.383 0.726 1 98 223 GLY B CA 1
ATOM 5934 C C . GLY B 1 223 ? -9.719 -1.921 2.168 1 98 223 GLY B C 1
ATOM 5935 O O . GLY B 1 223 ? -10.82 -1.845 2.723 1 98 223 GLY B O 1
ATOM 5936 N N . THR B 1 224 ? -8.57 -1.604 2.799 1 98 224 THR B N 1
ATOM 5937 C CA . THR B 1 224 ? -8.594 -1.129 4.18 1 98 224 THR B CA 1
ATOM 5938 C C . THR B 1 224 ? -9.164 0.283 4.254 1 98 224 THR B C 1
ATOM 5940 O O . THR B 1 224 ? -9.781 0.656 5.254 1 98 224 THR B O 1
ATOM 5943 N N . GLY B 1 225 ? -8.945 1.002 3.199 1 96.5 225 GLY B N 1
ATOM 5944 C CA . GLY B 1 225 ? -9.57 2.314 3.141 1 96.5 225 GLY B CA 1
ATOM 5945 C C . GLY B 1 225 ? -11.086 2.254 3.094 1 96.5 225 GLY B C 1
ATOM 5946 O O . GLY B 1 225 ? -11.766 3.109 3.664 1 96.5 225 GLY B O 1
ATOM 5947 N N . LEU B 1 226 ? -11.594 1.192 2.469 1 94.19 226 LEU B N 1
ATOM 5948 C CA . LEU B 1 226 ? -13.031 0.997 2.324 1 94.19 226 LEU B CA 1
ATOM 5949 C C . LEU B 1 226 ? -13.617 0.329 3.562 1 94.19 226 LEU B C 1
ATOM 5951 O O . LEU B 1 226 ? -14.836 0.322 3.752 1 94.19 226 LEU B O 1
ATOM 5955 N N . GLY B 1 227 ? -12.781 -0.186 4.363 1 96.06 227 GLY B N 1
ATOM 5956 C CA . GLY B 1 227 ? -13.242 -0.944 5.516 1 96.06 227 GLY B CA 1
ATOM 5957 C C . GLY B 1 227 ? -13.688 -2.352 5.16 1 96.06 227 GLY B C 1
ATOM 5958 O O . GLY B 1 227 ? -14.508 -2.943 5.863 1 96.06 227 GLY B O 1
ATOM 5959 N N . ALA B 1 228 ? -13.141 -2.896 4.059 1 96.69 228 ALA B N 1
ATOM 5960 C CA . ALA B 1 228 ? -13.547 -4.223 3.607 1 96.69 228 ALA B CA 1
ATOM 5961 C C . ALA B 1 228 ? -13.055 -5.305 4.566 1 96.69 228 ALA B C 1
ATOM 5963 O O . ALA B 1 228 ? -13.578 -6.422 4.566 1 96.69 228 ALA B O 1
ATOM 5964 N N . HIS B 1 229 ? -12.055 -5.062 5.395 1 97.69 229 HIS B N 1
ATOM 5965 C CA . HIS B 1 229 ? -11.477 -6.012 6.336 1 97.69 229 HIS B CA 1
ATOM 5966 C C . HIS B 1 229 ? -12.336 -6.141 7.586 1 97.69 229 HIS B C 1
ATOM 5968 O O . HIS B 1 229 ? -12.047 -6.953 8.469 1 97.69 229 HIS B O 1
ATOM 5974 N N . ARG B 1 230 ? -13.375 -5.32 7.656 1 96.19 230 ARG B N 1
ATOM 5975 C CA . ARG B 1 230 ? -14.211 -5.254 8.852 1 96.19 230 ARG B CA 1
ATOM 5976 C C . ARG B 1 230 ? -15.562 -5.922 8.609 1 96.19 230 ARG B C 1
ATOM 5978 O O . ARG B 1 230 ? -16.094 -5.867 7.496 1 96.19 230 ARG B O 1
ATOM 5985 N N . ARG B 1 231 ? -16.078 -6.441 9.672 1 92.56 231 ARG B N 1
ATOM 5986 C CA . ARG B 1 231 ? -17.438 -6.973 9.633 1 92.56 231 ARG B CA 1
ATOM 5987 C C . ARG B 1 231 ? -18.469 -5.855 9.773 1 92.56 231 ARG B C 1
ATOM 5989 O O . ARG B 1 2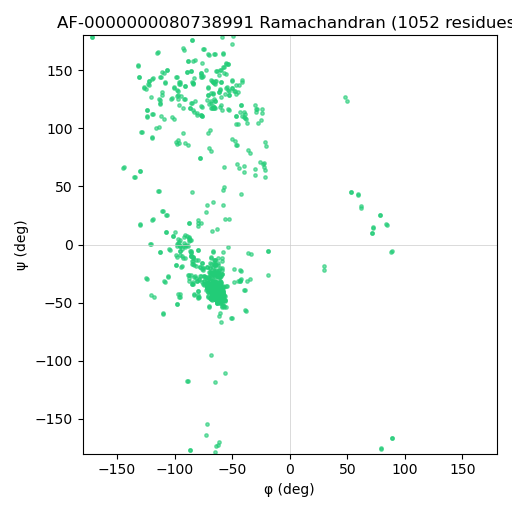31 ? -18.484 -5.141 10.781 1 92.56 231 ARG B O 1
ATOM 5996 N N . SER B 1 232 ? -19.188 -5.66 8.68 1 82.75 232 SER B N 1
ATOM 5997 C CA . SER B 1 232 ? -20.172 -4.594 8.742 1 82.75 232 SER B CA 1
ATOM 5998 C C . SER B 1 232 ? -21.578 -5.145 8.523 1 82.75 232 SER B C 1
ATOM 6000 O O . SER B 1 232 ? -21.953 -5.484 7.395 1 82.75 232 SER B O 1
ATOM 6002 N N . SER B 1 233 ? -22.375 -5.129 9.477 1 79.38 233 SER B N 1
ATOM 6003 C CA . SER B 1 233 ? -23.719 -5.676 9.391 1 79.38 233 SER B CA 1
ATOM 6004 C C . SER B 1 233 ? -24.688 -4.656 8.797 1 79.38 233 SER B C 1
ATOM 6006 O O . SER B 1 233 ? -25.781 -5.016 8.359 1 79.38 233 SER B O 1
ATOM 6008 N N . GLN B 1 234 ? -24.234 -3.453 8.68 1 80.38 234 GLN B N 1
ATOM 6009 C CA . GLN B 1 234 ? -25.156 -2.406 8.242 1 80.38 234 GLN B CA 1
ATOM 6010 C C . GLN B 1 234 ? -25.109 -2.232 6.73 1 80.38 234 GLN B C 1
ATOM 6012 O O . GLN B 1 234 ? -25.984 -1.605 6.145 1 80.38 234 GLN B O 1
ATOM 6017 N N . LEU B 1 235 ? -24.156 -2.809 6.086 1 84.56 235 LEU B N 1
ATOM 6018 C CA . LEU B 1 235 ? -24.062 -2.709 4.633 1 84.56 235 LEU B CA 1
ATOM 6019 C C . LEU B 1 235 ? -25.078 -3.625 3.961 1 84.56 235 LEU B C 1
ATOM 6021 O O . LEU B 1 235 ? -25.406 -4.699 4.48 1 84.56 235 LEU B O 1
ATOM 6025 N N . PRO B 1 236 ? -25.625 -3.139 2.822 1 82.88 236 PRO B N 1
ATOM 6026 C CA . PRO B 1 236 ? -26.484 -4.051 2.062 1 82.88 236 PRO B CA 1
ATOM 6027 C C . PRO B 1 236 ? -25.781 -5.359 1.708 1 82.88 236 PRO B C 1
ATOM 6029 O O . PRO B 1 236 ? -24.562 -5.398 1.585 1 82.88 236 PRO B O 1
ATOM 6032 N N . ALA B 1 237 ? -26.578 -6.332 1.513 1 83.88 237 ALA B N 1
ATOM 6033 C CA . ALA B 1 237 ? -26.062 -7.688 1.312 1 83.88 237 ALA B CA 1
ATOM 6034 C C . ALA B 1 237 ? -25.141 -7.75 0.1 1 83.88 237 ALA B C 1
ATOM 6036 O O . ALA B 1 237 ? -24.125 -8.438 0.13 1 83.88 237 ALA B O 1
ATOM 6037 N N . THR B 1 238 ? -25.5 -7.07 -0.927 1 83.94 238 THR B N 1
ATOM 6038 C CA . THR B 1 238 ? -24.703 -7.102 -2.152 1 83.94 238 THR B CA 1
ATOM 6039 C C . THR B 1 238 ? -23.328 -6.484 -1.921 1 83.94 238 THR B C 1
ATOM 6041 O O . THR B 1 238 ? -22.312 -7.004 -2.402 1 83.94 238 THR B O 1
ATOM 6044 N N . GLU B 1 239 ? -23.328 -5.375 -1.199 1 86.88 239 GLU B N 1
ATOM 6045 C CA . GLU B 1 239 ? -22.062 -4.719 -0.888 1 86.88 239 GLU B CA 1
ATOM 6046 C C . GLU B 1 239 ? -21.219 -5.562 0.066 1 86.88 239 GLU B C 1
ATOM 6048 O O . GLU B 1 239 ? -20 -5.672 -0.1 1 86.88 239 GLU B O 1
ATOM 6053 N N . MET B 1 240 ? -21.891 -6.113 0.941 1 90.12 240 MET B N 1
ATOM 6054 C CA . MET B 1 240 ? -21.172 -6.938 1.914 1 90.12 240 MET B CA 1
ATOM 6055 C C . MET B 1 240 ? -20.516 -8.133 1.236 1 90.12 240 MET B C 1
ATOM 6057 O O . MET B 1 240 ? -19.391 -8.5 1.565 1 90.12 240 MET B O 1
ATOM 6061 N N . ALA B 1 241 ? -21.25 -8.719 0.322 1 91.69 241 ALA B N 1
ATOM 6062 C CA . ALA B 1 241 ? -20.703 -9.859 -0.419 1 91.69 241 ALA B CA 1
ATOM 6063 C C . ALA B 1 241 ? -19.484 -9.453 -1.238 1 91.69 241 ALA B C 1
ATOM 6065 O O . ALA B 1 241 ? -18.5 -10.188 -1.302 1 91.69 241 ALA B O 1
ATOM 6066 N N . GLN B 1 242 ? -19.562 -8.336 -1.812 1 92.31 242 GLN B N 1
ATOM 6067 C CA . GLN B 1 242 ? -18.453 -7.82 -2.607 1 92.31 242 GLN B CA 1
ATOM 6068 C C . GLN B 1 242 ? -17.234 -7.535 -1.73 1 92.31 242 GLN B C 1
ATOM 6070 O O . GLN B 1 242 ? -16.094 -7.832 -2.115 1 92.31 242 GLN B O 1
ATOM 6075 N N . TYR B 1 243 ? -17.5 -6.898 -0.547 1 94.62 243 TYR B N 1
ATOM 6076 C CA . TYR B 1 243 ? -16.422 -6.605 0.389 1 94.62 243 TYR B CA 1
ATOM 6077 C C . TYR B 1 243 ? -15.703 -7.883 0.818 1 94.62 243 TYR B C 1
ATOM 6079 O O . TYR B 1 243 ? -14.477 -7.941 0.827 1 94.62 243 TYR B O 1
ATOM 6087 N N . ARG B 1 244 ? -16.453 -8.914 1.076 1 95.69 244 ARG B N 1
ATOM 6088 C CA . ARG B 1 244 ? -15.859 -10.156 1.562 1 95.69 244 ARG B CA 1
ATOM 6089 C C . ARG B 1 244 ? -15.039 -10.836 0.471 1 95.69 244 ARG B C 1
ATOM 6091 O O . ARG B 1 244 ? -13.898 -11.234 0.704 1 95.69 244 ARG B O 1
ATOM 6098 N N . ARG B 1 245 ? -15.547 -10.945 -0.736 1 95.56 245 ARG B N 1
ATOM 6099 C CA . ARG B 1 245 ? -14.852 -11.594 -1.841 1 95.56 245 ARG B CA 1
ATOM 6100 C C . ARG B 1 245 ? -13.547 -10.875 -2.16 1 95.56 245 ARG B C 1
ATOM 6102 O O . ARG B 1 245 ? -12.484 -11.508 -2.26 1 95.56 245 ARG B O 1
ATOM 6109 N N . CYS B 1 246 ? -13.664 -9.609 -2.252 1 97.31 246 CYS B N 1
ATOM 6110 C CA . CYS B 1 246 ? -12.508 -8.82 -2.656 1 97.31 246 CYS B CA 1
ATOM 6111 C C . CYS B 1 246 ? -11.453 -8.789 -1.553 1 97.31 246 CYS B C 1
ATOM 6113 O O . CYS B 1 246 ? -10.258 -8.914 -1.824 1 97.31 246 CYS B O 1
ATOM 6115 N N . TRP B 1 247 ? -11.906 -8.648 -0.308 1 98.25 247 TRP B N 1
ATOM 6116 C CA . TRP B 1 247 ? -10.945 -8.555 0.79 1 98.25 247 TRP B CA 1
ATOM 6117 C C . TRP B 1 247 ? -10.141 -9.836 0.917 1 98.25 247 TRP B C 1
ATOM 6119 O O . TRP B 1 247 ? -8.906 -9.805 0.96 1 98.25 247 TRP B O 1
ATOM 6129 N N . TRP B 1 248 ? -10.812 -10.945 0.92 1 98.5 248 TRP B N 1
ATOM 6130 C CA . TRP B 1 248 ? -10.102 -12.195 1.167 1 98.5 248 TRP B CA 1
ATOM 6131 C C . TRP B 1 248 ? -9.219 -12.562 -0.02 1 98.5 248 TRP B C 1
ATOM 6133 O O . TRP B 1 248 ? -8.148 -13.148 0.155 1 98.5 248 TRP B O 1
ATOM 6143 N N . SER B 1 249 ? -9.672 -12.219 -1.246 1 98.38 249 SER B N 1
ATOM 6144 C CA . SER B 1 249 ? -8.797 -12.406 -2.4 1 98.38 249 SER B CA 1
ATOM 6145 C C . SER B 1 249 ? -7.531 -11.562 -2.275 1 98.38 249 SER B C 1
ATOM 6147 O O . SER B 1 249 ? -6.426 -12.062 -2.494 1 98.38 249 SER B O 1
ATOM 6149 N N . ALA B 1 250 ? -7.734 -10.305 -1.869 1 98.75 250 ALA B N 1
ATOM 6150 C CA . ALA B 1 250 ? -6.602 -9.398 -1.712 1 98.75 250 ALA B CA 1
ATOM 6151 C C . ALA B 1 250 ? -5.707 -9.836 -0.556 1 98.75 250 ALA B C 1
ATOM 6153 O O . ALA B 1 250 ? -4.477 -9.766 -0.649 1 98.75 250 ALA B O 1
ATOM 6154 N N . PHE B 1 251 ? -6.352 -10.305 0.572 1 98.69 251 PHE B N 1
ATOM 6155 C CA . PHE B 1 251 ? -5.629 -10.773 1.748 1 98.69 251 PHE B CA 1
ATOM 6156 C C . PHE B 1 251 ? -4.703 -11.93 1.389 1 98.69 251 PHE B C 1
ATOM 6158 O O . PHE B 1 251 ? -3.518 -11.914 1.73 1 98.69 251 PHE B O 1
ATOM 6165 N N . PHE B 1 252 ? -5.25 -12.875 0.636 1 98.75 252 PHE B N 1
ATOM 6166 C CA . PHE B 1 252 ? -4.469 -14.023 0.203 1 98.75 252 PHE B CA 1
ATOM 6167 C C . PHE B 1 252 ? -3.281 -13.586 -0.646 1 98.75 252 PHE B C 1
ATOM 6169 O O . PHE B 1 252 ? -2.148 -14 -0.403 1 98.75 252 PHE B O 1
ATOM 6176 N N . CYS B 1 253 ? -3.502 -12.727 -1.643 1 98.75 253 CYS B N 1
ATOM 6177 C CA . CYS B 1 253 ? -2.447 -12.273 -2.543 1 98.75 253 CYS B CA 1
ATOM 6178 C C . CYS B 1 253 ? -1.347 -11.555 -1.772 1 98.75 253 CYS B C 1
ATOM 6180 O O . CYS B 1 253 ? -0.161 -11.758 -2.041 1 98.75 253 CYS B O 1
ATOM 6182 N N . GLU B 1 254 ? -1.764 -10.758 -0.836 1 98.69 254 GLU B N 1
ATOM 6183 C CA . GLU B 1 254 ? -0.811 -9.961 -0.065 1 98.69 254 GLU B CA 1
ATOM 6184 C C . GLU B 1 254 ? 0.111 -10.859 0.759 1 98.69 254 GLU B C 1
ATOM 6186 O O . GLU B 1 254 ? 1.333 -10.695 0.731 1 98.69 254 GLU B O 1
ATOM 6191 N N . VAL B 1 255 ? -0.412 -11.797 1.431 1 98.75 255 VAL B N 1
ATOM 6192 C CA . VAL B 1 255 ? 0.372 -12.641 2.332 1 98.75 255 VAL B CA 1
ATOM 6193 C C . VAL B 1 255 ? 1.331 -13.508 1.523 1 98.75 255 VAL B C 1
ATOM 6195 O O . VAL B 1 255 ? 2.527 -13.562 1.816 1 98.75 255 VAL B O 1
ATOM 6198 N N . PHE B 1 256 ? 0.844 -14.109 0.484 1 98.69 256 PHE B N 1
ATOM 6199 C CA . PHE B 1 256 ? 1.68 -15.047 -0.257 1 98.69 256 PHE B CA 1
ATOM 6200 C C . PHE B 1 256 ? 2.719 -14.305 -1.089 1 98.69 256 PHE B C 1
ATOM 6202 O O . PHE B 1 256 ? 3.822 -14.805 -1.307 1 98.69 256 PHE B O 1
ATOM 6209 N N . SER B 1 257 ? 2.379 -13.109 -1.556 1 98.12 257 SER B N 1
ATOM 6210 C CA . SER B 1 257 ? 3.402 -12.336 -2.25 1 98.12 257 SER B CA 1
ATOM 6211 C C . SER B 1 257 ? 4.488 -11.867 -1.287 1 98.12 257 SER B C 1
ATOM 6213 O O . SER B 1 257 ? 5.664 -11.805 -1.652 1 98.12 257 SER B O 1
ATOM 6215 N N . SER B 1 258 ? 4.078 -11.531 -0.07 1 98.31 258 SER B N 1
ATOM 6216 C CA . SER B 1 258 ? 5.051 -11.148 0.944 1 98.31 258 SER B CA 1
ATOM 6217 C C . SER B 1 258 ? 5.949 -12.32 1.323 1 98.31 258 SER B C 1
ATOM 6219 O O . SER B 1 258 ? 7.148 -12.141 1.548 1 98.31 258 SER B O 1
ATOM 6221 N N . LEU B 1 259 ? 5.426 -13.516 1.385 1 98 259 LEU B N 1
ATOM 6222 C CA . LEU B 1 259 ? 6.219 -14.711 1.642 1 98 259 LEU B CA 1
ATOM 6223 C C . LEU B 1 259 ? 7.242 -14.93 0.534 1 98 259 LEU B C 1
ATOM 6225 O O . LEU B 1 259 ? 8.414 -15.18 0.811 1 98 259 LEU B O 1
ATOM 6229 N N . GLU B 1 260 ? 6.785 -14.797 -0.652 1 96.75 260 GLU B N 1
ATOM 6230 C CA . GLU B 1 260 ? 7.645 -15.039 -1.809 1 96.75 260 GLU B CA 1
ATOM 6231 C C . GLU B 1 260 ? 8.805 -14.055 -1.853 1 96.75 260 GLU B C 1
ATOM 6233 O O . GLU B 1 260 ? 9.945 -14.445 -2.119 1 96.75 260 GLU B O 1
ATOM 6238 N N . THR B 1 261 ? 8.539 -12.82 -1.531 1 95.69 261 THR B N 1
ATOM 6239 C CA . THR B 1 261 ? 9.523 -11.766 -1.704 1 95.69 261 THR B CA 1
ATOM 6240 C C . THR B 1 261 ? 10.312 -11.539 -0.415 1 95.69 261 THR B C 1
ATOM 6242 O O . THR B 1 261 ? 11.398 -10.961 -0.437 1 95.69 261 THR B O 1
ATOM 6245 N N . GLY B 1 262 ? 9.758 -12 0.699 1 96.75 262 GLY B N 1
ATOM 6246 C CA . GLY B 1 262 ? 10.375 -11.727 1.986 1 96.75 262 GLY B CA 1
ATOM 6247 C C . GLY B 1 262 ? 10.211 -10.281 2.428 1 96.75 262 GLY B C 1
ATOM 6248 O O . GLY B 1 262 ? 10.969 -9.797 3.27 1 96.75 262 GLY B O 1
ATOM 6249 N N . ARG B 1 263 ? 9.32 -9.57 1.783 1 97.56 263 ARG B N 1
ATOM 6250 C CA . ARG B 1 263 ? 9.023 -8.188 2.135 1 97.56 263 ARG B CA 1
ATOM 6251 C C . ARG B 1 263 ? 7.934 -8.109 3.195 1 97.56 263 ARG B C 1
ATOM 6253 O O . ARG B 1 263 ? 7.176 -9.062 3.383 1 97.56 263 ARG B O 1
ATOM 6260 N N . PRO B 1 264 ? 7.887 -6.953 3.947 1 97.06 264 PRO B N 1
ATOM 6261 C CA . PRO B 1 264 ? 6.859 -6.832 4.984 1 97.06 264 PRO B CA 1
ATOM 6262 C C . PRO B 1 264 ? 5.441 -6.938 4.43 1 97.06 264 PRO B C 1
ATOM 6264 O O . PRO B 1 264 ? 5.168 -6.453 3.326 1 97.06 264 PRO B O 1
ATOM 6267 N N . CYS B 1 265 ? 4.641 -7.609 5.168 1 97.75 265 CYS B N 1
ATOM 6268 C CA . CYS B 1 265 ? 3.229 -7.727 4.812 1 97.75 265 CYS B CA 1
ATOM 6269 C C . CYS B 1 265 ? 2.441 -6.516 5.301 1 97.75 265 CYS B C 1
ATOM 6271 O O . CYS B 1 265 ? 2.643 -6.051 6.422 1 97.75 265 CYS B O 1
ATOM 6273 N N . ALA B 1 266 ? 1.549 -6.02 4.508 1 97.38 266 ALA B N 1
ATOM 6274 C CA . ALA B 1 266 ? 0.813 -4.801 4.828 1 97.38 266 ALA B CA 1
ATOM 6275 C C . ALA B 1 266 ? -0.411 -5.105 5.688 1 97.38 266 ALA B C 1
ATOM 6277 O O . ALA B 1 266 ? -1.104 -4.191 6.141 1 97.38 266 ALA B O 1
ATOM 6278 N N . VAL B 1 267 ? -0.672 -6.355 5.906 1 97.56 267 VAL B N 1
ATOM 6279 C CA . VAL B 1 267 ? -1.858 -6.719 6.672 1 97.56 267 VAL B CA 1
ATOM 6280 C C . VAL B 1 267 ? -1.443 -7.336 8.008 1 97.56 267 VAL B C 1
ATOM 6282 O O . VAL B 1 267 ? -0.418 -8.016 8.086 1 97.56 267 VAL B O 1
ATOM 6285 N N . ARG B 1 268 ? -2.203 -7.07 9.047 1 95.12 268 ARG B N 1
ATOM 6286 C CA . ARG B 1 268 ? -2.059 -7.676 10.367 1 95.12 268 ARG B CA 1
ATOM 6287 C C . ARG B 1 268 ? -3.346 -8.375 10.789 1 95.12 268 ARG B C 1
ATOM 6289 O O . ARG B 1 268 ? -4.441 -7.863 10.562 1 95.12 268 ARG B O 1
ATOM 6296 N N . ALA B 1 269 ? -3.156 -9.461 11.391 1 95.31 269 ALA B N 1
ATOM 6297 C CA . ALA B 1 269 ? -4.309 -10.258 11.805 1 95.31 269 ALA B CA 1
ATOM 6298 C C . ALA B 1 269 ? -5.195 -9.477 12.773 1 95.31 269 ALA B C 1
ATOM 6300 O O . ALA B 1 269 ? -6.426 -9.578 12.719 1 95.31 269 ALA B O 1
ATOM 6301 N N . GLU B 1 270 ? -4.641 -8.641 13.586 1 94.56 270 GLU B N 1
ATOM 6302 C CA . GLU B 1 270 ? -5.391 -7.949 14.633 1 94.56 270 GLU B CA 1
ATOM 6303 C C . GLU B 1 270 ? -6.312 -6.887 14.039 1 94.56 270 GLU B C 1
ATOM 6305 O O . GLU B 1 270 ? -7.246 -6.426 14.703 1 94.56 270 GLU B O 1
ATOM 6310 N N . ASP B 1 271 ? -6.039 -6.488 12.836 1 96.56 271 ASP B N 1
ATOM 6311 C CA . ASP B 1 271 ? -6.836 -5.434 12.219 1 96.56 271 ASP B CA 1
ATOM 6312 C C . ASP B 1 271 ? -8.078 -6.004 11.539 1 96.56 271 ASP B C 1
ATOM 6314 O O . ASP B 1 271 ? -8.945 -5.254 11.094 1 96.56 271 ASP B O 1
ATOM 6318 N N . ILE B 1 272 ? -8.227 -7.344 11.461 1 97.38 272 ILE B N 1
ATOM 6319 C CA . ILE B 1 272 ? -9.234 -7.969 10.609 1 97.38 272 ILE B CA 1
ATOM 6320 C C . ILE B 1 272 ? -10.281 -8.664 11.469 1 97.38 272 ILE B C 1
ATOM 6322 O O . ILE B 1 272 ? -9.953 -9.492 12.32 1 97.38 272 ILE B O 1
ATOM 6326 N N . ASP B 1 273 ? -11.523 -8.352 11.297 1 96.12 273 ASP B N 1
ATOM 6327 C CA . ASP B 1 273 ? -12.602 -9.109 11.922 1 96.12 273 ASP B CA 1
ATOM 6328 C C . ASP B 1 273 ? -13.672 -9.484 10.898 1 96.12 273 ASP B C 1
ATOM 6330 O O . ASP B 1 273 ? -14.82 -9.75 11.266 1 96.12 273 ASP B O 1
ATOM 6334 N N . GLN B 1 274 ? -13.359 -9.422 9.641 1 96.5 274 GLN B N 1
ATOM 6335 C CA . GLN B 1 274 ? -14.266 -9.797 8.555 1 96.5 274 GLN B CA 1
ATOM 6336 C C . GLN B 1 274 ? -14.602 -11.281 8.625 1 96.5 274 GLN B C 1
ATOM 6338 O O . GLN B 1 274 ? -13.758 -12.102 9 1 96.5 274 GLN B O 1
ATOM 6343 N N . LEU B 1 275 ? -15.758 -11.672 8.195 1 95.31 275 LEU B N 1
ATOM 6344 C CA . LEU B 1 275 ? -16.219 -13.047 8.234 1 95.31 275 LEU B CA 1
ATOM 6345 C C . LEU B 1 275 ? -15.75 -13.82 7.004 1 95.31 275 LEU B C 1
ATOM 6347 O O . LEU B 1 275 ? -15.516 -13.227 5.949 1 95.31 275 LEU B O 1
ATOM 6351 N N . PRO B 1 276 ? -15.516 -15.125 7.137 1 95.88 276 PRO B N 1
ATOM 6352 C CA . PRO B 1 276 ? -15.172 -15.93 5.961 1 95.88 276 PRO B CA 1
ATOM 6353 C C . PRO B 1 276 ? -16.234 -15.867 4.871 1 95.88 276 PRO B C 1
ATOM 6355 O O . PRO B 1 276 ? -17.375 -15.461 5.133 1 95.88 276 PRO B O 1
ATOM 6358 N N . LEU B 1 277 ? -15.797 -16.297 3.711 1 94.5 277 LEU B N 1
ATOM 6359 C CA . LEU B 1 277 ? -16.719 -16.312 2.58 1 94.5 277 LEU B CA 1
ATOM 6360 C C . LEU B 1 277 ? -17.844 -17.328 2.809 1 94.5 277 LEU B C 1
ATOM 6362 O O . LEU B 1 277 ? -17.594 -18.406 3.346 1 94.5 277 LEU B O 1
ATOM 6366 N N . GLN B 1 278 ? -19 -16.906 2.412 1 91.56 278 GLN B N 1
ATOM 6367 C CA . GLN B 1 278 ? -20.172 -17.797 2.432 1 91.56 278 GLN B CA 1
ATOM 6368 C C . GLN B 1 278 ? -20.672 -18.062 1.018 1 91.56 278 GLN B C 1
ATOM 6370 O O . GLN B 1 278 ? -20.297 -17.375 0.072 1 91.56 278 GLN B O 1
ATOM 6375 N N . GLN B 1 279 ? -21.484 -19.031 0.858 1 87.31 279 GLN B N 1
ATOM 6376 C CA . GLN B 1 279 ? -22 -19.422 -0.452 1 87.31 279 GLN B CA 1
ATOM 6377 C C . GLN B 1 279 ? -22.766 -18.281 -1.115 1 87.31 279 GLN B C 1
ATOM 6379 O O . GLN B 1 279 ? -22.703 -18.125 -2.336 1 87.31 279 GLN B O 1
ATOM 6384 N N . GLU B 1 280 ? -23.391 -17.484 -0.317 1 84.5 280 GLU B N 1
ATOM 6385 C CA . GLU B 1 280 ? -24.188 -16.375 -0.826 1 84.5 280 GLU B CA 1
ATOM 6386 C C . GLU B 1 280 ? -23.297 -15.289 -1.436 1 84.5 280 GLU B C 1
ATOM 6388 O O . GLU B 1 280 ? -23.75 -14.531 -2.303 1 84.5 280 GLU B O 1
ATOM 6393 N N . ASP B 1 281 ? -22.078 -15.25 -1.011 1 88.44 281 ASP B N 1
ATOM 6394 C CA . ASP B 1 281 ? -21.156 -14.227 -1.499 1 88.44 281 ASP B CA 1
ATOM 6395 C C . ASP B 1 281 ? -20.734 -14.516 -2.934 1 88.44 281 ASP B C 1
ATOM 6397 O O . ASP B 1 281 ? -20.328 -13.609 -3.666 1 88.44 281 ASP B O 1
ATOM 6401 N N . ILE B 1 282 ? -20.734 -15.75 -3.289 1 81.5 282 ILE B N 1
ATOM 6402 C CA . ILE B 1 282 ? -20.234 -16.172 -4.594 1 81.5 282 ILE B CA 1
ATOM 6403 C C . ILE B 1 282 ? -21.344 -15.992 -5.645 1 81.5 282 ILE B C 1
ATOM 6405 O O . ILE B 1 282 ? -21.062 -15.547 -6.762 1 81.5 282 ILE B O 1
ATOM 6409 N N . THR B 1 283 ? -22.562 -16.344 -5.324 1 63.88 283 THR B N 1
ATOM 6410 C CA . THR B 1 283 ? -23.656 -16.328 -6.281 1 63.88 283 THR B CA 1
ATOM 6411 C C . THR B 1 283 ? -24.344 -14.961 -6.293 1 63.88 283 THR B C 1
ATOM 6413 O O . THR B 1 283 ? -25.125 -14.664 -7.203 1 63.88 283 THR B O 1
ATOM 6416 N N . ASP B 1 284 ? -23.812 -13.945 -5.598 1 56.03 284 ASP B N 1
ATOM 6417 C CA . ASP B 1 284 ? -24.391 -12.625 -5.348 1 56.03 284 ASP B CA 1
ATOM 6418 C C . ASP B 1 284 ? -25.922 -12.688 -5.301 1 56.03 284 ASP B C 1
ATOM 6420 O O . ASP B 1 284 ? -26.578 -11.648 -5.281 1 56.03 284 ASP B O 1
ATOM 6424 N N . THR B 1 285 ? -26.641 -13.727 -5.824 1 49.78 285 THR B N 1
ATOM 6425 C CA . THR B 1 285 ? -28.094 -13.859 -5.801 1 49.78 285 THR B CA 1
ATOM 6426 C C . THR B 1 285 ? -28.547 -14.719 -4.625 1 49.78 285 THR B C 1
ATOM 6428 O O . THR B 1 285 ? -27.906 -15.719 -4.297 1 49.78 285 THR B O 1
ATOM 6431 N N . PRO B 1 286 ? -29.344 -14.031 -3.818 1 44.72 286 PRO B N 1
ATOM 6432 C CA . PRO B 1 286 ? -29.922 -14.891 -2.787 1 44.72 286 PRO B CA 1
ATOM 6433 C C . PRO B 1 286 ? -30.391 -16.234 -3.332 1 44.72 286 PRO B C 1
ATOM 6435 O O . PRO B 1 286 ? -30.828 -16.328 -4.48 1 44.72 286 PRO B O 1
ATOM 6438 N N . VAL B 1 287 ? -29.766 -17.297 -2.916 1 43.09 287 VAL B N 1
ATOM 6439 C CA . VAL B 1 287 ? -30.078 -18.656 -3.332 1 43.09 287 VAL B CA 1
ATOM 6440 C C . VAL B 1 287 ? -31.594 -18.844 -3.424 1 43.09 287 VAL B C 1
ATOM 6442 O O . VAL B 1 287 ? -32.281 -18.844 -2.404 1 43.09 287 VAL B O 1
ATOM 6445 N N . THR B 1 288 ? -32.344 -18.25 -4.18 1 42.12 288 THR B N 1
ATOM 6446 C CA . THR B 1 288 ? -33.688 -18.781 -4.18 1 42.12 288 THR B CA 1
ATOM 6447 C C . THR B 1 288 ? -33.688 -20.297 -4.379 1 42.12 288 THR B C 1
ATOM 6449 O O . THR B 1 288 ? -34.531 -21 -3.832 1 42.12 288 THR B O 1
ATOM 6452 N N . ASP B 1 289 ? -33.188 -20.859 -5.59 1 37.53 289 ASP B N 1
ATOM 6453 C CA . ASP B 1 289 ? -33.25 -22.281 -5.852 1 37.53 289 ASP B CA 1
ATOM 6454 C C . ASP B 1 289 ? -31.891 -22.953 -5.527 1 37.53 289 ASP B C 1
ATOM 6456 O O . ASP B 1 289 ? -30.891 -22.688 -6.203 1 37.53 289 ASP B O 1
ATOM 6460 N N . PRO B 1 290 ? -31.688 -23.328 -4.32 1 43.09 290 PRO B N 1
ATOM 6461 C CA . PRO B 1 290 ? -30.5 -24.078 -3.875 1 43.09 290 PRO B CA 1
ATOM 6462 C C . PRO B 1 290 ? -29.984 -25.047 -4.93 1 43.09 290 PRO B C 1
ATOM 6464 O O . PRO B 1 290 ? -28.891 -25.578 -4.797 1 43.09 290 PRO B O 1
ATOM 6467 N N . THR B 1 291 ? -30.922 -25.516 -5.723 1 40.94 291 THR B N 1
ATOM 6468 C CA . THR B 1 291 ? -30.594 -26.594 -6.66 1 40.94 291 THR B CA 1
ATOM 6469 C C . THR B 1 291 ? -29.594 -26.109 -7.711 1 40.94 291 THR B C 1
ATOM 6471 O O . THR B 1 291 ? -29.047 -26.922 -8.461 1 40.94 291 THR B O 1
ATOM 6474 N N . ILE B 1 292 ? -29.75 -24.891 -8.086 1 41.34 292 ILE B N 1
ATOM 6475 C CA . ILE B 1 292 ? -28.797 -24.5 -9.117 1 41.34 292 ILE B CA 1
ATOM 6476 C C . ILE B 1 292 ? -27.453 -24.172 -8.477 1 41.34 292 ILE B C 1
ATOM 6478 O O . ILE B 1 292 ? -27.172 -23.016 -8.164 1 41.34 292 ILE B O 1
ATOM 6482 N N . ALA B 1 293 ? -27.156 -24.578 -7.395 1 44 293 ALA B N 1
ATOM 6483 C CA . ALA B 1 293 ? -25.781 -24.531 -6.918 1 44 293 ALA B CA 1
ATOM 6484 C C . ALA B 1 293 ? -24.797 -24.75 -8.062 1 44 293 ALA B C 1
ATOM 6486 O O . ALA B 1 293 ? -24.781 -25.812 -8.68 1 44 293 ALA B O 1
ATOM 6487 N N . GLU B 1 294 ? -24.578 -23.734 -8.805 1 48.16 294 GLU B N 1
ATOM 6488 C CA . GLU B 1 294 ? -23.578 -23.859 -9.867 1 48.16 294 GLU B CA 1
ATOM 6489 C C . GLU B 1 294 ? -22.375 -24.672 -9.391 1 48.16 294 GLU B C 1
ATOM 6491 O O . GLU B 1 294 ? -21.891 -24.484 -8.266 1 48.16 294 GLU B O 1
ATOM 6496 N N . SER B 1 295 ? -22.156 -25.797 -9.805 1 49.06 295 SER B N 1
ATOM 6497 C CA . SER B 1 295 ? -21.219 -26.906 -9.609 1 49.06 295 SER B CA 1
ATOM 6498 C C . SER B 1 295 ? -19.812 -26.391 -9.344 1 49.06 295 SER B C 1
ATOM 6500 O O . SER B 1 295 ? -18.953 -27.125 -8.859 1 49.06 295 SER B O 1
ATOM 6502 N N . GLY B 1 296 ? -19.516 -25 -9.469 1 56.75 296 GLY B N 1
ATOM 6503 C CA . GLY B 1 296 ? -18.078 -24.906 -9.633 1 56.75 296 GLY B CA 1
ATOM 6504 C C . GLY B 1 296 ? -17.406 -24.125 -8.516 1 56.75 296 GLY B C 1
ATOM 6505 O O . GLY B 1 296 ? -16.406 -24.578 -7.961 1 56.75 296 GLY B O 1
ATOM 6506 N N . VAL B 1 297 ? -17.984 -22.922 -8.117 1 63.31 297 VAL B N 1
ATOM 6507 C CA . VAL B 1 297 ? -17.141 -22.109 -7.246 1 63.31 297 VAL B CA 1
ATOM 6508 C C . VAL B 1 297 ? -17.594 -22.281 -5.797 1 63.31 297 VAL B C 1
ATOM 6510 O O . VAL B 1 297 ? -18.75 -22.047 -5.469 1 63.31 297 VAL B O 1
ATOM 6513 N N . SER B 1 298 ? -16.797 -22.984 -4.992 1 80.38 298 SER B N 1
ATOM 6514 C CA . SER B 1 298 ? -17.031 -23.141 -3.559 1 80.38 298 SER B CA 1
ATOM 6515 C C . SER B 1 298 ? -16.203 -22.141 -2.75 1 80.38 298 SER B C 1
ATOM 6517 O O . SER B 1 298 ? -15.031 -21.922 -3.047 1 80.38 298 SER B O 1
ATOM 6519 N N . PRO B 1 299 ? -16.922 -21.484 -1.8 1 91.38 299 PRO B N 1
ATOM 6520 C CA . PRO B 1 299 ? -16.156 -20.578 -0.938 1 91.38 299 PRO B CA 1
ATOM 6521 C C . PRO B 1 299 ? -15.102 -21.297 -0.105 1 91.38 299 PRO B C 1
ATOM 6523 O O . PRO B 1 299 ? -14.195 -20.656 0.432 1 91.38 299 PRO B O 1
ATOM 6526 N N . ASP B 1 300 ? -15.266 -22.641 -0.023 1 93.06 300 ASP B N 1
ATOM 6527 C CA . ASP B 1 300 ? -14.383 -23.406 0.851 1 93.06 300 ASP B CA 1
ATOM 6528 C C . ASP B 1 300 ? -12.938 -23.359 0.36 1 93.06 300 ASP B C 1
ATOM 6530 O O . ASP B 1 300 ? -12.008 -23.328 1.164 1 93.06 300 ASP B O 1
ATOM 6534 N N . PHE B 1 301 ? -12.82 -23.438 -0.899 1 95.31 301 PHE B N 1
ATOM 6535 C CA . PHE B 1 301 ? -11.469 -23.422 -1.453 1 95.31 301 PHE B CA 1
ATOM 6536 C C . PHE B 1 301 ? -10.711 -22.188 -0.992 1 95.31 301 PHE B C 1
ATOM 6538 O O . PHE B 1 301 ? -9.641 -22.297 -0.385 1 95.31 301 PHE B O 1
ATOM 6545 N N . LEU B 1 302 ? -11.273 -20.969 -1.198 1 96.69 302 LEU B N 1
ATOM 6546 C CA . LEU B 1 302 ? -10.602 -19.734 -0.806 1 96.69 302 LEU B CA 1
ATOM 6547 C C . LEU B 1 302 ? -10.508 -19.625 0.713 1 96.69 302 LEU B C 1
ATOM 6549 O O . LEU B 1 302 ? -9.516 -19.109 1.243 1 96.69 302 LEU B O 1
ATOM 6553 N N . ASN B 1 303 ? -11.523 -20.062 1.397 1 97.69 303 ASN B N 1
ATOM 6554 C CA . ASN B 1 303 ? -11.477 -20.016 2.855 1 97.69 303 ASN B CA 1
ATOM 6555 C C . ASN B 1 303 ? -10.289 -20.828 3.396 1 97.69 303 ASN B C 1
ATOM 6557 O O . ASN B 1 303 ? -9.641 -20.406 4.355 1 97.69 303 ASN B O 1
ATOM 6561 N N . HIS B 1 304 ? -10.023 -21.969 2.799 1 97.69 304 HIS B N 1
ATOM 6562 C CA . HIS B 1 304 ? -8.859 -22.75 3.203 1 97.69 304 HIS B CA 1
ATOM 6563 C C . HIS B 1 304 ? -7.562 -22 2.924 1 97.69 304 HIS B C 1
ATOM 6565 O O . HIS B 1 304 ? -6.633 -22.031 3.734 1 97.69 304 HIS B O 1
ATOM 6571 N N . LEU B 1 305 ? -7.508 -21.406 1.782 1 98.25 305 LEU B N 1
ATOM 6572 C CA . LEU B 1 305 ? -6.312 -20.641 1.449 1 98.25 305 LEU B CA 1
ATOM 6573 C C . LEU B 1 305 ? -6.141 -19.453 2.404 1 98.25 305 LEU B C 1
ATOM 6575 O O . LEU B 1 305 ? -5.016 -19.109 2.766 1 98.25 305 LEU B O 1
ATOM 6579 N N . VAL B 1 306 ? -7.242 -18.828 2.793 1 98.5 306 VAL B N 1
ATOM 6580 C CA . VAL B 1 306 ? -7.211 -17.719 3.744 1 98.5 306 VAL B CA 1
ATOM 6581 C C . VAL B 1 306 ? -6.684 -18.203 5.09 1 98.5 306 VAL B C 1
ATOM 6583 O O . VAL B 1 306 ? -5.832 -17.562 5.703 1 98.5 306 VAL B O 1
ATOM 6586 N N . ASP B 1 307 ? -7.156 -19.328 5.535 1 98.44 307 ASP B N 1
ATOM 6587 C CA . ASP B 1 307 ? -6.664 -19.906 6.781 1 98.44 307 ASP B CA 1
ATOM 6588 C C . ASP B 1 307 ? -5.16 -20.172 6.707 1 98.44 307 ASP B C 1
ATOM 6590 O O . ASP B 1 307 ? -4.438 -19.938 7.68 1 98.44 307 ASP B O 1
ATOM 6594 N N . LEU B 1 308 ? -4.785 -20.703 5.609 1 98.62 308 LEU B N 1
ATOM 6595 C CA . LEU B 1 308 ? -3.363 -20.953 5.398 1 98.62 308 LEU B CA 1
ATOM 6596 C C . LEU B 1 308 ? -2.576 -19.641 5.418 1 98.62 308 LEU B C 1
ATOM 6598 O O . LEU B 1 308 ? -1.468 -19.594 5.953 1 98.62 308 LEU B O 1
ATOM 6602 N N . ALA B 1 309 ? -3.119 -18.625 4.816 1 98.69 309 ALA B N 1
ATOM 6603 C CA . ALA B 1 309 ? -2.477 -17.312 4.777 1 98.69 309 ALA B CA 1
ATOM 6604 C C . ALA B 1 309 ? -2.305 -16.75 6.184 1 98.69 309 ALA B C 1
ATOM 6606 O O . ALA B 1 309 ? -1.303 -16.094 6.477 1 98.69 309 ALA B O 1
ATOM 6607 N N . TYR B 1 310 ? -3.262 -16.969 7.082 1 98.19 310 TYR B N 1
ATOM 6608 C CA . TYR B 1 310 ? -3.123 -16.531 8.469 1 98.19 310 TYR B CA 1
ATOM 6609 C C . TYR B 1 310 ? -1.907 -17.172 9.125 1 98.19 310 TYR B C 1
ATOM 6611 O O . TYR B 1 310 ? -1.195 -16.531 9.898 1 98.19 310 TYR B O 1
ATOM 6619 N N . ILE B 1 311 ? -1.691 -18.422 8.82 1 98.12 311 ILE B N 1
ATOM 6620 C CA . ILE B 1 311 ? -0.491 -19.094 9.32 1 98.12 311 ILE B CA 1
ATOM 6621 C C . ILE B 1 311 ? 0.747 -18.453 8.688 1 98.12 311 ILE B C 1
ATOM 6623 O O . ILE B 1 311 ? 1.776 -18.297 9.344 1 98.12 311 ILE B O 1
ATOM 6627 N N . GLY B 1 312 ? 0.631 -18.141 7.395 1 98.25 312 GLY B N 1
ATOM 6628 C CA . GLY B 1 312 ? 1.709 -17.469 6.688 1 98.25 312 GLY B CA 1
ATOM 6629 C C . GLY B 1 312 ? 2.143 -16.188 7.355 1 98.25 312 GLY B C 1
ATOM 6630 O O . GLY B 1 312 ? 3.326 -15.836 7.34 1 98.25 312 GLY B O 1
ATOM 6631 N N . LEU B 1 313 ? 1.169 -15.422 7.961 1 96.81 313 LEU B N 1
ATOM 6632 C CA . LEU B 1 313 ? 1.5 -14.195 8.672 1 96.81 313 LEU B CA 1
ATOM 6633 C C . LEU B 1 313 ? 2.477 -14.477 9.812 1 96.81 313 LEU B C 1
ATOM 6635 O O . LEU B 1 313 ? 3.395 -13.688 10.055 1 96.81 313 LEU B O 1
ATOM 6639 N N . ASP B 1 314 ? 2.314 -15.547 10.453 1 95.62 314 ASP B N 1
ATOM 6640 C CA . ASP B 1 314 ? 3.201 -15.898 11.562 1 95.62 314 ASP B CA 1
ATOM 6641 C C . ASP B 1 314 ? 4.586 -16.297 11.047 1 95.62 314 ASP B C 1
ATOM 6643 O O . ASP B 1 314 ? 5.594 -16.016 11.695 1 95.62 314 ASP B O 1
ATOM 6647 N N . VAL B 1 315 ? 4.566 -16.984 9.906 1 96.81 315 VAL B N 1
ATOM 6648 C CA . VAL B 1 315 ? 5.844 -17.359 9.305 1 96.81 315 VAL B CA 1
ATOM 6649 C C . VAL B 1 315 ? 6.617 -16.094 8.93 1 96.81 315 VAL B C 1
ATOM 6651 O O . VAL B 1 315 ? 7.836 -16.031 9.109 1 96.81 315 VAL B O 1
ATOM 6654 N N . ILE B 1 316 ? 5.934 -15.102 8.391 1 96.44 316 ILE B N 1
ATOM 6655 C CA . ILE B 1 316 ? 6.555 -13.828 8.047 1 96.44 316 ILE B CA 1
ATOM 6656 C C . ILE B 1 316 ? 7.117 -13.172 9.312 1 96.44 316 ILE B C 1
ATOM 6658 O O . ILE B 1 316 ? 8.258 -12.711 9.32 1 96.44 316 ILE B O 1
ATOM 6662 N N . SER B 1 317 ? 6.355 -13.164 10.398 1 94.19 317 SER B N 1
ATOM 6663 C CA . SER B 1 317 ? 6.762 -12.539 11.648 1 94.19 317 SER B CA 1
ATOM 6664 C C . SER B 1 317 ? 7.965 -13.25 12.258 1 94.19 317 SER B C 1
ATOM 6666 O O . SER B 1 317 ? 8.812 -12.617 12.898 1 94.19 317 SER B O 1
ATOM 6668 N N . LEU B 1 318 ? 8.055 -14.547 12.07 1 93.62 318 LEU B N 1
ATOM 6669 C CA . LEU B 1 318 ? 9.164 -15.352 12.578 1 93.62 318 LEU B CA 1
ATOM 6670 C C . LEU B 1 318 ? 10.492 -14.883 11.992 1 93.62 318 LEU B C 1
ATOM 6672 O O . LEU B 1 318 ? 11.539 -15.031 12.617 1 93.62 318 LEU B O 1
ATOM 6676 N N . ASN B 1 319 ? 10.422 -14.312 10.805 1 93 319 ASN B N 1
ATOM 6677 C CA . ASN B 1 319 ? 11.641 -13.938 10.102 1 93 319 ASN B CA 1
ATOM 6678 C C . ASN B 1 319 ? 11.852 -12.422 10.102 1 93 319 ASN B C 1
ATOM 6680 O O . ASN B 1 319 ? 12.742 -11.914 9.414 1 93 319 ASN B O 1
ATOM 6684 N N . ALA B 1 320 ? 11.07 -11.68 10.883 1 92.75 320 ALA B N 1
ATOM 6685 C CA . ALA B 1 320 ? 11.18 -10.227 10.938 1 92.75 320 ALA B CA 1
ATOM 6686 C C . ALA B 1 320 ? 12.5 -9.797 11.57 1 92.75 320 ALA B C 1
ATOM 6688 O O . ALA B 1 320 ? 12.953 -10.406 12.539 1 92.75 320 ALA B O 1
ATOM 6689 N N . PRO B 1 321 ? 13.133 -8.789 11.086 1 91.25 321 PRO B N 1
ATOM 6690 C CA . PRO B 1 321 ? 14.469 -8.391 11.539 1 91.25 321 PRO B CA 1
ATOM 6691 C C . PRO B 1 321 ? 14.477 -7.887 12.977 1 91.25 321 PRO B C 1
ATOM 6693 O O . PRO B 1 321 ? 15.461 -8.086 13.695 1 91.25 321 PRO B O 1
ATOM 6696 N N . ALA B 1 322 ? 13.469 -7.191 13.422 1 90.75 322 ALA B N 1
ATOM 6697 C CA . ALA B 1 322 ? 13.398 -6.656 14.773 1 90.75 322 ALA B CA 1
ATOM 6698 C C . ALA B 1 322 ? 12.281 -7.32 15.57 1 90.75 322 ALA B C 1
ATOM 6700 O O . ALA B 1 322 ? 11.523 -6.641 16.266 1 90.75 322 ALA B O 1
ATOM 6701 N N . ARG B 1 323 ? 12.242 -8.617 15.469 1 83.25 323 ARG B N 1
ATOM 6702 C CA . ARG B 1 323 ? 11.164 -9.352 16.125 1 83.25 323 ARG B CA 1
ATOM 6703 C C . ARG B 1 323 ? 11.273 -9.25 17.641 1 83.25 323 ARG B C 1
ATOM 6705 O O . ARG B 1 323 ? 12.352 -9.438 18.203 1 83.25 323 ARG B O 1
ATOM 6712 N N . ASP B 1 324 ? 10.125 -8.891 18.172 1 75.31 324 ASP B N 1
ATOM 6713 C CA . ASP B 1 324 ? 10.086 -8.758 19.625 1 75.31 324 ASP B CA 1
ATOM 6714 C C . ASP B 1 324 ? 9.344 -9.93 20.266 1 75.31 324 ASP B C 1
ATOM 6716 O O . ASP B 1 324 ? 9.656 -10.336 21.391 1 75.31 324 ASP B O 1
ATOM 6720 N N . ARG B 1 325 ? 8.445 -10.461 19.484 1 76.62 325 ARG B N 1
ATOM 6721 C CA . ARG B 1 325 ? 7.582 -11.492 20.031 1 76.62 325 ARG B CA 1
ATOM 6722 C C . ARG B 1 325 ? 8.18 -12.883 19.812 1 76.62 325 ARG B C 1
ATOM 6724 O O . ARG B 1 325 ? 8.766 -13.148 18.766 1 76.62 325 ARG B O 1
ATOM 6731 N N . LEU B 1 326 ? 8.078 -13.586 20.844 1 79.56 326 LEU B N 1
ATOM 6732 C CA . LEU B 1 326 ? 8.492 -14.977 20.703 1 79.56 326 LEU B CA 1
ATOM 6733 C C . LEU B 1 326 ? 7.426 -15.789 19.969 1 79.56 326 LEU B C 1
ATOM 6735 O O . LEU B 1 326 ? 6.266 -15.82 20.391 1 79.56 326 LEU B O 1
ATOM 6739 N N . ILE B 1 327 ? 7.73 -16.203 18.812 1 82.19 327 ILE B N 1
ATOM 6740 C CA . ILE B 1 327 ? 6.848 -17.062 18.047 1 82.19 327 ILE B CA 1
ATOM 6741 C C . ILE B 1 327 ? 7.363 -18.5 18.109 1 82.19 327 ILE B C 1
ATOM 6743 O O . ILE B 1 327 ? 8.531 -18.766 17.797 1 82.19 327 ILE B O 1
ATOM 6747 N N . ASP B 1 328 ? 6.512 -19.391 18.516 1 90.5 328 ASP B N 1
ATOM 6748 C CA . ASP B 1 328 ? 6.852 -20.797 18.656 1 90.5 328 ASP B CA 1
ATOM 6749 C C . ASP B 1 328 ? 6.656 -21.547 17.344 1 90.5 328 ASP B C 1
ATOM 6751 O O . ASP B 1 328 ? 5.523 -21.734 16.891 1 90.5 328 ASP B O 1
ATOM 6755 N N . VAL B 1 329 ? 7.742 -22.078 16.812 1 92.38 329 VAL B N 1
ATOM 6756 C CA . VAL B 1 329 ? 7.719 -22.828 15.555 1 92.38 329 VAL B CA 1
ATOM 6757 C C . VAL B 1 329 ? 6.84 -24.062 15.703 1 92.38 329 VAL B C 1
ATOM 6759 O O . VAL B 1 329 ? 6.129 -24.453 14.766 1 92.38 329 VAL B O 1
ATOM 6762 N N . ALA B 1 330 ? 6.855 -24.672 16.859 1 93.31 330 ALA B N 1
ATOM 6763 C CA . ALA B 1 330 ? 6.051 -25.859 17.125 1 93.31 330 ALA B CA 1
ATOM 6764 C C . ALA B 1 330 ? 4.562 -25.562 17 1 93.31 330 ALA B C 1
ATOM 6766 O O . ALA B 1 330 ? 3.787 -26.391 16.516 1 93.31 330 ALA B O 1
ATOM 6767 N N . SER B 1 331 ? 4.242 -24.391 17.5 1 95.06 331 SER B N 1
ATOM 6768 C CA . SER B 1 331 ? 2.85 -23.969 17.391 1 95.06 331 SER B CA 1
ATOM 6769 C C . SER B 1 331 ? 2.436 -23.797 15.922 1 95.06 331 SER B C 1
ATOM 6771 O O . SER B 1 331 ? 1.323 -24.172 15.547 1 95.06 331 SER B O 1
ATOM 6773 N N . ILE B 1 332 ? 3.289 -23.219 15.094 1 96.25 332 ILE B N 1
ATOM 6774 C CA . ILE B 1 332 ? 3.023 -23.047 13.664 1 96.25 332 ILE B CA 1
ATOM 6775 C C . ILE B 1 332 ? 2.889 -24.422 13 1 96.25 332 ILE B C 1
ATOM 6777 O O . ILE B 1 332 ? 1.972 -24.641 12.203 1 96.25 332 ILE B O 1
ATOM 6781 N N . ASP B 1 333 ? 3.703 -25.375 13.367 1 95.94 333 ASP B N 1
ATOM 6782 C CA . ASP B 1 333 ? 3.662 -26.719 12.82 1 95.94 333 ASP B CA 1
ATOM 6783 C C . ASP B 1 333 ? 2.35 -27.422 13.172 1 95.94 333 ASP B C 1
ATOM 6785 O O . ASP B 1 333 ? 1.768 -28.125 12.336 1 95.94 333 ASP B O 1
ATOM 6789 N N . ALA B 1 334 ? 2.004 -27.25 14.398 1 97.06 334 ALA B N 1
ATOM 6790 C CA . ALA B 1 334 ? 0.752 -27.859 14.836 1 97.06 334 ALA B CA 1
ATOM 6791 C C . ALA B 1 334 ? -0.431 -27.328 14.039 1 97.06 334 ALA B C 1
ATOM 6793 O O . ALA B 1 334 ? -1.33 -28.078 13.664 1 97.06 334 ALA B O 1
ATOM 6794 N N . ARG B 1 335 ? -0.46 -26.031 13.805 1 97.69 335 ARG B N 1
ATOM 6795 C CA . ARG B 1 335 ? -1.54 -25.406 13.047 1 97.69 335 ARG B CA 1
ATOM 6796 C C . ARG B 1 335 ? -1.523 -25.875 11.594 1 97.69 335 ARG B C 1
ATOM 6798 O O . ARG B 1 335 ? -2.578 -26.062 10.984 1 97.69 335 ARG B O 1
ATOM 6805 N N . LEU B 1 336 ? -0.342 -26.062 11.008 1 97.62 336 LEU B N 1
ATOM 6806 C CA . LEU B 1 336 ? -0.223 -26.594 9.648 1 97.62 336 LEU B CA 1
ATOM 6807 C C . LEU B 1 336 ? -0.739 -28.016 9.586 1 97.62 336 LEU B C 1
ATOM 6809 O O . LEU B 1 336 ? -1.429 -28.391 8.633 1 97.62 336 LEU B O 1
ATOM 6813 N N . GLY B 1 337 ? -0.399 -28.812 10.617 1 96.88 337 GLY B N 1
ATOM 6814 C CA . GLY B 1 337 ? -0.932 -30.156 10.68 1 96.88 337 GLY B CA 1
ATOM 6815 C C . GLY B 1 337 ? -2.447 -30.203 10.734 1 96.88 337 GLY B C 1
ATOM 6816 O O . GLY B 1 337 ? -3.078 -30.969 10.008 1 96.88 337 GLY B O 1
ATOM 6817 N N . LEU B 1 338 ? -3.018 -29.359 11.594 1 97.19 338 LEU B N 1
ATOM 6818 C CA . LEU B 1 338 ? -4.469 -29.297 11.727 1 97.19 338 LEU B CA 1
ATOM 6819 C C . LEU B 1 338 ? -5.109 -28.828 10.422 1 97.19 338 LEU B C 1
ATOM 6821 O O . LEU B 1 338 ? -6.164 -29.344 10.031 1 97.19 338 LEU B O 1
ATOM 6825 N N . TRP B 1 339 ? -4.496 -27.891 9.805 1 97.81 339 TRP B N 1
ATOM 6826 C CA . TRP B 1 339 ? -4.988 -27.375 8.531 1 97.81 339 TRP B CA 1
ATOM 6827 C C . TRP B 1 339 ? -5.043 -28.5 7.488 1 97.81 339 TRP B C 1
ATOM 6829 O O . TRP B 1 339 ? -6.016 -28.594 6.734 1 97.81 339 TRP B O 1
ATOM 6839 N N . SER B 1 340 ? -4.012 -29.312 7.367 1 96.38 340 SER B N 1
ATOM 6840 C CA . SER B 1 340 ? -3.941 -30.406 6.402 1 96.38 340 SER B CA 1
ATOM 6841 C C . SER B 1 340 ? -5.062 -31.406 6.629 1 96.38 340 SER B C 1
ATOM 6843 O O . SER B 1 340 ? -5.66 -31.906 5.672 1 96.38 340 SER B O 1
ATOM 6845 N N . LEU B 1 341 ? -5.41 -31.641 7.852 1 94.25 341 LEU B N 1
ATOM 6846 C CA . LEU B 1 341 ? -6.477 -32.594 8.195 1 94.25 341 LEU B CA 1
ATOM 6847 C C . LEU B 1 341 ? -7.84 -32 7.828 1 94.25 341 LEU B C 1
ATOM 6849 O O . LEU B 1 341 ? -8.68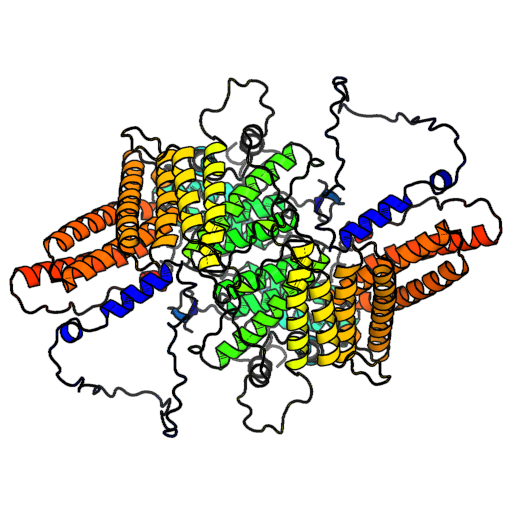8 -32.719 7.277 1 94.25 341 LEU B O 1
ATOM 6853 N N . ARG B 1 342 ? -7.996 -30.75 8.055 1 93.38 342 ARG B N 1
ATOM 6854 C CA . ARG B 1 342 ? -9.289 -30.094 7.84 1 93.38 342 ARG B CA 1
ATOM 6855 C C . ARG B 1 342 ? -9.555 -29.891 6.352 1 93.38 342 ARG B C 1
ATOM 6857 O O . ARG B 1 342 ? -10.703 -29.906 5.914 1 93.38 342 ARG B O 1
ATOM 6864 N N . SER B 1 343 ? -8.555 -29.656 5.602 1 92.5 343 SER B N 1
ATOM 6865 C CA . SER B 1 343 ? -8.711 -29.359 4.184 1 92.5 343 SER B CA 1
ATOM 6866 C C . SER B 1 343 ? -8.891 -30.625 3.359 1 92.5 343 SER B C 1
ATOM 6868 O O . SER B 1 343 ? -9.305 -30.562 2.197 1 92.5 343 SER B O 1
ATOM 6870 N N . GLY B 1 344 ? -8.523 -31.797 3.904 1 87.06 344 GLY B N 1
ATOM 6871 C CA . GLY B 1 344 ? -8.719 -33.062 3.23 1 87.06 344 GLY B CA 1
ATOM 6872 C C . GLY B 1 344 ? -7.609 -33.406 2.25 1 87.06 344 GLY B C 1
ATOM 6873 O O . GLY B 1 344 ? -7.789 -34.25 1.361 1 87.06 344 GLY B O 1
ATOM 6874 N N . ILE B 1 345 ? -6.453 -32.75 2.35 1 88.69 345 ILE B N 1
ATOM 6875 C CA . ILE B 1 345 ? -5.398 -32.969 1.365 1 88.69 345 ILE B CA 1
ATOM 6876 C C . ILE B 1 345 ? -4.469 -34.094 1.845 1 88.69 345 ILE B C 1
ATOM 6878 O O . ILE B 1 345 ? -3.521 -34.469 1.147 1 88.69 345 ILE B O 1
ATOM 6882 N N . SER B 1 346 ? -4.641 -34.656 2.957 1 80.62 346 SER B N 1
ATOM 6883 C CA . SER B 1 346 ? -3.719 -35.594 3.586 1 80.62 346 SER B CA 1
ATOM 6884 C C . SER B 1 346 ? -3.598 -36.875 2.775 1 80.62 346 SER B C 1
ATOM 6886 O O . SER B 1 346 ? -2.572 -37.562 2.83 1 80.62 346 SER B O 1
ATOM 6888 N N . THR B 1 347 ? -4.566 -37.156 2.07 1 77.19 347 THR B N 1
ATOM 6889 C CA . THR B 1 347 ? -4.504 -38.344 1.254 1 77.19 347 THR B CA 1
ATOM 6890 C C . THR B 1 347 ? -4.469 -38 -0.23 1 77.19 347 THR B C 1
ATOM 6892 O O . THR B 1 347 ? -5.262 -37.188 -0.699 1 77.19 347 THR B O 1
ATOM 6895 N N . VAL B 1 348 ? -3.395 -38.469 -0.829 1 75.69 348 VAL B N 1
ATOM 6896 C CA . VAL B 1 348 ? -3.287 -38.25 -2.266 1 75.69 348 VAL B CA 1
ATOM 6897 C C . VAL B 1 348 ? -4.055 -39.312 -3.023 1 75.69 348 VAL B C 1
ATOM 6899 O O . VAL B 1 348 ? -3.787 -40.531 -2.863 1 75.69 348 VAL B O 1
ATOM 6902 N N . ALA B 1 349 ? -5.043 -38.812 -3.645 1 73.19 349 ALA B N 1
ATOM 6903 C CA . ALA B 1 349 ? -5.84 -39.719 -4.445 1 73.19 349 ALA B CA 1
ATOM 6904 C C . ALA B 1 349 ? -5.633 -39.469 -5.938 1 73.19 349 ALA B C 1
ATOM 6906 O O . ALA B 1 349 ? -5.254 -38.375 -6.344 1 73.19 349 ALA B O 1
ATOM 6907 N N . GLU B 1 350 ? -5.73 -40.562 -6.645 1 77.38 350 GLU B N 1
ATOM 6908 C CA . GLU B 1 350 ? -5.57 -40.469 -8.094 1 77.38 350 GLU B CA 1
ATOM 6909 C C . GLU B 1 350 ? -6.613 -39.531 -8.711 1 77.38 350 GLU B C 1
ATOM 6911 O O . GLU B 1 350 ? -6.344 -38.875 -9.711 1 77.38 350 GLU B O 1
ATOM 6916 N N . ASP B 1 351 ? -7.629 -39.438 -8.039 1 82.88 351 ASP B N 1
ATOM 6917 C CA . ASP B 1 351 ? -8.727 -38.656 -8.641 1 82.88 351 ASP B CA 1
ATOM 6918 C C . ASP B 1 351 ? -8.891 -37.312 -7.965 1 82.88 351 ASP B C 1
ATOM 6920 O O . ASP B 1 351 ? -9.992 -36.75 -7.945 1 82.88 351 ASP B O 1
ATOM 6924 N N . ASP B 1 352 ? -7.887 -36.875 -7.434 1 87.75 352 ASP B N 1
ATOM 6925 C CA . ASP B 1 352 ? -7.965 -35.562 -6.828 1 87.75 352 ASP B CA 1
ATOM 6926 C C . ASP B 1 352 ? -8.32 -34.5 -7.867 1 87.75 352 ASP B C 1
ATOM 6928 O O . ASP B 1 352 ? -7.805 -34.531 -8.984 1 87.75 352 ASP B O 1
ATOM 6932 N N . ASP B 1 353 ? -9.258 -33.656 -7.508 1 89.69 353 ASP B N 1
ATOM 6933 C CA . ASP B 1 353 ? -9.602 -32.594 -8.422 1 89.69 353 ASP B CA 1
ATOM 6934 C C . ASP B 1 353 ? -8.531 -31.5 -8.43 1 89.69 353 ASP B C 1
ATOM 6936 O O . ASP B 1 353 ? -7.617 -31.516 -7.602 1 89.69 353 ASP B O 1
ATOM 6940 N N . SER B 1 354 ? -8.594 -30.625 -9.352 1 94.31 354 SER B N 1
ATOM 6941 C CA . SER B 1 354 ? -7.57 -29.609 -9.547 1 94.31 354 SER B CA 1
ATOM 6942 C C . SER B 1 354 ? -7.445 -28.703 -8.32 1 94.31 354 SER B C 1
ATOM 6944 O O . SER B 1 354 ? -6.336 -28.312 -7.941 1 94.31 354 SER B O 1
ATOM 6946 N N . TRP B 1 355 ? -8.531 -28.375 -7.633 1 94.12 355 TRP B N 1
ATOM 6947 C CA . TRP B 1 355 ? -8.508 -27.453 -6.496 1 94.12 355 TRP B CA 1
ATOM 6948 C C . TRP B 1 355 ? -7.84 -28.109 -5.289 1 94.12 355 TRP B C 1
ATOM 6950 O O . TRP B 1 355 ? -7.148 -27.422 -4.52 1 94.12 355 TRP B O 1
ATOM 6960 N N . THR B 1 356 ? -8.016 -29.375 -5.156 1 94.62 356 THR B N 1
ATOM 6961 C CA . THR B 1 356 ? -7.289 -30.094 -4.117 1 94.62 356 THR B CA 1
ATOM 6962 C C . THR B 1 356 ? -5.789 -30.047 -4.375 1 94.62 356 THR B C 1
ATOM 6964 O O . THR B 1 356 ? -4.996 -29.906 -3.443 1 94.62 356 THR B O 1
ATOM 6967 N N . CYS B 1 357 ? -5.375 -30.188 -5.633 1 96.25 357 CYS B N 1
ATOM 6968 C CA . CYS B 1 357 ? -3.967 -30.078 -6 1 96.25 357 CYS B CA 1
ATOM 6969 C C . CYS B 1 357 ? -3.412 -28.703 -5.664 1 96.25 357 CYS B C 1
ATOM 6971 O O . CYS B 1 357 ? -2.285 -28.578 -5.184 1 96.25 357 CYS B O 1
ATOM 6973 N N . HIS B 1 358 ? -4.242 -27.672 -5.898 1 97.5 358 HIS B N 1
ATOM 6974 C CA . HIS B 1 358 ? -3.838 -26.312 -5.555 1 97.5 358 HIS B CA 1
ATOM 6975 C C . HIS B 1 358 ? -3.641 -26.172 -4.047 1 97.5 358 HIS B C 1
ATOM 6977 O O . HIS B 1 358 ? -2.668 -25.547 -3.604 1 97.5 358 HIS B O 1
ATOM 6983 N N . LEU B 1 359 ? -4.559 -26.656 -3.271 1 97.56 359 LEU B N 1
ATOM 6984 C CA . LEU B 1 359 ? -4.434 -26.594 -1.82 1 97.56 359 LEU B CA 1
ATOM 6985 C C . LEU B 1 359 ? -3.166 -27.297 -1.349 1 97.56 359 LEU B C 1
ATOM 6987 O O . LEU B 1 359 ? -2.434 -26.766 -0.508 1 97.56 359 LEU B O 1
ATOM 6991 N N . ARG B 1 360 ? -2.924 -28.422 -1.91 1 97.38 360 ARG B N 1
ATOM 6992 C CA . ARG B 1 360 ? -1.731 -29.188 -1.546 1 97.38 360 ARG B CA 1
ATOM 6993 C C . ARG B 1 360 ? -0.463 -28.422 -1.918 1 97.38 360 ARG B C 1
ATOM 6995 O O . ARG B 1 360 ? 0.504 -28.406 -1.153 1 97.38 360 ARG B O 1
ATOM 7002 N N . MET B 1 361 ? -0.45 -27.875 -3.062 1 98.06 361 MET B N 1
ATOM 7003 C CA . MET B 1 361 ? 0.707 -27.109 -3.516 1 98.06 361 MET B CA 1
ATOM 7004 C C . MET B 1 361 ? 0.996 -25.953 -2.568 1 98.06 361 MET B C 1
ATOM 7006 O O . MET B 1 361 ? 2.143 -25.734 -2.166 1 98.06 361 MET B O 1
ATOM 7010 N N . HIS B 1 362 ? -0.031 -25.219 -2.152 1 98.62 362 HIS B N 1
ATOM 7011 C CA . HIS B 1 362 ? 0.157 -24.047 -1.294 1 98.62 362 HIS B CA 1
ATOM 7012 C C . HIS B 1 362 ? 0.544 -24.469 0.121 1 98.62 362 HIS B C 1
ATOM 7014 O O . HIS B 1 362 ? 1.342 -23.781 0.774 1 98.62 362 HIS B O 1
ATOM 7020 N N . TYR B 1 363 ? -0.022 -25.547 0.562 1 98.56 363 TYR B N 1
ATOM 7021 C CA . TYR B 1 363 ? 0.366 -26.094 1.855 1 98.56 363 TYR B CA 1
ATOM 7022 C C . TYR B 1 363 ? 1.854 -26.422 1.884 1 98.56 363 TYR B C 1
ATOM 7024 O O . TYR B 1 363 ? 2.568 -26.031 2.807 1 98.56 363 TYR B O 1
ATOM 7032 N N . ASN B 1 364 ? 2.277 -27.109 0.916 1 98.38 364 ASN B N 1
ATOM 7033 C CA . ASN B 1 364 ? 3.672 -27.547 0.865 1 98.38 364 ASN B CA 1
ATOM 7034 C C . ASN B 1 364 ? 4.609 -26.359 0.605 1 98.38 364 ASN B C 1
ATOM 7036 O O . ASN B 1 364 ? 5.742 -26.344 1.088 1 98.38 364 ASN B O 1
ATOM 7040 N N . LEU B 1 365 ? 4.133 -25.391 -0.155 1 98.69 365 LEU B N 1
ATOM 7041 C CA . LEU B 1 365 ? 4.902 -24.156 -0.315 1 98.69 365 LEU B CA 1
ATOM 7042 C C . LEU B 1 365 ? 5.145 -23.484 1.034 1 98.69 365 LEU B C 1
ATOM 7044 O O . LEU B 1 365 ? 6.258 -23.031 1.314 1 98.69 365 LEU B O 1
ATOM 7048 N N . LEU B 1 366 ? 4.129 -23.438 1.87 1 98.62 366 LEU B N 1
ATOM 7049 C CA . LEU B 1 366 ? 4.27 -22.812 3.18 1 98.62 366 LEU B CA 1
ATOM 7050 C C . LEU B 1 366 ? 5.223 -23.609 4.066 1 98.62 366 LEU B C 1
ATOM 7052 O O . LEU B 1 366 ? 5.988 -23.031 4.84 1 98.62 366 LEU B O 1
ATOM 7056 N N . LEU B 1 367 ? 5.176 -24.953 3.947 1 98.06 367 LEU B N 1
ATOM 7057 C CA . LEU B 1 367 ? 6.121 -25.781 4.676 1 98.06 367 LEU B CA 1
ATOM 7058 C C . LEU B 1 367 ? 7.559 -25.438 4.301 1 98.06 367 LEU B C 1
ATOM 7060 O O . LEU B 1 367 ? 8.438 -25.375 5.164 1 98.06 367 LEU B O 1
ATOM 7064 N N . LEU B 1 368 ? 7.766 -25.234 3.031 1 98 368 LEU B N 1
ATOM 7065 C CA . LEU B 1 368 ? 9.109 -24.875 2.586 1 98 368 LEU B CA 1
ATOM 7066 C C . LEU B 1 368 ? 9.523 -23.531 3.164 1 98 368 LEU B C 1
ATOM 7068 O O . LEU B 1 368 ? 10.648 -23.359 3.631 1 98 368 LEU B O 1
ATOM 7072 N N . HIS B 1 369 ? 8.625 -22.547 3.176 1 97.5 369 HIS B N 1
ATOM 7073 C CA . HIS B 1 369 ? 8.93 -21.219 3.732 1 97.5 369 HIS B CA 1
ATOM 7074 C C . HIS B 1 369 ? 9.273 -21.328 5.215 1 97.5 369 HIS B C 1
ATOM 7076 O O . HIS B 1 369 ? 10.094 -20.547 5.715 1 97.5 369 HIS B O 1
ATOM 7082 N N . LEU B 1 370 ? 8.648 -22.219 5.902 1 96.56 370 LEU B N 1
ATOM 7083 C CA . LEU B 1 370 ? 8.836 -22.344 7.348 1 96.56 370 LEU B CA 1
ATOM 7084 C C . LEU B 1 370 ? 10.117 -23.109 7.668 1 96.56 370 LEU B C 1
ATOM 7086 O O . LEU B 1 370 ? 10.93 -22.656 8.477 1 96.56 370 LEU B O 1
ATOM 7090 N N . HIS B 1 371 ? 10.391 -24.219 6.957 1 96 371 HIS B N 1
ATOM 7091 C CA . HIS B 1 371 ? 11.367 -25.188 7.426 1 96 371 HIS B CA 1
ATOM 7092 C C . HIS B 1 371 ? 12.719 -25 6.742 1 96 371 HIS B C 1
ATOM 7094 O O . HIS B 1 371 ? 13.742 -25.484 7.23 1 96 371 HIS B O 1
ATOM 7100 N N . ARG B 1 372 ? 12.758 -24.344 5.703 1 92.25 372 ARG B N 1
ATOM 7101 C CA . ARG B 1 372 ? 14.008 -24.25 4.957 1 92.25 372 ARG B CA 1
ATOM 7102 C C . ARG B 1 372 ? 15.062 -23.5 5.75 1 92.25 372 ARG B C 1
ATOM 7104 O O . ARG B 1 372 ? 16.266 -23.641 5.5 1 92.25 372 ARG B O 1
ATOM 7111 N N . ASN B 1 373 ? 14.594 -22.703 6.699 1 88.31 373 ASN B N 1
ATOM 7112 C CA . ASN B 1 373 ? 15.539 -21.938 7.504 1 88.31 373 ASN B CA 1
ATOM 7113 C C . ASN B 1 373 ? 15.836 -22.641 8.828 1 88.31 373 ASN B C 1
ATOM 7115 O O . ASN B 1 373 ? 16.625 -22.141 9.641 1 88.31 373 ASN B O 1
ATOM 7119 N N . LEU B 1 374 ? 15.203 -23.797 8.969 1 88.5 374 LEU B N 1
ATOM 7120 C CA . LEU B 1 374 ? 15.422 -24.547 10.188 1 88.5 374 LEU B CA 1
ATOM 7121 C C . LEU B 1 374 ? 16.484 -25.641 9.977 1 88.5 374 LEU B C 1
ATOM 7123 O O . LEU B 1 374 ? 16.5 -26.281 8.922 1 88.5 374 LEU B O 1
ATOM 7127 N N . HIS B 1 375 ? 17.484 -25.781 10.703 1 83.94 375 HIS B N 1
ATOM 7128 C CA . HIS B 1 375 ? 18.641 -26.625 10.477 1 83.94 375 HIS B CA 1
ATOM 7129 C C . HIS B 1 375 ? 18.453 -28.016 11.094 1 83.94 375 HIS B C 1
ATOM 7131 O O . HIS B 1 375 ? 19.297 -28.891 10.93 1 83.94 375 HIS B O 1
ATOM 7137 N N . GLU B 1 376 ? 17.359 -28.297 11.539 1 87.56 376 GLU B N 1
ATOM 7138 C CA . GLU B 1 376 ? 17.094 -29.625 12.094 1 87.56 376 GLU B CA 1
ATOM 7139 C C . GLU B 1 376 ? 16.891 -30.656 10.992 1 87.56 376 GLU B C 1
ATOM 7141 O O . GLU B 1 376 ? 16.375 -30.344 9.922 1 87.56 376 GLU B O 1
ATOM 7146 N N . GLN B 1 377 ? 17.312 -31.859 11.211 1 86.38 377 GLN B N 1
ATOM 7147 C CA . GLN B 1 377 ? 17.203 -32.938 10.242 1 86.38 377 GLN B CA 1
ATOM 7148 C C . GLN B 1 377 ? 15.742 -33.188 9.883 1 86.38 377 GLN B C 1
ATOM 7150 O O . GLN B 1 377 ? 15.422 -33.5 8.727 1 86.38 377 GLN B O 1
ATOM 7155 N N . SER B 1 378 ? 14.945 -33.156 10.805 1 89.94 378 SER B N 1
ATOM 7156 C CA . SER B 1 378 ? 13.523 -33.344 10.539 1 89.94 378 SER B CA 1
ATOM 7157 C C . SER B 1 378 ? 13 -32.312 9.555 1 89.94 378 SER B C 1
ATOM 7159 O O . SER B 1 378 ? 12.172 -32.625 8.695 1 89.94 378 SER B O 1
ATOM 7161 N N . SER B 1 379 ? 13.5 -31.141 9.648 1 93 379 SER B N 1
ATOM 7162 C CA . SER B 1 379 ? 13.07 -30.062 8.766 1 93 379 SER B CA 1
ATOM 7163 C C . SER B 1 379 ? 13.531 -30.297 7.328 1 93 379 SER B C 1
ATOM 7165 O O . SER B 1 379 ? 12.805 -29.984 6.379 1 93 379 SER B O 1
ATOM 7167 N N . GLN B 1 380 ? 14.68 -30.859 7.18 1 91.94 380 GLN B N 1
ATOM 7168 C CA . GLN B 1 380 ? 15.18 -31.141 5.84 1 91.94 380 GLN B CA 1
ATOM 7169 C C . GLN B 1 380 ? 14.328 -32.219 5.156 1 91.94 380 GLN B C 1
ATOM 7171 O O . GLN B 1 380 ? 14.062 -32.125 3.953 1 91.94 380 GLN B O 1
ATOM 7176 N N . SER B 1 381 ? 13.93 -33.188 5.902 1 94.75 381 SER B N 1
ATOM 7177 C CA . SER B 1 381 ? 13.062 -34.219 5.355 1 94.75 381 SER B CA 1
ATOM 7178 C C . SER B 1 381 ? 11.703 -33.656 4.957 1 94.75 381 SER B C 1
ATOM 7180 O O . SER B 1 381 ? 11.141 -34.062 3.936 1 94.75 381 SER B O 1
ATOM 7182 N N . ILE B 1 382 ? 11.273 -32.781 5.828 1 96.69 382 ILE B N 1
ATOM 7183 C CA . ILE B 1 382 ? 9.992 -32.125 5.539 1 96.69 382 ILE B CA 1
ATOM 7184 C C . ILE B 1 382 ? 10.094 -31.328 4.25 1 96.69 382 ILE B C 1
ATOM 7186 O O . ILE B 1 382 ? 9.203 -31.375 3.402 1 96.69 382 ILE B O 1
ATOM 7190 N N . CYS B 1 383 ? 11.148 -30.625 4.098 1 97.44 383 CYS B N 1
ATOM 7191 C CA . CYS B 1 383 ? 11.352 -29.797 2.906 1 97.44 383 CYS B CA 1
ATOM 7192 C C . CYS B 1 383 ? 11.422 -30.672 1.654 1 97.44 383 CYS B C 1
ATOM 7194 O O . CYS B 1 383 ? 10.852 -30.328 0.62 1 97.44 383 CYS B O 1
ATOM 7196 N N . SER B 1 384 ? 12.125 -31.766 1.744 1 96.81 384 SER B N 1
ATOM 7197 C CA . SER B 1 384 ? 12.25 -32.656 0.604 1 96.81 384 SER B CA 1
ATOM 7198 C C . SER B 1 384 ? 10.891 -33.219 0.192 1 96.81 384 SER B C 1
ATOM 7200 O O . SER B 1 384 ? 10.555 -33.25 -0.994 1 96.81 384 SER B O 1
ATOM 7202 N N . ALA B 1 385 ? 10.211 -33.656 1.169 1 96.81 385 ALA B N 1
ATOM 7203 C CA . ALA B 1 385 ? 8.883 -34.219 0.906 1 96.81 385 ALA B CA 1
ATOM 7204 C C . ALA B 1 385 ? 7.949 -33.156 0.341 1 96.81 385 ALA B C 1
ATOM 7206 O O . ALA B 1 385 ? 7.137 -33.438 -0.543 1 96.81 385 ALA B O 1
ATOM 7207 N N . ALA B 1 386 ? 8.016 -31.969 0.906 1 98.12 386 ALA B N 1
ATOM 7208 C CA . ALA B 1 386 ? 7.18 -30.859 0.448 1 98.12 386 ALA B CA 1
ATOM 7209 C C . ALA B 1 386 ? 7.48 -30.516 -1.008 1 98.12 386 ALA B C 1
ATOM 7211 O O . ALA B 1 386 ? 6.562 -30.281 -1.798 1 98.12 386 ALA B O 1
ATOM 7212 N N . ALA B 1 387 ? 8.719 -30.438 -1.359 1 98.44 387 ALA B N 1
ATOM 7213 C CA . ALA B 1 387 ? 9.117 -30.141 -2.734 1 98.44 387 ALA B CA 1
ATOM 7214 C C . ALA B 1 387 ? 8.586 -31.203 -3.695 1 98.44 387 ALA B C 1
ATOM 7216 O O . ALA B 1 387 ? 8.094 -30.875 -4.777 1 98.44 387 ALA B O 1
ATOM 7217 N N . GLN B 1 388 ? 8.68 -32.469 -3.299 1 97.31 388 GLN B N 1
ATOM 7218 C CA . GLN B 1 388 ? 8.164 -33.531 -4.125 1 97.31 388 GLN B CA 1
ATOM 7219 C C . GLN B 1 388 ? 6.652 -33.438 -4.305 1 97.31 388 GLN B C 1
ATOM 7221 O O . GLN B 1 388 ? 6.133 -33.688 -5.391 1 97.31 388 GLN B O 1
ATOM 7226 N N . ALA B 1 389 ? 6.02 -33.094 -3.213 1 97 389 ALA B N 1
ATOM 7227 C CA . ALA B 1 389 ? 4.57 -32.938 -3.275 1 97 389 ALA B CA 1
ATOM 7228 C C . ALA B 1 389 ? 4.18 -31.812 -4.238 1 97 389 ALA B C 1
ATOM 7230 O O . ALA B 1 389 ? 3.146 -31.891 -4.91 1 97 389 ALA B O 1
ATOM 7231 N N . ILE B 1 390 ? 4.891 -30.75 -4.312 1 98.25 390 ILE B N 1
ATOM 7232 C CA . ILE B 1 390 ? 4.648 -29.656 -5.246 1 98.25 390 ILE B CA 1
ATOM 7233 C C . ILE B 1 390 ? 4.766 -30.156 -6.68 1 98.25 390 ILE B C 1
ATOM 7235 O O . ILE B 1 390 ? 3.906 -29.875 -7.52 1 98.25 390 ILE B O 1
ATOM 7239 N N . VAL B 1 391 ? 5.805 -30.969 -6.969 1 98.06 391 VAL B N 1
ATOM 7240 C CA . VAL B 1 391 ? 5.992 -31.531 -8.297 1 98.06 391 VAL B CA 1
ATOM 7241 C C . VAL B 1 391 ? 4.797 -32.406 -8.664 1 98.06 391 VAL B C 1
ATOM 7243 O O . VAL B 1 391 ? 4.254 -32.281 -9.766 1 98.06 391 VAL B O 1
ATOM 7246 N N . THR B 1 392 ? 4.434 -33.219 -7.746 1 96.25 392 THR B N 1
ATOM 7247 C CA . THR B 1 392 ? 3.307 -34.125 -7.984 1 96.25 392 THR B CA 1
ATOM 7248 C C . THR B 1 392 ? 2.037 -33.312 -8.273 1 96.25 392 THR B C 1
ATOM 7250 O O . THR B 1 392 ? 1.269 -33.688 -9.172 1 96.25 392 THR B O 1
ATOM 7253 N N . SER B 1 393 ? 1.788 -32.281 -7.488 1 96.94 393 SER B N 1
ATOM 7254 C CA . SER B 1 393 ? 0.622 -31.422 -7.703 1 96.94 393 SER B CA 1
ATOM 7255 C C . SER B 1 393 ? 0.649 -30.781 -9.086 1 96.94 393 SER B C 1
ATOM 7257 O O . SER B 1 393 ? -0.374 -30.719 -9.773 1 96.94 393 SER B O 1
ATOM 7259 N N . LEU B 1 394 ? 1.765 -30.328 -9.5 1 97.69 394 LEU B N 1
ATOM 7260 C CA . LEU B 1 394 ? 1.898 -29.688 -10.812 1 97.69 394 LEU B CA 1
ATOM 7261 C C . LEU B 1 394 ? 1.695 -30.703 -11.93 1 97.69 394 LEU B C 1
ATOM 7263 O O . LEU B 1 394 ? 1.078 -30.391 -12.953 1 97.69 394 LEU B O 1
ATOM 7267 N N . GLU B 1 395 ? 2.229 -31.891 -11.758 1 96.75 395 GLU B N 1
ATOM 7268 C CA . GLU B 1 395 ? 2.057 -32.938 -12.742 1 96.75 395 GLU B CA 1
ATOM 7269 C C . GLU B 1 395 ? 0.586 -33.344 -12.891 1 96.75 395 GLU B C 1
ATOM 7271 O O . GLU B 1 395 ? 0.108 -33.562 -14 1 96.75 395 GLU B O 1
ATOM 7276 N N . LYS B 1 396 ? -0.056 -33.406 -11.789 1 96.19 396 LYS B N 1
ATOM 7277 C CA . LYS B 1 396 ? -1.48 -33.719 -11.836 1 96.19 396 LYS B CA 1
ATOM 7278 C C . LYS B 1 396 ? -2.268 -32.594 -12.531 1 96.19 396 LYS B C 1
ATOM 7280 O O . LYS B 1 396 ? -3.186 -32.875 -13.305 1 96.19 396 LYS B O 1
ATOM 7285 N N . LEU B 1 397 ? -1.966 -31.375 -12.242 1 97.06 397 LEU B N 1
ATOM 7286 C CA . LEU B 1 397 ? -2.611 -30.25 -12.906 1 97.06 397 LEU B CA 1
ATOM 7287 C C . LEU B 1 397 ? -2.342 -30.281 -14.406 1 97.06 397 LEU B C 1
ATOM 7289 O O . LEU B 1 397 ? -3.225 -29.953 -15.203 1 97.06 397 LEU B O 1
ATOM 7293 N N . THR B 1 398 ? -1.131 -30.656 -14.773 1 96.69 398 THR B N 1
ATOM 7294 C CA . THR B 1 398 ? -0.754 -30.766 -16.172 1 96.69 398 THR B CA 1
ATOM 7295 C C . THR B 1 398 ? -1.561 -31.859 -16.875 1 96.69 398 THR B C 1
ATOM 7297 O O . THR B 1 398 ? -2.064 -31.672 -17.984 1 96.69 398 THR B O 1
ATOM 7300 N N . ALA B 1 399 ? -1.643 -32.969 -16.203 1 94.94 399 ALA B N 1
ATOM 7301 C CA . ALA B 1 399 ? -2.369 -34.094 -16.75 1 94.94 399 ALA B CA 1
ATOM 7302 C C . ALA B 1 399 ? -3.836 -33.75 -16.984 1 94.94 399 ALA B C 1
ATOM 7304 O O . ALA B 1 399 ? -4.457 -34.25 -17.922 1 94.94 399 ALA B O 1
ATOM 7305 N N . ARG B 1 400 ? -4.355 -32.812 -16.203 1 94.12 400 ARG B N 1
ATOM 7306 C CA . ARG B 1 400 ? -5.754 -32.406 -16.312 1 94.12 400 ARG B CA 1
ATOM 7307 C C . ARG B 1 400 ? -5.906 -31.188 -17.203 1 94.12 400 ARG B C 1
ATOM 7309 O O . ARG B 1 400 ? -7.016 -30.688 -17.391 1 94.12 400 ARG B O 1
ATOM 7316 N N . ASP B 1 401 ? -4.84 -30.688 -17.688 1 94.31 401 ASP B N 1
ATOM 7317 C CA . ASP B 1 401 ? -4.809 -29.453 -18.484 1 94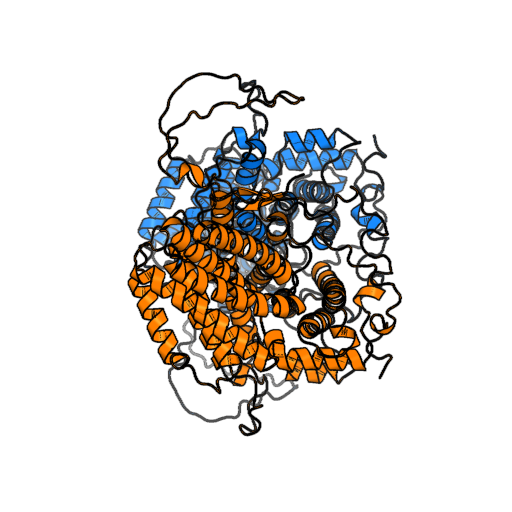.31 401 ASP B CA 1
ATOM 7318 C C . ASP B 1 401 ? -5.363 -28.281 -17.672 1 94.31 401 ASP B C 1
ATOM 7320 O O . ASP B 1 401 ? -6.188 -27.516 -18.172 1 94.31 401 ASP B O 1
ATOM 7324 N N . GLU B 1 402 ? -4.949 -28.203 -16.359 1 96.81 402 GLU B N 1
ATOM 7325 C CA . GLU B 1 402 ? -5.469 -27.156 -15.477 1 96.81 402 GLU B CA 1
ATOM 7326 C C . GLU B 1 402 ? -4.348 -26.266 -14.977 1 96.81 402 GLU B C 1
ATOM 7328 O O . GLU B 1 402 ? -4.508 -25.562 -13.969 1 96.81 402 GLU B O 1
ATOM 7333 N N . LEU B 1 403 ? -3.207 -26.234 -15.703 1 97.56 403 LEU B N 1
ATOM 7334 C CA . LEU B 1 403 ? -2.131 -25.328 -15.336 1 97.56 403 LEU B CA 1
ATOM 7335 C C . LEU B 1 403 ? -2.566 -23.875 -15.516 1 97.56 403 LEU B C 1
ATOM 7337 O O . LEU B 1 403 ? -2.008 -22.969 -14.891 1 97.56 403 LEU B O 1
ATOM 7341 N N . ARG B 1 404 ? -3.562 -23.703 -16.375 1 97.38 404 ARG B N 1
ATOM 7342 C CA . ARG B 1 404 ? -4.082 -22.359 -16.656 1 97.38 404 ARG B CA 1
ATOM 7343 C C . ARG B 1 404 ? -4.738 -21.766 -15.422 1 97.38 404 ARG B C 1
ATOM 7345 O O . ARG B 1 404 ? -4.965 -20.547 -15.359 1 97.38 404 ARG B O 1
ATOM 7352 N N . GLN B 1 405 ? -5.004 -22.578 -14.383 1 97.19 405 GLN B N 1
ATOM 7353 C CA . GLN B 1 405 ? -5.613 -22.109 -13.141 1 97.19 405 GLN B CA 1
ATOM 7354 C C . GLN B 1 405 ? -4.559 -21.578 -12.172 1 97.19 405 GLN B C 1
ATOM 7356 O O . GLN B 1 405 ? -4.887 -20.922 -11.18 1 97.19 405 GLN B O 1
ATOM 7361 N N . CYS B 1 406 ? -3.324 -21.797 -12.484 1 98.31 406 CYS B N 1
ATOM 7362 C CA . CYS B 1 406 ? -2.246 -21.469 -11.562 1 98.31 406 CYS B CA 1
ATOM 7363 C C . CYS B 1 406 ? -2.074 -19.953 -11.445 1 98.31 406 CYS B C 1
ATOM 7365 O O . CYS B 1 406 ? -2.025 -19.25 -12.453 1 98.31 406 CYS B O 1
ATOM 7367 N N . HIS B 1 407 ? -2.053 -19.469 -10.258 1 97.62 407 HIS B N 1
ATOM 7368 C CA . HIS B 1 407 ? -1.767 -18.078 -9.953 1 97.62 407 HIS B CA 1
ATOM 7369 C C . HIS B 1 407 ? -0.268 -17.828 -9.805 1 97.62 407 HIS B C 1
ATOM 7371 O O . HIS B 1 407 ? 0.534 -18.734 -10.047 1 97.62 407 HIS B O 1
ATOM 7377 N N . PHE B 1 408 ? 0.166 -16.594 -9.453 1 97.38 408 PHE B N 1
ATOM 7378 C CA . PHE B 1 408 ? 1.589 -16.281 -9.359 1 97.38 408 PHE B CA 1
ATOM 7379 C C . PHE B 1 408 ? 2.256 -17.125 -8.281 1 97.38 408 PHE B C 1
ATOM 7381 O O . PHE B 1 408 ? 3.467 -17.359 -8.328 1 97.38 408 PHE B O 1
ATOM 7388 N N . THR B 1 409 ? 1.576 -17.625 -7.336 1 98.31 409 THR B N 1
ATOM 7389 C CA . THR B 1 409 ? 2.088 -18.422 -6.23 1 98.31 409 THR B CA 1
ATOM 7390 C C . THR B 1 409 ? 2.643 -19.75 -6.738 1 98.31 409 THR B C 1
ATOM 7392 O O . THR B 1 409 ? 3.502 -20.359 -6.094 1 98.31 409 THR B O 1
ATOM 7395 N N . SER B 1 410 ? 2.131 -20.234 -7.855 1 98.5 410 SER B N 1
ATOM 7396 C CA . SER B 1 410 ? 2.65 -21.484 -8.414 1 98.5 410 SER B CA 1
ATOM 7397 C C . SER B 1 410 ? 4.094 -21.312 -8.883 1 98.5 410 SER B C 1
ATOM 7399 O O . SER B 1 410 ? 4.898 -22.234 -8.773 1 98.5 410 SER B O 1
ATOM 7401 N N . VAL B 1 411 ? 4.383 -20.141 -9.414 1 97.06 411 VAL B N 1
ATOM 7402 C CA . VAL B 1 411 ? 5.766 -19.875 -9.789 1 97.06 411 VAL B CA 1
ATOM 7403 C C . VAL B 1 411 ? 6.645 -19.844 -8.539 1 97.06 411 VAL B C 1
ATOM 7405 O O . VAL B 1 411 ? 7.777 -20.328 -8.555 1 97.06 411 VAL B O 1
ATOM 7408 N N . SER B 1 412 ? 6.055 -19.281 -7.496 1 97.69 412 SER B N 1
ATOM 7409 C CA . SER B 1 412 ? 6.754 -19.297 -6.215 1 97.69 412 SER B CA 1
ATOM 7410 C C . SER B 1 412 ? 7.02 -20.719 -5.75 1 97.69 412 SER B C 1
ATOM 7412 O O . SER B 1 412 ? 8.094 -21.016 -5.223 1 97.69 412 SER B O 1
ATOM 7414 N N . ALA B 1 413 ? 6.082 -21.547 -5.961 1 98.56 413 ALA B N 1
ATOM 7415 C CA . ALA B 1 413 ? 6.199 -22.938 -5.535 1 98.56 413 ALA B CA 1
ATOM 7416 C C . ALA B 1 413 ? 7.273 -23.672 -6.34 1 98.56 413 ALA B C 1
ATOM 7418 O O . ALA B 1 413 ? 8.086 -24.406 -5.773 1 98.56 413 ALA B O 1
ATOM 7419 N N . VAL B 1 414 ? 7.312 -23.469 -7.617 1 98.38 414 VAL B N 1
ATOM 7420 C CA . VAL B 1 414 ? 8.305 -24.094 -8.484 1 98.38 414 VAL B CA 1
ATOM 7421 C C . VAL B 1 414 ? 9.703 -23.609 -8.102 1 98.38 414 VAL B C 1
ATOM 7423 O O . VAL B 1 414 ? 10.648 -24.391 -8.062 1 98.38 414 VAL B O 1
ATOM 7426 N N . THR B 1 415 ? 9.773 -22.328 -7.832 1 97.38 415 THR B N 1
ATOM 7427 C CA . THR B 1 415 ? 11.062 -21.75 -7.449 1 97.38 415 THR B CA 1
ATOM 7428 C C . THR B 1 415 ? 11.555 -22.359 -6.133 1 97.38 415 THR B C 1
ATOM 7430 O O . THR B 1 415 ? 12.711 -22.75 -6.02 1 97.38 415 THR B O 1
ATOM 7433 N N . ALA B 1 416 ? 10.664 -22.422 -5.215 1 98.06 416 ALA B N 1
ATOM 7434 C CA . ALA B 1 416 ? 11.016 -22.969 -3.904 1 98.06 416 ALA B CA 1
ATOM 7435 C C . ALA B 1 416 ? 11.43 -24.438 -4.016 1 98.06 416 ALA B C 1
ATOM 7437 O O . ALA B 1 416 ? 12.43 -24.844 -3.414 1 98.06 416 ALA B O 1
ATOM 7438 N N . ALA B 1 417 ? 10.695 -25.188 -4.75 1 98.38 417 ALA B N 1
ATOM 7439 C CA . ALA B 1 417 ? 11.023 -26.594 -4.945 1 98.38 417 ALA B CA 1
ATOM 7440 C C . ALA B 1 417 ? 12.352 -26.75 -5.676 1 98.38 417 ALA B C 1
ATOM 7442 O O . ALA B 1 417 ? 13.156 -27.609 -5.34 1 98.38 417 ALA B O 1
ATOM 7443 N N . GLY B 1 418 ? 12.578 -25.906 -6.676 1 97.75 418 GLY B N 1
ATOM 7444 C CA . GLY B 1 418 ? 13.844 -25.938 -7.391 1 97.75 418 GLY B CA 1
ATOM 7445 C C . GLY B 1 418 ? 15.039 -25.672 -6.5 1 97.75 418 GLY B C 1
ATOM 7446 O O . GLY B 1 418 ? 16.062 -26.344 -6.602 1 97.75 418 GLY B O 1
ATOM 7447 N N . ILE B 1 419 ? 14.891 -24.703 -5.691 1 95.88 419 ILE B N 1
ATOM 7448 C CA . ILE B 1 419 ? 15.945 -24.359 -4.746 1 95.88 419 ILE B CA 1
ATOM 7449 C C . ILE B 1 419 ? 16.234 -25.562 -3.836 1 95.88 419 ILE B C 1
ATOM 7451 O O . ILE B 1 419 ? 17.391 -25.891 -3.582 1 95.88 419 ILE B O 1
ATOM 7455 N N . GLN B 1 420 ? 15.156 -26.188 -3.355 1 96.56 420 GLN B N 1
ATOM 7456 C CA . GLN B 1 420 ? 15.297 -27.328 -2.467 1 96.56 420 GLN B CA 1
ATOM 7457 C C . GLN B 1 420 ? 16.047 -28.469 -3.154 1 96.56 420 GLN B C 1
ATOM 7459 O O . GLN B 1 420 ? 16.984 -29.031 -2.592 1 96.56 420 GLN B O 1
ATOM 7464 N N . PHE B 1 421 ? 15.672 -28.812 -4.363 1 97.06 421 PHE B N 1
ATOM 7465 C CA . PHE B 1 421 ? 16.297 -29.906 -5.086 1 97.06 421 PHE B CA 1
ATOM 7466 C C . PHE B 1 421 ? 17.75 -29.578 -5.418 1 97.06 421 PHE B C 1
ATOM 7468 O O . PHE B 1 421 ? 18.625 -30.438 -5.312 1 97.06 421 PHE B O 1
ATOM 7475 N N . ALA B 1 422 ? 17.984 -28.375 -5.832 1 94.38 422 ALA B N 1
ATOM 7476 C CA . ALA B 1 422 ? 19.359 -27.953 -6.109 1 94.38 422 ALA B CA 1
ATOM 7477 C C . ALA B 1 422 ? 20.234 -28.094 -4.867 1 94.38 422 ALA B C 1
ATOM 7479 O O . ALA B 1 422 ? 21.375 -28.531 -4.957 1 94.38 422 ALA B O 1
ATOM 7480 N N . GLY B 1 423 ? 19.656 -27.672 -3.742 1 92.44 423 GLY B N 1
ATOM 7481 C CA . GLY B 1 423 ? 20.391 -27.828 -2.494 1 92.44 423 GLY B CA 1
ATOM 7482 C C . GLY B 1 423 ? 20.672 -29.281 -2.146 1 92.44 423 GLY B C 1
ATOM 7483 O O . GLY B 1 423 ? 21.75 -29.609 -1.654 1 92.44 423 GLY B O 1
ATOM 7484 N N . GLU B 1 424 ? 19.766 -30.125 -2.41 1 94.06 424 GLU B N 1
ATOM 7485 C CA . GLU B 1 424 ? 19.938 -31.562 -2.135 1 94.06 424 GLU B CA 1
ATOM 7486 C C . GLU B 1 424 ? 21 -32.188 -3.037 1 94.06 424 GLU B C 1
ATOM 7488 O O . GLU B 1 424 ? 21.781 -33 -2.594 1 94.06 424 GLU B O 1
ATOM 7493 N N . ILE B 1 425 ? 21.016 -31.797 -4.266 1 94.19 425 ILE B N 1
ATOM 7494 C CA . ILE B 1 425 ? 22 -32.312 -5.203 1 94.19 425 ILE B CA 1
ATOM 7495 C C . ILE B 1 425 ? 23.406 -31.875 -4.754 1 94.19 425 ILE B C 1
ATOM 7497 O O . ILE B 1 425 ? 24.328 -32.688 -4.703 1 94.19 425 ILE B O 1
ATOM 7501 N N . ARG B 1 426 ? 23.5 -30.672 -4.438 1 89.56 426 ARG B N 1
ATOM 7502 C CA . ARG B 1 426 ? 24.781 -30.156 -3.99 1 89.56 426 ARG B CA 1
ATOM 7503 C C . ARG B 1 426 ? 25.281 -30.891 -2.754 1 89.56 426 ARG B C 1
ATOM 7505 O O . ARG B 1 426 ? 26.453 -31.266 -2.676 1 89.56 426 ARG B O 1
ATOM 7512 N N . ALA B 1 427 ? 24.375 -31 -1.809 1 89.12 427 ALA B N 1
ATOM 7513 C CA . ALA B 1 427 ? 24.734 -31.703 -0.578 1 89.12 427 ALA B CA 1
ATOM 7514 C C . ALA B 1 427 ? 25.156 -33.156 -0.866 1 89.12 427 ALA B C 1
ATOM 7516 O O . ALA B 1 427 ? 26.094 -33.656 -0.264 1 89.12 427 ALA B O 1
ATOM 7517 N N . ALA B 1 428 ? 24.5 -33.75 -1.739 1 91.88 428 ALA B N 1
ATOM 7518 C CA . ALA B 1 428 ? 24.781 -35.156 -2.094 1 91.88 428 ALA B CA 1
ATOM 7519 C C . ALA B 1 428 ? 26.125 -35.281 -2.82 1 91.88 428 ALA B C 1
ATOM 7521 O O . ALA B 1 428 ? 26.875 -36.219 -2.586 1 91.88 428 ALA B O 1
ATOM 7522 N N . VAL B 1 429 ? 26.422 -34.312 -3.625 1 86.56 429 VAL B N 1
ATOM 7523 C CA . VAL B 1 429 ? 27.672 -34.312 -4.367 1 86.56 429 VAL B CA 1
ATOM 7524 C C . VAL B 1 429 ? 28.828 -34.062 -3.408 1 86.56 429 VAL B C 1
ATOM 7526 O O . VAL B 1 429 ? 29.875 -34.719 -3.5 1 86.56 429 VAL B O 1
ATOM 7529 N N . THR B 1 430 ? 28.656 -33.094 -2.529 1 84.88 430 THR B N 1
ATOM 7530 C CA . THR B 1 430 ? 29.688 -32.75 -1.562 1 84.88 430 THR B CA 1
ATOM 7531 C C . THR B 1 430 ? 29.984 -33.938 -0.637 1 84.88 430 THR B C 1
ATOM 7533 O O . THR B 1 430 ? 31.141 -34.156 -0.264 1 84.88 430 THR B O 1
ATOM 7536 N N . SER B 1 431 ? 28.969 -34.719 -0.335 1 89.69 431 SER B N 1
ATOM 7537 C CA . SER B 1 431 ? 29.141 -35.844 0.558 1 89.69 431 SER B CA 1
ATOM 7538 C C . SER B 1 431 ? 29.469 -37.125 -0.221 1 89.69 431 SER B C 1
ATOM 7540 O O . SER B 1 431 ? 29.547 -38.219 0.357 1 89.69 431 SER B O 1
ATOM 7542 N N . GLN B 1 432 ? 29.562 -37 -1.505 1 87.56 432 GLN B N 1
ATOM 7543 C CA . GLN B 1 432 ? 29.922 -38.094 -2.408 1 87.56 432 GLN B CA 1
ATOM 7544 C C . GLN B 1 432 ? 28.906 -39.219 -2.342 1 87.56 432 GLN B C 1
ATOM 7546 O O . GLN B 1 432 ? 29.281 -40.406 -2.352 1 87.56 432 GLN B O 1
ATOM 7551 N N . THR B 1 433 ? 27.688 -38.875 -2.084 1 91.38 433 THR B N 1
ATOM 7552 C CA . THR B 1 433 ? 26.562 -39.812 -2.172 1 91.38 433 THR B CA 1
ATOM 7553 C C . THR B 1 433 ? 25.859 -39.688 -3.516 1 91.38 433 THR B C 1
ATOM 7555 O O . THR B 1 433 ? 24.797 -39.062 -3.602 1 91.38 433 THR B O 1
ATOM 7558 N N . PHE B 1 434 ? 26.281 -40.375 -4.48 1 88.81 434 PHE B N 1
ATOM 7559 C CA . PHE B 1 434 ? 25.938 -40.094 -5.867 1 88.81 434 PHE B CA 1
ATOM 7560 C C . PHE B 1 434 ? 24.562 -40.656 -6.207 1 88.81 434 PHE B C 1
ATOM 7562 O O . PHE B 1 434 ? 23.844 -40.094 -7.039 1 88.81 434 PHE B O 1
ATOM 7569 N N . LEU B 1 435 ? 24.188 -41.781 -5.562 1 90.06 435 LEU B N 1
ATOM 7570 C CA . LEU B 1 435 ? 22.859 -42.281 -5.816 1 90.06 435 LEU B CA 1
ATOM 7571 C C . LEU B 1 435 ? 21.781 -41.281 -5.387 1 90.06 435 LEU B C 1
ATOM 7573 O O . LEU B 1 435 ? 20.766 -41.125 -6.055 1 90.06 435 LEU B O 1
ATOM 7577 N N . VAL B 1 436 ? 22.047 -40.688 -4.305 1 91.56 436 VAL B N 1
ATOM 7578 C CA . VAL B 1 436 ? 21.156 -39.656 -3.818 1 91.56 436 VAL B CA 1
ATOM 7579 C C . VAL B 1 436 ? 21.141 -38.5 -4.793 1 91.56 436 VAL B C 1
ATOM 7581 O O . VAL B 1 436 ? 20.094 -37.906 -5.078 1 91.56 436 VAL B O 1
ATOM 7584 N N . ALA B 1 437 ? 22.219 -38.125 -5.324 1 94.06 437 ALA B N 1
ATOM 7585 C CA . ALA B 1 437 ? 22.344 -37.031 -6.277 1 94.06 437 ALA B CA 1
ATOM 7586 C C . ALA B 1 437 ? 21.578 -37.312 -7.559 1 94.06 437 ALA B C 1
ATOM 7588 O O . ALA B 1 437 ? 20.906 -36.438 -8.109 1 94.06 437 ALA B O 1
ATOM 7589 N N . ILE B 1 438 ? 21.703 -38.562 -8.008 1 94.5 438 ILE B N 1
ATOM 7590 C CA . ILE B 1 438 ? 21.031 -38.938 -9.234 1 94.5 438 ILE B CA 1
ATOM 7591 C C . ILE B 1 438 ? 19.516 -38.875 -9.055 1 94.5 438 ILE B C 1
ATOM 7593 O O . ILE B 1 438 ? 18.812 -38.375 -9.938 1 94.5 438 ILE B O 1
ATOM 7597 N N . ASN B 1 439 ? 19.047 -39.312 -7.934 1 94.88 439 ASN B N 1
ATOM 7598 C CA . ASN B 1 439 ? 17.625 -39.219 -7.645 1 94.88 439 ASN B CA 1
ATOM 7599 C C . ASN B 1 439 ? 17.141 -37.781 -7.582 1 94.88 439 ASN B C 1
ATOM 7601 O O . ASN B 1 439 ? 16.062 -37.469 -8.062 1 94.88 439 ASN B O 1
ATOM 7605 N N . ALA B 1 440 ? 17.891 -36.969 -6.93 1 95.69 440 ALA B N 1
ATOM 7606 C CA . ALA B 1 440 ? 17.547 -35.562 -6.836 1 95.69 440 ALA B CA 1
ATOM 7607 C C . ALA B 1 440 ? 17.562 -34.875 -8.211 1 95.69 440 ALA B C 1
ATOM 7609 O O . ALA B 1 440 ? 16.766 -34 -8.484 1 95.69 440 ALA B O 1
ATOM 7610 N N . LEU B 1 441 ? 18.5 -35.281 -9.023 1 96.44 441 LEU B N 1
ATOM 7611 C CA . LEU B 1 441 ? 18.562 -34.781 -10.391 1 96.44 441 LEU B CA 1
ATOM 7612 C C . LEU B 1 441 ? 17.297 -35.156 -11.164 1 96.44 441 LEU B C 1
ATOM 7614 O O . LEU B 1 441 ? 16.781 -34.344 -11.945 1 96.44 441 LEU B O 1
ATOM 7618 N N . GLU B 1 442 ? 16.859 -36.312 -10.938 1 97.25 442 GLU B N 1
ATOM 7619 C CA . GLU B 1 442 ? 15.617 -36.75 -11.578 1 97.25 442 GLU B CA 1
ATOM 7620 C C . GLU B 1 442 ? 14.43 -35.906 -11.109 1 97.25 442 GLU B C 1
ATOM 7622 O O . GLU B 1 442 ? 13.539 -35.562 -11.906 1 97.25 442 GLU B O 1
ATOM 7627 N N . ARG B 1 443 ? 14.352 -35.688 -9.852 1 97.25 443 ARG B N 1
ATOM 7628 C CA . ARG B 1 443 ? 13.273 -34.875 -9.305 1 97.25 443 ARG B CA 1
ATOM 7629 C C . ARG B 1 443 ? 13.312 -33.469 -9.883 1 97.25 443 ARG B C 1
ATOM 7631 O O . ARG B 1 443 ? 12.273 -32.906 -10.227 1 97.25 443 ARG B O 1
ATOM 7638 N N . LEU B 1 444 ? 14.461 -32.875 -9.945 1 98.06 444 LEU B N 1
ATOM 7639 C CA . LEU B 1 444 ? 14.609 -31.562 -10.547 1 98.06 444 LEU B CA 1
ATOM 7640 C C . LEU B 1 444 ? 14.188 -31.578 -12.008 1 98.06 444 LEU B C 1
ATOM 7642 O O . LEU B 1 444 ? 13.57 -30.609 -12.484 1 98.06 444 LEU B O 1
ATOM 7646 N N . SER B 1 445 ? 14.562 -32.625 -12.695 1 98 445 SER B N 1
ATOM 7647 C CA . SER B 1 445 ? 14.164 -32.75 -14.094 1 98 445 SER B CA 1
ATOM 7648 C C . SER B 1 445 ? 12.648 -32.781 -14.234 1 98 445 SER B C 1
ATOM 7650 O O . SER B 1 445 ? 12.102 -32.188 -15.164 1 98 445 SER B O 1
ATOM 7652 N N . ARG B 1 446 ? 11.977 -33.531 -13.383 1 97.94 446 ARG B N 1
ATOM 7653 C CA . ARG B 1 446 ? 10.516 -33.562 -13.383 1 97.94 446 ARG B CA 1
ATOM 7654 C C . ARG B 1 446 ? 9.93 -32.188 -13.133 1 97.94 446 ARG B C 1
ATOM 7656 O O . ARG B 1 446 ? 8.961 -31.797 -13.789 1 97.94 446 ARG B O 1
ATOM 7663 N N . LEU B 1 447 ? 10.5 -31.5 -12.219 1 98.44 447 LEU B N 1
ATOM 7664 C CA . LEU B 1 447 ? 10.055 -30.141 -11.93 1 98.44 447 LEU B CA 1
ATOM 7665 C C . LEU B 1 447 ? 10.211 -29.25 -13.164 1 98.44 447 LEU B C 1
ATOM 7667 O O . LEU B 1 447 ? 9.312 -28.469 -13.477 1 98.44 447 LEU B O 1
ATOM 7671 N N . LEU B 1 448 ? 11.328 -29.375 -13.836 1 98.25 448 LEU B N 1
ATOM 7672 C CA . LEU B 1 448 ? 11.625 -28.562 -15.008 1 98.25 448 LEU B CA 1
ATOM 7673 C C . LEU B 1 448 ? 10.602 -28.812 -16.109 1 98.25 448 LEU B C 1
ATOM 7675 O O . LEU B 1 448 ? 10.211 -27.875 -16.812 1 98.25 448 LEU B O 1
ATOM 7679 N N . ARG B 1 449 ? 10.156 -30.016 -16.234 1 98 449 ARG B N 1
ATOM 7680 C CA . ARG B 1 449 ? 9.156 -30.344 -17.25 1 98 449 ARG B CA 1
ATOM 7681 C C . ARG B 1 449 ? 7.848 -29.609 -16.969 1 98 449 ARG B C 1
ATOM 7683 O O . ARG B 1 449 ? 7.211 -29.094 -17.906 1 98 449 ARG B O 1
ATOM 7690 N N . SER B 1 450 ? 7.496 -29.578 -15.742 1 97.62 450 SER B N 1
ATOM 7691 C CA . SER B 1 450 ? 6.281 -28.859 -15.367 1 97.62 450 SER B CA 1
ATOM 7692 C C . SER B 1 450 ? 6.48 -27.344 -15.469 1 97.62 450 SER B C 1
ATOM 7694 O O . SER B 1 450 ? 5.555 -26.625 -15.828 1 97.62 450 SER B O 1
ATOM 7696 N N . THR B 1 451 ? 7.656 -26.875 -15.164 1 98.12 451 THR B N 1
ATOM 7697 C CA . THR B 1 451 ? 7.949 -25.438 -15.133 1 98.12 451 THR B CA 1
ATOM 7698 C C . THR B 1 451 ? 7.863 -24.844 -16.531 1 98.12 451 THR B C 1
ATOM 7700 O O . THR B 1 451 ? 7.344 -23.734 -16.719 1 98.12 451 THR B O 1
ATOM 7703 N N . ILE B 1 452 ? 8.367 -25.531 -17.5 1 97.56 452 ILE B N 1
ATOM 7704 C CA . ILE B 1 452 ? 8.367 -25.016 -18.859 1 97.56 452 ILE B CA 1
ATOM 7705 C C . ILE B 1 452 ? 6.93 -24.906 -19.375 1 97.56 452 ILE B C 1
ATOM 7707 O O . ILE B 1 452 ? 6.598 -24 -20.141 1 97.56 452 ILE B O 1
ATOM 7711 N N . LEU B 1 453 ? 6.07 -25.828 -18.984 1 97.62 453 LEU B N 1
ATOM 7712 C CA . LEU B 1 453 ? 4.66 -25.75 -19.344 1 97.62 453 LEU B CA 1
ATOM 7713 C C . LEU B 1 453 ? 3.984 -24.578 -18.625 1 97.62 453 LEU B C 1
ATOM 7715 O O . LEU B 1 453 ? 3.139 -23.906 -19.203 1 97.62 453 LEU B O 1
ATOM 7719 N N . LEU B 1 454 ? 4.344 -24.375 -17.391 1 97.5 454 LEU B N 1
ATOM 7720 C CA . LEU B 1 454 ? 3.812 -23.25 -16.625 1 97.5 454 LEU B CA 1
ATOM 7721 C C . LEU B 1 454 ? 4.199 -21.922 -17.266 1 97.5 454 LEU B C 1
ATOM 7723 O O . LEU B 1 454 ? 3.465 -20.938 -17.156 1 97.5 454 LEU B O 1
ATOM 7727 N N . ALA B 1 455 ? 5.336 -21.859 -17.984 1 95.31 455 ALA B N 1
ATOM 7728 C CA . ALA B 1 455 ? 5.859 -20.656 -18.625 1 95.31 455 ALA B CA 1
ATOM 7729 C C . ALA B 1 455 ? 4.926 -20.172 -19.719 1 95.31 455 ALA B C 1
ATOM 7731 O O . ALA B 1 455 ? 4.98 -19 -20.125 1 95.31 455 ALA B O 1
ATOM 7732 N N . ARG B 1 456 ? 4.039 -21.031 -20.172 1 95.12 456 ARG B N 1
ATOM 7733 C CA . ARG B 1 456 ? 3.047 -20.625 -21.156 1 95.12 456 ARG B CA 1
ATOM 7734 C C . ARG B 1 456 ? 2.059 -19.625 -20.578 1 95.12 456 ARG B C 1
ATOM 7736 O O . ARG B 1 456 ? 1.455 -18.844 -21.312 1 95.12 456 ARG B O 1
ATOM 7743 N N . HIS B 1 457 ? 1.927 -19.672 -19.312 1 96 457 HIS B N 1
ATOM 7744 C CA . HIS B 1 457 ? 0.962 -18.797 -18.641 1 96 457 HIS B CA 1
ATOM 7745 C C . HIS B 1 457 ? 1.664 -17.703 -17.859 1 96 457 HIS B C 1
ATOM 7747 O O . HIS B 1 457 ? 1.116 -16.609 -17.688 1 96 457 HIS B O 1
ATOM 7753 N N . TRP B 1 458 ? 2.822 -18.031 -17.359 1 95.81 458 TRP B N 1
ATOM 7754 C CA . TRP B 1 458 ? 3.613 -17.078 -16.578 1 95.81 458 TRP B CA 1
ATOM 7755 C C . TRP B 1 458 ? 5 -16.906 -17.188 1 95.81 458 TRP B C 1
ATOM 7757 O O . TRP B 1 458 ? 5.855 -17.781 -17.062 1 95.81 458 TRP B O 1
ATOM 7767 N N . PRO B 1 459 ? 5.25 -15.734 -17.766 1 90.69 459 PRO B N 1
ATOM 7768 C CA . PRO B 1 459 ? 6.527 -15.555 -18.469 1 90.69 459 PRO B CA 1
ATOM 7769 C C . PRO B 1 459 ? 7.73 -15.688 -17.531 1 90.69 459 PRO B C 1
ATOM 7771 O O . PRO B 1 459 ? 8.797 -16.141 -17.938 1 90.69 459 PRO B O 1
ATOM 7774 N N . ASN B 1 460 ? 7.617 -15.281 -16.297 1 90.69 460 ASN B N 1
ATOM 7775 C CA . ASN B 1 460 ? 8.742 -15.352 -15.367 1 90.69 460 ASN B CA 1
ATOM 7776 C C . ASN B 1 460 ? 9.086 -16.797 -15.023 1 90.69 460 ASN B C 1
ATOM 7778 O O . ASN B 1 460 ? 10.172 -17.078 -14.5 1 90.69 460 ASN B O 1
ATOM 7782 N N . ALA B 1 461 ? 8.195 -17.734 -15.281 1 94.25 461 ALA B N 1
ATOM 7783 C CA . ALA B 1 461 ? 8.508 -19.141 -15.086 1 94.25 461 ALA B CA 1
ATOM 7784 C C . ALA B 1 461 ? 9.578 -19.609 -16.062 1 94.25 461 ALA B C 1
ATOM 7786 O O . ALA B 1 461 ? 10.297 -20.578 -15.797 1 94.25 461 ALA B O 1
ATOM 7787 N N . GLU B 1 462 ? 9.656 -18.953 -17.156 1 92.19 462 GLU B N 1
ATOM 7788 C CA . GLU B 1 462 ? 10.703 -19.281 -18.125 1 92.19 462 GLU B CA 1
ATOM 7789 C C . GLU B 1 462 ? 12.094 -18.969 -17.562 1 92.19 462 GLU B C 1
ATOM 7791 O O . GLU B 1 462 ? 13.039 -19.719 -17.766 1 92.19 462 GLU B O 1
ATOM 7796 N N . ALA B 1 463 ? 12.172 -17.844 -16.938 1 87.44 463 ALA B N 1
ATOM 7797 C CA . ALA B 1 463 ? 13.438 -17.484 -16.297 1 87.44 463 ALA B CA 1
ATOM 7798 C C . ALA B 1 463 ? 13.82 -18.484 -15.219 1 87.44 463 ALA B C 1
ATOM 7800 O O . ALA B 1 463 ? 14.984 -18.875 -15.109 1 87.44 463 ALA B O 1
ATOM 7801 N N . VAL B 1 464 ? 12.859 -18.891 -14.461 1 92.31 464 VAL B N 1
ATOM 7802 C CA . VAL B 1 464 ? 13.094 -19.875 -13.414 1 92.31 464 VAL B CA 1
ATOM 7803 C C . VAL B 1 464 ? 13.539 -21.203 -14.039 1 92.31 464 VAL B C 1
ATOM 7805 O O . VAL B 1 464 ? 14.5 -21.812 -13.57 1 92.31 464 VAL B O 1
ATOM 7808 N N . HIS B 1 465 ? 12.859 -21.547 -15.086 1 95.19 465 HIS B N 1
ATOM 7809 C CA . HIS B 1 465 ? 13.211 -22.781 -15.797 1 95.19 465 HIS B CA 1
ATOM 7810 C C . HIS B 1 465 ? 14.656 -22.734 -16.281 1 95.19 465 HIS B C 1
ATOM 7812 O O . HIS B 1 465 ? 15.406 -23.703 -16.109 1 95.19 465 HIS B O 1
ATOM 7818 N N . SER B 1 466 ? 15.047 -21.688 -16.844 1 91.94 466 SER B N 1
ATOM 7819 C CA . SER B 1 466 ? 16.375 -21.547 -17.438 1 91.94 466 SER B CA 1
ATOM 7820 C C . SER B 1 466 ? 17.469 -21.672 -16.375 1 91.94 466 SER B C 1
ATOM 7822 O O . SER B 1 466 ? 18.5 -22.312 -16.609 1 91.94 466 SER B O 1
ATOM 7824 N N . VAL B 1 467 ? 17.266 -21.062 -15.289 1 89.25 467 VAL B N 1
ATOM 7825 C CA . VAL B 1 467 ? 18.25 -21.094 -14.211 1 89.25 467 VAL B CA 1
ATOM 7826 C C . VAL B 1 467 ? 18.406 -22.516 -13.688 1 89.25 467 VAL B C 1
ATOM 7828 O O . VAL B 1 467 ? 19.531 -23.016 -13.555 1 89.25 467 VAL B O 1
ATOM 7831 N N . PHE B 1 468 ? 17.344 -23.203 -13.438 1 94.19 468 PHE B N 1
ATOM 7832 C CA . PHE B 1 468 ? 17.422 -24.516 -12.836 1 94.19 468 PHE B CA 1
ATOM 7833 C C . PHE B 1 468 ? 17.828 -25.562 -13.875 1 94.19 468 PHE B C 1
ATOM 7835 O O . PHE B 1 468 ? 18.391 -26.609 -13.531 1 94.19 468 PHE B O 1
ATOM 7842 N N . GLU B 1 469 ? 17.484 -25.25 -15.094 1 94.94 469 GLU B N 1
ATOM 7843 C CA . GLU B 1 469 ? 17.969 -26.125 -16.156 1 94.94 469 GLU B CA 1
ATOM 7844 C C . GLU B 1 469 ? 19.484 -26.078 -16.25 1 94.94 469 GLU B C 1
ATOM 7846 O O . GLU B 1 469 ? 20.141 -27.109 -16.422 1 94.94 469 GLU B O 1
ATOM 7851 N N . GLU B 1 470 ? 20 -24.922 -16.172 1 89.81 470 GLU B N 1
ATOM 7852 C CA . GLU B 1 470 ? 21.453 -24.766 -16.188 1 89.81 470 GLU B CA 1
ATOM 7853 C C . GLU B 1 470 ? 22.094 -25.453 -14.992 1 89.81 470 GLU B C 1
ATOM 7855 O O . GLU B 1 470 ? 23.156 -26.062 -15.117 1 89.81 470 GLU B O 1
ATOM 7860 N N . LEU B 1 471 ? 21.516 -25.328 -13.898 1 90 471 LEU B N 1
ATOM 7861 C CA . LEU B 1 471 ? 22.016 -26 -12.703 1 90 471 LEU B CA 1
ATOM 7862 C C . LEU B 1 471 ? 21.953 -27.516 -12.867 1 90 471 LEU B C 1
ATOM 7864 O O . LEU B 1 471 ? 22.875 -28.219 -12.461 1 90 471 LEU B O 1
ATOM 7868 N N . HIS B 1 472 ? 20.844 -27.953 -13.406 1 93.62 472 HIS B N 1
ATOM 7869 C CA . HIS B 1 472 ? 20.672 -29.391 -13.641 1 93.62 472 HIS B CA 1
ATOM 7870 C C . HIS B 1 472 ? 21.797 -29.938 -14.523 1 93.62 472 HIS B C 1
ATOM 7872 O O . HIS B 1 472 ? 22.375 -30.984 -14.227 1 93.62 472 HIS B O 1
ATOM 7878 N N . ARG B 1 473 ? 22.109 -29.234 -15.547 1 92.06 473 ARG B N 1
ATOM 7879 C CA . ARG B 1 473 ? 23.156 -29.656 -16.469 1 92.06 473 ARG B CA 1
ATOM 7880 C C . ARG B 1 473 ? 24.516 -29.656 -15.797 1 92.06 473 ARG B C 1
ATOM 7882 O O . ARG B 1 473 ? 25.312 -30.594 -15.984 1 92.06 473 ARG B O 1
ATOM 7889 N N . GLU B 1 474 ? 24.75 -28.688 -15.055 1 87.44 474 GLU B N 1
ATOM 7890 C CA . GLU B 1 474 ? 26.031 -28.594 -14.359 1 87.44 474 GLU B CA 1
ATOM 7891 C C . GLU B 1 474 ? 26.203 -29.734 -13.359 1 87.44 474 GLU B C 1
ATOM 7893 O O . GLU B 1 474 ? 27.266 -30.359 -13.297 1 87.44 474 GLU B O 1
ATOM 7898 N N . TYR B 1 475 ? 25.219 -29.984 -12.609 1 89.25 475 TYR B N 1
ATOM 7899 C CA . TYR B 1 475 ? 25.297 -31.031 -11.602 1 89.25 475 TYR B CA 1
ATOM 7900 C C . TYR B 1 475 ? 25.359 -32.406 -12.25 1 89.25 475 TYR B C 1
ATOM 7902 O O . TYR B 1 475 ? 26.031 -33.312 -11.742 1 89.25 475 TYR B O 1
ATOM 7910 N N . GLU B 1 476 ? 24.609 -32.531 -13.312 1 91.19 476 GLU B N 1
ATOM 7911 C CA . GLU B 1 476 ? 24.672 -33.812 -14.047 1 91.19 476 GLU B CA 1
ATOM 7912 C C . GLU B 1 476 ? 26.078 -34.062 -14.555 1 91.19 476 GLU B C 1
ATOM 7914 O O . GLU B 1 476 ? 26.562 -35.219 -14.469 1 91.19 476 GLU B O 1
ATOM 7919 N N . THR B 1 477 ? 26.719 -33.031 -15.016 1 88.19 477 THR B N 1
ATOM 7920 C CA . THR B 1 477 ? 28.094 -33.156 -15.492 1 88.19 477 THR B CA 1
ATOM 7921 C C . THR B 1 477 ? 29.031 -33.5 -14.344 1 88.19 477 THR B C 1
ATOM 7923 O O . THR B 1 477 ? 29.891 -34.344 -14.477 1 88.19 477 THR B O 1
ATOM 7926 N N . LEU B 1 478 ? 28.844 -32.875 -13.281 1 84.31 478 LEU B N 1
ATOM 7927 C CA . LEU B 1 478 ? 29.688 -33.094 -12.117 1 84.31 478 LEU B CA 1
ATOM 7928 C C . LEU B 1 478 ? 29.531 -34.5 -11.594 1 84.31 478 LEU B C 1
ATOM 7930 O O . LEU B 1 478 ? 30.531 -35.156 -11.242 1 84.31 478 LEU B O 1
ATOM 7934 N N . VAL B 1 479 ? 28.375 -34.969 -11.547 1 88.19 479 VAL B N 1
ATOM 7935 C CA . VAL B 1 479 ? 28.109 -36.312 -11.055 1 88.19 479 VAL B CA 1
ATOM 7936 C C . VAL B 1 479 ? 28.703 -37.344 -12.008 1 88.19 479 VAL B C 1
ATOM 7938 O O . VAL B 1 479 ? 29.297 -38.344 -11.562 1 88.19 479 VAL B O 1
ATOM 7941 N N . THR B 1 480 ? 28.578 -37.094 -13.273 1 88.44 480 THR B N 1
ATOM 7942 C CA . THR B 1 480 ? 29.109 -38 -14.273 1 88.44 480 THR B CA 1
ATOM 7943 C C . THR B 1 480 ? 30.625 -38.062 -14.203 1 88.44 480 THR B C 1
ATOM 7945 O O . THR B 1 480 ? 31.219 -39.156 -14.266 1 88.44 480 THR B O 1
ATOM 7948 N N . GLN B 1 481 ? 31.25 -36.938 -14.008 1 84.25 481 GLN B N 1
ATOM 7949 C CA . GLN B 1 481 ? 32.688 -36.875 -13.922 1 84.25 481 GLN B CA 1
ATOM 7950 C C . GLN B 1 481 ? 33.219 -37.594 -12.688 1 84.25 481 GLN B C 1
ATOM 7952 O O . GLN B 1 481 ? 34.219 -38.281 -12.75 1 84.25 481 GLN B O 1
ATOM 7957 N N . ARG B 1 482 ? 32.562 -37.406 -11.672 1 81.81 482 ARG B N 1
ATOM 7958 C CA . ARG B 1 482 ? 33 -38 -10.422 1 81.81 482 ARG B CA 1
ATOM 7959 C C . ARG B 1 482 ? 32.812 -39.531 -10.469 1 81.81 482 ARG B C 1
ATOM 7961 O O . ARG B 1 482 ? 33.562 -40.281 -9.844 1 81.81 482 ARG B O 1
ATOM 7968 N N . LEU B 1 483 ? 31.812 -39.906 -11.078 1 82.94 483 LEU B N 1
ATOM 7969 C CA . LEU B 1 483 ? 31.547 -41.344 -11.211 1 82.94 483 LEU B CA 1
ATOM 7970 C C . LEU B 1 483 ? 32.531 -42 -12.156 1 82.94 483 LEU B C 1
ATOM 7972 O O . LEU B 1 483 ? 32.875 -43.188 -12 1 82.94 483 LEU B O 1
ATOM 7976 N N . GLN B 1 484 ? 33.031 -41.156 -13.117 1 81.75 484 GLN B N 1
ATOM 7977 C CA . GLN B 1 484 ? 34 -41.656 -14.07 1 81.75 484 GLN B CA 1
ATOM 7978 C C . GLN B 1 484 ? 35.438 -41.531 -13.531 1 81.75 484 GLN B C 1
ATOM 7980 O O . GLN B 1 484 ? 36.375 -42 -14.141 1 81.75 484 GLN B O 1
ATOM 7985 N N . GLY B 1 485 ? 35.656 -41.094 -12.289 1 70.06 485 GLY B N 1
ATOM 7986 C CA . GLY B 1 485 ? 36.969 -40.938 -11.688 1 70.06 485 GLY B CA 1
ATOM 7987 C C . GLY B 1 485 ? 37.75 -39.781 -12.258 1 70.06 485 GLY B C 1
ATOM 7988 O O . GLY B 1 485 ? 38.969 -39.75 -12.141 1 70.06 485 GLY B O 1
ATOM 7989 N N . GLU B 1 486 ? 37.094 -38.969 -13.047 1 61.03 486 GLU B N 1
ATOM 7990 C CA . GLU B 1 486 ? 37.781 -37.844 -13.695 1 61.03 486 GLU B CA 1
ATOM 7991 C C . GLU B 1 486 ? 37.844 -36.625 -12.766 1 61.03 486 GLU B C 1
ATOM 7993 O O . GLU B 1 486 ? 37.031 -36.531 -11.836 1 61.03 486 GLU B O 1
ATOM 7998 N N . GLN B 1 487 ? 39.094 -35.844 -12.758 1 54.34 487 GLN B N 1
ATOM 7999 C CA . GLN B 1 487 ? 39.219 -34.594 -12.023 1 54.34 487 GLN B CA 1
ATOM 8000 C C . GLN B 1 487 ? 38.094 -33.625 -12.391 1 54.34 487 GLN B C 1
ATOM 8002 O O . GLN B 1 487 ? 37.75 -33.469 -13.57 1 54.34 487 GLN B O 1
ATOM 8007 N N . VAL B 1 488 ? 37.25 -33.281 -11.5 1 55.16 488 VAL B N 1
ATOM 8008 C CA . VAL B 1 488 ? 36.094 -32.406 -11.578 1 55.16 488 VAL B CA 1
ATOM 8009 C C . VAL B 1 488 ? 36.438 -31.109 -12.281 1 55.16 488 VAL B C 1
ATOM 8011 O O . VAL B 1 488 ? 37.281 -30.328 -11.789 1 55.16 488 VAL B O 1
ATOM 8014 N N . MET B 1 489 ? 36.344 -30.922 -13.711 1 48.5 489 MET B N 1
ATOM 8015 C CA . MET B 1 489 ? 36.406 -29.594 -14.344 1 48.5 489 MET B CA 1
ATOM 8016 C C . MET B 1 489 ? 35.156 -28.781 -14.031 1 48.5 489 MET B C 1
ATOM 8018 O O . MET B 1 489 ? 34.031 -29.219 -14.289 1 48.5 489 MET B O 1
ATOM 8022 N N . VAL B 1 490 ? 35.219 -27.906 -13.07 1 49.88 490 VAL B N 1
ATOM 8023 C CA . VAL B 1 490 ? 34.156 -26.969 -12.75 1 49.88 490 VAL B CA 1
ATOM 8024 C C . VAL B 1 490 ? 33.656 -26.312 -14.031 1 49.88 490 VAL B C 1
ATOM 8026 O O . VAL B 1 490 ? 34.438 -25.797 -14.828 1 49.88 490 VAL B O 1
ATOM 8029 N N . PRO B 1 491 ? 32.5 -26.625 -14.414 1 51.81 491 PRO B N 1
ATOM 8030 C CA . PRO B 1 491 ? 32 -25.953 -15.617 1 51.81 491 PRO B CA 1
ATOM 8031 C C . PRO B 1 491 ? 32.281 -24.453 -15.609 1 51.81 491 PRO B C 1
ATOM 8033 O O . PRO B 1 491 ? 32.219 -23.812 -14.555 1 51.81 491 PRO B O 1
ATOM 8036 N N . GLU B 1 492 ? 32.844 -23.859 -16.703 1 50.5 492 GLU B N 1
ATOM 8037 C CA . GLU B 1 492 ? 33.406 -22.516 -16.922 1 50.5 492 GLU B CA 1
ATOM 8038 C C . GLU B 1 492 ? 32.344 -21.453 -16.719 1 50.5 492 GLU B C 1
ATOM 8040 O O . GLU B 1 492 ? 32.625 -20.344 -16.281 1 50.5 492 GLU B O 1
ATOM 8045 N N . SER B 1 493 ? 30.984 -21.719 -17.234 1 53.22 493 SER B N 1
ATOM 8046 C CA . SER B 1 493 ? 30.172 -20.5 -17.234 1 53.22 493 SER B CA 1
ATOM 8047 C C . SER B 1 493 ? 29.047 -20.594 -16.203 1 53.22 493 SER B C 1
ATOM 8049 O O . SER B 1 493 ? 28.234 -21.516 -16.25 1 53.22 493 SER B O 1
ATOM 8051 N N . PRO B 1 494 ? 29.047 -19.891 -15.164 1 59.72 494 PRO B N 1
ATOM 8052 C CA . PRO B 1 494 ? 27.969 -19.844 -14.18 1 59.72 494 PRO B CA 1
ATOM 8053 C C . PRO B 1 494 ? 26.594 -19.609 -14.82 1 59.72 494 PRO B C 1
ATOM 8055 O O . PRO B 1 494 ? 26.516 -19.078 -15.938 1 59.72 494 PRO B O 1
ATOM 8058 N N . PRO B 1 495 ? 25.5 -20.328 -14.258 1 66.44 495 PRO B N 1
ATOM 8059 C CA . PRO B 1 495 ? 24.141 -20.047 -14.742 1 66.44 495 PRO B CA 1
ATOM 8060 C C . PRO B 1 495 ? 23.891 -18.562 -14.953 1 66.44 495 PRO B C 1
ATOM 8062 O O . PRO B 1 495 ? 24.484 -17.719 -14.266 1 66.44 495 PRO B O 1
ATOM 8065 N N . ASP B 1 496 ? 23.156 -18.234 -16.031 1 65.81 496 ASP B N 1
ATOM 8066 C CA . ASP B 1 496 ? 22.812 -16.828 -16.312 1 65.81 496 ASP B CA 1
ATOM 8067 C C . ASP B 1 496 ? 21.812 -16.297 -15.289 1 65.81 496 ASP B C 1
ATOM 8069 O O . ASP B 1 496 ? 20.625 -16.234 -15.562 1 65.81 496 ASP B O 1
ATOM 8073 N N . TRP B 1 497 ? 22.359 -15.906 -14.219 1 66.75 497 TRP B N 1
ATOM 8074 C CA . TRP B 1 497 ? 21.562 -15.414 -13.102 1 66.75 497 TRP B CA 1
ATOM 8075 C C . TRP B 1 497 ? 20.844 -14.117 -13.469 1 66.75 497 TRP B C 1
ATOM 8077 O O . TRP B 1 497 ? 19.875 -13.742 -12.828 1 66.75 497 TRP B O 1
ATOM 8087 N N . ASN B 1 498 ? 21.234 -13.469 -14.461 1 66.19 498 ASN B N 1
ATOM 8088 C CA . ASN B 1 498 ? 20.641 -12.203 -14.875 1 66.19 498 ASN B CA 1
ATOM 8089 C C . ASN B 1 498 ? 19.219 -12.383 -15.391 1 66.19 498 ASN B C 1
ATOM 8091 O O . ASN B 1 498 ? 18.406 -11.469 -15.312 1 66.19 498 ASN B O 1
ATOM 8095 N N . ARG B 1 499 ? 19.047 -13.523 -15.82 1 65.38 499 ARG B N 1
ATOM 8096 C CA . ARG B 1 499 ? 17.703 -13.805 -16.328 1 65.38 499 ARG B CA 1
ATOM 8097 C C . ARG B 1 499 ? 16.688 -13.812 -15.195 1 65.38 499 ARG B C 1
ATOM 8099 O O . ARG B 1 499 ? 15.539 -13.398 -15.383 1 65.38 499 ARG B O 1
ATOM 8106 N N . LEU B 1 500 ? 17.094 -14.344 -14.211 1 62.78 500 LEU B N 1
ATOM 8107 C CA . LEU B 1 500 ? 16.203 -14.477 -13.062 1 62.78 500 LEU B CA 1
ATOM 8108 C C . LEU B 1 500 ? 16.109 -13.164 -12.281 1 62.78 500 LEU B C 1
ATOM 8110 O O . LEU B 1 500 ? 15.031 -12.766 -11.852 1 62.78 500 LEU B O 1
ATOM 8114 N N . LEU B 1 501 ? 17.328 -12.703 -12.141 1 60.84 501 LEU B N 1
ATOM 8115 C CA . LEU B 1 501 ? 17.391 -11.539 -11.266 1 60.84 501 LEU B CA 1
ATOM 8116 C C . LEU B 1 501 ? 17.078 -10.258 -12.039 1 60.84 501 LEU B C 1
ATOM 8118 O O . LEU B 1 501 ? 16.656 -9.258 -11.461 1 60.84 501 LEU B O 1
ATOM 8122 N N . GLY B 1 502 ? 17.5 -10.242 -13.344 1 55.12 502 GLY B N 1
ATOM 8123 C CA . GLY B 1 502 ? 17.328 -9.055 -14.164 1 55.12 502 GLY B CA 1
ATOM 8124 C C . GLY B 1 502 ? 15.984 -8.984 -14.867 1 55.12 502 GLY B C 1
ATOM 8125 O O . GLY B 1 502 ? 15.641 -7.965 -15.461 1 55.12 502 GLY B O 1
ATOM 8126 N N . GLY B 1 503 ? 15 -9.734 -14.406 1 49.28 503 GLY B N 1
ATOM 8127 C CA . GLY B 1 503 ? 13.719 -9.781 -15.094 1 49.28 503 GLY B CA 1
ATOM 8128 C C . GLY B 1 503 ? 13.852 -10.047 -16.578 1 49.28 503 GLY B C 1
ATOM 8129 O O . GLY B 1 503 ? 14.914 -9.82 -17.156 1 49.28 503 GLY B O 1
ATOM 8130 N N . GLU B 1 504 ? 13.305 -11 -17.203 1 44.47 504 GLU B N 1
ATOM 8131 C CA . GLU B 1 504 ? 13.383 -11.25 -18.641 1 44.47 504 GLU B CA 1
ATOM 8132 C C . GLU B 1 504 ? 13.344 -9.945 -19.422 1 44.47 504 GLU B C 1
ATOM 8134 O O . GLU B 1 504 ? 12.562 -9.047 -19.109 1 44.47 504 GLU B O 1
ATOM 8139 N N . GLY B 1 505 ? 14.531 -9.609 -19.969 1 40.78 505 GLY B N 1
ATOM 8140 C CA . GLY B 1 505 ? 14.516 -8.523 -20.938 1 40.78 505 GLY B CA 1
ATOM 8141 C C . GLY B 1 505 ? 13.203 -8.422 -21.688 1 40.78 505 GLY B C 1
ATOM 8142 O O . GLY B 1 505 ? 12.516 -9.422 -21.891 1 40.78 505 GLY B O 1
ATOM 8143 N N . LEU B 1 506 ? 12.578 -7.328 -21.406 1 39.88 506 LEU B N 1
ATOM 8144 C CA . LEU B 1 506 ? 11.453 -7.098 -22.312 1 39.88 506 LEU B CA 1
ATOM 8145 C C . LEU B 1 506 ? 11.727 -7.691 -23.688 1 39.88 506 LEU B C 1
ATOM 8147 O O . LEU B 1 506 ? 12.633 -7.234 -24.406 1 39.88 506 LEU B O 1
ATOM 8151 N N . HIS B 1 507 ? 11.844 -8.984 -23.828 1 39.75 507 HIS B N 1
ATOM 8152 C CA . HIS B 1 507 ? 11.695 -9.164 -25.266 1 39.75 507 HIS B CA 1
ATOM 8153 C C . HIS B 1 507 ? 10.891 -8.023 -25.875 1 39.75 507 HIS B C 1
ATOM 8155 O O . HIS B 1 507 ? 9.922 -7.555 -25.281 1 39.75 507 HIS B O 1
ATOM 8161 N N . GLN B 1 508 ? 11.656 -7.18 -26.594 1 37.5 508 GLN B N 1
ATOM 8162 C CA . GLN B 1 508 ? 10.898 -6.266 -27.438 1 37.5 508 GLN B CA 1
ATOM 8163 C C . GLN B 1 508 ? 9.508 -6.82 -27.734 1 37.5 508 GLN B C 1
ATOM 8165 O O . GLN B 1 508 ? 9.375 -7.863 -28.375 1 37.5 508 GLN B O 1
ATOM 8170 N N . PHE B 1 509 ? 8.688 -6.836 -26.688 1 37.47 509 PHE B N 1
ATOM 8171 C CA . PHE B 1 509 ? 7.348 -7.145 -27.172 1 37.47 509 PHE B CA 1
ATOM 8172 C C . PHE B 1 509 ? 7.219 -6.84 -28.656 1 37.47 509 PHE B C 1
ATOM 8174 O O . PHE B 1 509 ? 7.496 -5.723 -29.094 1 37.47 509 PHE B O 1
ATOM 8181 N N . SER B 1 510 ? 7.602 -7.738 -29.391 1 37.12 510 SER B N 1
ATOM 8182 C CA . SER B 1 510 ? 7.34 -7.566 -30.812 1 37.12 510 SER B CA 1
ATOM 8183 C C . SER B 1 510 ? 6.164 -6.625 -31.047 1 37.12 510 SER B C 1
ATOM 8185 O O . SER B 1 510 ? 5.215 -6.598 -30.266 1 37.12 510 SER B O 1
ATOM 8187 N N . ASN B 1 511 ? 6.492 -5.527 -31.688 1 39 511 ASN B N 1
ATOM 8188 C CA . ASN B 1 511 ? 5.484 -4.652 -32.281 1 39 511 ASN B CA 1
ATOM 8189 C C . ASN B 1 511 ? 4.176 -5.398 -32.531 1 39 511 ASN B C 1
ATOM 8191 O O . ASN B 1 511 ? 4.105 -6.242 -33.438 1 39 511 ASN B O 1
ATOM 8195 N N . PHE B 1 512 ? 3.623 -5.926 -31.516 1 40.88 512 PHE B N 1
ATOM 8196 C CA . PHE B 1 512 ? 2.238 -6.262 -31.828 1 40.88 512 PHE B CA 1
ATOM 8197 C C . PHE B 1 512 ? 1.728 -5.41 -32.969 1 40.88 512 PHE B C 1
ATOM 8199 O O . PHE B 1 512 ? 1.553 -4.199 -32.844 1 40.88 512 PHE B O 1
ATOM 8206 N N . THR B 1 513 ? 2.234 -5.668 -34.062 1 43.28 513 THR B N 1
ATOM 8207 C CA . THR B 1 513 ? 1.799 -5.016 -35.281 1 43.28 513 THR B CA 1
ATOM 8208 C C . THR B 1 513 ? 0.332 -4.605 -35.188 1 43.28 513 THR B C 1
ATOM 8210 O O . THR B 1 513 ? -0.485 -5.332 -34.625 1 43.28 513 THR B O 1
ATOM 8213 N N . SER B 1 514 ? 0.128 -3.318 -35.25 1 48.56 514 SER B N 1
ATOM 8214 C CA . SER B 1 514 ? -1.12 -2.662 -35.625 1 48.56 514 SER B CA 1
ATOM 8215 C C . SER B 1 514 ? -2.043 -3.615 -36.375 1 48.56 514 SER B C 1
ATOM 8217 O O . SER B 1 514 ? -3.219 -3.311 -36.594 1 48.56 514 SER B O 1
ATOM 8219 N N . ASP B 1 515 ? -1.449 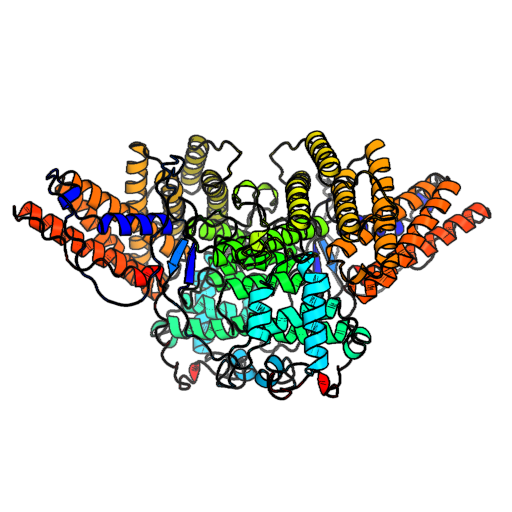-4.812 -36.625 1 54.34 515 ASP B N 1
ATOM 8220 C CA . ASP B 1 515 ? -2.205 -5.523 -37.656 1 54.34 515 ASP B CA 1
ATOM 8221 C C . ASP B 1 515 ? -3.193 -6.504 -37.031 1 54.34 515 ASP B C 1
ATOM 8223 O O . ASP B 1 515 ? -3.74 -7.367 -37.719 1 54.34 515 ASP B O 1
ATOM 8227 N N . GLN B 1 516 ? -3.191 -6.473 -35.688 1 68.25 516 GLN B N 1
ATOM 8228 C CA . GLN B 1 516 ? -4.227 -7.406 -35.25 1 68.25 516 GLN B CA 1
ATOM 8229 C C . GLN B 1 516 ? -5.582 -6.715 -35.156 1 68.25 516 GLN B C 1
ATOM 8231 O O . GLN B 1 516 ? -6.008 -6.359 -34.062 1 68.25 516 GLN B O 1
ATOM 8236 N N . ASP B 1 517 ? -6.219 -6.641 -36.125 1 78.75 517 ASP B N 1
ATOM 8237 C CA . ASP B 1 517 ? -7.469 -5.914 -36.312 1 78.75 517 ASP B CA 1
ATOM 8238 C C . ASP B 1 517 ? -8.539 -6.422 -35.344 1 78.75 517 ASP B C 1
ATOM 8240 O O . ASP B 1 517 ? -9.422 -5.664 -34.906 1 78.75 517 ASP B O 1
ATOM 8244 N N . TRP B 1 518 ? -8.188 -7.77 -34.844 1 80.81 518 TRP B N 1
ATOM 8245 C CA . TRP B 1 518 ? -9.227 -8.336 -34 1 80.81 518 TRP B CA 1
ATOM 8246 C C . TRP B 1 518 ? -9.117 -7.785 -32.594 1 80.81 518 TRP B C 1
ATOM 8248 O O . TRP B 1 518 ? -10.055 -7.914 -31.781 1 80.81 518 TRP B O 1
ATOM 8258 N N . MET B 1 519 ? -8.016 -7.117 -32.219 1 83.69 519 MET B N 1
ATOM 8259 C CA . MET B 1 519 ? -7.785 -6.59 -30.875 1 83.69 519 MET B CA 1
ATOM 8260 C C . MET B 1 519 ? -8.227 -5.133 -30.781 1 83.69 519 MET B C 1
ATOM 8262 O O . MET B 1 519 ? -8.383 -4.594 -29.672 1 83.69 519 MET B O 1
ATOM 8266 N N . ASN B 1 520 ? -8.531 -4.52 -31.828 1 79.62 520 ASN B N 1
ATOM 8267 C CA . ASN B 1 520 ? -8.773 -3.08 -31.828 1 79.62 520 ASN B CA 1
ATOM 8268 C C . ASN B 1 520 ? -10.078 -2.732 -32.531 1 79.62 520 ASN B C 1
ATOM 8270 O O . ASN B 1 520 ? -10.086 -2.01 -33.531 1 79.62 520 ASN B O 1
ATOM 8274 N N . ILE B 1 521 ? -11.148 -3.221 -31.953 1 79.25 521 ILE B N 1
ATOM 8275 C CA . ILE B 1 521 ? -12.469 -2.814 -32.406 1 79.25 521 ILE B CA 1
ATOM 8276 C C . ILE B 1 521 ? -12.984 -1.661 -31.562 1 79.25 521 ILE B C 1
ATOM 8278 O O . ILE B 1 521 ? -12.906 -1.71 -30.328 1 79.25 521 ILE B O 1
ATOM 8282 N N . ASN B 1 522 ? -13.43 -0.549 -32.125 1 67.06 522 ASN B N 1
ATOM 8283 C CA . ASN B 1 522 ? -13.711 0.717 -31.453 1 67.06 522 ASN B CA 1
ATOM 8284 C C . ASN B 1 522 ? -14.906 0.597 -30.516 1 67.06 522 ASN B C 1
ATOM 8286 O O . ASN B 1 522 ? -15.039 1.388 -29.578 1 67.06 522 ASN B O 1
ATOM 8290 N N . SER B 1 523 ? -15.961 -0.224 -30.891 1 66.69 523 SER B N 1
ATOM 8291 C CA . SER B 1 523 ? -17.109 -0.288 -30 1 66.69 523 SER B CA 1
ATOM 8292 C C . SER B 1 523 ? -17.406 -1.727 -29.594 1 66.69 523 SER B C 1
ATOM 8294 O O . SER B 1 523 ? -17.281 -2.645 -30.406 1 66.69 523 SER B O 1
ATOM 8296 N N . TRP B 1 524 ? -17.609 -1.765 -28.344 1 65.19 524 TRP B N 1
ATOM 8297 C CA . TRP B 1 524 ? -18.031 -3.078 -27.859 1 65.19 524 TRP B CA 1
ATOM 8298 C C . TRP B 1 524 ? -19.312 -3.533 -28.547 1 65.19 524 TRP B C 1
ATOM 8300 O O . TRP B 1 524 ? -19.609 -4.73 -28.609 1 65.19 524 TRP B O 1
ATOM 8310 N N . THR B 1 525 ? -20.109 -2.475 -29.109 1 63.09 525 THR B N 1
ATOM 8311 C CA . THR B 1 525 ? -21.359 -2.789 -29.781 1 63.09 525 THR B CA 1
ATOM 8312 C C . THR B 1 525 ? -21.125 -3.139 -31.234 1 63.09 525 THR B C 1
ATOM 8314 O O . THR B 1 525 ? -22.047 -3.6 -31.922 1 63.09 525 THR B O 1
ATOM 8317 N N . ASP B 1 526 ? -20.141 -2.654 -31.734 1 58.16 526 ASP B N 1
ATOM 8318 C CA . ASP B 1 526 ? -19.984 -2.754 -33.188 1 58.16 526 ASP B CA 1
ATOM 8319 C C . ASP B 1 526 ? -20.234 -4.18 -33.656 1 58.16 526 ASP B C 1
ATOM 8321 O O . ASP B 1 526 ? -20.516 -4.402 -34.844 1 58.16 526 ASP B O 1
ATOM 8325 N N . LEU B 1 527 ? -19.875 -5.23 -32.781 1 47.22 527 LEU B N 1
ATOM 8326 C CA . LEU B 1 527 ? -20.203 -6.496 -33.438 1 47.22 527 LEU B CA 1
ATOM 8327 C C . LEU B 1 527 ? -21.547 -7.027 -32.969 1 47.22 527 LEU B C 1
ATOM 8329 O O . LEU B 1 527 ? -21.922 -8.148 -33.281 1 47.22 527 LEU B O 1
ATOM 8333 N N . LEU B 1 528 ? -22.266 -6.293 -32.156 1 41.75 528 LEU B N 1
ATOM 8334 C CA . LEU B 1 528 ? -23.594 -6.852 -31.875 1 41.75 528 LEU B CA 1
ATOM 8335 C C . LEU B 1 528 ? -24.484 -6.777 -33.094 1 41.75 528 LEU B C 1
ATOM 8337 O O . LEU B 1 528 ? -24.5 -5.773 -33.812 1 41.75 528 LEU B O 1
#

Nearest PDB structures (foldseek):
  8qah-assembly1_A  TM=2.635E-01  e=6.334E-02  synthetic construct
  8qah-assembly2_B  TM=2.647E-01  e=6.890E-02  synthetic construct
  8qai-assembly1_A  TM=3.397E-01  e=8.250E-01  synthetic construct
  8e0m-assembly1_C  TM=4.577E-01  e=6.218E+00  synthetic construct
  6xns-assembly2_D  TM=2.652E-01  e=6.218E+00  synthetic construct